Protein 5BV3 (pdb70)
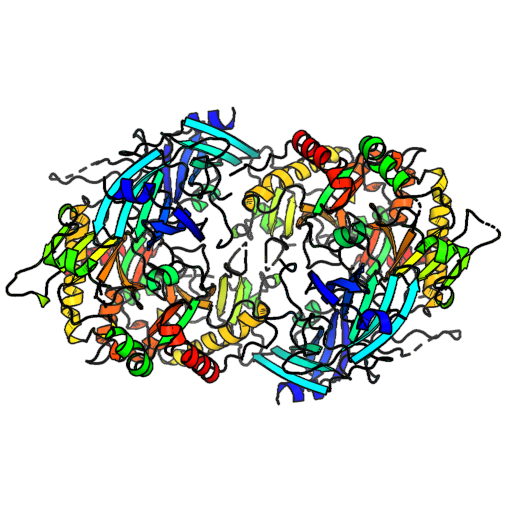
B-factor: mean 56.29, std 17.84, range [25.0, 147.13]

CATH classification: 3.30.200.40 (+1 more: 3.30.428.10)

Nearest PDB structures (foldseek):
  5bv3-assembly2_D  TM=1.003E+00  e=2.075E-65  Saccharomyces cerevisiae S288C
  5bv3-assembly1_B  TM=1.003E+00  e=1.166E-64  Saccharomyces cerevisiae S288C
  6trq-assembly2_D  TM=1.001E+00  e=6.788E-62  Saccharomyces cerevisiae S288C
  6trq-assembly1_B  TM=1.001E+00  e=1.471E-61  Saccharomyces cerevisiae S288C
  6trq-assembly2_C  TM=6.685E-01  e=2.092E-58  Saccharomyces cerevisiae S288C

Sequence (1289 aa):
MFASLIKRFQFVSVLDSNPQTKVMSLLGTIDNKDAIITAEKTHFLFDETDGRSTPVLYNCENEYSCINGIQELKEITSNDIYYWGLSVIKQDMESNPTAKLNLIWPATPIHIKKYEQQNFHLVRETPEMYKRIVQPYIEEMCGRLKWVNNILYEGAESERVVYKDFSEKDDGFLILPDMKWDGMNLDSLYLVAIVYRTDIKTIRDLRYSDRQWLINLNNKIRSIVPGCYNYAVHPDELRILVHYQPSYYHFNIHIVNIKHPGLGNSIAAGKAILLEDIIEMLNYLGPEGYMNKTITYAIGENHDLWKRGLEEELTKQLERDGIPKIPKIGMFASLIKRFQFVSVLDSNPQTKVMSLLGTIDNKDAIITAEKTHFLFDETPVLYNCENEYSCINGIQELKEITSNDIYYWGLSVIKQDMESNPTAKLNLIWPATPIHIKKYEQQNFHLVRETPEEMYKRIVQPYIEEMWVNNILYEGAESERVVYKDFSEENKDDGFLILPDMNLDSLYLVAIVYRTDIKTIRDLRYSDRQWLINLNNKIRSIVPGCYNYAVHPDELRILVHYQPSYYHFNIHIVNIKHPGLGNSIAAGKAILLEDIIEMLNYLGPEGYMNKTITYAIGENHDLWKRGLEEELTKQLERDGIPKIPKGMFASLIKRFQFVSVLDSNPQTKVMSLLGTIDNKDAIITAEKTHFLFDETVRDGRSTPVLYNCENEYSCINGIQELKEITSNDIYYWGLSVIKQDMESNPTAKLNLIWPATPIHIKKYEQQNFHLVRETPEMYKRIVQPYIEEGRLKWVNNILYEGAESERVVYKDFSEENKDDGFLILPDMKWDGMNLDSLYLVAIVYRTDIKTIRDLRYSDRQWLINLNNKIRSIVPGCYNYAVHPDELRILVHYQPSYYHFNIHIVNIKHPGLGNSIAAGKAILLEDIIEMLNYLGPEGYMNKTITYAIGENHDLWKRGLEEELTKQLERDGIPKIPKIVGMFASLIKRFQQFVSVLDSNPQTKVMSLLGTIDNKDAIITAEKTHFLFDPVLYNCENEYSCINGIQELKEITSNDIYYWGLSVIKQDMESNPTAKLNLIWPATPIHIKKYEQQNFHLVRETPEMYKRIVQPYIEEMVNNILYEGAESERVVYKDFSEENKDDGFLILPDMNLDSLYLVAIVYRTDIKTIRDLRYSDRQWLINLNNKIRSIVPGCYNYAVHPDELRILVHYQPSYYHFNIHIVNIKHPGLGNSIAAGKAILLEDIIEMLNYLGPEGYMNKTITYAIGENHDLWKRGLEEELTKQLERDGIPKI

Secondary structure (DSSP, 8-state):
-HHHHHHH-EEEEEEEEETTTTEEEEEEEETTEEEEEEEEEPPP--------PPP--S---STTSTTTTEEEEEEEEEETTEEEEEEEE--BTTTB-SEEEEEESSPPHHHHHHHS---EEEEEE-HHHIIIIIHHHHHHH--TTHHHHHHHHS-TTGGG--EEE----TT-EEEEE-TT--SS-GGG-EEEEEES-SS-SSGGG--GGGHHHHHHHHHHHHHHHHHHTTTSS-GGGEEEEEESS-SSSS-EEEEEETT---STTTTBTTTEEEHHHHHHHTTTS-TTGGGG--EEEEEETTSHHIIIIIHHHHHHHHHHTTPPPPP--/-HHHHHHHH-EEEEEEEEETTTTEEEEEEEETTEEEEEEEEEPPP-----GGG----STTSTTTTEEEEEEEEEETTEEEEEEEE--BTTTB-SEEEEEESSPPHHHHHHH----EEEEEE-HHHIIIIIHHHHHH--HHHHHHS-TTTTT-SEE--SGGGTTT-EEEEE---GGG-EEEEEES-SS-SSGGG--GGGHHHHHHHHHHHHHHHHHHTTTSS-GGGEEEEEESS-SSSS-EEEEEETT-SS-SGGGBTTTEEEHHHHHHHHTTS-TTGGGG--EEEEEETTSHHIIIIIHHHHHHHHHHHT------/-HHHHHHHH-EEEEEEEEETTTTEEEEEEEETTEEEEEEEEEPPP----EE------EE-S---STTSTTTTEEEEEEEEEETTEEEEEEEE--BTTTB-SEEEEEESSPPHHHHHHHS---EEEEEE-HHHIIIIIHHHHH--TTHHHHHHHHS-TTGGG--EEE--GGGGGG-EEEEE-TT--SS-GGG-EEEEEES-SS-SSGGG--GGGHHHHHHHHHHHHHHHHHHTTTSS-GGGEEEEEESS-SSSS-EEEEEETT---STTTTBTTTEEEHHHHHHHHTTSBTTBGGG--EEEEEETTSHHIIIIIHHHHHHHHHHTTPPPPPTT-/-HHHHHHHH-EEEEEEEEETTTTEEEEEEEETTEEEEEEEEEPPP----TT----STTSTTTTEEEEEEEEEETTEEEEEEEE--BTTTB-SEEEEEESSPPHHHHHHH----EEEEEE-HHHIIIIIHHHHHH--HHHHHS-TTTTT-SEE--SGGGTTT-EEEEE---GGG-EEEEEES-SS-SSGGG--GGGHHHHHHHHHHHHHHHHHHTTTSS-GGGEEEEEESS-SSSS-EEEEEETT-SS-SGGGBTTTEEEHHHHHHHTTTS-TTGGGG--EEEEEETTSHHIIIIIHHHHHHHHHHTTPPP-

InterPro domains:
  IPR008594 Scavenger mRNA decapping enzyme DcpS/DCS2 [PF05652] (11-130)
  IPR008594 Scavenger mRNA decapping enzyme DcpS/DCS2 [PIRSF028973] (7-337)
  IPR008594 Scavenger mRNA decapping enzyme DcpS/DCS2 [PTHR12978] (9-331)
  IPR011145 Scavenger mRNA decapping enzyme, N-terminal [G3DSA:3.30.200.40] (7-130)
  IPR011145 Scavenger mRNA decapping enzyme, N-terminal [SSF102860] (11-130)
  IPR019808 Histidine triad, conserved site [PS00892] (255-273)
  IPR036265 HIT-like superfamily [G3DSA:3.30.428.10] (131-350)
  IPR036265 HIT-like superfamily [SSF54197] (130-329)

Radius of gyration: 34.29 Å; Cα contacts (8 Å, |Δi|>4): 2621; chains: 4; bounding box: 70×76×110 Å

Structure (mmCIF, N/CA/C/O backbone):
data_5BV3
#
_entry.id   5BV3
#
_cell.length_a   87.990
_cell.length_b   104.520
_cell.length_c   189.960
_cell.angle_alpha   90.000
_cell.angle_beta   90.000
_cell.angle_gamma   90.000
#
_symmetry.space_group_name_H-M   'P 21 21 21'
#
loop_
_entity.id
_entity.type
_entity.pdbx_description
1 polymer 'm7GpppX diphosphatase'
2 non-polymer "7N-METHYL-8-HYDROGUANOSINE-5'-DIPHOSPHATE"
3 non-polymer 'SULFATE ION'
4 non-polymer 'CHLORIDE ION'
5 water water
#
loop_
_atom_site.group_PDB
_atom_site.id
_atom_site.type_symbol
_atom_site.label_atom_id
_atom_site.label_alt_id
_atom_site.label_comp_id
_atom_site.label_asym_id
_atom_site.label_entity_id
_atom_site.label_seq_id
_atom_site.pdbx_PDB_ins_code
_atom_site.Cartn_x
_atom_site.Cartn_y
_atom_site.Cartn_z
_atom_site.occupancy
_atom_site.B_iso_or_equiv
_atom_site.auth_seq_id
_atom_site.auth_comp_id
_atom_site.auth_asym_id
_atom_site.auth_atom_id
_atom_site.pdbx_PDB_model_num
ATOM 1 N N . MET A 1 2 ? 46.599 -17.929 21.154 1.00 74.58 7 MET A N 1
ATOM 2 C CA . MET A 1 2 ? 47.592 -17.353 22.112 1.00 78.94 7 MET A CA 1
ATOM 3 C C . MET A 1 2 ? 46.920 -17.136 23.480 1.00 68.02 7 MET A C 1
ATOM 4 O O . MET A 1 2 ? 47.322 -17.703 24.492 1.00 63.20 7 MET A O 1
ATOM 9 N N . PHE A 1 3 ? 45.836 -16.377 23.455 1.00 59.15 8 PHE A N 1
ATOM 10 C CA . PHE A 1 3 ? 45.022 -16.098 24.616 1.00 53.47 8 PHE A CA 1
ATOM 11 C C . PHE A 1 3 ? 44.596 -17.373 25.357 1.00 58.02 8 PHE A C 1
ATOM 12 O O . PHE A 1 3 ? 44.864 -17.515 26.562 1.00 47.31 8 PHE A O 1
ATOM 20 N N . ALA A 1 4 ? 43.912 -18.279 24.654 1.00 50.12 9 ALA A N 1
ATOM 21 C CA . ALA A 1 4 ? 43.431 -19.515 25.274 1.00 52.29 9 ALA A CA 1
ATOM 22 C C . ALA A 1 4 ? 44.588 -20.262 25.924 1.00 55.23 9 ALA A C 1
ATOM 23 O O . ALA A 1 4 ? 44.502 -20.696 27.072 1.00 56.86 9 ALA A O 1
ATOM 25 N N . SER A 1 5 ? 45.670 -20.408 25.173 1.00 55.42 10 SER A N 1
ATOM 26 C CA . SER A 1 5 ? 46.843 -21.139 25.612 1.00 56.19 10 SER A CA 1
ATOM 27 C C . SER A 1 5 ? 47.425 -20.576 26.914 1.00 53.35 10 SER A C 1
ATOM 28 O O . SER A 1 5 ? 47.785 -21.322 27.821 1.00 51.38 10 SER A O 1
ATOM 31 N N . LEU A 1 6 ? 47.456 -19.253 27.018 1.00 51.86 11 LEU A N 1
ATOM 32 C CA . LEU A 1 6 ? 47.990 -18.599 28.207 1.00 49.93 11 LEU A CA 1
ATOM 33 C C . LEU A 1 6 ? 47.079 -18.751 29.442 1.00 48.16 11 LEU A C 1
ATOM 34 O O . LEU A 1 6 ? 47.563 -19.006 30.538 1.00 51.06 11 LEU A O 1
ATOM 39 N N . ILE A 1 7 ? 45.769 -18.661 29.236 1.00 46.48 12 ILE A N 1
ATOM 40 C CA . ILE A 1 7 ? 44.809 -18.879 30.288 1.00 44.84 12 ILE A CA 1
ATOM 41 C C . ILE A 1 7 ? 44.921 -20.296 30.850 1.00 48.47 12 ILE A C 1
ATOM 42 O O . ILE A 1 7 ? 44.822 -20.508 32.068 1.00 49.47 12 ILE A O 1
ATOM 47 N N . LYS A 1 8 ? 45.144 -21.269 29.980 1.00 50.83 13 LYS A N 1
ATOM 48 C CA . LYS A 1 8 ? 45.238 -22.661 30.414 1.00 58.77 13 LYS A CA 1
ATOM 49 C C . LYS A 1 8 ? 46.473 -22.932 31.287 1.00 53.36 13 LYS A C 1
ATOM 50 O O . LYS A 1 8 ? 46.452 -23.819 32.133 1.00 52.63 13 LYS A O 1
ATOM 56 N N . ARG A 1 9 ? 47.552 -22.189 31.053 1.00 52.69 14 ARG A N 1
ATOM 57 C CA . ARG A 1 9 ? 48.789 -22.334 31.836 1.00 53.65 14 ARG A CA 1
ATOM 58 C C . ARG A 1 9 ? 48.794 -21.554 33.160 1.00 48.90 14 ARG A C 1
ATOM 59 O O . ARG A 1 9 ? 49.711 -21.708 33.961 1.00 46.35 14 ARG A O 1
ATOM 67 N N . PHE A 1 10 ? 47.800 -20.699 33.352 1.00 45.02 15 PHE A N 1
ATOM 68 C CA . PHE A 1 10 ? 47.710 -19.856 34.539 1.00 43.77 15 PHE A CA 1
ATOM 69 C C . PHE A 1 10 ? 47.643 -20.690 35.820 1.00 46.62 15 PHE A C 1
ATOM 70 O O . PHE A 1 10 ? 46.747 -21.514 35.975 1.00 48.81 15 PHE A O 1
ATOM 78 N N . GLN A 1 11 ? 48.607 -20.486 36.718 1.00 47.69 16 GLN A N 1
ATOM 79 C CA . GLN A 1 11 ? 48.608 -21.145 38.025 1.00 48.03 16 GLN A CA 1
ATOM 80 C C . GLN A 1 11 ? 48.177 -20.118 39.091 1.00 46.67 16 GLN A C 1
ATOM 81 O O . GLN A 1 11 ? 48.872 -19.140 39.345 1.00 39.96 16 GLN A O 1
ATOM 87 N N . PHE A 1 12 ? 47.026 -20.365 39.704 1.00 45.91 17 PHE A N 1
ATOM 88 C CA . PHE A 1 12 ? 46.456 -19.479 40.706 1.00 42.81 17 PHE A CA 1
ATOM 89 C C . PHE A 1 12 ? 47.372 -19.272 41.931 1.00 42.15 17 PHE A C 1
ATOM 90 O O . PHE A 1 12 ? 47.944 -20.231 42.446 1.00 40.57 17 PHE A O 1
ATOM 98 N N . VAL A 1 13 ? 47.504 -18.027 42.377 1.00 39.81 18 VAL A N 1
ATOM 99 C CA . VAL A 1 13 ? 48.225 -17.710 43.626 1.00 44.03 18 VAL A CA 1
ATOM 100 C C . VAL A 1 13 ? 47.279 -17.157 44.683 1.00 42.84 18 VAL A C 1
ATOM 101 O O . VAL A 1 13 ? 47.185 -17.688 45.779 1.00 45.26 18 VAL A O 1
ATOM 105 N N . SER A 1 14 ? 46.537 -16.117 44.342 1.00 42.01 19 SER A N 1
ATOM 106 C CA . SER A 1 14 ? 45.608 -15.529 45.308 1.00 44.09 19 SER A CA 1
ATOM 107 C C . SER A 1 14 ? 44.556 -14.683 44.630 1.00 37.18 19 SER A C 1
ATOM 108 O O . SER A 1 14 ? 44.703 -14.291 43.490 1.00 37.10 19 SER A O 1
ATOM 111 N N . VAL A 1 15 ? 43.488 -14.407 45.369 1.00 35.80 20 VAL A N 1
ATOM 112 C CA . VAL A 1 15 ? 42.433 -13.550 44.883 1.00 39.70 20 VAL A CA 1
ATOM 113 C C . VAL A 1 15 ? 42.777 -12.122 45.241 1.00 39.53 20 VAL A C 1
ATOM 114 O O . VAL A 1 15 ? 42.983 -11.819 46.402 1.00 37.76 20 VAL A O 1
ATOM 118 N N . LEU A 1 16 ? 42.869 -11.267 44.229 1.00 36.09 21 LEU A N 1
ATOM 119 C CA . LEU A 1 16 ? 43.188 -9.850 44.439 1.00 34.92 21 LEU A CA 1
ATOM 120 C C . LEU A 1 16 ? 41.966 -9.047 44.885 1.00 32.55 21 LEU A C 1
ATOM 121 O O . LEU A 1 16 ? 42.074 -8.180 45.719 1.00 32.63 21 LEU A O 1
ATOM 126 N N . ASP A 1 17 ? 40.804 -9.325 44.309 1.00 33.49 22 ASP A N 1
ATOM 127 C CA . ASP A 1 17 ? 39.603 -8.530 44.602 1.00 33.33 22 ASP A CA 1
ATOM 128 C C . ASP A 1 17 ? 38.389 -9.307 44.124 1.00 32.82 22 ASP A C 1
ATOM 129 O O . ASP A 1 17 ? 38.471 -10.114 43.191 1.00 32.72 22 ASP A O 1
ATOM 134 N N . SER A 1 18 ? 37.267 -9.069 44.782 1.00 32.71 23 SER A N 1
ATOM 135 C CA . SER A 1 18 ? 35.999 -9.676 44.428 1.00 34.24 23 SER A CA 1
ATOM 136 C C . SER A 1 18 ? 34.903 -8.671 44.687 1.00 34.89 23 SER A C 1
ATOM 137 O O . SER A 1 18 ? 34.815 -8.130 45.784 1.00 37.33 23 SER A O 1
ATOM 140 N N . ASN A 1 19 ? 34.069 -8.437 43.678 1.00 36.29 24 ASN A N 1
ATOM 141 C CA . ASN A 1 19 ? 32.978 -7.496 43.767 1.00 33.22 24 ASN A CA 1
ATOM 142 C C . ASN A 1 19 ? 31.683 -8.160 43.322 1.00 34.49 24 ASN A C 1
ATOM 143 O O . ASN A 1 19 ? 31.424 -8.309 42.120 1.00 36.30 24 ASN A O 1
ATOM 148 N N . PRO A 1 20 ? 30.871 -8.605 44.286 1.00 33.18 25 PRO A N 1
ATOM 149 C CA . PRO A 1 20 ? 29.607 -9.262 43.973 1.00 33.44 25 PRO A CA 1
ATOM 150 C C . PRO A 1 20 ? 28.517 -8.333 43.425 1.00 33.84 25 PRO A C 1
ATOM 151 O O . PRO A 1 20 ? 27.522 -8.802 42.850 1.00 39.22 25 PRO A O 1
ATOM 155 N N . GLN A 1 21 ? 28.665 -7.027 43.624 1.00 36.06 26 GLN A N 1
ATOM 156 C CA . GLN A 1 21 ? 27.722 -6.069 43.038 1.00 39.15 26 GLN A CA 1
ATOM 157 C C . GLN A 1 21 ? 27.864 -6.046 41.518 1.00 33.89 26 GLN A C 1
ATOM 158 O O . GLN A 1 21 ? 26.880 -6.158 40.824 1.00 37.53 26 GLN A O 1
ATOM 164 N N . THR A 1 22 ? 29.096 -5.955 41.021 1.00 33.23 27 THR A N 1
ATOM 165 C CA . THR A 1 22 ? 29.388 -5.828 39.586 1.00 32.52 27 THR A CA 1
ATOM 166 C C . THR A 1 22 ? 29.740 -7.158 38.916 1.00 33.67 27 THR A C 1
ATOM 167 O O . THR A 1 22 ? 29.890 -7.241 37.702 1.00 36.09 27 THR A O 1
ATOM 171 N N . LYS A 1 23 ? 29.888 -8.200 39.713 1.00 33.02 28 LYS A N 1
ATOM 172 C CA . LYS A 1 23 ? 30.262 -9.519 39.229 1.00 30.88 28 LYS A CA 1
ATOM 173 C C . LYS A 1 23 ? 31.622 -9.512 38.551 1.00 32.08 28 LYS A C 1
ATOM 174 O O . LYS A 1 23 ? 31.802 -10.103 37.474 1.00 32.57 28 LYS A O 1
ATOM 180 N N . VAL A 1 24 ? 32.579 -8.880 39.219 1.00 29.56 29 VAL A N 1
ATOM 181 C CA . VAL A 1 24 ? 33.950 -8.798 38.779 1.00 30.96 29 VAL A CA 1
ATOM 182 C C . VAL A 1 24 ? 34.879 -9.407 39.851 1.00 34.86 29 VAL A C 1
ATOM 183 O O . VAL A 1 24 ? 34.694 -9.216 41.062 1.00 36.00 29 VAL A O 1
ATOM 187 N N . MET A 1 25 ? 35.908 -10.088 39.373 1.00 36.02 30 MET A N 1
ATOM 188 C CA . MET A 1 25 ? 36.857 -10.806 40.188 1.00 36.84 30 MET A CA 1
ATOM 189 C C . MET A 1 25 ? 38.224 -10.658 39.553 1.00 41.29 30 MET A C 1
ATOM 190 O O . MET A 1 25 ? 38.345 -10.841 38.338 1.00 41.20 30 MET A O 1
ATOM 195 N N . SER A 1 26 ? 39.258 -10.396 40.355 1.00 33.60 31 SER A N 1
ATOM 196 C CA . SER A 1 26 ? 40.637 -10.398 39.851 1.00 35.33 31 SER A CA 1
ATOM 197 C C . SER A 1 26 ? 41.482 -11.395 40.610 1.00 33.38 31 SER A C 1
ATOM 198 O O . SER A 1 26 ? 41.425 -11.450 41.834 1.00 36.31 31 SER A O 1
ATOM 201 N N . LEU A 1 27 ? 42.305 -12.138 39.869 1.00 34.26 32 LEU A N 1
ATOM 202 C CA . LEU A 1 27 ? 43.139 -13.197 40.411 1.00 34.97 32 LEU A CA 1
ATOM 203 C C . LEU A 1 27 ? 44.591 -12.933 40.084 1.00 35.60 32 LEU A C 1
ATOM 204 O O . LEU A 1 27 ? 44.933 -12.608 38.939 1.00 33.47 32 LEU A O 1
ATOM 209 N N . LEU A 1 28 ? 45.446 -13.120 41.077 1.00 34.61 33 LEU A N 1
ATOM 210 C CA . LEU A 1 28 ? 46.884 -13.125 40.861 1.00 37.63 33 LEU A CA 1
ATOM 211 C C . LEU A 1 28 ? 47.324 -14.561 40.666 1.00 40.76 33 LEU A C 1
ATOM 212 O O . LEU A 1 28 ? 46.786 -15.473 41.312 1.00 38.40 33 LEU A O 1
ATOM 217 N N . GLY A 1 29 ? 48.296 -14.761 39.776 1.00 38.31 34 GLY A N 1
ATOM 218 C CA . GLY A 1 29 ? 48.829 -16.068 39.508 1.00 37.95 34 GLY A CA 1
ATOM 219 C C . GLY A 1 29 ? 50.153 -15.967 38.808 1.00 40.25 34 GLY A C 1
ATOM 220 O O . GLY A 1 29 ? 50.778 -14.915 38.795 1.00 40.53 34 GLY A O 1
ATOM 221 N N . THR A 1 30 ? 50.586 -17.076 38.222 1.00 42.07 35 THR A N 1
ATOM 222 C CA . THR A 1 30 ? 51.780 -17.083 37.400 1.00 43.12 35 THR A CA 1
ATOM 223 C C . THR A 1 30 ? 51.550 -17.849 36.097 1.00 44.60 35 THR A C 1
ATOM 224 O O . THR A 1 30 ? 50.704 -18.754 36.015 1.00 41.73 35 THR A O 1
ATOM 228 N N . ILE A 1 31 ? 52.304 -17.443 35.082 1.00 46.48 36 ILE A N 1
ATOM 229 C CA . ILE A 1 31 ? 52.460 -18.172 33.830 1.00 44.88 36 ILE A CA 1
ATOM 230 C C . ILE A 1 31 ? 53.954 -18.215 33.550 1.00 46.57 36 ILE A C 1
ATOM 231 O O . ILE A 1 31 ? 54.613 -17.168 33.538 1.00 44.22 36 ILE A O 1
ATOM 236 N N . ASP A 1 32 ? 54.478 -19.421 33.328 1.00 47.65 37 ASP A N 1
ATOM 237 C CA . ASP A 1 32 ? 55.911 -19.644 33.201 1.00 50.72 37 ASP A CA 1
ATOM 238 C C . ASP A 1 32 ? 56.696 -18.967 34.320 1.00 49.02 37 ASP A C 1
ATOM 239 O O . ASP A 1 32 ? 57.699 -18.297 34.073 1.00 47.84 37 ASP A O 1
ATOM 244 N N . ASN A 1 33 ? 56.209 -19.141 35.550 1.00 50.26 38 ASN A N 1
ATOM 245 C CA . ASN A 1 33 ? 56.820 -18.554 36.739 1.00 50.20 38 ASN A CA 1
ATOM 246 C C . ASN A 1 33 ? 57.001 -17.029 36.685 1.00 49.95 38 ASN A C 1
ATOM 247 O O . ASN A 1 33 ? 57.858 -16.492 37.393 1.00 50.75 38 ASN A O 1
ATOM 252 N N . LYS A 1 34 ? 56.213 -16.333 35.862 1.00 50.88 39 LYS A N 1
ATOM 253 C CA . LYS A 1 34 ? 56.136 -14.859 35.906 1.00 52.59 39 LYS A CA 1
ATOM 254 C C . LYS A 1 34 ? 54.730 -14.454 36.326 1.00 48.29 39 LYS A C 1
ATOM 255 O O . LYS A 1 34 ? 53.759 -15.127 35.971 1.00 43.65 39 LYS A O 1
ATOM 261 N N . ASP A 1 35 ? 54.619 -13.355 37.073 1.00 44.72 40 ASP A N 1
ATOM 262 C CA . ASP A 1 35 ? 53.334 -12.921 37.587 1.00 41.73 40 ASP A CA 1
ATOM 263 C C . ASP A 1 35 ? 52.326 -12.640 36.496 1.00 40.23 40 ASP A C 1
ATOM 264 O O . ASP A 1 35 ? 52.672 -12.096 35.443 1.00 40.24 40 ASP A O 1
ATOM 269 N N . ALA A 1 36 ? 51.069 -12.964 36.778 1.00 37.46 41 ALA A N 1
ATOM 270 C CA . ALA A 1 36 ? 49.980 -12.753 35.855 1.00 35.97 41 ALA A CA 1
ATOM 271 C C . ALA A 1 36 ? 48.738 -12.343 36.593 1.00 33.22 41 ALA A C 1
ATOM 272 O O . ALA A 1 36 ? 48.497 -12.802 37.705 1.00 38.84 41 ALA A O 1
ATOM 274 N N . ILE A 1 37 ? 47.935 -11.488 35.977 1.00 32.38 42 ILE A N 1
ATOM 275 C CA . ILE A 1 37 ? 46.652 -11.100 36.537 1.00 33.44 42 ILE A CA 1
ATOM 276 C C . ILE A 1 37 ? 45.534 -11.432 35.574 1.00 33.13 42 ILE A C 1
ATOM 277 O O . ILE A 1 37 ? 45.573 -11.020 34.427 1.00 35.92 42 ILE A O 1
ATOM 282 N N . ILE A 1 38 ? 44.522 -12.141 36.052 1.00 34.03 43 ILE A N 1
ATOM 283 C CA . ILE A 1 38 ? 43.302 -12.332 35.291 1.00 36.09 43 ILE A CA 1
ATOM 284 C C . ILE A 1 38 ? 42.150 -11.612 35.974 1.00 37.51 43 ILE A C 1
ATOM 285 O O . ILE A 1 38 ? 41.915 -11.771 37.187 1.00 37.41 43 ILE A O 1
ATOM 290 N N . THR A 1 39 ? 41.416 -10.841 35.188 1.00 36.58 44 THR A N 1
ATOM 291 C CA . THR A 1 39 ? 40.216 -10.175 35.666 1.00 36.26 44 THR A CA 1
ATOM 292 C C . THR A 1 39 ? 39.067 -10.747 34.875 1.00 35.39 44 THR A C 1
ATOM 293 O O . THR A 1 39 ? 39.134 -10.834 33.653 1.00 44.16 44 THR A O 1
ATOM 297 N N . ALA A 1 40 ? 38.020 -11.151 35.572 1.00 32.44 45 ALA A N 1
ATOM 298 C CA . ALA A 1 40 ? 36.865 -11.763 34.958 1.00 33.54 45 ALA A CA 1
ATOM 299 C C . ALA A 1 40 ? 35.635 -10.980 35.327 1.00 34.23 45 ALA A C 1
ATOM 300 O O . ALA A 1 40 ? 35.539 -10.456 36.448 1.00 36.62 45 ALA A O 1
ATOM 302 N N . GLU A 1 41 ? 34.696 -10.901 34.391 1.00 32.54 46 GLU A N 1
ATOM 303 C CA . GLU A 1 41 ? 33.455 -10.197 34.584 1.00 30.97 46 GLU A CA 1
ATOM 304 C C . GLU A 1 41 ? 32.340 -10.930 33.875 1.00 35.69 46 GLU A C 1
ATOM 305 O O . GLU A 1 41 ? 32.444 -11.251 32.661 1.00 36.19 46 GLU A O 1
ATOM 311 N N . LYS A 1 42 ? 31.265 -11.195 34.598 1.00 33.56 47 LYS A N 1
ATOM 312 C CA . LYS A 1 42 ? 30.121 -11.884 33.994 1.00 35.92 47 LYS A CA 1
ATOM 313 C C . LYS A 1 42 ? 29.552 -10.986 32.925 1.00 36.30 47 LYS A C 1
ATOM 314 O O . LYS A 1 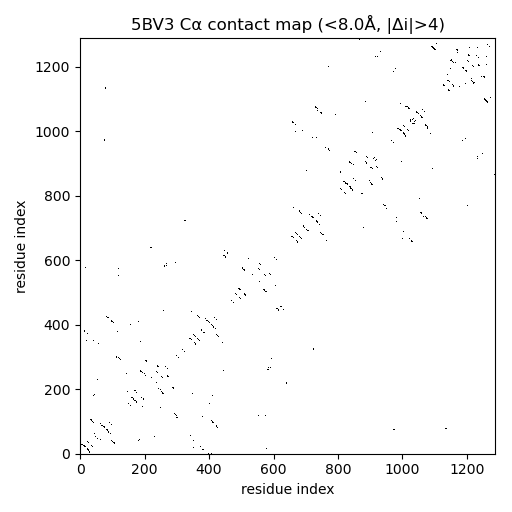42 ? 29.573 -9.782 33.072 1.00 33.95 47 LYS A O 1
ATOM 320 N N . THR A 1 43 ? 29.057 -11.569 31.838 1.00 38.28 48 THR A N 1
ATOM 321 C CA . THR A 1 43 ? 28.403 -10.798 30.805 1.00 37.00 48 THR A CA 1
ATOM 322 C C . THR A 1 43 ? 27.043 -10.329 31.264 1.00 37.61 48 THR A C 1
ATOM 323 O O . THR A 1 43 ? 26.456 -10.887 32.194 1.00 36.25 48 THR A O 1
ATOM 327 N N . HIS A 1 44 ? 26.550 -9.289 30.597 1.00 36.19 49 HIS A N 1
ATOM 328 C CA . HIS A 1 44 ? 25.198 -8.810 30.799 1.00 36.37 49 HIS A CA 1
ATOM 329 C C . HIS A 1 44 ? 24.223 -9.657 29.983 1.00 36.90 49 HIS A C 1
ATOM 330 O O . HIS A 1 44 ? 24.634 -10.433 29.132 1.00 41.28 49 HIS A O 1
ATOM 337 N N . PHE A 1 45 ? 22.935 -9.547 30.283 1.00 38.58 50 PHE A N 1
ATOM 338 C CA . PHE A 1 45 ? 21.884 -10.159 29.474 1.00 41.52 50 PHE A CA 1
ATOM 339 C C . PHE A 1 45 ? 21.820 -9.486 28.116 1.00 43.45 50 PHE A C 1
ATOM 340 O O . PHE A 1 45 ? 22.347 -8.405 27.958 1.00 43.23 50 PHE A O 1
ATOM 348 N N . LEU A 1 46 ? 21.160 -10.138 27.166 1.00 49.08 51 LEU A N 1
ATOM 349 C CA . LEU A 1 46 ? 21.165 -9.734 25.764 1.00 50.79 51 LEU A CA 1
ATOM 350 C C . LEU A 1 46 ? 19.775 -9.384 25.289 1.00 50.94 51 LEU A C 1
ATOM 351 O O . LEU A 1 46 ? 18.791 -9.890 25.801 1.00 52.20 51 LEU A O 1
ATOM 356 N N . PHE A 1 47 ? 19.702 -8.539 24.279 1.00 53.28 52 PHE A N 1
ATOM 357 C CA . PHE A 1 47 ? 18.430 -8.197 23.652 1.00 58.40 52 PHE A CA 1
ATOM 358 C C . PHE A 1 47 ? 18.536 -8.430 22.142 1.00 62.59 52 PHE A C 1
ATOM 359 O O . PHE A 1 47 ? 19.633 -8.643 21.622 1.00 59.09 52 PHE A O 1
ATOM 367 N N . ASP A 1 48 ? 17.406 -8.432 21.442 1.00 62.74 53 ASP A N 1
ATOM 368 C CA . ASP A 1 48 ? 17.450 -8.655 19.997 1.00 66.85 53 ASP A CA 1
ATOM 369 C C . ASP A 1 48 ? 18.314 -7.604 19.312 1.00 70.81 53 ASP A C 1
ATOM 370 O O . ASP A 1 48 ? 18.279 -6.414 19.682 1.00 73.91 53 ASP A O 1
ATOM 375 N N . GLU A 1 49 ? 19.121 -8.084 18.361 1.00 73.98 54 GLU A N 1
ATOM 376 C CA . GLU A 1 49 ? 19.702 -7.292 17.280 1.00 84.36 54 GLU A CA 1
ATOM 377 C C . GLU A 1 49 ? 18.661 -7.412 16.153 1.00 89.40 54 GLU A C 1
ATOM 378 O O . GLU A 1 49 ? 18.802 -8.208 15.218 1.00 86.48 54 GLU A O 1
ATOM 380 N N . THR A 1 50 ? 17.604 -6.606 16.274 1.00 91.04 55 THR A N 1
ATOM 381 C CA . THR A 1 50 ? 16.336 -6.845 15.589 1.00 95.53 55 THR A CA 1
ATOM 382 C C . THR A 1 50 ? 16.071 -5.706 14.618 1.00 104.58 55 THR A C 1
ATOM 383 O O . THR A 1 50 ? 16.400 -4.558 14.915 1.00 113.63 55 THR A O 1
ATOM 385 N N . ASP A 1 57 ? 12.599 8.771 3.366 1.00 131.05 62 ASP A N 1
ATOM 386 C CA . ASP A 1 57 ? 13.965 8.232 3.397 1.00 129.71 62 ASP A CA 1
ATOM 387 C C . ASP A 1 57 ? 13.995 6.722 3.733 1.00 126.93 62 ASP A C 1
ATOM 388 O O . ASP A 1 57 ? 12.961 6.132 4.126 1.00 131.68 62 ASP A O 1
ATOM 390 N N . GLY A 1 58 ? 15.186 6.114 3.629 1.00 126.26 63 GLY A N 1
ATOM 391 C CA . GLY A 1 58 ? 15.327 4.649 3.616 1.00 122.13 63 GLY A CA 1
ATOM 392 C C . GLY A 1 58 ? 16.307 4.197 4.668 1.00 119.50 63 GLY A C 1
ATOM 393 O O . GLY A 1 58 ? 17.242 3.434 4.398 1.00 118.29 63 GLY A O 1
ATOM 394 N N . ARG A 1 59 ? 16.069 4.672 5.886 1.00 118.50 64 ARG A N 1
ATOM 395 C CA . ARG A 1 59 ? 16.952 4.442 7.032 1.00 110.68 64 ARG A CA 1
ATOM 396 C C . ARG A 1 59 ? 16.303 3.420 7.971 1.00 108.42 64 ARG A C 1
ATOM 397 O O . ARG A 1 59 ? 15.092 3.449 8.164 1.00 107.75 64 ARG A O 1
ATOM 405 N N . SER A 1 60 ? 17.096 2.532 8.562 1.00 108.68 65 SER A N 1
ATOM 406 C CA . SER A 1 60 ? 16.563 1.541 9.504 1.00 108.67 65 SER A CA 1
ATOM 407 C C . SER A 1 60 ? 16.858 1.904 10.972 1.00 106.61 65 SER A C 1
ATOM 408 O O . SER A 1 60 ? 18.028 2.035 11.386 1.00 106.17 65 SER A O 1
ATOM 411 N N . THR A 1 61 ? 15.788 2.073 11.750 1.00 109.80 66 THR A N 1
ATOM 412 C CA . THR A 1 61 ? 15.892 2.303 13.195 1.00 119.88 66 THR A CA 1
ATOM 413 C C . THR A 1 61 ? 16.117 0.960 13.917 1.00 107.87 66 THR A C 1
ATOM 414 O O . THR A 1 61 ? 15.449 -0.014 13.604 1.00 109.69 66 THR A O 1
ATOM 418 N N . PRO A 1 62 ? 17.084 0.888 14.849 1.00 102.34 67 PRO A N 1
ATOM 419 C CA . PRO A 1 62 ? 17.209 -0.380 15.610 1.00 104.44 67 PRO A CA 1
ATOM 420 C C . PRO A 1 62 ? 16.043 -0.641 16.595 1.00 98.69 67 PRO A C 1
ATOM 421 O O . PRO A 1 62 ? 15.664 0.245 17.366 1.00 94.69 67 PRO A O 1
ATOM 425 N N . VAL A 1 63 ? 15.454 -1.837 16.527 1.00 95.91 68 VAL A N 1
ATOM 426 C CA . VAL A 1 63 ? 14.368 -2.210 17.423 1.00 104.02 68 VAL A CA 1
ATOM 427 C C . VAL A 1 63 ? 14.980 -2.367 18.807 1.00 98.32 68 VAL A C 1
ATOM 428 O O . VAL A 1 63 ? 15.813 -3.250 19.016 1.00 86.55 68 VAL A O 1
ATOM 430 N N . LEU A 1 64 ? 14.579 -1.489 19.726 1.00 94.11 69 LEU A N 1
ATOM 431 C CA . LEU A 1 64 ? 15.258 -1.304 20.994 1.00 85.89 69 LEU A CA 1
ATOM 432 C C . LEU A 1 64 ? 14.567 -2.116 22.102 1.00 81.03 69 LEU A C 1
ATOM 433 O O . LEU A 1 64 ? 13.381 -1.911 22.403 1.00 75.72 69 LEU A O 1
ATOM 435 N N . TYR A 1 65 ? 15.328 -3.037 22.696 1.00 71.98 70 TYR A N 1
ATOM 436 C CA . TYR A 1 65 ? 14.892 -3.805 23.857 1.00 71.96 70 TYR A CA 1
ATOM 437 C C . TYR A 1 65 ? 13.735 -4.792 23.594 1.00 72.86 70 TYR A C 1
ATOM 438 O O . TYR A 1 65 ? 12.659 -4.768 24.234 1.00 70.36 70 TYR A O 1
ATOM 447 N N . ASN A 1 66 ? 14.012 -5.704 22.667 1.00 70.78 71 ASN A N 1
ATOM 448 C CA . ASN A 1 66 ? 13.081 -6.763 22.324 1.00 67.55 71 ASN A CA 1
ATOM 449 C C . ASN A 1 66 ? 13.647 -8.141 22.648 1.00 64.71 71 ASN A C 1
ATOM 450 O O . ASN A 1 66 ? 14.868 -8.306 22.744 1.00 59.46 71 ASN A O 1
ATOM 455 N N . CYS A 1 67 ? 12.733 -9.106 22.811 1.00 64.64 72 CYS A N 1
ATOM 456 C CA . CYS A 1 67 ? 13.030 -10.433 23.358 1.00 65.90 72 CYS A CA 1
ATOM 457 C C . CYS A 1 67 ? 12.469 -11.598 22.523 1.00 68.80 72 CYS A C 1
ATOM 458 O O . CYS A 1 67 ? 11.956 -12.571 23.084 1.00 67.69 72 CYS A O 1
ATOM 461 N N . GLU A 1 68 ? 12.576 -11.509 21.203 1.00 72.95 73 GLU A N 1
ATOM 462 C CA . GLU A 1 68 ? 12.091 -12.559 20.308 1.00 77.84 73 GLU A CA 1
ATOM 463 C C . GLU A 1 68 ? 13.138 -13.649 20.041 1.00 75.06 73 GLU A C 1
ATOM 464 O O . GLU A 1 68 ? 12.791 -14.802 19.831 1.00 76.47 73 GLU A O 1
ATOM 470 N N . ASN A 1 69 ? 14.412 -13.276 20.022 1.00 73.96 74 ASN A N 1
ATOM 471 C CA . ASN A 1 69 ? 15.468 -14.177 19.547 1.00 74.19 74 ASN A CA 1
ATOM 472 C C . ASN A 1 69 ? 15.923 -15.201 20.578 1.00 74.72 74 ASN A C 1
ATOM 473 O O . ASN A 1 69 ? 15.802 -14.992 21.802 1.00 70.55 74 ASN A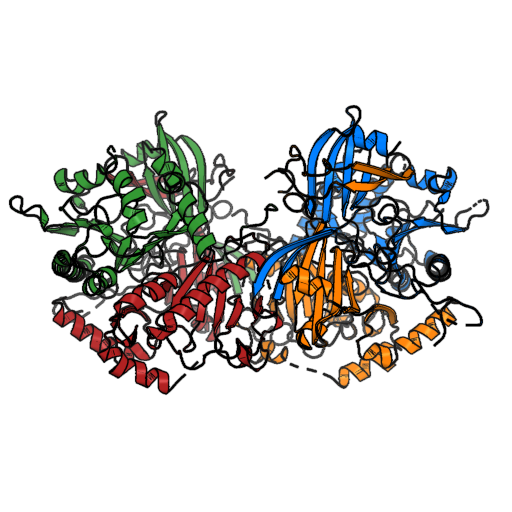 O 1
ATOM 478 N N . GLU A 1 70 ? 16.518 -16.268 20.058 1.00 72.19 75 GLU A N 1
ATOM 479 C CA . GLU A 1 70 ? 16.922 -17.442 20.825 1.00 75.35 75 GLU A CA 1
ATOM 480 C C . GLU A 1 70 ? 17.602 -17.132 22.173 1.00 73.60 75 GLU A C 1
ATOM 481 O O . GLU A 1 70 ? 17.249 -17.722 23.197 1.00 67.43 75 GLU A O 1
ATOM 487 N N . TYR A 1 71 ? 18.582 -16.234 22.162 1.00 68.43 76 TYR A N 1
ATOM 488 C CA . TYR A 1 71 ? 19.403 -15.969 23.342 1.00 63.19 76 TYR A CA 1
ATOM 489 C C . TYR A 1 71 ? 19.036 -14.678 24.086 1.00 60.79 76 TYR A C 1
ATOM 490 O O . TYR A 1 71 ? 19.670 -14.327 25.087 1.00 54.92 76 TYR A O 1
ATOM 499 N N . SER A 1 72 ? 18.025 -13.976 23.589 1.00 63.37 77 SER A N 1
ATOM 500 C CA . SER A 1 72 ? 17.637 -12.704 24.158 1.00 60.34 77 SER A CA 1
ATOM 501 C C . SER A 1 72 ? 16.894 -12.892 25.473 1.00 63.72 77 SER A C 1
ATOM 502 O O . SER A 1 72 ? 16.151 -13.862 25.656 1.00 60.15 77 SER A O 1
ATOM 505 N N . CYS A 1 73 ? 17.130 -11.962 26.397 1.00 61.67 78 CYS A N 1
ATOM 506 C CA . CYS A 1 73 ? 16.352 -11.846 27.626 1.00 58.94 78 CYS A CA 1
ATOM 507 C C . CYS A 1 73 ? 16.418 -13.152 28.402 1.00 56.37 78 CYS A C 1
ATOM 508 O O . CYS A 1 73 ? 17.517 -13.553 28.785 1.00 60.15 78 CYS A O 1
ATOM 511 N N . ILE A 1 74 ? 15.286 -13.817 28.638 1.00 59.31 79 ILE A N 1
ATOM 512 C CA . ILE A 1 74 ? 15.279 -15.080 29.384 1.00 62.24 79 ILE A CA 1
ATOM 513 C C . ILE A 1 74 ? 14.859 -16.268 28.531 1.00 61.55 79 ILE A C 1
ATOM 514 O O . ILE A 1 74 ? 14.417 -17.279 29.049 1.00 66.71 79 ILE A O 1
ATOM 519 N N . ASN A 1 75 ? 15.025 -16.159 27.225 1.00 65.32 80 ASN A N 1
ATOM 520 C CA . ASN A 1 75 ? 14.641 -17.244 26.322 1.00 62.29 80 ASN A CA 1
ATOM 521 C C . ASN A 1 75 ? 15.546 -18.478 26.386 1.00 64.81 80 ASN A C 1
ATOM 522 O O . ASN A 1 75 ? 15.110 -19.576 26.013 1.00 63.22 80 ASN A O 1
ATOM 527 N N . GLY A 1 76 ? 16.786 -18.309 26.855 1.00 59.33 81 GLY A N 1
ATOM 528 C CA . GLY A 1 76 ? 17.752 -19.410 26.916 1.00 59.90 81 GLY A CA 1
ATOM 529 C C . GLY A 1 76 ? 17.692 -20.246 28.188 1.00 62.94 81 GLY A C 1
ATOM 530 O O . GLY A 1 76 ? 18.540 -21.131 28.399 1.00 64.39 81 GLY A O 1
ATOM 531 N N . ILE A 1 77 ? 16.695 -19.993 29.038 1.00 63.44 82 ILE A N 1
ATOM 532 C CA . ILE A 1 77 ? 16.523 -20.771 30.264 1.00 62.10 82 ILE A CA 1
ATOM 533 C C . ILE A 1 77 ? 16.308 -22.247 29.965 1.00 65.19 82 ILE A C 1
ATOM 534 O O . ILE A 1 77 ? 15.379 -22.608 29.256 1.00 67.14 82 ILE A O 1
ATOM 539 N N . GLN A 1 78 ? 17.187 -23.087 30.503 1.00 65.63 83 GLN A N 1
ATOM 540 C CA . GLN A 1 78 ? 17.060 -24.543 30.398 1.00 67.50 83 GLN A CA 1
ATOM 541 C C . GLN A 1 78 ? 16.430 -25.139 31.644 1.00 67.36 83 GLN A C 1
ATOM 542 O O . GLN A 1 78 ? 15.830 -26.196 31.581 1.00 69.90 83 GLN A O 1
ATOM 548 N N . GLU A 1 79 ? 16.589 -24.467 32.780 1.00 64.56 84 GLU A N 1
ATOM 549 C CA . GLU A 1 79 ? 16.281 -25.065 34.070 1.00 67.11 84 GLU A CA 1
ATOM 550 C C . GLU A 1 79 ? 15.928 -23.980 35.070 1.00 61.53 84 GLU A C 1
ATOM 551 O O . GLU A 1 79 ? 16.645 -22.986 35.193 1.00 55.85 84 GLU A O 1
ATOM 557 N N . LEU A 1 80 ? 14.836 -24.200 35.792 1.00 62.83 85 LEU A N 1
ATOM 558 C CA . LEU A 1 80 ? 14.382 -23.298 36.842 1.00 63.89 85 LEU A CA 1
ATOM 559 C C . LEU A 1 80 ? 14.252 -24.057 38.149 1.00 63.63 85 LEU A C 1
ATOM 560 O O . LEU A 1 80 ? 13.934 -25.239 38.154 1.00 64.02 85 LEU A O 1
ATOM 565 N N . LYS A 1 81 ? 14.490 -23.365 39.259 1.00 62.92 86 LYS A N 1
ATOM 566 C CA . LYS A 1 81 ? 14.298 -23.951 40.568 1.00 66.26 86 LYS A CA 1
ATOM 567 C C . LYS A 1 81 ? 13.803 -22.866 41.497 1.00 65.08 86 LYS A C 1
ATOM 568 O O . LYS A 1 81 ? 14.472 -21.854 41.642 1.00 61.84 86 LYS A O 1
ATOM 574 N N . GLU A 1 82 ? 12.637 -23.071 42.110 1.00 62.94 87 GLU A N 1
ATOM 575 C CA . GLU A 1 82 ? 12.121 -22.140 43.106 1.00 62.77 87 GLU A CA 1
ATOM 576 C C . GLU A 1 82 ? 12.918 -22.266 44.396 1.00 60.26 87 GLU A C 1
ATOM 577 O O . GLU A 1 82 ? 13.198 -23.372 44.850 1.00 58.59 87 GLU A O 1
ATOM 583 N N . ILE A 1 83 ? 13.281 -21.127 44.977 1.00 57.03 88 ILE A N 1
ATOM 584 C CA . ILE A 1 83 ? 13.862 -21.099 46.328 1.00 56.75 88 ILE A CA 1
ATOM 585 C C . ILE A 1 83 ? 12.697 -21.078 47.306 1.00 58.32 88 ILE A C 1
ATOM 586 O O . ILE A 1 83 ? 12.524 -21.989 48.110 1.00 59.85 88 ILE A O 1
ATOM 591 N N . THR A 1 84 ? 11.861 -20.053 47.204 1.00 58.47 89 THR A N 1
ATOM 592 C CA . THR A 1 84 ? 10.605 -20.022 47.950 1.00 60.96 89 THR A CA 1
ATOM 593 C C . THR A 1 84 ? 9.675 -18.988 47.344 1.00 59.03 89 THR A C 1
ATOM 594 O O . THR A 1 84 ? 10.020 -18.320 46.382 1.00 58.01 89 THR A O 1
ATOM 598 N N . SER A 1 85 ? 8.498 -18.849 47.923 1.00 61.20 90 SER A N 1
ATOM 599 C CA . SER A 1 85 ? 7.525 -17.898 47.424 1.00 62.99 90 SER A CA 1
ATOM 600 C C . SER A 1 85 ? 6.544 -17.517 48.527 1.00 65.60 90 SER A C 1
ATOM 601 O O . SER A 1 85 ? 6.372 -18.251 49.477 1.00 67.16 90 SER A O 1
ATOM 604 N N . ASN A 1 86 ? 5.885 -16.376 48.355 1.00 67.40 91 ASN A N 1
ATOM 605 C CA . ASN A 1 86 ? 4.954 -15.848 49.348 1.00 69.47 91 ASN A CA 1
ATOM 606 C C . ASN A 1 86 ? 4.185 -14.676 48.786 1.00 66.68 91 ASN A C 1
ATOM 607 O O . ASN A 1 86 ? 4.769 -13.774 48.169 1.00 68.07 91 ASN A O 1
ATOM 612 N N . ASP A 1 87 ? 2.885 -14.659 49.035 1.00 66.15 92 ASP A N 1
ATOM 613 C CA . ASP A 1 87 ? 2.051 -13.573 48.566 1.00 68.08 92 ASP A CA 1
ATOM 614 C C . ASP A 1 87 ? 2.240 -13.471 47.027 1.00 65.57 92 ASP A C 1
ATOM 615 O O . ASP A 1 87 ? 2.067 -14.470 46.321 1.00 64.21 92 ASP A O 1
ATOM 620 N N . ILE A 1 88 ? 2.623 -12.309 46.505 1.00 64.03 93 ILE A N 1
ATOM 621 C CA . ILE A 1 88 ? 2.784 -12.105 45.044 1.00 61.74 93 ILE A CA 1
ATOM 622 C C . ILE A 1 88 ? 4.224 -12.313 44.571 1.00 58.94 93 ILE A C 1
ATOM 623 O O . ILE A 1 88 ? 4.545 -12.081 43.413 1.00 60.28 93 ILE A O 1
ATOM 628 N N . TYR A 1 89 ? 5.089 -12.763 45.464 1.00 60.15 94 TYR A N 1
ATOM 629 C CA . TYR A 1 89 ? 6.512 -12.863 45.172 1.00 61.26 94 TYR A CA 1
ATOM 630 C C . TYR A 1 89 ? 6.940 -14.308 44.985 1.00 62.82 94 TYR A C 1
ATOM 631 O O . TYR A 1 89 ? 6.535 -15.169 45.766 1.00 67.30 94 TYR A O 1
ATOM 640 N N . TYR A 1 90 ? 7.756 -14.554 43.955 1.00 58.41 95 TYR A N 1
ATOM 641 C CA . TYR A 1 90 ? 8.413 -15.837 43.764 1.00 59.43 95 TYR A CA 1
ATOM 642 C C . TYR A 1 90 ? 9.897 -15.572 43.552 1.00 56.68 95 TYR A C 1
ATOM 643 O O . TYR A 1 90 ? 10.265 -14.726 42.760 1.00 56.55 95 TYR A O 1
ATOM 652 N N . TRP A 1 91 ? 10.746 -16.297 44.265 1.00 57.05 96 TRP A N 1
ATOM 653 C CA . TRP A 1 91 ? 12.186 -16.157 44.167 1.00 57.01 96 TRP A CA 1
ATOM 654 C C . TRP A 1 91 ? 12.784 -17.487 43.751 1.00 56.51 96 TRP A C 1
ATOM 655 O O . TRP A 1 91 ? 12.497 -18.493 44.389 1.00 58.71 96 TRP A O 1
ATOM 666 N N . GLY A 1 92 ? 13.638 -17.500 42.718 1.00 53.65 97 GLY A N 1
ATOM 667 C CA . GLY A 1 92 ? 14.313 -18.730 42.320 1.00 52.61 97 GLY A CA 1
ATOM 668 C C . GLY A 1 92 ? 15.615 -18.521 41.598 1.00 49.69 97 GLY A C 1
ATOM 669 O O . GLY A 1 92 ? 16.158 -17.430 41.580 1.00 46.24 97 GLY A O 1
ATOM 670 N N . LEU A 1 93 ? 16.104 -19.602 41.003 1.00 49.83 98 LEU A N 1
ATOM 671 C CA . LEU A 1 93 ? 17.354 -19.612 40.280 1.00 47.47 98 LEU A CA 1
ATOM 672 C C . LEU A 1 93 ? 17.135 -20.219 38.894 1.00 50.41 98 LEU A C 1
ATOM 673 O O . LEU A 1 93 ? 16.162 -20.948 38.662 1.00 51.64 98 LEU A O 1
ATOM 678 N N . SER A 1 94 ? 18.065 -19.952 37.990 1.00 48.67 99 SER A N 1
ATOM 679 C CA . SER A 1 94 ? 17.951 -20.454 36.647 1.00 50.18 99 SER A CA 1
ATOM 680 C C . SER A 1 94 ? 19.293 -20.866 36.111 1.00 50.14 99 SER A C 1
ATOM 681 O O . SER A 1 94 ? 20.315 -20.310 36.501 1.00 48.28 99 SER A O 1
ATOM 684 N N . VAL A 1 95 ? 19.266 -21.872 35.234 1.00 53.35 100 VAL A N 1
ATOM 685 C CA . VAL A 1 95 ? 20.396 -22.216 34.392 1.00 54.28 100 VAL A CA 1
ATOM 686 C C . VAL A 1 95 ? 20.004 -21.826 32.968 1.00 54.03 100 VAL A C 1
ATOM 687 O O . VAL A 1 95 ? 18.886 -22.096 32.530 1.00 54.72 100 VAL A O 1
ATOM 691 N N . ILE A 1 96 ? 20.926 -21.166 32.275 1.00 52.29 101 ILE A N 1
ATOM 692 C CA . ILE A 1 96 ? 20.678 -20.610 30.958 1.00 51.73 101 ILE A CA 1
ATOM 693 C C . ILE A 1 96 ? 21.729 -21.161 30.010 1.00 52.78 101 ILE A C 1
ATOM 694 O O . ILE A 1 96 ? 22.894 -21.324 30.391 1.00 50.96 101 ILE A O 1
ATOM 699 N N . LYS A 1 97 ? 21.302 -21.435 28.777 1.00 51.67 102 LYS A N 1
ATOM 700 C CA . LYS A 1 97 ? 22.179 -22.001 27.776 1.00 53.64 102 LYS A CA 1
ATOM 701 C C . LYS A 1 97 ? 23.283 -21.034 27.410 1.00 50.37 102 LYS A C 1
ATOM 702 O O . LYS A 1 97 ? 23.007 -19.897 27.034 1.00 51.74 102 LYS A O 1
ATOM 708 N N . GLN A 1 98 ? 24.521 -21.508 27.500 1.00 49.16 103 GLN A N 1
ATOM 709 C CA . GLN A 1 98 ? 25.694 -20.735 27.132 1.00 48.23 103 GLN A CA 1
ATOM 710 C C . GLN A 1 98 ? 26.128 -21.088 25.698 1.00 50.72 103 GLN A C 1
ATOM 711 O O . GLN A 1 98 ? 25.771 -22.132 25.193 1.00 51.13 103 GLN A O 1
ATOM 717 N N . ASP A 1 99 ? 26.890 -20.205 25.057 1.00 50.66 104 ASP A N 1
ATOM 718 C CA . ASP A 1 99 ? 27.328 -20.399 23.657 1.00 53.57 104 ASP A CA 1
ATOM 719 C C . ASP A 1 99 ? 28.399 -19.373 23.313 1.00 52.36 104 ASP A C 1
ATOM 720 O O . ASP A 1 99 ? 28.227 -18.180 23.592 1.00 48.86 104 ASP A O 1
ATOM 725 N N . MET A 1 100 ? 29.522 -19.817 22.751 1.00 52.89 105 MET A N 1
ATOM 726 C CA . MET A 1 100 ? 30.641 -18.899 22.599 1.00 56.88 105 MET A CA 1
ATOM 727 C C . MET A 1 100 ? 30.270 -17.696 21.727 1.00 59.13 105 MET A C 1
ATOM 728 O O . MET A 1 100 ? 30.598 -16.564 22.058 1.00 53.46 105 MET A O 1
ATOM 733 N N . GLU A 1 101 ? 29.576 -17.952 20.624 1.00 61.94 106 GLU A N 1
ATOM 734 C CA . GLU A 1 101 ? 29.239 -16.904 19.665 1.00 66.40 106 GLU A CA 1
ATOM 735 C C . GLU A 1 101 ? 28.114 -15.990 20.113 1.00 58.96 106 GLU A C 1
ATOM 736 O O . GLU A 1 101 ? 28.211 -14.791 19.969 1.00 61.42 106 GLU A O 1
ATOM 742 N N . SER A 1 102 ? 27.053 -16.564 20.655 1.00 51.90 107 SER A N 1
ATOM 743 C CA . SER A 1 102 ? 25.836 -15.815 20.914 1.00 51.80 107 SER A CA 1
ATOM 744 C C . SER A 1 102 ? 25.551 -15.542 22.384 1.00 49.82 107 SER A C 1
ATOM 745 O O . SER A 1 102 ? 24.724 -14.694 22.684 1.00 52.43 107 SER A O 1
ATOM 748 N N . ASN A 1 103 ? 26.175 -16.260 23.309 1.00 46.45 108 ASN A N 1
ATOM 749 C CA . ASN A 1 103 ? 25.944 -15.986 24.756 1.00 44.86 108 ASN A CA 1
ATOM 750 C C . ASN A 1 103 ? 27.087 -16.512 25.607 1.00 45.91 108 ASN A C 1
ATOM 751 O O . ASN A 1 103 ? 26.907 -17.424 26.391 1.00 44.57 108 ASN A O 1
ATOM 756 N N . PRO A 1 104 ? 28.270 -15.918 25.476 1.00 46.93 109 PRO A N 1
ATOM 757 C CA . PRO A 1 104 ? 29.404 -16.280 26.372 1.00 44.38 109 PRO A CA 1
ATOM 758 C C . PRO A 1 104 ? 29.126 -15.951 27.844 1.00 44.28 109 PRO A C 1
ATOM 759 O O . PRO A 1 104 ? 28.266 -15.147 28.139 1.00 46.04 109 PRO A O 1
ATOM 763 N N . THR A 1 105 ? 29.851 -16.597 28.752 1.00 43.78 110 THR A N 1
ATOM 764 C CA . THR A 1 105 ? 29.539 -16.534 30.165 1.00 39.20 110 THR A CA 1
ATOM 765 C C . THR A 1 105 ? 30.231 -15.379 30.846 1.00 39.65 110 THR A C 1
ATOM 766 O O . THR A 1 105 ? 29.635 -14.718 31.722 1.00 37.41 110 THR A O 1
ATOM 770 N N . ALA A 1 106 ? 31.483 -15.148 30.467 1.00 39.28 111 ALA A N 1
ATOM 771 C CA . ALA A 1 106 ? 32.272 -14.093 31.086 1.00 38.23 111 ALA A CA 1
ATOM 772 C C . ALA A 1 106 ? 33.411 -13.587 30.214 1.00 37.13 111 ALA A C 1
ATOM 773 O O . ALA A 1 106 ? 34.019 -14.326 29.428 1.00 40.82 111 ALA A O 1
ATOM 775 N N . LYS A 1 107 ? 33.677 -12.301 30.357 1.00 35.15 112 LYS A N 1
ATOM 776 C CA . LYS A 1 107 ? 34.809 -11.671 29.716 1.00 35.47 112 LYS A CA 1
ATOM 777 C C . LYS A 1 107 ? 36.024 -11.878 30.598 1.00 35.33 112 LYS A C 1
ATOM 778 O O . LYS A 1 107 ? 35.906 -11.847 31.810 1.00 35.09 112 LYS A O 1
ATOM 784 N N . LEU A 1 108 ? 37.169 -12.182 29.999 1.00 37.99 113 LEU A N 1
ATOM 785 C CA . LEU A 1 108 ? 38.405 -12.316 30.750 1.00 38.79 113 LEU A CA 1
ATOM 786 C C . LEU A 1 108 ? 39.487 -11.405 30.220 1.00 43.24 113 LEU A C 1
ATOM 787 O O . LEU A 1 108 ? 39.684 -11.338 28.997 1.00 38.98 113 LEU A O 1
ATOM 792 N N . ASN A 1 109 ? 40.183 -10.700 31.119 1.00 37.95 114 ASN A N 1
ATOM 793 C CA . ASN A 1 109 ? 41.391 -9.963 30.753 1.00 39.14 114 ASN A CA 1
ATOM 794 C C . ASN A 1 109 ? 42.565 -10.635 31.374 1.00 39.99 114 ASN A C 1
ATOM 795 O O . ASN A 1 109 ? 42.447 -11.203 32.435 1.00 52.44 114 ASN A O 1
ATOM 800 N N . LEU A 1 110 ? 43.699 -10.566 30.699 1.00 41.23 115 LEU A N 1
ATOM 801 C CA . LEU A 1 110 ? 44.935 -11.126 31.189 1.00 37.54 115 LEU A CA 1
ATOM 802 C C . LEU A 1 110 ? 45.997 -10.086 31.067 1.00 36.39 115 LEU A C 1
ATOM 803 O O . LEU A 1 110 ? 46.151 -9.454 30.000 1.00 38.83 115 LEU A O 1
ATOM 808 N N . ILE A 1 111 ? 46.746 -9.912 32.139 1.00 33.60 116 ILE A N 1
ATOM 809 C CA . ILE A 1 111 ? 47.933 -9.080 32.101 1.00 36.23 116 ILE A CA 1
ATOM 810 C C . ILE A 1 111 ? 49.116 -9.979 32.423 1.00 35.50 116 ILE A C 1
ATOM 811 O O . ILE A 1 111 ? 49.172 -10.545 33.509 1.00 38.30 116 ILE A O 1
ATOM 816 N N . TRP A 1 112 ? 50.063 -10.094 31.498 1.00 39.56 117 TRP A N 1
ATOM 817 C CA . TRP A 1 112 ? 51.208 -10.991 31.682 1.00 40.69 117 TRP A CA 1
ATOM 818 C C . TRP A 1 112 ? 52.319 -10.698 30.694 1.00 42.29 117 TRP A C 1
ATOM 819 O O . TRP A 1 112 ? 52.037 -10.578 29.521 1.00 45.68 117 TRP A O 1
ATOM 830 N N . PRO A 1 113 ? 53.568 -10.543 31.137 1.00 44.96 118 PRO A N 1
ATOM 831 C CA . PRO A 1 113 ? 53.935 -10.490 32.548 1.00 47.27 118 PRO A CA 1
ATOM 832 C C . PRO A 1 113 ? 53.467 -9.204 33.263 1.00 48.61 118 PRO A C 1
ATOM 833 O O . PRO A 1 113 ? 53.655 -8.116 32.750 1.00 49.11 118 PRO A O 1
ATOM 837 N N . ALA A 1 114 ? 52.841 -9.362 34.423 1.00 47.49 119 ALA A N 1
ATOM 838 C CA . ALA A 1 114 ? 52.332 -8.244 35.196 1.00 43.91 119 ALA A CA 1
ATOM 839 C C . ALA A 1 114 ? 53.451 -7.664 36.038 1.00 44.38 119 ALA A C 1
ATOM 840 O O . ALA A 1 114 ? 54.271 -8.395 36.594 1.00 46.72 119 ALA A O 1
ATOM 842 N N . THR A 1 115 ? 53.469 -6.342 36.135 1.00 43.53 120 THR A N 1
ATOM 843 C CA . THR A 1 115 ? 54.453 -5.609 36.924 1.00 43.14 120 THR A CA 1
ATOM 844 C C . THR A 1 115 ? 53.879 -5.326 38.307 1.00 42.05 120 THR A C 1
ATOM 845 O O . THR A 1 115 ? 52.664 -5.422 38.516 1.00 42.26 120 THR A O 1
ATOM 849 N N . PRO A 1 116 ? 54.744 -4.972 39.267 1.00 45.00 121 PRO A N 1
ATOM 850 C CA . PRO A 1 116 ? 54.253 -4.626 40.619 1.00 47.17 121 PRO A CA 1
ATOM 851 C C . PRO A 1 116 ? 53.185 -3.534 40.604 1.00 45.40 121 PRO A C 1
ATOM 852 O O . PRO A 1 116 ? 52.221 -3.603 41.366 1.00 53.11 121 PRO A O 1
ATOM 856 N N . ILE A 1 117 ? 53.348 -2.556 39.711 1.00 49.38 122 ILE A N 1
ATOM 857 C CA . ILE A 1 117 ? 52.356 -1.492 39.531 1.00 43.96 122 ILE A CA 1
ATOM 858 C C . ILE A 1 117 ? 50.980 -2.055 39.183 1.00 41.69 122 ILE A C 1
ATOM 859 O O . ILE A 1 117 ? 49.962 -1.545 39.659 1.00 40.40 122 ILE A O 1
ATOM 864 N N . HIS A 1 118 ? 50.932 -3.095 38.346 1.00 39.75 123 HIS A N 1
ATOM 865 C CA . HIS A 1 118 ? 49.651 -3.684 37.981 1.00 37.48 123 HIS A CA 1
ATOM 866 C C . HIS A 1 118 ? 49.035 -4.395 39.171 1.00 36.07 123 HIS A C 1
ATOM 867 O O . HIS A 1 118 ? 47.823 -4.297 39.415 1.00 32.61 123 HIS A O 1
ATOM 874 N N . ILE A 1 119 ? 49.872 -5.100 39.927 1.00 36.07 124 ILE A N 1
ATOM 875 C CA . ILE A 1 119 ? 49.389 -5.847 41.080 1.00 39.16 124 ILE A CA 1
ATOM 876 C C . ILE A 1 119 ? 48.855 -4.876 42.142 1.00 38.36 124 ILE A C 1
ATOM 877 O O . ILE A 1 119 ? 47.750 -5.051 42.649 1.00 35.83 124 ILE A O 1
ATOM 882 N N . LYS A 1 120 ? 49.627 -3.835 42.428 1.00 39.10 125 LYS A N 1
ATOM 883 C CA . LYS A 1 120 ? 49.190 -2.780 43.352 1.00 44.48 125 LYS A CA 1
ATOM 884 C C . LYS A 1 120 ? 47.865 -2.141 42.944 1.00 45.59 125 LYS A C 1
ATOM 885 O O . LYS A 1 120 ? 47.027 -1.836 43.796 1.00 45.20 125 LYS A O 1
ATOM 891 N N . LYS A 1 121 ? 47.660 -1.978 41.637 1.00 42.08 126 LYS A N 1
ATOM 892 C CA . LYS A 1 121 ? 46.419 -1.422 41.137 1.00 40.11 126 LYS A CA 1
ATOM 893 C C . LYS A 1 121 ? 45.235 -2.344 41.393 1.00 39.77 126 LYS A C 1
ATOM 894 O O . LYS A 1 121 ? 44.152 -1.882 41.743 1.00 38.64 126 LYS A O 1
ATOM 900 N N . TYR A 1 122 ? 45.411 -3.645 41.205 1.00 39.92 127 TYR A N 1
ATOM 901 C CA . TYR A 1 122 ? 44.266 -4.534 41.334 1.00 41.87 127 TYR A CA 1
ATOM 902 C C . TYR A 1 122 ? 44.004 -5.088 42.738 1.00 40.94 127 TYR A C 1
ATOM 903 O O . TYR A 1 122 ? 42.910 -5.555 43.004 1.00 42.88 127 TYR A O 1
ATOM 912 N N . GLU A 1 123 ? 44.989 -5.049 43.623 1.00 43.94 128 GLU A N 1
ATOM 913 C CA . GLU A 1 123 ? 44.767 -5.465 44.994 1.00 45.57 128 GLU A CA 1
ATOM 914 C C . GLU A 1 123 ? 43.754 -4.562 45.655 1.00 44.95 128 GLU A C 1
ATOM 915 O O . GLU A 1 123 ? 43.722 -3.367 45.405 1.00 45.48 128 GLU A O 1
ATOM 921 N N . GLN A 1 124 ? 42.974 -5.147 46.555 1.00 53.69 129 GLN A N 1
ATOM 922 C CA . GLN A 1 124 ? 42.143 -4.366 47.477 1.00 53.17 129 GLN A CA 1
ATOM 923 C C . GLN A 1 124 ? 42.972 -3.443 48.328 1.00 46.72 129 GLN A C 1
ATOM 924 O O . GLN A 1 124 ? 43.981 -3.853 48.918 1.00 42.08 129 GLN A O 1
ATOM 930 N N . GLN A 1 125 ? 42.491 -2.210 48.454 1.00 41.01 130 GLN A N 1
ATOM 931 C CA . GLN A 1 125 ? 43.242 -1.161 49.107 1.00 40.15 130 GLN A CA 1
ATOM 932 C C . GLN A 1 125 ? 42.287 -0.073 49.583 1.00 41.60 130 GLN A C 1
ATOM 933 O O . GLN A 1 125 ? 41.155 0.046 49.110 1.00 41.77 130 GLN A O 1
ATOM 939 N N . ASN A 1 126 ? 42.749 0.735 50.523 1.00 42.57 131 ASN A N 1
ATOM 940 C CA . ASN A 1 126 ? 41.991 1.913 50.921 1.00 40.67 131 ASN A CA 1
ATOM 941 C C . ASN A 1 126 ? 42.107 3.018 49.862 1.00 37.69 131 ASN A C 1
ATOM 942 O O . ASN A 1 126 ? 43.092 3.093 49.140 1.00 37.00 131 ASN A O 1
ATOM 947 N N . PHE A 1 127 ? 41.089 3.854 49.777 1.00 36.32 132 PHE A N 1
ATOM 948 C CA . PHE A 1 127 ? 41.120 5.037 48.926 1.00 39.38 132 PHE A CA 1
ATOM 949 C C . PHE A 1 127 ? 40.995 6.325 49.715 1.00 37.42 132 PHE A C 1
ATOM 950 O O . PHE A 1 127 ? 40.333 6.363 50.741 1.00 38.31 132 PHE A O 1
ATOM 958 N N . HIS A 1 128 ? 41.595 7.387 49.179 1.00 35.57 133 HIS A N 1
ATOM 959 C CA . HIS A 1 128 ? 41.662 8.663 49.842 1.00 34.85 133 HIS A CA 1
ATOM 960 C C . HIS A 1 128 ? 41.323 9.798 48.863 1.00 36.16 133 HIS A C 1
ATOM 961 O O . HIS A 1 128 ? 41.867 9.863 47.766 1.00 35.88 133 HIS A O 1
ATOM 968 N N . LEU A 1 129 ? 40.441 10.691 49.282 1.00 32.88 134 LEU A N 1
ATOM 969 C CA . LEU A 1 129 ? 40.186 11.935 48.585 1.00 34.22 134 LEU A CA 1
ATOM 970 C C . LEU A 1 129 ? 41.293 12.941 48.865 1.00 33.11 134 LEU A C 1
ATOM 971 O O . LEU A 1 129 ? 41.501 13.357 49.988 1.00 37.59 134 LEU A O 1
ATOM 976 N N . VAL A 1 130 ? 42.069 13.254 47.847 1.00 34.52 135 VAL A N 1
ATOM 977 C CA . VAL A 1 130 ? 43.221 14.132 47.953 1.00 37.45 135 VAL A CA 1
ATOM 978 C C . VAL A 1 130 ? 42.906 15.457 47.275 1.00 37.94 135 VAL A C 1
ATOM 979 O O . VAL A 1 130 ? 42.152 15.505 46.311 1.00 38.08 135 VAL A O 1
ATOM 983 N N . ARG A 1 131 ? 43.534 16.516 47.759 1.00 40.00 136 ARG A N 1
ATOM 984 C CA . ARG A 1 131 ? 43.395 17.817 47.173 1.00 42.87 136 ARG A CA 1
ATOM 985 C C . ARG A 1 131 ? 44.777 18.219 46.686 1.00 39.34 136 ARG A C 1
ATOM 986 O O . ARG A 1 131 ? 45.664 18.556 47.478 1.00 39.43 136 ARG A O 1
ATOM 994 N N . GLU A 1 132 ? 44.939 18.228 45.367 1.00 34.56 137 GLU A N 1
ATOM 995 C CA . GLU A 1 132 ? 46.243 18.460 44.746 1.00 35.37 137 GLU A CA 1
ATOM 996 C C . GLU A 1 132 ? 46.405 19.864 44.188 1.00 36.06 137 GLU A C 1
ATOM 997 O O . GLU A 1 132 ? 45.796 20.216 43.156 1.00 37.91 137 GLU A O 1
ATOM 1003 N N . THR A 1 133 ? 47.222 20.669 44.872 1.00 36.16 138 THR A N 1
ATOM 1004 C CA . THR A 1 133 ? 47.461 22.044 44.498 1.00 37.94 138 THR A CA 1
ATOM 1005 C C . THR A 1 133 ? 48.494 22.099 43.381 1.00 38.99 138 THR A C 1
ATOM 1006 O O . THR A 1 133 ? 49.191 21.109 43.140 1.00 41.20 138 THR A O 1
ATOM 1010 N N . PRO A 1 134 ? 48.627 23.257 42.736 1.00 39.37 139 PRO A N 1
ATOM 1011 C CA . PRO A 1 134 ? 49.643 23.422 41.707 1.00 43.90 139 PRO A CA 1
ATOM 1012 C C . PRO A 1 134 ? 51.032 23.045 42.205 1.00 44.37 139 PRO A C 1
ATOM 1013 O O . PRO A 1 134 ? 51.784 22.354 41.497 1.00 44.52 139 PRO A O 1
ATOM 1017 N N . GLU A 1 135 ? 51.380 23.506 43.396 1.00 45.84 140 GLU A N 1
ATOM 1018 C CA . GLU A 1 135 ? 52.721 23.230 43.960 1.00 48.84 140 GLU A CA 1
ATOM 1019 C C . GLU A 1 135 ? 52.941 21.718 44.182 1.00 48.04 140 GLU A C 1
ATOM 1020 O O . GLU A 1 135 ? 54.027 21.205 43.922 1.00 45.61 140 GLU A O 1
ATOM 1026 N N . MET A 1 136 ? 51.903 21.030 44.654 1.00 45.13 141 MET A N 1
ATOM 1027 C CA . MET A 1 136 ? 51.966 19.594 44.838 1.00 44.29 141 MET A CA 1
ATOM 1028 C C . MET A 1 136 ? 52.207 18.893 43.509 1.00 44.89 141 MET A C 1
ATOM 1029 O O . MET A 1 136 ? 53.056 17.994 43.420 1.00 43.58 141 MET A O 1
ATOM 1034 N N . TYR A 1 137 ? 51.488 19.315 42.473 1.00 43.47 142 TYR A N 1
ATOM 1035 C CA . TYR A 1 137 ? 51.730 18.759 41.142 1.00 43.24 142 TYR A CA 1
ATOM 1036 C C . TYR A 1 137 ? 53.195 18.929 40.738 1.00 44.90 142 TYR A C 1
ATOM 1037 O O . TYR A 1 137 ? 53.848 17.962 40.344 1.00 42.63 142 TYR A O 1
ATOM 1046 N N . LYS A 1 138 ? 53.717 20.149 40.868 1.00 47.78 143 LYS A N 1
ATOM 1047 C CA . LYS A 1 138 ? 55.099 20.446 40.444 1.00 54.02 143 LYS A CA 1
ATOM 1048 C C . LYS A 1 138 ? 56.134 19.654 41.240 1.00 55.52 143 LYS A C 1
ATOM 1049 O O . LYS A 1 138 ? 57.099 19.143 40.666 1.00 59.28 143 LYS A O 1
ATOM 1055 N N . ARG A 1 139 ? 55.924 19.542 42.556 1.00 55.34 144 ARG A N 1
ATOM 1056 C CA . ARG A 1 139 ? 56.919 18.922 43.426 1.00 55.84 144 ARG A CA 1
ATOM 1057 C C . ARG A 1 139 ? 56.834 17.402 43.433 1.00 50.95 144 ARG A C 1
ATOM 1058 O O . ARG A 1 139 ? 57.858 16.733 43.470 1.00 50.11 144 ARG A O 1
ATOM 1066 N N . ILE A 1 140 ? 55.615 16.874 43.434 1.00 45.62 145 ILE A N 1
ATOM 1067 C CA . ILE A 1 140 ? 55.399 15.444 43.670 1.00 45.90 145 ILE A CA 1
ATOM 1068 C C . ILE A 1 140 ? 55.047 14.651 42.395 1.00 47.54 145 ILE A C 1
ATOM 1069 O O . ILE A 1 140 ? 55.610 13.595 42.146 1.00 49.96 145 ILE A O 1
ATOM 1074 N N . VAL A 1 141 ? 54.115 15.164 41.603 1.00 45.77 146 VAL A N 1
ATOM 1075 C CA . VAL A 1 141 ? 53.541 14.407 40.515 1.00 45.48 146 VAL A CA 1
ATOM 1076 C C . VAL A 1 141 ? 54.381 14.516 39.234 1.00 49.58 146 VAL A C 1
ATOM 1077 O O . VAL A 1 141 ? 54.700 13.507 38.608 1.00 46.06 146 VAL A O 1
ATOM 1081 N N . GLN A 1 142 ? 54.736 15.741 38.859 1.00 50.03 147 GLN A N 1
ATOM 1082 C CA . GLN A 1 142 ? 55.449 15.994 37.601 1.00 53.43 147 GLN A CA 1
ATOM 1083 C C . GLN A 1 142 ? 56.732 15.162 37.467 1.00 56.31 147 GLN A C 1
ATOM 1084 O O . GLN A 1 142 ? 56.974 14.575 36.416 1.00 55.97 147 GLN A O 1
ATOM 1090 N N . PRO A 1 143 ? 57.563 15.107 38.516 1.00 53.96 148 PRO A N 1
ATOM 1091 C CA . PRO A 1 143 ? 58.770 14.280 38.392 1.00 55.51 148 PRO A CA 1
ATOM 1092 C C . PRO A 1 143 ? 58.444 12.792 38.181 1.00 55.32 148 PRO A C 1
ATOM 1093 O O . PRO A 1 143 ? 59.190 12.075 37.506 1.00 57.81 148 PRO A O 1
ATOM 1097 N N . TYR A 1 144 ? 57.342 12.336 38.766 1.00 51.29 149 TYR A N 1
ATOM 1098 C CA . TYR A 1 144 ? 56.916 10.945 38.626 1.00 49.24 149 TYR A CA 1
ATOM 1099 C C . TYR A 1 144 ? 56.498 10.635 37.191 1.00 52.21 149 TYR A C 1
ATOM 1100 O O . TYR A 1 144 ? 56.777 9.553 36.682 1.00 54.15 149 TYR A O 1
ATOM 1109 N N . ILE A 1 145 ? 55.821 11.593 36.565 1.00 52.20 150 ILE A N 1
ATOM 1110 C CA . ILE A 1 145 ? 55.335 11.467 35.200 1.00 49.34 150 ILE A CA 1
ATOM 1111 C C . ILE A 1 145 ? 56.528 11.250 34.279 1.00 53.42 150 ILE A C 1
ATOM 1112 O O . ILE A 1 145 ? 56.504 10.387 33.419 1.00 51.83 150 ILE A O 1
ATOM 1117 N N . GLU A 1 146 ? 57.567 12.048 34.471 1.00 62.31 151 GLU A N 1
ATOM 1118 C CA . GLU A 1 146 ? 58.762 11.995 33.633 1.00 68.35 151 GLU A CA 1
ATOM 1119 C C . GLU A 1 146 ? 59.425 10.615 33.689 1.00 70.70 151 GLU A C 1
ATOM 1120 O O . GLU A 1 146 ? 59.821 10.088 32.663 1.00 83.39 151 GLU A O 1
ATOM 1126 N N . GLU A 1 147 ? 59.553 10.049 34.884 1.00 77.76 152 GLU A N 1
ATOM 1127 C CA . GLU A 1 147 ? 60.004 8.655 35.045 1.00 76.97 152 GLU A CA 1
ATOM 1128 C C . GLU A 1 147 ? 59.118 7.639 34.304 1.00 78.14 152 GLU A C 1
ATOM 1129 O O . GLU A 1 147 ? 59.621 6.765 33.595 1.00 84.86 152 GLU A O 1
ATOM 1135 N N . MET A 1 148 ? 57.803 7.745 34.486 1.00 71.59 153 MET A N 1
ATOM 1136 C CA . MET A 1 148 ? 56.845 6.794 33.884 1.00 70.86 153 MET A CA 1
ATOM 1137 C C . MET A 1 148 ? 56.731 6.785 32.351 1.00 74.94 153 MET A C 1
ATOM 1138 O O . MET A 1 148 ? 56.190 5.827 31.775 1.00 73.73 153 MET A O 1
ATOM 1143 N N . CYS A 1 149 ? 57.237 7.825 31.686 1.00 76.77 154 CYS A N 1
ATOM 1144 C CA . CYS A 1 149 ? 57.089 7.942 30.221 1.00 83.30 154 CYS A CA 1
ATOM 1145 C C . CYS A 1 149 ? 58.253 7.304 29.464 1.00 73.68 154 CYS A C 1
ATOM 1146 O O . CYS A 1 149 ? 59.399 7.401 29.891 1.00 79.61 154 CYS A O 1
ATOM 1149 N N . GLY A 1 152 ? 58.091 1.640 28.035 1.00 73.93 157 GLY A N 1
ATOM 1150 C CA . GLY A 1 152 ? 57.740 0.302 28.516 1.00 64.56 157 GLY A CA 1
ATOM 1151 C C . GLY A 1 152 ? 56.299 0.264 28.964 1.00 58.47 157 GLY A C 1
ATOM 1152 O O . GLY A 1 152 ? 55.508 -0.601 28.551 1.00 57.93 157 GLY A O 1
ATOM 1153 N N . ARG A 1 153 ? 55.949 1.224 29.807 1.00 56.19 158 ARG A N 1
ATOM 1154 C CA . ARG A 1 153 ? 54.593 1.315 30.313 1.00 55.98 158 ARG A CA 1
ATOM 1155 C C . ARG A 1 153 ? 53.551 1.803 29.290 1.00 53.22 158 ARG A C 1
ATOM 1156 O O . ARG A 1 153 ? 52.351 1.517 29.432 1.00 49.84 158 ARG A O 1
ATOM 1164 N N . LEU A 1 154 ? 54.000 2.526 28.265 1.00 54.20 159 LEU A N 1
ATOM 1165 C CA . LEU A 1 154 ? 53.102 3.021 27.225 1.00 51.31 159 LEU A CA 1
ATOM 1166 C C . LEU A 1 154 ? 53.263 2.238 25.931 1.00 51.82 159 LEU A C 1
ATOM 1167 O O . LEU A 1 154 ? 52.752 2.643 24.892 1.00 49.83 159 LEU A O 1
ATOM 1172 N N . LYS A 1 155 ? 53.944 1.096 26.006 1.00 54.89 160 LYS A N 1
ATOM 1173 C CA . LYS A 1 155 ? 54.184 0.270 24.827 1.00 56.08 160 LYS A CA 1
ATOM 1174 C C . LYS A 1 155 ? 52.891 -0.064 24.091 1.00 51.18 160 LYS A C 1
ATOM 1175 O O . LYS A 1 155 ? 52.878 -0.122 22.864 1.00 54.61 160 LYS A O 1
ATOM 1181 N N . TRP A 1 156 ? 51.802 -0.242 24.823 1.00 45.98 161 TRP A N 1
ATOM 1182 C CA . TRP A 1 156 ? 50.523 -0.556 24.203 1.00 46.18 161 TRP A CA 1
ATOM 1183 C C . TRP A 1 156 ? 49.914 0.591 23.388 1.00 44.79 161 TRP A C 1
ATOM 1184 O O . TRP A 1 156 ? 49.238 0.344 22.398 1.00 44.49 161 TRP A O 1
ATOM 1195 N N . VAL A 1 157 ? 50.134 1.826 23.832 1.00 47.37 162 VAL A N 1
ATOM 1196 C CA . VAL A 1 157 ? 49.629 3.003 23.143 1.00 45.14 162 VAL A CA 1
ATOM 1197 C C . VAL A 1 157 ? 50.361 3.171 21.812 1.00 48.79 162 VAL A C 1
ATOM 1198 O O . VAL A 1 157 ? 49.723 3.299 20.773 1.00 47.78 162 VAL A O 1
ATOM 1202 N N . ASN A 1 158 ? 51.691 3.091 21.845 1.00 51.61 163 ASN A N 1
ATOM 1203 C CA . ASN A 1 158 ? 52.492 3.202 20.626 1.00 57.61 163 ASN A CA 1
ATOM 1204 C C . ASN A 1 158 ? 52.252 2.047 19.670 1.00 58.87 163 ASN A C 1
ATOM 1205 O O . ASN A 1 158 ? 52.324 2.220 18.453 1.00 57.63 163 ASN A O 1
ATOM 1210 N N . ASN A 1 159 ? 51.970 0.872 20.222 1.00 55.97 164 ASN A N 1
ATOM 1211 C CA . ASN A 1 159 ? 51.611 -0.280 19.409 1.00 56.77 164 ASN A CA 1
ATOM 1212 C C . ASN A 1 159 ? 50.369 0.007 18.589 1.00 51.03 164 ASN A C 1
ATOM 1213 O O . ASN A 1 159 ? 50.311 -0.331 17.420 1.00 50.50 164 ASN A O 1
ATOM 1218 N N . ILE A 1 160 ? 49.371 0.628 19.216 1.00 48.29 165 ILE A N 1
ATOM 1219 C CA . ILE A 1 160 ? 48.157 0.967 18.485 1.00 46.55 165 ILE A CA 1
ATOM 1220 C C . ILE A 1 160 ? 48.454 2.070 17.439 1.00 50.44 165 ILE A C 1
ATOM 1221 O O . ILE A 1 160 ? 48.060 1.942 16.281 1.00 47.17 165 ILE A O 1
ATOM 1226 N N . LEU A 1 161 ? 49.187 3.102 17.854 1.00 49.58 166 LEU A N 1
ATOM 1227 C CA . LEU A 1 161 ? 49.422 4.261 17.011 1.00 49.95 166 LEU A CA 1
ATOM 1228 C C . LEU A 1 161 ? 50.323 3.994 15.817 1.00 53.38 166 LEU A C 1
ATOM 1229 O O . LEU A 1 161 ? 50.015 4.456 14.718 1.00 52.58 166 LEU A O 1
ATOM 1234 N N . TYR A 1 162 ? 51.411 3.248 16.031 1.00 55.98 167 TYR A N 1
ATOM 1235 C CA . TYR A 1 162 ? 52.448 3.064 15.025 1.00 59.35 167 TYR A CA 1
ATOM 1236 C C . TYR A 1 162 ? 52.761 1.611 14.588 1.00 60.60 167 TYR A C 1
ATOM 1237 O O . TYR A 1 162 ? 53.545 1.420 13.658 1.00 63.42 167 TYR A O 1
ATOM 1246 N N . GLU A 1 163 ? 52.189 0.594 15.229 1.00 59.83 168 GLU A N 1
ATOM 1247 C CA . GLU A 1 163 ? 52.543 -0.803 14.900 1.00 60.28 168 GLU A CA 1
ATOM 1248 C C . GLU A 1 163 ? 51.341 -1.667 14.543 1.00 57.44 168 GLU A C 1
ATOM 1249 O O . GLU A 1 163 ? 51.475 -2.884 14.483 1.00 61.98 168 GLU A O 1
ATOM 1255 N N . GLY A 1 164 ? 50.176 -1.067 14.323 1.00 52.44 169 GLY A N 1
ATOM 1256 C CA . GLY A 1 164 ? 49.010 -1.816 13.850 1.00 50.32 169 GLY A CA 1
ATOM 1257 C C . GLY A 1 164 ? 48.285 -2.693 14.867 1.00 50.59 169 GLY A C 1
ATOM 1258 O O . GLY A 1 164 ? 47.394 -3.447 14.499 1.00 50.37 169 GLY A O 1
ATOM 1259 N N . ALA A 1 165 ? 48.600 -2.559 16.157 1.00 50.23 170 ALA A N 1
ATOM 1260 C CA . ALA A 1 165 ? 47.943 -3.361 17.182 1.00 46.60 170 ALA A CA 1
ATOM 1261 C C . ALA A 1 165 ? 46.478 -3.005 17.237 1.00 44.10 170 ALA A C 1
ATOM 1262 O O . ALA A 1 165 ? 46.128 -1.836 17.214 1.00 42.48 170 ALA A O 1
ATOM 1264 N N . GLU A 1 166 ? 45.625 -4.025 17.292 1.00 43.25 171 GLU A N 1
ATOM 1265 C CA . GLU A 1 166 ? 44.173 -3.847 17.311 1.00 42.78 171 GLU A CA 1
ATOM 1266 C C . GLU A 1 166 ? 43.623 -3.115 16.082 1.00 43.25 171 GLU A C 1
ATOM 1267 O O . GLU A 1 166 ? 42.501 -2.606 16.116 1.00 44.72 171 GLU A O 1
ATOM 1273 N N . SER A 1 167 ? 44.368 -3.094 14.982 1.00 48.49 172 SER A N 1
ATOM 1274 C CA . SER A 1 167 ? 43.940 -2.337 13.776 1.00 49.33 172 SER A CA 1
ATOM 1275 C C . SER A 1 167 ? 42.598 -2.798 13.228 1.00 48.92 172 SER A C 1
ATOM 1276 O O . SER A 1 167 ? 41.805 -1.995 12.728 1.00 53.75 172 SER A O 1
ATOM 1279 N N . GLU A 1 168 ? 42.343 -4.088 13.346 1.00 52.30 173 GLU A N 1
ATOM 1280 C CA . GLU A 1 168 ? 41.103 -4.692 12.888 1.00 52.51 173 GLU A CA 1
ATOM 1281 C C . GLU A 1 168 ? 39.882 -4.096 13.608 1.00 50.67 173 GLU A C 1
ATOM 1282 O O . GLU A 1 168 ? 38.780 -4.128 13.077 1.00 46.69 173 GLU A O 1
ATOM 1288 N N . ARG A 1 169 ? 40.069 -3.541 14.813 1.00 44.61 174 ARG A N 1
ATOM 1289 C CA . ARG A 1 169 ? 38.942 -3.061 15.585 1.00 44.09 174 ARG A CA 1
ATOM 1290 C C . ARG A 1 169 ? 38.756 -1.555 15.550 1.00 43.41 174 ARG A C 1
ATOM 1291 O O . ARG A 1 169 ? 37.728 -1.057 16.026 1.00 39.94 174 ARG A O 1
ATOM 1299 N N . VAL A 1 170 ? 39.753 -0.842 15.026 1.00 43.53 175 VAL A N 1
ATOM 1300 C CA . VAL A 1 170 ? 39.718 0.614 14.987 1.00 44.10 175 VAL A CA 1
ATOM 1301 C C . VAL A 1 170 ? 38.453 1.047 14.261 1.00 46.64 175 VAL A C 1
ATOM 1302 O O . VAL A 1 170 ? 38.117 0.488 13.223 1.00 48.70 175 VAL A O 1
ATOM 1306 N N . VAL A 1 171 ? 37.750 2.026 14.814 1.00 46.76 176 VAL A N 1
ATOM 1307 C CA . VAL A 1 171 ? 36.520 2.511 14.179 1.00 46.86 176 VAL A CA 1
ATOM 1308 C C . VAL A 1 171 ? 36.726 3.849 13.503 1.00 53.71 176 VAL A C 1
ATOM 1309 O O . VAL A 1 171 ? 35.891 4.231 12.703 1.00 53.29 176 VAL A O 1
ATOM 1313 N N . TYR A 1 172 ? 37.776 4.577 13.871 1.00 48.26 177 TYR A N 1
ATOM 1314 C CA . TYR A 1 172 ? 38.053 5.842 13.232 1.00 45.15 177 TYR A CA 1
ATOM 1315 C C . TYR A 1 172 ? 39.505 6.168 13.395 1.00 45.64 177 TYR A C 1
ATOM 1316 O O . TYR A 1 172 ? 40.077 5.977 14.475 1.00 43.07 177 TYR A O 1
ATOM 1325 N N . LYS A 1 173 ? 40.099 6.664 12.320 1.00 44.96 178 LYS A N 1
ATOM 1326 C CA . LYS A 1 173 ? 41.509 6.982 12.297 1.00 48.10 178 LYS A CA 1
ATOM 1327 C C . LYS A 1 173 ? 41.744 8.168 11.383 1.00 51.56 178 LYS A C 1
ATOM 1328 O O . LYS A 1 173 ? 41.447 8.127 10.184 1.00 55.78 178 LYS A O 1
ATOM 1334 N N . ASP A 1 174 ? 42.307 9.207 11.970 1.00 59.29 179 ASP A N 1
ATOM 1335 C CA . ASP A 1 174 ? 42.464 10.516 11.367 1.00 62.06 179 ASP A CA 1
ATOM 1336 C C . ASP A 1 174 ? 43.923 10.880 11.524 1.00 66.84 179 ASP A C 1
ATOM 1337 O O . ASP A 1 174 ? 44.329 11.486 12.544 1.00 61.13 179 ASP A O 1
ATOM 1342 N N . PHE A 1 175 ? 44.704 10.512 10.517 1.00 65.99 180 PHE A N 1
ATOM 1343 C CA . PHE A 1 175 ? 46.153 10.666 10.576 1.00 74.08 180 PHE A CA 1
ATOM 1344 C C . PHE A 1 175 ? 46.746 10.923 9.201 1.00 78.20 180 PHE A C 1
ATOM 1345 O O . PHE A 1 175 ? 46.626 10.074 8.321 1.00 73.10 180 PHE A O 1
ATOM 1353 N N . SER A 1 176 ? 47.348 12.104 9.039 1.00 80.20 181 SER A N 1
ATOM 1354 C CA . SER A 1 176 ? 48.251 12.415 7.943 1.00 92.43 181 SER A CA 1
ATOM 1355 C C . SER A 1 176 ? 49.708 12.605 8.419 1.00 93.95 181 SER A C 1
ATOM 1356 O O . SER A 1 176 ? 49.980 13.352 9.369 1.00 103.10 181 SER A O 1
ATOM 1359 N N . GLU A 1 177 ? 50.642 11.903 7.771 1.00 94.03 182 GLU A N 1
ATOM 1360 C CA . GLU A 1 177 ? 52.065 12.099 8.027 1.00 94.46 182 GLU A CA 1
ATOM 1361 C C . GLU A 1 177 ? 52.531 13.426 7.433 1.00 90.21 182 GLU A C 1
ATOM 1362 O O . GLU A 1 177 ? 52.456 14.471 8.103 1.00 86.52 182 GLU A O 1
ATOM 1364 N N . LYS A 1 180 ? 50.598 15.216 11.833 1.00 85.15 185 LYS A N 1
ATOM 1365 C CA . LYS A 1 180 ? 50.783 14.247 12.910 1.00 95.25 185 LYS A CA 1
ATOM 1366 C C . LYS A 1 180 ? 50.181 14.662 14.250 1.00 84.18 185 LYS A C 1
ATOM 1367 O O . LYS A 1 180 ? 49.355 13.958 14.814 1.00 95.09 185 LYS A O 1
ATOM 1369 N N . ASP A 1 181 ? 50.592 15.808 14.770 1.00 86.92 186 ASP A N 1
ATOM 1370 C CA . ASP A 1 181 ? 50.224 16.192 16.130 1.00 82.23 186 ASP A CA 1
ATOM 1371 C C . ASP A 1 181 ? 48.750 16.554 16.320 1.00 81.28 186 ASP A C 1
ATOM 1372 O O . ASP A 1 181 ? 48.377 16.793 17.450 1.00 85.77 186 ASP A O 1
ATOM 1374 N N . ASP A 1 182 ? 47.926 16.592 15.267 1.00 75.39 187 ASP A N 1
ATOM 1375 C CA . ASP A 1 182 ? 46.511 17.004 15.376 1.00 79.13 187 ASP A CA 1
ATOM 1376 C C . ASP A 1 182 ? 45.556 15.808 15.442 1.00 64.08 187 ASP A C 1
ATOM 1377 O O . ASP A 1 182 ? 44.407 15.930 15.909 1.00 71.54 187 ASP A O 1
ATOM 1382 N N . GLY A 1 183 ? 46.041 14.661 14.984 1.00 53.33 188 GLY A N 1
ATOM 1383 C CA . GLY A 1 183 ? 45.194 13.519 14.751 1.00 52.48 188 GLY A CA 1
ATOM 1384 C C . GLY A 1 183 ? 44.909 12.625 15.953 1.00 47.02 188 GLY A C 1
ATOM 1385 O O . GLY A 1 183 ? 45.460 12.808 17.041 1.00 48.74 188 GLY A O 1
ATOM 1386 N N . PHE A 1 184 ? 44.010 11.676 15.738 1.00 45.07 189 PHE A N 1
ATOM 1387 C CA . PHE A 1 184 ? 43.683 10.657 16.723 1.00 47.24 189 PHE A CA 1
ATOM 1388 C C . PHE A 1 184 ? 42.986 9.482 16.093 1.00 45.32 189 PHE A C 1
ATOM 1389 O O . PHE A 1 184 ? 42.610 9.515 14.908 1.00 43.61 189 PHE A O 1
ATOM 1397 N N . LEU A 1 185 ? 42.843 8.435 16.893 1.00 42.88 190 LEU A N 1
ATOM 1398 C CA . LEU A 1 185 ? 42.042 7.287 16.515 1.00 41.65 190 LEU A CA 1
ATOM 1399 C C . LEU A 1 185 ? 41.155 6.845 17.654 1.00 40.38 190 LEU A C 1
ATOM 1400 O O . LEU A 1 185 ? 41.384 7.212 18.810 1.00 42.54 190 LEU A O 1
ATOM 1405 N N . ILE A 1 186 ? 40.126 6.086 17.296 1.00 38.48 191 ILE A N 1
ATOM 1406 C CA . ILE A 1 186 ? 39.151 5.582 18.220 1.00 38.87 191 ILE A CA 1
ATOM 1407 C C . ILE A 1 186 ? 39.023 4.082 18.017 1.00 42.03 191 ILE A C 1
ATOM 1408 O O . ILE A 1 186 ? 38.910 3.612 16.876 1.00 40.77 191 ILE A O 1
ATOM 1413 N N . LEU A 1 187 ? 39.035 3.339 19.116 1.00 35.42 192 LEU A N 1
ATOM 1414 C CA . LEU A 1 187 ? 38.817 1.903 19.080 1.00 38.21 192 LEU A CA 1
ATOM 1415 C C . LEU A 1 187 ? 38.162 1.440 20.390 1.00 36.62 192 LEU A C 1
ATOM 1416 O O . LEU A 1 187 ? 38.087 2.211 21.350 1.00 34.24 192 LEU A O 1
ATOM 1421 N N . PRO A 1 188 ? 37.639 0.217 20.407 1.00 36.16 193 PRO A N 1
ATOM 1422 C CA . PRO A 1 188 ? 37.079 -0.328 21.664 1.00 35.98 193 PRO A CA 1
ATOM 1423 C C . PRO A 1 188 ? 38.091 -0.323 22.770 1.00 33.24 193 PRO A C 1
ATOM 1424 O O . PRO A 1 188 ? 39.261 -0.670 22.595 1.00 32.54 193 PRO A O 1
ATOM 1428 N N . ASP A 1 189 ? 37.623 0.105 23.925 1.00 36.05 194 ASP A N 1
ATOM 1429 C CA . ASP A 1 189 ? 38.435 0.089 25.093 1.00 34.81 194 ASP A CA 1
ATOM 1430 C C . ASP A 1 189 ? 38.566 -1.358 25.498 1.00 36.37 194 ASP A C 1
ATOM 1431 O O . ASP A 1 189 ? 37.640 -2.145 25.305 1.00 35.89 194 ASP A O 1
ATOM 1436 N N . MET A 1 190 ? 39.718 -1.704 26.062 1.00 42.66 195 MET A N 1
ATOM 1437 C CA . MET A 1 190 ? 39.942 -3.030 26.674 1.00 41.22 195 MET A CA 1
ATOM 1438 C C . MET A 1 190 ? 38.805 -3.458 27.608 1.00 37.27 195 MET A C 1
ATOM 1439 O O . MET A 1 190 ? 38.586 -4.653 27.791 1.00 36.93 195 MET A O 1
ATOM 1444 N N . LYS A 1 191 ? 38.105 -2.505 28.221 1.00 36.12 196 LYS A N 1
ATOM 1445 C CA . LYS A 1 191 ? 36.975 -2.840 29.102 1.00 34.67 196 LYS A CA 1
ATOM 1446 C C . LYS A 1 191 ? 35.779 -3.487 28.384 1.00 39.51 196 LYS A C 1
ATOM 1447 O O . LYS A 1 191 ? 34.966 -4.156 29.029 1.00 35.20 196 LYS A O 1
ATOM 1453 N N . TRP A 1 192 ? 35.626 -3.274 27.078 1.00 33.17 197 TRP A N 1
ATOM 1454 C CA . TRP A 1 192 ? 34.345 -3.607 26.461 1.00 36.26 197 TRP A CA 1
ATOM 1455 C C . TRP A 1 192 ? 34.357 -5.009 25.887 1.00 38.21 197 TRP A C 1
ATOM 1456 O O . TRP A 1 192 ? 35.317 -5.395 25.232 1.00 43.21 197 TRP A O 1
ATOM 1467 N N . ASP A 1 193 ? 33.285 -5.775 26.124 1.00 41.00 198 ASP A N 1
ATOM 1468 C CA . ASP A 1 193 ? 33.216 -7.150 25.628 1.00 44.30 198 ASP A CA 1
ATOM 1469 C C . ASP A 1 193 ? 32.939 -7.217 24.145 1.00 43.95 198 ASP A C 1
ATOM 1470 O O . ASP A 1 193 ? 33.034 -8.281 23.562 1.00 45.89 198 ASP A O 1
ATOM 1475 N N . GLY A 1 194 ? 32.596 -6.078 23.555 1.00 46.18 199 GLY A N 1
ATOM 1476 C CA . GLY A 1 194 ? 32.433 -5.940 22.106 1.00 54.33 199 GLY A CA 1
ATOM 1477 C C . GLY A 1 194 ? 31.083 -6.427 21.596 1.00 56.51 199 GLY A C 1
ATOM 1478 O O . GLY A 1 194 ? 30.853 -6.436 20.407 1.00 57.53 199 GLY A O 1
ATOM 1479 N N . MET A 1 195 ? 30.182 -6.811 22.494 1.00 56.86 200 MET A N 1
ATOM 1480 C CA . MET A 1 195 ? 28.930 -7.405 22.094 1.00 53.67 200 MET A CA 1
ATOM 1481 C C . MET A 1 195 ? 27.709 -6.636 22.549 1.00 55.57 200 MET A C 1
ATOM 1482 O O . MET A 1 195 ? 26.738 -6.505 21.807 1.00 54.65 200 MET A O 1
ATOM 1487 N N . ASN A 1 196 ? 27.738 -6.133 23.774 1.00 49.56 201 ASN A N 1
ATOM 1488 C CA . ASN A 1 196 ? 26.557 -5.550 24.345 1.00 47.58 201 ASN A CA 1
ATOM 1489 C C . ASN A 1 196 ? 26.654 -4.048 24.274 1.00 47.67 201 ASN A C 1
ATOM 1490 O O . ASN A 1 196 ? 27.529 -3.457 24.916 1.00 44.26 201 ASN A O 1
ATOM 1495 N N . LEU A 1 197 ? 25.750 -3.426 23.523 1.00 47.41 202 LEU A N 1
ATOM 1496 C CA . LEU A 1 197 ? 25.852 -1.995 23.269 1.00 47.43 202 LEU A CA 1
ATOM 1497 C C . LEU A 1 197 ? 25.569 -1.149 24.500 1.00 41.80 202 LEU A C 1
ATOM 1498 O O . LEU A 1 197 ? 26.025 -0.022 24.553 1.00 42.08 202 LEU A O 1
ATOM 1503 N N . ASP A 1 198 ? 24.810 -1.669 25.456 1.00 41.46 203 ASP A N 1
ATOM 1504 C CA . ASP A 1 198 ? 24.600 -0.976 26.742 1.00 40.77 203 ASP A CA 1
ATOM 1505 C C . ASP A 1 198 ? 25.908 -0.663 27.463 1.00 38.58 203 ASP A C 1
ATOM 1506 O O . ASP A 1 198 ? 25.983 0.320 28.182 1.00 38.36 203 ASP A O 1
ATOM 1511 N N . SER A 1 199 ? 26.947 -1.476 27.255 1.00 41.04 204 SER A N 1
ATOM 1512 C CA . SER A 1 199 ? 28.239 -1.226 27.894 1.00 39.51 204 SER A CA 1
ATOM 1513 C C . SER A 1 199 ? 29.268 -0.656 26.935 1.00 37.26 204 SER A C 1
ATOM 1514 O O . SER A 1 199 ? 30.462 -0.640 27.240 1.00 34.74 204 SER A O 1
ATOM 1517 N N . LEU A 1 200 ? 28.806 -0.086 25.822 1.00 38.28 205 LEU A N 1
ATOM 1518 C CA . LEU A 1 200 ? 29.710 0.447 24.813 1.00 36.19 205 LEU A CA 1
ATOM 1519 C C . LEU A 1 200 ? 30.737 1.294 25.520 1.00 32.09 205 LEU A C 1
ATOM 1520 O O . LEU A 1 200 ? 30.383 2.278 26.195 1.00 28.75 205 LEU A O 1
ATOM 1525 N N . TYR A 1 201 ? 32.003 0.988 25.276 1.00 29.75 206 TYR A N 1
ATOM 1526 C CA . TYR A 1 201 ? 33.075 1.734 25.900 1.00 31.98 206 TYR A CA 1
ATOM 1527 C C . TYR A 1 201 ? 34.218 1.817 24.908 1.00 31.72 206 TYR A C 1
ATOM 1528 O O . TYR A 1 201 ? 34.800 0.810 24.548 1.00 34.28 206 TYR A O 1
ATOM 1537 N N . LEU A 1 202 ? 34.520 3.026 24.454 1.00 34.63 207 LEU A N 1
ATOM 1538 C CA . LEU A 1 202 ? 35.589 3.261 23.487 1.00 32.33 207 LEU A CA 1
ATOM 1539 C C . LEU A 1 202 ? 36.603 4.205 24.090 1.00 31.08 207 LEU A C 1
ATOM 1540 O O . LEU A 1 202 ? 36.290 4.969 24.997 1.00 30.87 207 LEU A O 1
ATOM 1545 N N . VAL A 1 203 ? 37.800 4.168 23.541 1.00 34.31 208 VAL A N 1
ATOM 1546 C CA . VAL A 1 203 ? 38.863 5.073 23.921 1.00 34.46 208 VAL A CA 1
ATOM 1547 C C . VAL A 1 203 ? 39.393 5.772 22.643 1.00 35.95 208 VAL A C 1
ATOM 1548 O O . VAL A 1 203 ? 39.670 5.140 21.615 1.00 36.63 208 VAL A O 1
ATOM 1552 N N . ALA A 1 204 ? 39.479 7.095 22.704 1.00 34.74 209 ALA A N 1
ATOM 1553 C CA . ALA A 1 204 ? 40.085 7.892 21.661 1.00 35.59 209 ALA A CA 1
ATOM 1554 C C . ALA A 1 204 ? 41.496 8.219 22.100 1.00 34.67 209 ALA A C 1
ATOM 1555 O O . ALA A 1 204 ? 41.701 8.888 23.112 1.00 34.29 209 ALA A O 1
ATOM 1557 N N . ILE A 1 205 ? 42.463 7.803 21.305 1.00 36.34 210 ILE A N 1
ATOM 1558 C CA . ILE A 1 205 ? 43.858 8.052 21.605 1.00 37.34 210 ILE A CA 1
ATOM 1559 C C . ILE A 1 205 ? 44.411 9.115 20.651 1.00 37.77 210 ILE A C 1
ATOM 1560 O O . ILE A 1 205 ? 44.367 8.914 19.442 1.00 39.27 210 ILE A O 1
ATOM 1565 N N . VAL A 1 206 ? 44.932 10.221 21.199 1.00 38.22 211 VAL A N 1
ATOM 1566 C CA . VAL A 1 206 ? 45.495 11.297 20.388 1.00 41.93 211 VAL A CA 1
ATOM 1567 C C . VAL A 1 206 ? 46.932 10.974 19.998 1.00 45.04 211 VAL A C 1
ATOM 1568 O O . VAL A 1 206 ? 47.595 10.203 20.654 1.00 42.37 211 VAL A O 1
ATOM 1572 N N . TYR A 1 207 ? 47.417 11.611 18.944 1.00 44.12 212 TYR A N 1
ATOM 1573 C CA . TYR A 1 207 ? 48.772 11.366 18.437 1.00 46.27 212 TYR A CA 1
ATOM 1574 C C . TYR A 1 207 ? 49.826 12.237 19.101 1.00 45.87 212 TYR A C 1
ATOM 1575 O O . TYR A 1 207 ? 51.005 11.833 19.197 1.00 45.94 212 TYR A O 1
ATOM 1584 N N . ARG A 1 208 ? 49.419 13.432 19.529 1.00 46.67 213 ARG A N 1
ATOM 1585 C CA . ARG A 1 208 ? 50.366 14.326 20.230 1.00 53.09 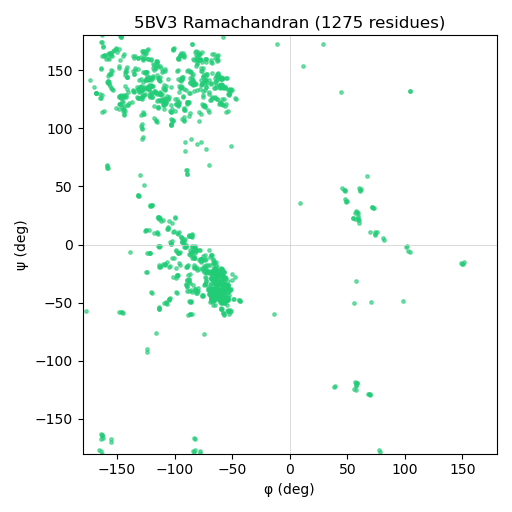213 ARG A CA 1
ATOM 1586 C C . ARG A 1 208 ? 50.835 13.667 21.535 1.00 49.62 213 ARG A C 1
ATOM 1587 O O . ARG A 1 208 ? 50.129 12.849 22.119 1.00 46.76 213 ARG A O 1
ATOM 1595 N N . THR A 1 209 ? 52.092 13.912 21.874 1.00 53.04 214 THR A N 1
ATOM 1596 C CA . THR A 1 209 ? 52.748 13.270 22.999 1.00 59.61 214 THR A CA 1
ATOM 1597 C C . THR A 1 209 ? 53.078 14.268 24.106 1.00 61.32 214 THR A C 1
ATOM 1598 O O . THR A 1 209 ? 53.586 13.875 25.145 1.00 69.34 214 THR A O 1
ATOM 1602 N N . ASP A 1 210 ? 52.783 15.546 23.892 1.00 59.17 215 ASP A N 1
ATOM 1603 C CA . ASP A 1 210 ? 53.161 16.569 24.855 1.00 62.63 215 ASP A CA 1
ATOM 1604 C C . ASP A 1 210 ? 52.094 16.723 25.930 1.00 57.64 215 ASP A C 1
ATOM 1605 O O . ASP A 1 210 ? 52.326 17.391 26.928 1.00 64.30 215 ASP A O 1
ATOM 1610 N N . ILE A 1 211 ? 50.947 16.085 25.747 1.00 57.22 216 ILE A N 1
ATOM 1611 C CA . ILE A 1 211 ? 49.914 16.051 26.774 1.00 59.27 216 ILE A CA 1
ATOM 1612 C C . ILE A 1 211 ? 49.887 14.698 27.515 1.00 56.76 216 ILE A C 1
ATOM 1613 O O . ILE A 1 211 ? 49.368 13.694 27.024 1.00 59.36 216 ILE A O 1
ATOM 1618 N N . LYS A 1 212 ? 50.439 14.696 28.724 1.00 56.92 217 LYS A N 1
ATOM 1619 C CA . LYS A 1 212 ? 50.502 13.500 29.562 1.00 52.94 217 LYS A CA 1
ATOM 1620 C C . LYS A 1 212 ? 49.260 13.359 30.437 1.00 48.37 217 LYS A C 1
ATOM 1621 O O . LYS A 1 212 ? 48.845 12.229 30.751 1.00 46.09 217 LYS A O 1
ATOM 1627 N N . THR A 1 213 ? 48.739 14.497 30.917 1.00 49.53 218 THR A N 1
ATOM 1628 C CA . THR A 1 213 ? 47.492 14.554 31.694 1.00 43.35 218 THR A CA 1
ATOM 1629 C C . THR A 1 213 ? 46.799 15.850 31.368 1.00 42.80 218 THR A C 1
ATOM 1630 O O . THR A 1 213 ? 47.345 16.683 30.656 1.00 43.99 218 THR A O 1
ATOM 1634 N N . ILE A 1 214 ? 45.640 16.064 31.974 1.00 43.49 219 ILE A N 1
ATOM 1635 C CA . ILE A 1 214 ? 44.943 17.337 31.837 1.00 42.28 219 ILE A CA 1
ATOM 1636 C C . ILE A 1 214 ? 45.742 18.515 32.333 1.00 42.87 219 ILE A C 1
ATOM 1637 O O . ILE A 1 214 ? 45.454 19.648 31.955 1.00 44.40 219 ILE A O 1
ATOM 1642 N N . ARG A 1 215 ? 46.737 18.264 33.174 1.00 40.05 220 ARG A N 1
ATOM 1643 C CA . ARG A 1 215 ? 47.578 19.338 33.675 1.00 40.90 220 ARG A CA 1
ATOM 1644 C C . ARG A 1 215 ? 48.264 20.099 32.586 1.00 43.56 220 ARG A C 1
ATOM 1645 O O . ARG A 1 215 ? 48.615 21.251 32.792 1.00 41.50 220 ARG A O 1
ATOM 1653 N N . ASP A 1 216 ? 48.504 19.435 31.449 1.00 45.51 221 ASP A N 1
ATOM 1654 C CA . ASP A 1 216 ? 49.225 20.023 30.342 1.00 44.52 221 ASP A CA 1
ATOM 1655 C C . ASP A 1 216 ? 48.315 20.838 29.404 1.00 46.10 221 ASP A C 1
ATOM 1656 O O . ASP A 1 216 ? 48.801 21.491 28.483 1.00 45.40 221 ASP A O 1
ATOM 1661 N N . LEU A 1 217 ? 47.004 20.793 29.621 1.00 43.35 222 LEU A N 1
ATOM 1662 C CA . LEU A 1 217 ? 46.069 21.535 28.788 1.00 44.16 222 LEU A CA 1
ATOM 1663 C C . LEU A 1 217 ? 46.083 23.012 29.150 1.00 52.48 222 LEU A C 1
ATOM 1664 O O . LEU A 1 217 ? 45.815 23.390 30.294 1.00 57.31 222 LEU A O 1
ATOM 1669 N N . ARG A 1 218 ? 46.415 23.842 28.165 1.00 55.07 223 ARG A N 1
ATOM 1670 C CA . ARG A 1 218 ? 46.398 25.288 28.312 1.00 60.66 223 ARG A CA 1
ATOM 1671 C C . ARG A 1 218 ? 45.126 25.877 27.687 1.00 59.63 223 ARG A C 1
ATOM 1672 O O . ARG A 1 218 ? 44.419 25.188 26.944 1.00 59.51 223 ARG A O 1
ATOM 1680 N N . TYR A 1 219 ? 44.874 27.165 27.941 1.00 61.54 224 TYR A N 1
ATOM 1681 C CA . TYR A 1 219 ? 43.762 27.890 27.281 1.00 66.70 224 TYR A CA 1
ATOM 1682 C C . TYR A 1 219 ? 43.804 27.785 25.746 1.00 61.53 224 TYR A C 1
ATOM 1683 O O . TYR A 1 219 ? 42.774 27.661 25.094 1.00 59.68 224 TYR A O 1
ATOM 1692 N N . SER A 1 220 ? 45.011 27.816 25.191 1.00 62.53 225 SER A N 1
ATOM 1693 C CA . SER A 1 220 ? 45.223 27.715 23.752 1.00 63.03 225 SER A CA 1
ATOM 1694 C C . SER A 1 220 ? 44.831 26.335 23.150 1.00 58.87 225 SER A C 1
ATOM 1695 O O . SER A 1 220 ? 44.735 26.211 21.949 1.00 54.84 225 SER A O 1
ATOM 1698 N N . ASP A 1 221 ? 44.618 25.316 23.979 1.00 55.39 226 ASP A N 1
ATOM 1699 C CA . ASP A 1 221 ? 44.221 23.976 23.514 1.00 53.46 226 ASP A CA 1
ATOM 1700 C C . ASP A 1 221 ? 42.711 23.809 23.435 1.00 49.73 226 ASP A C 1
ATOM 1701 O O . ASP A 1 221 ? 42.216 22.737 23.044 1.00 47.86 226 ASP A O 1
ATOM 1706 N N . ARG A 1 222 ? 41.977 24.857 23.787 1.00 48.64 227 ARG A N 1
ATOM 1707 C CA . ARG A 1 222 ? 40.537 24.721 23.940 1.00 49.10 227 ARG A CA 1
ATOM 1708 C C . ARG A 1 222 ? 39.797 24.366 22.645 1.00 49.25 227 ARG A C 1
ATOM 1709 O O . ARG A 1 222 ? 38.945 23.468 22.639 1.00 46.78 227 ARG A O 1
ATOM 1717 N N . GLN A 1 223 ? 40.144 25.028 21.550 1.00 49.69 228 GLN A N 1
ATOM 1718 C CA . GLN A 1 223 ? 39.455 24.796 20.287 1.00 51.44 228 GLN A CA 1
ATOM 1719 C C . GLN A 1 223 ? 39.710 23.384 19.751 1.00 47.25 228 GLN A C 1
ATOM 1720 O O . GLN A 1 223 ? 38.805 22.733 19.218 1.00 47.54 228 GLN A O 1
ATOM 1726 N N . TRP A 1 224 ? 40.934 22.900 19.940 1.00 49.75 229 TRP A N 1
ATOM 1727 C CA . TRP A 1 224 ? 41.298 21.512 19.623 1.00 48.78 229 TRP A CA 1
ATOM 1728 C C . TRP A 1 224 ? 40.438 20.505 20.392 1.00 47.18 229 TRP A C 1
ATOM 1729 O O . TRP A 1 224 ? 39.976 19.510 19.834 1.00 44.55 229 TRP A O 1
ATOM 1740 N N . LEU A 1 225 ? 40.192 20.777 21.667 1.00 47.33 230 LEU A N 1
ATOM 1741 C CA . LEU A 1 225 ? 39.342 19.901 22.456 1.00 43.69 230 LEU A CA 1
ATOM 1742 C C . LEU A 1 225 ? 37.896 19.940 21.990 1.00 42.44 230 LEU A C 1
ATOM 1743 O O . LEU A 1 225 ? 37.228 18.900 21.944 1.00 40.39 230 LEU A O 1
ATOM 1748 N N . ILE A 1 226 ? 37.411 21.128 21.647 1.00 43.49 231 ILE A N 1
ATOM 1749 C CA . ILE A 1 226 ? 36.061 21.276 21.110 1.00 43.41 231 ILE A CA 1
ATOM 1750 C C . ILE A 1 226 ? 35.937 20.440 19.832 1.00 45.17 231 ILE A C 1
ATOM 1751 O O . ILE A 1 226 ? 34.953 19.713 19.643 1.00 45.03 231 ILE A O 1
ATOM 1756 N N . ASN A 1 227 ? 36.946 20.521 18.973 1.00 47.23 232 ASN A N 1
ATOM 1757 C CA . ASN A 1 227 ? 36.950 19.746 17.710 1.00 48.20 232 ASN A CA 1
ATOM 1758 C C . ASN A 1 227 ? 36.940 18.243 17.945 1.00 46.01 232 ASN A C 1
ATOM 1759 O O . ASN A 1 227 ? 36.182 17.506 17.293 1.00 43.77 232 ASN A O 1
ATOM 1764 N N . LEU A 1 228 ? 37.733 17.777 18.921 1.00 46.69 233 LEU A N 1
ATOM 1765 C CA . LEU A 1 228 ? 37.690 16.351 19.289 1.00 43.42 233 LEU A CA 1
ATOM 1766 C C . LEU A 1 228 ? 36.313 15.933 19.782 1.00 40.14 233 LEU A C 1
ATOM 1767 O O . LEU A 1 228 ? 35.792 14.873 19.427 1.00 40.23 233 LEU A O 1
ATOM 1772 N N . ASN A 1 229 ? 35.703 16.769 20.605 1.00 41.97 234 ASN A N 1
ATOM 1773 C CA . ASN A 1 229 ? 34.375 16.451 21.130 1.00 37.87 234 ASN A CA 1
ATOM 1774 C C . ASN A 1 229 ? 33.339 16.320 20.020 1.00 42.10 234 ASN A C 1
ATOM 1775 O O . ASN A 1 229 ? 32.500 15.420 20.025 1.00 40.98 234 ASN A O 1
ATOM 1780 N N . ASN A 1 230 ? 33.421 17.236 19.053 1.00 45.11 235 ASN A N 1
ATOM 1781 C CA . ASN A 1 230 ? 32.513 17.247 17.928 1.00 46.47 235 ASN A CA 1
ATOM 1782 C C . ASN A 1 230 ? 32.730 16.054 17.007 1.00 43.23 235 ASN A C 1
ATOM 1783 O O . ASN A 1 230 ? 31.752 15.418 16.582 1.00 45.55 235 ASN A O 1
ATOM 1788 N N . LYS A 1 231 ? 33.984 15.755 16.676 1.00 41.72 236 LYS A N 1
ATOM 1789 C CA . LYS A 1 231 ? 34.264 14.597 15.812 1.00 41.49 236 LYS A CA 1
ATOM 1790 C C . LYS A 1 231 ? 33.756 13.308 16.460 1.00 38.58 236 LYS A C 1
ATOM 1791 O O . LYS A 1 231 ? 33.075 12.495 15.827 1.00 37.60 236 LYS A O 1
ATOM 1797 N N . ILE A 1 232 ? 34.073 13.121 17.736 1.00 35.99 237 ILE A N 1
ATOM 1798 C CA . ILE A 1 232 ? 33.647 11.885 18.432 1.00 34.26 237 ILE A CA 1
ATOM 1799 C C . ILE A 1 232 ? 32.138 11.688 18.341 1.00 34.03 237 ILE A C 1
ATOM 1800 O O . ILE A 1 232 ? 31.660 10.620 17.998 1.00 32.67 237 ILE A O 1
ATOM 1805 N N . ARG A 1 233 ? 31.385 12.736 18.620 1.00 34.94 238 ARG A N 1
ATOM 1806 C CA . ARG A 1 233 ? 29.933 12.631 18.619 1.00 36.75 238 ARG A CA 1
ATOM 1807 C C . ARG A 1 233 ? 29.353 12.543 17.219 1.00 39.04 238 ARG A C 1
ATOM 1808 O O . ARG A 1 233 ? 28.225 12.057 17.058 1.00 39.13 238 ARG A O 1
ATOM 1816 N N . SER A 1 234 ? 30.110 13.025 16.217 1.00 39.86 239 SER A N 1
ATOM 1817 C CA . SER A 1 234 ? 29.684 12.977 14.823 1.00 42.70 239 SER A CA 1
ATOM 1818 C C . SER A 1 234 ? 29.926 11.635 14.161 1.00 45.69 239 SER A C 1
ATOM 1819 O O . SER A 1 234 ? 29.308 11.319 13.154 1.00 46.71 239 SER A O 1
ATOM 1822 N N . ILE A 1 235 ? 30.821 10.843 14.742 1.00 45.58 240 ILE A N 1
ATOM 1823 C CA . ILE A 1 235 ? 31.280 9.600 14.153 1.00 40.78 240 ILE A CA 1
ATOM 1824 C C . ILE A 1 235 ? 30.734 8.374 14.858 1.00 39.62 240 ILE A C 1
ATOM 1825 O O . ILE A 1 235 ? 30.232 7.445 14.218 1.00 36.37 240 ILE A O 1
ATOM 1830 N N . VAL A 1 236 ? 30.872 8.340 16.184 1.00 35.42 241 VAL A N 1
ATOM 1831 C CA . VAL A 1 236 ? 30.588 7.109 16.914 1.00 34.65 241 VAL A CA 1
ATOM 1832 C C . VAL A 1 236 ? 29.170 6.569 16.705 1.00 34.66 241 VAL A C 1
ATOM 1833 O O . VAL A 1 236 ? 28.985 5.393 16.439 1.00 38.41 241 VAL A O 1
ATOM 1837 N N . PRO A 1 237 ? 28.161 7.426 16.757 1.00 34.67 242 PRO A N 1
ATOM 1838 C CA . PRO A 1 237 ? 26.807 6.916 16.556 1.00 36.02 242 PRO A CA 1
ATOM 1839 C C . PRO A 1 237 ? 26.567 6.205 15.221 1.00 38.30 242 PRO A C 1
ATOM 1840 O O . PRO A 1 237 ? 25.862 5.174 15.181 1.00 41.32 242 PRO A O 1
ATOM 1844 N N . GLY A 1 238 ? 27.147 6.748 14.149 1.00 39.40 243 GLY A N 1
ATOM 1845 C CA . GLY A 1 238 ? 26.997 6.166 12.819 1.00 41.41 243 GLY A CA 1
ATOM 1846 C C . GLY A 1 238 ? 27.693 4.833 12.696 1.00 39.70 243 GLY A C 1
ATOM 1847 O O . GLY A 1 238 ? 27.263 3.995 11.928 1.00 45.00 243 GLY A O 1
ATOM 1848 N N . CYS A 1 239 ? 28.771 4.637 13.453 1.00 40.39 244 CYS A N 1
ATOM 1849 C CA . CYS A 1 239 ? 29.402 3.334 13.514 1.00 40.78 244 CYS A CA 1
ATOM 1850 C C . CYS A 1 239 ? 28.504 2.236 14.066 1.00 39.80 244 CYS A C 1
ATOM 1851 O O . CYS A 1 239 ? 28.747 1.076 13.803 1.00 39.84 244 CYS A O 1
ATOM 1854 N N . TYR A 1 240 ? 27.491 2.595 14.842 1.00 41.76 245 TYR A N 1
ATOM 1855 C CA . TYR A 1 240 ? 26.646 1.596 15.497 1.00 42.40 245 TYR A CA 1
ATOM 1856 C C . TYR A 1 240 ? 25.206 1.763 15.053 1.00 44.53 245 TYR A C 1
ATOM 1857 O O . TYR A 1 240 ? 24.268 1.561 15.819 1.00 46.65 245 TYR A O 1
ATOM 1866 N N . ASN A 1 241 ? 25.039 2.180 13.814 1.00 43.23 246 ASN A N 1
ATOM 1867 C CA . ASN A 1 241 ? 23.708 2.400 13.219 1.00 46.92 246 ASN A CA 1
ATOM 1868 C C . ASN A 1 241 ? 22.762 3.223 14.090 1.00 45.48 246 ASN A C 1
ATOM 1869 O O . ASN A 1 241 ? 21.563 2.946 14.121 1.00 50.44 246 ASN A O 1
ATOM 1874 N N . TYR A 1 242 ? 23.300 4.219 14.786 1.00 42.66 247 TYR A N 1
ATOM 1875 C CA . TYR A 1 242 ? 22.513 5.096 15.643 1.00 43.25 247 TYR A CA 1
ATOM 1876 C C . TYR A 1 242 ? 21.737 4.338 16.737 1.00 46.79 247 TYR A C 1
ATOM 1877 O O . TYR A 1 242 ? 20.651 4.768 17.167 1.00 46.54 247 TYR A O 1
ATOM 1886 N N . ALA A 1 243 ? 22.291 3.193 17.156 1.00 43.30 248 ALA A N 1
ATOM 1887 C CA . ALA A 1 243 ? 21.761 2.445 18.291 1.00 46.40 248 ALA A CA 1
ATOM 1888 C C . ALA A 1 243 ? 22.097 3.191 19.564 1.00 45.05 248 ALA A C 1
ATOM 1889 O O . ALA A 1 243 ? 21.429 3.025 20.572 1.00 43.18 248 ALA A O 1
ATOM 1891 N N . VAL A 1 244 ? 23.138 4.016 19.476 1.00 46.92 249 VAL A N 1
ATOM 1892 C CA . VAL A 1 244 ? 23.444 5.011 20.467 1.00 45.56 249 VAL A CA 1
ATOM 1893 C C . VAL A 1 244 ? 23.480 6.421 19.797 1.00 44.19 249 VAL A C 1
ATOM 1894 O O . VAL A 1 244 ? 24.027 6.590 18.715 1.00 44.93 249 VAL A O 1
ATOM 1898 N N . HIS A 1 245 ? 22.875 7.423 20.431 1.00 42.77 250 HIS A N 1
ATOM 1899 C CA . HIS A 1 245 ? 22.798 8.768 19.875 1.00 42.66 250 HIS A CA 1
ATOM 1900 C C . HIS A 1 245 ? 23.967 9.634 20.335 1.00 39.78 250 HIS A C 1
ATOM 1901 O O . HIS A 1 245 ? 24.668 9.275 21.260 1.00 40.61 250 HIS A O 1
ATOM 1908 N N . PRO A 1 246 ? 24.226 10.760 19.642 1.00 40.91 251 PRO A N 1
ATOM 1909 C CA . PRO A 1 246 ? 25.348 11.606 20.047 1.00 41.67 251 PRO A CA 1
ATOM 1910 C C . PRO A 1 246 ? 25.233 12.152 21.472 1.00 39.64 251 PRO A C 1
ATOM 1911 O O . PRO A 1 246 ? 26.262 12.332 22.132 1.00 41.68 251 PRO A O 1
ATOM 1915 N N . ASP A 1 247 ? 24.004 12.383 21.930 1.00 38.94 252 ASP A N 1
ATOM 1916 C CA . ASP A 1 247 ? 23.763 12.858 23.288 1.00 39.43 252 ASP A CA 1
ATOM 1917 C C . ASP A 1 247 ? 23.693 11.745 24.343 1.00 39.18 252 ASP A C 1
ATOM 1918 O O . ASP A 1 247 ? 23.363 12.013 25.476 1.00 34.63 252 ASP A O 1
ATOM 1923 N N . GLU A 1 248 ? 23.992 10.513 23.949 1.00 35.93 253 GLU A N 1
ATOM 1924 C CA . GLU A 1 248 ? 23.983 9.393 24.839 1.00 35.53 253 GLU A CA 1
ATOM 1925 C C . GLU A 1 248 ? 25.401 8.874 25.030 1.00 34.73 253 GLU A C 1
ATOM 1926 O O . GLU A 1 248 ? 25.597 7.709 25.388 1.00 34.36 253 GLU A O 1
ATOM 1932 N N . LEU A 1 249 ? 26.393 9.715 24.791 1.00 33.75 254 LEU A N 1
ATOM 1933 C CA . LEU A 1 249 ? 27.778 9.329 25.017 1.00 34.02 254 LEU A CA 1
ATOM 1934 C C . LEU A 1 249 ? 28.349 10.189 26.127 1.00 33.15 254 LEU A C 1
ATOM 1935 O O . LEU A 1 249 ? 28.331 11.411 26.056 1.00 31.39 254 LEU A O 1
ATOM 1940 N N . ARG A 1 250 ? 28.841 9.526 27.170 1.00 34.06 255 ARG A N 1
ATOM 1941 C CA . ARG A 1 250 ? 29.480 10.197 28.272 1.00 30.47 255 ARG A CA 1
ATOM 1942 C C . ARG A 1 250 ? 30.963 10.220 27.922 1.00 30.18 255 ARG A C 1
ATOM 1943 O O . ARG A 1 250 ? 31.633 9.198 27.930 1.00 31.44 255 ARG A O 1
ATOM 1951 N N . ILE A 1 251 ? 31.474 11.400 27.611 1.00 33.24 256 ILE A N 1
ATOM 1952 C CA . ILE A 1 251 ? 32.823 11.561 27.100 1.00 31.14 256 ILE A CA 1
ATOM 1953 C C . ILE A 1 251 ? 33.658 12.287 28.127 1.00 31.38 256 ILE A C 1
ATOM 1954 O O . ILE A 1 251 ? 33.336 13.431 28.529 1.00 28.77 256 ILE A O 1
ATOM 1959 N N . LEU A 1 252 ? 34.754 11.652 28.509 1.00 31.29 257 LEU A N 1
ATOM 1960 C CA . LEU A 1 252 ? 35.444 12.053 29.720 1.00 32.33 257 LEU A CA 1
ATOM 1961 C C . LEU A 1 252 ? 36.896 11.659 29.721 1.00 31.98 257 LEU A C 1
ATOM 1962 O O . LEU A 1 252 ? 37.324 10.840 28.917 1.00 33.59 257 LEU A O 1
ATOM 1967 N N . VAL A 1 253 ? 37.636 12.271 30.633 1.00 32.32 258 VAL A N 1
ATOM 1968 C CA . VAL A 1 253 ? 39.038 11.947 30.901 1.00 31.78 258 VAL A CA 1
ATOM 1969 C C . VAL A 1 253 ? 39.197 11.620 32.395 1.00 33.42 258 VAL A C 1
ATOM 1970 O O . VAL A 1 253 ? 38.310 11.902 33.195 1.00 32.43 258 VAL A O 1
ATOM 1974 N N . HIS A 1 254 ? 40.324 11.005 32.747 1.00 33.46 259 HIS A N 1
ATOM 1975 C CA . HIS A 1 254 ? 40.622 10.616 34.090 1.00 34.95 259 HIS A CA 1
ATOM 1976 C C . HIS A 1 254 ? 41.814 11.414 34.626 1.00 42.55 259 HIS A C 1
ATOM 1977 O O . HIS A 1 254 ? 42.779 11.668 33.904 1.00 39.46 259 HIS A O 1
ATOM 1984 N N . TYR A 1 255 ? 41.741 11.745 35.916 1.00 33.84 260 TYR A N 1
ATOM 1985 C CA . TYR A 1 255 ? 42.884 12.253 36.684 1.00 37.55 260 TYR A CA 1
ATOM 1986 C C . TYR A 1 255 ? 42.779 11.693 38.124 1.00 33.77 260 TYR A C 1
ATOM 1987 O O . TYR A 1 255 ? 41.776 11.970 38.789 1.00 33.55 260 TYR A O 1
ATOM 1996 N N . GLN A 1 256 ? 43.758 10.915 38.603 1.00 30.45 261 GLN A N 1
ATOM 1997 C CA . GLN A 1 256 ? 44.905 10.480 37.834 1.00 36.10 261 GLN A CA 1
ATOM 1998 C C . GLN A 1 256 ? 44.524 9.412 36.832 1.00 36.71 261 GLN A C 1
ATOM 1999 O O . GLN A 1 256 ? 43.746 8.513 37.142 1.00 35.59 261 GLN A O 1
ATOM 2005 N N . PRO A 1 257 ? 45.121 9.474 35.635 1.00 35.75 262 PRO A N 1
ATOM 2006 C CA . PRO A 1 257 ? 44.956 8.376 34.697 1.00 37.71 262 PRO A CA 1
ATOM 2007 C C . PRO A 1 257 ? 45.908 7.247 35.103 1.00 35.82 262 PRO A C 1
ATOM 2008 O O . PRO A 1 257 ? 46.886 7.499 35.752 1.00 44.61 262 PRO A O 1
ATOM 2012 N N . SER A 1 258 ? 45.661 6.033 34.674 1.00 35.10 263 SER A N 1
ATOM 2013 C CA . SER A 1 258 ? 46.640 4.939 34.851 1.00 39.93 263 SER A CA 1
ATOM 2014 C C . SER A 1 258 ? 47.860 5.072 33.915 1.00 42.46 263 SER A C 1
ATOM 2015 O O . SER A 1 258 ? 48.978 4.670 34.267 1.00 46.36 263 SER A O 1
ATOM 2018 N N . TYR A 1 259 ? 47.646 5.640 32.723 1.00 37.97 264 TYR A N 1
ATOM 2019 C CA . TYR A 1 259 ? 48.693 5.806 31.744 1.00 37.66 264 TYR A CA 1
ATOM 2020 C C . TYR A 1 259 ? 48.837 7.272 31.328 1.00 39.11 264 TYR A C 1
ATOM 2021 O O . TYR A 1 259 ? 47.855 7.977 31.080 1.00 36.81 264 TYR A O 1
ATOM 2030 N N . TYR A 1 260 ? 50.076 7.722 31.256 1.00 40.13 265 TYR A N 1
ATOM 2031 C CA . TYR A 1 260 ? 50.367 9.134 31.016 1.00 41.97 265 TYR A CA 1
ATOM 2032 C C . TYR A 1 260 ? 50.495 9.477 29.528 1.00 39.12 265 TYR A C 1
ATOM 2033 O O . TYR A 1 260 ? 51.553 9.822 29.026 1.00 39.74 265 TYR A O 1
ATOM 2042 N N . HIS A 1 261 ? 49.370 9.310 28.849 1.00 39.32 266 HIS A N 1
ATOM 2043 C CA . HIS A 1 261 ? 49.154 9.749 27.480 1.00 41.66 266 HIS A CA 1
ATOM 2044 C C . HIS A 1 261 ? 47.685 10.119 27.393 1.00 42.78 266 HIS A C 1
ATOM 2045 O O . HIS A 1 261 ? 46.825 9.323 27.740 1.00 43.51 266 HIS A O 1
ATOM 2052 N N . PHE A 1 262 ? 47.405 11.327 26.923 1.00 45.17 267 PHE A N 1
ATOM 2053 C CA . PHE A 1 262 ? 46.041 11.845 26.865 1.00 44.81 267 PHE A CA 1
ATOM 2054 C C . PHE A 1 262 ? 45.096 10.907 26.092 1.00 44.23 267 PHE A C 1
ATOM 2055 O O . PHE A 1 262 ? 45.276 10.672 24.910 1.00 44.06 267 PHE A O 1
ATOM 2063 N N . ASN A 1 263 ? 44.125 10.337 26.791 1.00 42.48 268 ASN A N 1
ATOM 2064 C CA . ASN A 1 263 ? 43.140 9.425 26.217 1.00 41.14 268 ASN A CA 1
ATOM 2065 C C . ASN A 1 263 ? 41.768 9.849 26.645 1.00 41.98 268 ASN A C 1
ATOM 2066 O O . ASN A 1 263 ? 41.592 10.306 27.784 1.00 42.28 268 ASN A O 1
ATOM 2071 N N . ILE A 1 264 ? 40.798 9.736 25.744 1.00 35.28 269 ILE A N 1
ATOM 2072 C CA . ILE A 1 264 ? 39.446 10.182 26.035 1.00 34.77 269 ILE A CA 1
ATOM 2073 C C . ILE A 1 264 ? 38.566 8.965 26.013 1.00 35.89 269 ILE A C 1
ATOM 2074 O O . ILE A 1 264 ? 38.609 8.175 25.070 1.00 34.79 269 ILE A O 1
ATOM 2079 N N . HIS A 1 265 ? 37.782 8.818 27.071 1.00 32.49 270 HIS A N 1
ATOM 2080 C CA . HIS A 1 265 ? 36.933 7.667 27.268 1.00 30.40 270 HIS A CA 1
ATOM 2081 C C . HIS A 1 265 ? 35.563 8.052 26.765 1.00 31.16 270 HIS A C 1
ATOM 2082 O O . HIS A 1 265 ? 35.071 9.142 27.037 1.00 33.87 270 HIS A O 1
ATOM 2089 N N . ILE A 1 266 ? 34.943 7.139 26.026 1.00 33.01 271 ILE A N 1
ATOM 2090 C CA . ILE A 1 266 ? 33.672 7.380 25.391 1.00 31.58 271 ILE A CA 1
ATOM 2091 C C . ILE A 1 266 ? 32.785 6.228 25.816 1.00 30.74 271 ILE A C 1
ATOM 2092 O O . ILE A 1 266 ? 33.013 5.100 25.393 1.00 29.93 271 ILE A O 1
ATOM 2097 N N . VAL A 1 267 ? 31.742 6.525 26.583 1.00 30.67 272 VAL A N 1
ATOM 2098 C CA . VAL A 1 267 ? 30.972 5.483 27.268 1.00 29.07 272 VAL A CA 1
ATOM 2099 C C . VAL A 1 267 ? 29.482 5.679 27.050 1.00 29.24 272 VAL A C 1
ATOM 2100 O O . VAL A 1 267 ? 28.988 6.789 27.152 1.00 31.43 272 VAL A O 1
ATOM 2104 N N . ASN A 1 268 ? 28.768 4.603 26.724 1.00 28.75 273 ASN A N 1
ATOM 2105 C CA . ASN A 1 268 ? 27.333 4.698 26.652 1.00 30.27 273 ASN A CA 1
ATOM 2106 C C . ASN A 1 268 ? 26.813 5.301 27.967 1.00 34.46 273 ASN A C 1
ATOM 2107 O O . ASN A 1 268 ? 27.131 4.822 29.049 1.00 29.83 273 ASN A O 1
ATOM 2112 N N . ILE A 1 269 ? 25.991 6.334 27.865 1.00 36.47 274 ILE A N 1
ATOM 2113 C CA . ILE A 1 269 ? 25.424 6.960 29.040 1.00 37.56 274 ILE A CA 1
ATOM 2114 C C . ILE A 1 269 ? 24.634 5.976 29.933 1.00 41.50 274 ILE A C 1
ATOM 2115 O O . ILE A 1 269 ? 24.450 6.240 31.113 1.00 42.21 274 ILE A O 1
ATOM 2120 N N . LYS A 1 270 ? 24.164 4.885 29.332 1.00 40.43 275 LYS A N 1
ATOM 2121 C CA . LYS A 1 270 ? 23.373 3.844 29.969 1.00 42.94 275 LYS A CA 1
ATOM 2122 C C . LYS A 1 270 ? 24.201 2.970 30.893 1.00 40.24 275 LYS A C 1
ATOM 2123 O O . LYS A 1 270 ? 23.653 2.110 31.560 1.00 41.27 275 LYS A O 1
ATOM 2129 N N . HIS A 1 271 ? 25.518 3.067 30.806 1.00 36.90 276 HIS A N 1
ATOM 2130 C CA . HIS A 1 271 ? 26.389 2.255 31.619 1.00 34.32 276 HIS A CA 1
ATOM 2131 C C . HIS A 1 271 ? 26.617 2.978 32.950 1.00 37.23 276 HIS A C 1
ATOM 2132 O O . HIS A 1 271 ? 27.261 4.017 32.963 1.00 33.93 276 HIS A O 1
ATOM 2139 N N . PRO A 1 272 ? 26.075 2.444 34.065 1.00 33.03 277 PRO A N 1
ATOM 2140 C CA . PRO A 1 272 ? 26.329 3.158 35.298 1.00 35.92 277 PRO A CA 1
ATOM 2141 C C . PRO A 1 272 ? 27.780 3.187 35.767 1.00 35.71 277 PRO A C 1
ATOM 2142 O O . PRO A 1 272 ? 28.098 4.001 36.614 1.00 38.25 277 PRO A O 1
ATOM 2146 N N . GLY A 1 273 ? 28.636 2.325 35.234 1.00 35.41 278 GLY A N 1
ATOM 2147 C CA . GLY A 1 273 ? 30.087 2.480 35.452 1.00 35.65 278 GLY A CA 1
ATOM 2148 C C . GLY A 1 273 ? 30.626 1.493 36.456 1.00 36.36 278 GLY A C 1
ATOM 2149 O O . GLY A 1 273 ? 30.025 1.304 37.510 1.00 35.21 278 GLY A O 1
ATOM 2150 N N . LEU A 1 274 ? 31.731 0.836 36.110 1.00 38.44 279 LEU A N 1
ATOM 2151 C CA . LEU A 1 274 ? 32.465 -0.010 37.047 1.00 37.54 279 LEU A CA 1
ATOM 2152 C C . LEU A 1 274 ? 33.436 0.888 37.784 1.00 37.17 279 LEU A C 1
ATOM 2153 O O . LEU A 1 274 ? 34.029 1.795 37.200 1.00 40.00 279 LEU A O 1
ATOM 2158 N N . GLY A 1 275 ? 33.607 0.582 39.063 1.00 32.79 280 GLY A N 1
ATOM 2159 C CA . GLY A 1 275 ? 34.428 1.323 40.002 1.00 32.73 280 GLY A CA 1
ATOM 2160 C C . GLY A 1 275 ? 34.383 2.804 39.836 1.00 31.66 280 GLY A C 1
ATOM 2161 O O . GLY A 1 275 ? 33.303 3.357 39.951 1.00 26.86 280 GLY A O 1
ATOM 2162 N N . ASN A 1 276 ? 35.536 3.441 39.628 1.00 29.79 281 ASN A N 1
ATOM 2163 C CA . ASN A 1 276 ? 35.601 4.864 39.465 1.00 30.56 281 ASN A CA 1
ATOM 2164 C C . ASN A 1 276 ? 35.628 5.296 38.003 1.00 33.17 281 ASN A C 1
ATOM 2165 O O . ASN A 1 276 ? 35.796 6.488 37.737 1.00 30.05 281 ASN A O 1
ATOM 2170 N N . SER A 1 277 ? 35.417 4.394 37.043 1.00 30.03 282 SER A N 1
ATOM 2171 C CA . SER A 1 277 ? 35.651 4.808 35.644 1.00 32.50 282 SER A CA 1
ATOM 2172 C C . SER A 1 277 ? 34.798 5.982 35.172 1.00 29.25 282 SER A C 1
ATOM 2173 O O . SER A 1 277 ? 35.284 6.764 34.422 1.00 29.99 282 SER A O 1
ATOM 2176 N N . ILE A 1 278 ? 33.572 6.150 35.668 1.00 30.22 283 ILE A N 1
ATOM 2177 C CA . ILE A 1 278 ? 32.771 7.318 35.341 1.00 29.91 283 ILE A CA 1
ATOM 2178 C C . ILE A 1 278 ? 32.468 8.245 36.563 1.00 34.81 283 ILE A C 1
ATOM 2179 O O . ILE A 1 278 ? 31.662 9.191 36.483 1.00 34.76 283 ILE A O 1
ATOM 2184 N N . ALA A 1 279 ? 33.134 8.007 37.684 1.00 28.77 284 ALA A N 1
ATOM 2185 C CA . ALA A 1 279 ? 32.748 8.657 38.949 1.00 30.06 284 ALA A CA 1
ATOM 2186 C C . ALA A 1 279 ? 33.368 10.027 39.168 1.00 29.81 284 ALA A C 1
ATOM 2187 O O . ALA A 1 279 ? 34.538 10.249 38.872 1.00 30.76 284 ALA A O 1
ATOM 2189 N N . ALA A 1 280 ? 32.582 10.964 39.703 1.00 34.38 285 ALA A N 1
ATOM 2190 C CA . ALA A 1 280 ? 33.148 12.218 40.216 1.00 32.34 285 ALA A CA 1
ATOM 2191 C C . ALA A 1 280 ? 34.264 11.877 41.215 1.00 31.40 285 ALA A C 1
ATOM 2192 O O . ALA A 1 280 ? 34.077 11.050 42.098 1.00 30.61 285 ALA A O 1
ATOM 2194 N N . GLY A 1 281 ? 35.408 12.543 41.078 1.00 31.54 286 GLY A N 1
ATOM 2195 C CA . GLY A 1 281 ? 36.604 12.227 41.847 1.00 31.01 286 GLY A CA 1
ATOM 2196 C C . GLY A 1 281 ? 37.611 11.447 41.044 1.00 31.16 286 GLY A C 1
ATOM 2197 O O . GLY A 1 281 ? 38.718 11.184 41.516 1.00 33.01 286 GLY A O 1
ATOM 2198 N N . LYS A 1 282 ? 37.264 11.143 39.797 1.00 34.08 287 LYS A N 1
ATOM 2199 C CA . LYS A 1 282 ? 38.160 10.438 38.893 1.00 31.99 287 LYS A CA 1
ATOM 2200 C C . LYS A 1 282 ? 37.905 10.903 37.433 1.00 38.92 287 LYS A C 1
ATOM 2201 O O . LYS A 1 282 ? 38.798 11.404 36.751 1.00 31.45 287 LYS A O 1
ATOM 2207 N N . ALA A 1 283 ? 36.672 10.739 36.980 1.00 31.72 288 ALA A N 1
ATOM 2208 C CA . ALA A 1 283 ? 36.269 11.142 35.675 1.00 31.37 288 ALA A CA 1
ATOM 2209 C C . ALA A 1 283 ? 35.906 12.606 35.665 1.00 36.56 288 ALA A C 1
ATOM 2210 O O . ALA A 1 283 ? 35.222 13.067 36.553 1.00 32.09 288 ALA A O 1
ATOM 2212 N N . ILE A 1 284 ? 36.328 13.308 34.601 1.00 37.18 289 ILE A N 1
ATOM 2213 C CA . ILE A 1 284 ? 35.908 14.677 34.340 1.00 38.44 289 ILE A CA 1
ATOM 2214 C C . ILE A 1 284 ? 35.389 14.747 32.897 1.00 35.70 289 ILE A C 1
ATOM 2215 O O . ILE A 1 284 ? 36.083 14.311 31.982 1.00 32.50 289 ILE A O 1
ATOM 2220 N N . LEU A 1 285 ? 34.160 15.229 32.722 1.00 32.84 290 LEU A N 1
ATOM 2221 C CA . LEU A 1 285 ? 33.569 15.379 31.402 1.00 38.67 290 LEU A CA 1
ATOM 2222 C C . LEU A 1 285 ? 34.436 16.296 30.560 1.00 37.73 290 LEU A C 1
ATOM 2223 O O . LEU A 1 285 ? 34.915 17.351 31.030 1.00 36.18 290 LEU A O 1
ATOM 2228 N N . LEU A 1 286 ? 34.630 15.888 29.321 1.00 34.63 291 LEU A N 1
ATOM 2229 C CA . LEU A 1 286 ? 35.373 16.699 28.347 1.00 37.01 291 LEU A CA 1
ATOM 2230 C C . LEU A 1 286 ? 34.769 18.085 28.170 1.00 35.69 291 LEU A C 1
ATOM 2231 O O . LEU A 1 286 ? 35.493 19.084 28.127 1.00 35.96 291 LEU A O 1
ATOM 2236 N N . GLU A 1 287 ? 33.445 18.169 28.120 1.00 35.65 292 GLU A N 1
ATOM 2237 C CA . GLU A 1 287 ? 32.776 19.478 28.064 1.00 37.09 292 GLU A CA 1
ATOM 2238 C C . GLU A 1 287 ? 33.160 20.353 29.258 1.00 37.93 292 GLU A C 1
ATOM 2239 O O . GLU A 1 287 ? 33.308 21.565 29.128 1.00 37.87 292 GLU A O 1
ATOM 2245 N N . ASP A 1 288 ? 33.316 19.744 30.442 1.00 37.52 293 ASP A N 1
ATOM 2246 C CA . ASP A 1 288 ? 33.721 20.491 31.628 1.00 40.23 293 ASP A CA 1
ATOM 2247 C C . ASP A 1 288 ? 35.159 20.967 31.519 1.00 35.81 293 ASP A C 1
ATOM 2248 O O . ASP A 1 288 ? 35.491 22.045 31.991 1.00 37.75 293 ASP A O 1
ATOM 2253 N N . ILE A 1 289 ? 36.032 20.142 30.953 1.00 36.64 294 ILE A N 1
ATOM 2254 C CA . ILE A 1 289 ? 37.428 20.540 30.743 1.00 38.69 294 ILE A CA 1
ATOM 2255 C C . ILE A 1 289 ? 37.436 21.784 29.877 1.00 39.40 294 ILE A C 1
ATOM 2256 O O . ILE A 1 289 ? 38.091 22.774 30.196 1.00 41.70 294 ILE A O 1
ATOM 2261 N N . ILE A 1 290 ? 36.660 21.711 28.798 1.00 39.63 295 ILE A N 1
ATOM 2262 C CA . ILE A 1 290 ? 36.527 22.793 27.810 1.00 41.26 295 ILE A CA 1
ATOM 2263 C C . ILE A 1 290 ? 36.016 24.077 28.459 1.00 42.89 295 ILE A C 1
ATOM 2264 O O . ILE A 1 290 ? 36.590 25.162 28.265 1.00 41.10 295 ILE A O 1
ATOM 2269 N N . GLU A 1 291 ? 34.939 23.944 29.225 1.00 45.21 296 GLU A N 1
ATOM 2270 C CA . GLU A 1 291 ? 34.317 25.098 29.876 1.00 48.46 296 GLU A CA 1
ATOM 2271 C C . GLU A 1 291 ? 35.239 25.704 30.935 1.00 49.92 296 GLU A C 1
ATOM 2272 O O . GLU A 1 291 ? 35.309 26.923 31.073 1.00 49.47 296 GLU A O 1
ATOM 2278 N N . MET A 1 292 ? 35.953 24.872 31.683 1.00 51.33 297 MET A N 1
ATOM 2279 C CA . MET A 1 292 ? 36.809 25.386 32.769 1.00 54.98 297 MET A CA 1
ATOM 2280 C C . MET A 1 292 ? 38.004 26.181 32.219 1.00 54.87 297 MET A C 1
ATOM 2281 O O . MET A 1 292 ? 38.492 27.125 32.866 1.00 51.70 297 MET A O 1
ATOM 2286 N N . LEU A 1 293 ? 38.452 25.838 31.015 1.00 50.50 298 LEU A N 1
ATOM 2287 C CA . LEU A 1 293 ? 39.579 26.551 30.414 1.00 50.89 298 LEU A CA 1
ATOM 2288 C C . LEU A 1 293 ? 39.287 28.038 30.161 1.00 50.00 298 LEU A C 1
ATOM 2289 O O . LEU A 1 293 ? 40.210 28.820 30.062 1.00 46.69 298 LEU A O 1
ATOM 2294 N N . ASN A 1 294 ? 38.012 28.402 30.054 1.00 49.89 299 ASN A N 1
ATOM 2295 C CA . ASN A 1 294 ? 37.620 29.801 29.957 1.00 54.22 299 ASN A CA 1
ATOM 2296 C C . ASN A 1 294 ? 37.980 30.632 31.182 1.00 55.74 299 ASN A C 1
ATOM 2297 O O . ASN A 1 294 ? 38.121 31.829 31.066 1.00 53.54 299 ASN A O 1
ATOM 2302 N N . TYR A 1 295 ? 38.130 29.995 32.345 1.00 55.44 300 TYR A N 1
ATOM 2303 C CA . TYR A 1 295 ? 38.293 30.710 33.624 1.00 56.07 300 TYR A CA 1
ATOM 2304 C C . TYR A 1 295 ? 39.646 30.563 34.312 1.00 54.89 300 TYR A C 1
ATOM 2305 O O . TYR A 1 295 ? 39.991 31.352 35.166 1.00 53.96 300 TYR A O 1
ATOM 2314 N N . LEU A 1 296 ? 40.419 29.560 33.937 1.00 57.62 301 LEU A N 1
ATOM 2315 C CA . LEU A 1 296 ? 41.730 29.357 34.531 1.00 58.41 301 LEU A CA 1
ATOM 2316 C C . LEU A 1 296 ? 42.625 30.389 33.851 1.00 67.68 301 LEU A C 1
ATOM 2317 O O . LEU A 1 296 ? 42.138 31.174 33.021 1.00 78.65 301 LEU A O 1
ATOM 2322 N N . GLY A 1 297 ? 43.918 30.443 34.128 1.00 74.77 302 GLY A N 1
ATOM 2323 C CA . GLY A 1 297 ? 44.739 31.420 33.375 1.00 72.64 302 GLY A CA 1
ATOM 2324 C C . GLY A 1 297 ? 45.175 30.893 32.025 1.00 66.41 302 GLY A C 1
ATOM 2325 O O . GLY A 1 297 ? 44.701 29.855 31.562 1.00 70.12 302 GLY A O 1
ATOM 2326 N N . PRO A 1 298 ? 46.128 31.574 31.394 1.00 73.53 303 PRO A N 1
ATOM 2327 C CA . PRO A 1 298 ? 46.756 31.019 30.182 1.00 72.12 303 PRO A CA 1
ATOM 2328 C C . PRO A 1 298 ? 47.317 29.599 30.382 1.00 66.33 303 PRO A C 1
ATOM 2329 O O . PRO A 1 298 ? 47.234 28.765 29.468 1.00 67.30 303 PRO A O 1
ATOM 2333 N N . GLU A 1 299 ? 47.832 29.303 31.574 1.00 68.16 304 GLU A N 1
ATOM 2334 C CA . GLU A 1 299 ? 48.481 28.001 31.830 1.00 73.56 304 GLU A CA 1
ATOM 2335 C C . GLU A 1 299 ? 47.440 26.902 32.157 1.00 62.76 304 GLU A C 1
ATOM 2336 O O . GLU A 1 299 ? 47.777 25.715 32.251 1.00 68.01 304 GLU A O 1
ATOM 2342 N N . GLY A 1 300 ? 46.161 27.277 32.219 1.00 59.00 305 GLY A N 1
ATOM 2343 C CA . GLY A 1 300 ? 45.067 26.297 32.217 1.00 60.51 305 GLY A CA 1
ATOM 2344 C C . GLY A 1 300 ? 45.023 25.484 33.501 1.00 52.61 305 GLY A C 1
ATOM 2345 O O . GLY A 1 300 ? 45.047 26.052 34.582 1.00 51.37 305 GLY A O 1
ATOM 2346 N N . TYR A 1 301 ? 44.976 24.155 33.363 1.00 51.07 306 TYR A N 1
ATOM 2347 C CA . TYR A 1 301 ? 44.871 23.250 34.514 1.00 49.25 306 TYR A CA 1
ATOM 2348 C C . TYR A 1 301 ? 46.129 23.195 35.410 1.00 54.40 306 TYR A C 1
ATOM 2349 O O . TYR A 1 301 ? 46.097 22.628 36.504 1.00 50.37 306 TYR A O 1
ATOM 2358 N N . MET A 1 302 ? 47.230 23.785 34.949 1.00 55.55 307 MET A N 1
ATOM 2359 C CA . MET A 1 302 ? 48.398 23.967 35.803 1.00 55.91 307 MET A CA 1
ATOM 2360 C C . MET A 1 302 ? 48.081 24.851 37.019 1.00 56.36 307 MET A C 1
ATOM 2361 O O . MET A 1 302 ? 48.738 24.726 38.044 1.00 54.09 307 MET A O 1
ATOM 2366 N N . ASN A 1 303 ? 47.097 25.746 36.889 1.00 56.08 308 ASN A N 1
ATOM 2367 C CA . ASN A 1 303 ? 46.690 26.635 37.964 1.00 54.11 308 ASN A CA 1
ATOM 2368 C C . ASN A 1 303 ? 45.585 26.094 38.859 1.00 50.77 308 ASN A C 1
ATOM 2369 O O . ASN A 1 303 ? 45.148 26.777 39.774 1.00 50.81 308 ASN A O 1
ATOM 2374 N N . LYS A 1 304 ? 45.079 24.915 38.561 1.00 49.80 309 LYS A N 1
ATOM 2375 C CA . LYS A 1 304 ? 43.897 24.444 39.239 1.00 54.30 309 LYS A CA 1
ATOM 2376 C C . LYS A 1 304 ? 44.323 23.593 40.460 1.00 50.00 309 LYS A C 1
ATOM 2377 O O . LYS A 1 304 ? 45.302 22.839 40.405 1.00 47.19 309 LYS A O 1
ATOM 2383 N N . THR A 1 305 ? 43.556 23.708 41.530 1.00 44.04 310 THR A N 1
ATOM 2384 C CA . THR A 1 305 ? 43.619 22.727 42.618 1.00 42.83 310 THR A CA 1
ATOM 2385 C C . THR A 1 305 ? 42.589 21.636 42.347 1.00 39.08 310 THR A C 1
ATOM 2386 O O . THR A 1 305 ? 41.396 21.909 42.236 1.00 43.43 310 THR A O 1
ATOM 2390 N N . ILE A 1 306 ? 43.079 20.414 42.140 1.00 37.32 311 ILE A N 1
ATOM 2391 C CA . ILE A 1 306 ? 42.260 19.310 41.680 1.00 37.87 311 ILE A CA 1
ATOM 2392 C C . ILE A 1 306 ? 42.070 18.278 42.770 1.00 35.24 311 ILE A C 1
ATOM 2393 O O . ILE A 1 306 ? 43.030 17.685 43.261 1.00 37.11 311 ILE A O 1
ATOM 2398 N N . THR A 1 307 ? 40.818 18.024 43.111 1.00 37.52 312 THR A N 1
ATOM 2399 C CA . THR A 1 307 ? 40.491 17.062 44.145 1.00 38.31 312 THR A CA 1
ATOM 2400 C C . THR A 1 307 ? 40.095 15.749 43.502 1.00 37.84 312 THR A C 1
ATOM 2401 O O . THR A 1 307 ? 39.155 15.715 42.708 1.00 39.36 312 THR A O 1
ATOM 2405 N N . TYR A 1 308 ? 40.753 14.657 43.884 1.00 36.30 313 TYR A N 1
ATOM 2406 C CA . TYR A 1 308 ? 40.419 13.356 43.308 1.00 34.40 313 TYR A CA 1
ATOM 2407 C C . TYR A 1 308 ? 40.703 12.195 44.260 1.00 34.44 313 TYR A C 1
ATOM 2408 O O . TYR A 1 308 ? 41.357 12.375 45.282 1.00 34.64 313 TYR A O 1
ATOM 2417 N N . ALA A 1 309 ? 40.206 11.016 43.882 1.00 29.90 314 ALA A N 1
ATOM 2418 C CA . ALA A 1 309 ? 40.344 9.813 44.656 1.00 32.03 314 ALA A CA 1
ATOM 2419 C C . ALA A 1 309 ? 41.558 9.051 44.212 1.00 30.89 314 ALA A C 1
ATOM 2420 O O . ALA A 1 309 ? 41.698 8.773 43.047 1.00 34.71 314 ALA A O 1
ATOM 2422 N N . ILE A 1 310 ? 42.428 8.697 45.149 1.00 30.95 315 ILE A N 1
ATOM 2423 C CA . ILE A 1 310 ? 43.582 7.916 44.836 1.00 29.87 315 ILE A CA 1
ATOM 2424 C C . ILE A 1 310 ? 43.660 6.690 45.765 1.00 34.97 315 ILE A C 1
ATOM 2425 O O . ILE A 1 310 ? 43.233 6.756 46.923 1.00 34.08 315 ILE A O 1
ATOM 2430 N N . GLY A 1 311 ? 44.205 5.581 45.262 1.00 30.46 316 GLY A N 1
ATOM 2431 C CA . GLY A 1 311 ? 44.394 4.390 46.062 1.00 31.44 316 GLY A CA 1
ATOM 2432 C C . GLY A 1 311 ? 45.688 4.431 46.824 1.00 32.81 316 GLY A C 1
ATOM 2433 O O . GLY A 1 311 ? 46.674 5.034 46.384 1.00 35.56 316 GLY A O 1
ATOM 2434 N N . GLU A 1 312 ? 45.676 3.815 47.989 1.00 32.59 317 GLU A N 1
ATOM 2435 C CA . GLU A 1 312 ? 46.819 3.806 48.876 1.00 37.76 317 GLU A CA 1
ATOM 2436 C C . GLU A 1 312 ? 48.032 3.088 48.314 1.00 37.50 317 GLU A C 1
ATOM 2437 O O . GLU A 1 312 ? 49.144 3.385 48.703 1.00 38.14 317 GLU A O 1
ATOM 2443 N N . ASN A 1 313 ? 47.832 2.127 47.418 1.00 40.15 318 ASN A N 1
ATOM 2444 C CA . ASN A 1 313 ? 48.960 1.445 46.781 1.00 40.13 318 ASN A CA 1
ATOM 2445 C C . ASN A 1 313 ? 49.618 2.239 45.658 1.00 39.59 318 ASN A C 1
ATOM 2446 O O . ASN A 1 313 ? 50.689 1.880 45.196 1.00 46.08 318 ASN A O 1
ATOM 2451 N N . HIS A 1 314 ? 48.982 3.301 45.184 1.00 39.89 319 HIS A N 1
ATOM 2452 C CA . HIS A 1 314 ? 49.548 4.092 44.073 1.00 37.50 319 HIS A CA 1
ATOM 2453 C C . HIS A 1 314 ? 50.905 4.622 44.514 1.00 39.00 319 HIS A C 1
ATOM 2454 O O . HIS A 1 314 ? 51.055 5.010 45.674 1.00 39.21 319 HIS A O 1
ATOM 2461 N N . ASP A 1 315 ? 51.880 4.661 43.606 1.00 40.62 320 ASP A N 1
ATOM 2462 C CA . ASP A 1 315 ? 53.237 5.137 43.920 1.00 44.00 320 ASP A CA 1
ATOM 2463 C C . ASP A 1 315 ? 53.264 6.572 44.501 1.00 42.78 320 ASP A C 1
ATOM 2464 O O . ASP A 1 315 ? 54.109 6.891 45.339 1.00 42.93 320 ASP A O 1
ATOM 2469 N N . LEU A 1 316 ? 52.351 7.417 44.033 1.00 39.04 321 LEU A N 1
ATOM 2470 C CA . LEU A 1 316 ? 52.285 8.806 44.456 1.00 40.03 321 LEU A CA 1
ATOM 2471 C C . LEU A 1 316 ? 51.889 8.968 45.925 1.00 40.41 321 LEU A C 1
ATOM 2472 O O . LEU A 1 316 ? 52.198 9.972 46.513 1.00 37.66 321 LEU A O 1
ATOM 2477 N N . TRP A 1 317 ? 51.208 7.979 46.500 1.00 41.73 322 TRP A N 1
ATOM 2478 C CA . TRP A 1 317 ? 50.799 8.016 47.908 1.00 38.79 322 TRP A CA 1
ATOM 2479 C C . TRP A 1 317 ? 52.005 8.198 48.804 1.00 41.08 322 TRP A C 1
ATOM 2480 O O . TRP A 1 317 ? 52.102 9.196 49.486 1.00 39.65 322 TRP A O 1
ATOM 2491 N N . LYS A 1 318 ? 52.948 7.266 48.755 1.00 44.94 323 LYS A N 1
ATOM 2492 C CA . LYS A 1 318 ? 54.194 7.362 49.543 1.00 48.19 323 LYS A CA 1
ATOM 2493 C C . LYS A 1 318 ? 55.210 8.352 48.996 1.00 50.12 323 LYS A C 1
ATOM 2494 O O . LYS A 1 318 ? 56.186 8.658 49.679 1.00 52.37 323 LYS A O 1
ATOM 2500 N N . ARG A 1 319 ? 55.029 8.821 47.763 1.00 50.65 324 ARG A N 1
ATOM 2501 C CA . ARG A 1 319 ? 55.979 9.772 47.175 1.00 54.07 324 ARG A CA 1
ATOM 2502 C C . ARG A 1 319 ? 55.681 11.206 47.619 1.00 49.66 324 ARG A C 1
ATOM 2503 O O . ARG A 1 319 ? 56.418 12.117 47.274 1.00 46.30 324 ARG A O 1
ATOM 2511 N N . GLY A 1 320 ? 54.593 11.402 48.361 1.00 45.90 325 GLY A N 1
ATOM 2512 C CA . GLY A 1 320 ? 54.325 12.704 48.977 1.00 43.80 325 GLY A CA 1
ATOM 2513 C C . GLY A 1 320 ? 52.869 13.071 49.220 1.00 39.52 325 GLY A C 1
ATOM 2514 O O . GLY A 1 320 ? 52.593 14.020 49.945 1.00 39.92 325 GLY A O 1
ATOM 2515 N N . LEU A 1 321 ? 51.931 12.362 48.605 1.00 38.18 326 LEU A N 1
ATOM 2516 C CA . LEU A 1 321 ? 50.526 12.725 48.766 1.00 36.95 326 LEU A CA 1
ATOM 2517 C C . LEU A 1 321 ? 50.010 12.413 50.181 1.00 38.49 326 LEU A C 1
ATOM 2518 O O . LEU A 1 321 ? 49.194 13.140 50.708 1.00 36.67 326 LEU A O 1
ATOM 2523 N N . GLU A 1 322 ? 50.473 11.317 50.770 1.00 40.80 327 GLU A N 1
ATOM 2524 C CA . GLU A 1 322 ? 50.077 10.950 52.127 1.00 42.57 327 GLU A CA 1
ATOM 2525 C C . GLU A 1 322 ? 50.469 12.054 53.105 1.00 42.82 327 GLU A C 1
ATOM 2526 O O . GLU A 1 322 ? 49.624 12.587 53.811 1.00 40.49 327 GLU A O 1
ATOM 2532 N N . GLU A 1 323 ? 51.751 12.400 53.101 1.00 43.37 328 GLU A N 1
ATOM 2533 C CA . GLU A 1 323 ? 52.281 13.401 53.997 1.00 48.24 328 GLU A CA 1
ATOM 2534 C C . GLU A 1 323 ? 51.543 14.724 53.796 1.00 50.24 328 GLU A C 1
ATOM 2535 O O . GLU A 1 323 ? 51.240 15.419 54.762 1.00 51.50 328 GLU A O 1
ATOM 2541 N N . GLU A 1 324 ? 51.230 15.065 52.550 1.00 45.59 329 GLU A N 1
ATOM 2542 C CA . GLU A 1 324 ? 50.597 16.340 52.269 1.00 46.94 329 GLU A CA 1
ATOM 2543 C C . GLU A 1 324 ? 49.123 16.370 52.676 1.00 43.43 329 GLU A C 1
ATOM 2544 O O . GLU A 1 324 ? 48.624 17.401 53.119 1.00 43.62 329 GLU A O 1
ATOM 2550 N N . LEU A 1 325 ? 48.433 15.247 52.529 1.00 39.21 330 LEU A N 1
ATOM 2551 C CA . LEU A 1 325 ? 47.042 15.129 52.982 1.00 41.26 330 LEU A CA 1
ATOM 2552 C C . LEU A 1 325 ? 46.896 15.294 54.519 1.00 41.42 330 LEU A C 1
ATOM 2553 O O . LEU A 1 325 ? 45.966 15.944 55.001 1.00 37.34 330 LEU A O 1
ATOM 2558 N N . THR A 1 326 ? 47.844 14.757 55.270 1.00 39.68 331 THR A N 1
ATOM 2559 C CA . THR A 1 326 ? 47.809 14.903 56.731 1.00 43.89 331 THR A CA 1
ATOM 2560 C C . THR A 1 326 ? 47.919 16.373 57.089 1.00 42.37 331 THR A C 1
ATOM 2561 O O . THR A 1 326 ? 47.175 16.855 57.934 1.00 41.95 331 THR A O 1
ATOM 2565 N N . LYS A 1 327 ? 48.853 17.077 56.456 1.00 44.48 332 LYS A N 1
ATOM 2566 C CA . LYS A 1 327 ? 49.029 18.513 56.710 1.00 46.25 332 LYS A CA 1
ATOM 2567 C C . LYS A 1 327 ? 47.801 19.339 56.302 1.00 45.47 332 LYS A C 1
ATOM 2568 O O . LYS A 1 327 ? 47.451 20.292 56.988 1.00 48.07 332 LYS A O 1
ATOM 2574 N N . GLN A 1 328 ? 47.139 18.943 55.219 1.00 43.51 333 GLN A N 1
ATOM 2575 C CA . GLN A 1 328 ? 45.925 19.620 54.770 1.00 44.34 333 GLN A CA 1
ATOM 2576 C C . GLN A 1 328 ? 44.797 19.479 55.758 1.00 43.09 333 GLN A C 1
ATOM 2577 O O . GLN A 1 328 ? 44.074 20.439 56.034 1.00 44.20 333 GLN A O 1
ATOM 2583 N N . LEU A 1 329 ? 44.633 18.273 56.291 1.00 43.74 334 LEU A N 1
ATOM 2584 C CA . LEU A 1 329 ? 43.632 18.012 57.333 1.00 41.53 334 LEU A CA 1
ATOM 2585 C C . LEU A 1 329 ? 43.894 18.875 58.563 1.00 40.64 334 LEU A C 1
ATOM 2586 O O . LEU A 1 329 ? 42.970 19.457 59.136 1.00 41.97 334 LEU A O 1
ATOM 2591 N N . GLU A 1 330 ? 45.146 18.969 58.984 1.00 43.68 335 GLU A N 1
ATOM 2592 C CA . GLU A 1 330 ? 45.489 19.859 60.101 1.00 48.34 335 GLU A CA 1
ATOM 2593 C C . GLU A 1 330 ? 45.094 21.306 59.791 1.00 46.07 335 GLU A C 1
ATOM 2594 O O . GLU A 1 330 ? 44.473 21.967 60.607 1.00 45.85 335 GLU A O 1
ATOM 2600 N N . ARG A 1 331 ? 45.451 21.801 58.609 1.00 47.13 336 ARG A N 1
ATOM 2601 C CA . ARG A 1 331 ? 45.139 23.200 58.247 1.00 47.04 336 ARG A CA 1
ATOM 2602 C C . ARG A 1 331 ? 43.640 23.449 58.192 1.00 45.32 336 ARG A C 1
ATOM 2603 O O . ARG A 1 331 ? 43.179 24.531 58.530 1.00 46.02 336 ARG A O 1
ATOM 2611 N N . ASP A 1 332 ? 42.873 22.451 57.780 1.00 43.36 337 ASP A N 1
ATOM 2612 C CA . ASP A 1 332 ? 41.420 22.582 57.757 1.00 45.33 337 ASP A CA 1
ATOM 2613 C C . ASP A 1 332 ? 40.788 22.419 59.156 1.00 46.99 337 ASP A C 1
ATOM 2614 O O . ASP A 1 332 ? 39.568 22.557 59.321 1.00 50.79 337 ASP A O 1
ATOM 2619 N N . GLY A 1 333 ? 41.600 22.094 60.163 1.00 47.16 338 GLY A N 1
ATOM 2620 C CA . GLY A 1 333 ? 41.091 21.914 61.524 1.00 46.46 338 GLY A CA 1
ATOM 2621 C C . GLY A 1 333 ? 40.256 20.652 61.682 1.00 45.98 338 GLY A C 1
ATOM 2622 O O . GLY A 1 333 ? 39.311 20.609 62.500 1.00 47.19 338 GLY A O 1
ATOM 2623 N N . ILE A 1 334 ? 40.616 19.620 60.904 1.00 44.23 339 ILE A N 1
ATOM 2624 C CA . ILE A 1 334 ? 39.984 18.326 61.000 1.00 45.23 339 ILE A CA 1
ATOM 2625 C C . ILE A 1 334 ? 40.768 17.607 62.105 1.00 47.50 339 ILE A C 1
ATOM 2626 O O . ILE A 1 334 ? 41.998 17.570 62.085 1.00 47.71 339 ILE A O 1
ATOM 2631 N N . PRO A 1 335 ? 40.057 17.034 63.074 1.00 48.41 340 PRO A N 1
ATOM 2632 C CA . PRO A 1 335 ? 40.764 16.340 64.155 1.00 51.43 340 PRO A CA 1
ATOM 2633 C C . PRO A 1 335 ? 41.616 15.156 63.696 1.00 50.41 340 PRO A C 1
ATOM 2634 O O . PRO A 1 335 ? 41.263 14.439 62.756 1.00 44.44 340 PRO A O 1
ATOM 2638 N N . LYS A 1 336 ? 42.749 14.983 64.362 1.00 56.61 341 LYS A N 1
ATOM 2639 C CA . LYS A 1 336 ? 43.533 13.759 64.225 1.00 72.15 341 LYS A CA 1
ATOM 2640 C C . LYS A 1 336 ? 42.734 12.643 64.902 1.00 67.89 341 LYS A C 1
ATOM 2641 O O . LYS A 1 336 ? 42.111 12.869 65.935 1.00 74.50 341 LYS A O 1
ATOM 2643 N N . ILE A 1 337 ? 42.744 11.449 64.318 1.00 73.02 342 ILE A N 1
ATOM 2644 C CA . ILE A 1 337 ? 42.025 10.309 64.907 1.00 72.38 342 ILE A CA 1
ATOM 2645 C C . ILE A 1 337 ? 42.734 9.932 66.211 1.00 68.98 342 ILE A C 1
ATOM 2646 O O . ILE A 1 337 ? 43.946 9.743 66.216 1.00 67.70 342 ILE A O 1
ATOM 2651 N N . PRO A 1 338 ? 41.999 9.863 67.327 1.00 67.81 343 PRO A N 1
ATOM 2652 C CA . PRO A 1 338 ? 42.684 9.422 68.552 1.00 76.36 343 PRO A CA 1
ATOM 2653 C C . PRO A 1 338 ? 43.285 8.023 68.410 1.00 68.92 343 PRO A C 1
ATOM 2654 O O . PRO A 1 338 ? 42.673 7.158 67.798 1.00 65.60 343 PRO A O 1
ATOM 2658 N N . LYS A 1 339 ? 44.461 7.791 68.987 1.00 74.63 344 LYS A N 1
ATOM 2659 C CA . LYS A 1 339 ? 45.078 6.451 68.921 1.00 77.44 344 LYS A CA 1
ATOM 2660 C C . LYS A 1 339 ? 44.089 5.414 69.460 1.00 72.08 344 LYS A C 1
ATOM 2661 O O . LYS A 1 339 ? 43.768 4.443 68.785 1.00 79.23 344 LYS A O 1
ATOM 2663 N N . ILE A 1 340 ? 43.576 5.673 70.658 1.00 70.11 345 ILE A N 1
ATOM 2664 C CA . ILE A 1 340 ? 42.511 4.873 71.252 1.00 75.61 345 ILE A CA 1
ATOM 2665 C C . ILE A 1 340 ? 41.184 5.281 70.616 1.00 73.49 345 ILE A C 1
ATOM 2666 O O . ILE A 1 340 ? 40.739 4.678 69.650 1.00 80.91 345 ILE A O 1
ATOM 2668 N N . GLY B 1 1 ? 6.943 -27.282 38.221 1.00 74.63 6 GLY B N 1
ATOM 2669 C CA . GLY B 1 1 ? 6.267 -26.734 39.440 1.00 69.10 6 GLY B CA 1
ATOM 2670 C C . GLY B 1 1 ? 5.552 -25.410 39.190 1.00 78.38 6 GLY B C 1
ATOM 2671 O O . GLY B 1 1 ? 5.517 -24.903 38.060 1.00 80.65 6 GLY B O 1
ATOM 2672 N N . MET B 1 2 ? 4.989 -24.846 40.254 1.00 112.17 7 MET B N 1
ATOM 2673 C CA . MET B 1 2 ? 4.287 -23.559 40.191 1.00 101.72 7 MET B CA 1
ATOM 2674 C C . MET B 1 2 ? 5.134 -22.453 39.538 1.00 91.56 7 MET B C 1
ATOM 2675 O O . MET B 1 2 ? 4.727 -21.820 38.554 1.00 83.13 7 MET B O 1
ATOM 2680 N N . PHE B 1 3 ? 6.313 -22.228 40.103 1.00 76.69 8 PHE B N 1
ATOM 2681 C CA . PHE B 1 3 ? 7.237 -21.228 39.612 1.00 72.30 8 PHE B CA 1
ATOM 2682 C C . PHE B 1 3 ? 7.554 -21.396 38.116 1.00 72.94 8 PHE B C 1
ATOM 2683 O O . PHE B 1 3 ? 7.347 -20.476 37.321 1.00 68.62 8 PHE B O 1
ATOM 2691 N N . ALA B 1 4 ? 8.058 -22.569 37.748 1.00 73.35 9 ALA B N 1
ATOM 2692 C CA . ALA B 1 4 ? 8.375 -22.862 36.350 1.00 75.36 9 ALA B CA 1
ATOM 2693 C C . ALA B 1 4 ? 7.161 -22.618 35.445 1.00 73.44 9 ALA B C 1
ATOM 2694 O O . ALA B 1 4 ? 7.266 -21.936 34.431 1.00 70.66 9 ALA B O 1
ATOM 2696 N N . SER B 1 5 ? 6.010 -23.133 35.860 1.00 76.15 10 SER B N 1
ATOM 2697 C CA . SER B 1 5 ? 4.777 -22.980 35.088 1.00 80.66 10 SER B CA 1
ATOM 2698 C C . SER B 1 5 ? 4.409 -21.515 34.859 1.00 75.77 10 SER B C 1
ATOM 2699 O O . SER B 1 5 ? 3.974 -21.160 33.777 1.00 84.86 10 SER B O 1
ATOM 2702 N N . LEU B 1 6 ? 4.581 -20.667 35.868 1.00 73.03 11 LEU B N 1
ATOM 2703 C CA . LEU B 1 6 ? 4.254 -19.243 35.745 1.00 69.67 11 LEU B CA 1
ATOM 2704 C C . LEU B 1 6 ? 5.203 -18.548 34.794 1.00 67.03 11 LEU B C 1
ATOM 2705 O O . LEU B 1 6 ? 4.785 -17.684 34.021 1.00 68.66 11 LEU B O 1
ATOM 2710 N N . ILE B 1 7 ? 6.482 -18.903 34.869 1.00 64.36 12 ILE B N 1
ATOM 2711 C CA . ILE B 1 7 ? 7.489 -18.294 34.014 1.00 64.44 12 ILE B CA 1
ATOM 2712 C C . ILE B 1 7 ? 7.204 -18.647 32.554 1.00 66.40 12 ILE B C 1
ATOM 2713 O O . ILE B 1 7 ? 7.374 -17.797 31.681 1.00 66.49 12 ILE B O 1
ATOM 2718 N N . LYS B 1 8 ? 6.748 -19.875 32.300 1.00 71.51 13 LYS B N 1
ATOM 2719 C CA . LYS B 1 8 ? 6.437 -20.334 30.923 1.00 75.41 13 LYS B CA 1
ATOM 2720 C C . LYS B 1 8 ? 5.256 -19.562 30.315 1.00 75.82 13 LYS B C 1
ATOM 2721 O O . LYS B 1 8 ? 5.226 -19.332 29.121 1.00 77.67 13 LYS B O 1
ATOM 2723 N N . ARG B 1 9 ? 4.292 -19.167 31.146 1.00 80.13 14 ARG B N 1
ATOM 2724 C CA . ARG B 1 9 ? 3.116 -18.419 30.689 1.00 78.28 14 ARG B CA 1
ATOM 2725 C C . ARG B 1 9 ? 3.362 -16.927 30.529 1.00 75.72 14 ARG B C 1
ATOM 2726 O O . ARG B 1 9 ? 2.503 -16.220 30.017 1.00 76.69 14 ARG B O 1
ATOM 2734 N N . PHE B 1 10 ? 4.493 -16.434 31.026 1.00 73.37 15 PHE B N 1
ATOM 2735 C CA . PHE B 1 10 ? 4.823 -15.011 30.959 1.00 69.51 15 PHE B CA 1
ATOM 2736 C C . PHE B 1 10 ? 4.857 -14.535 29.508 1.00 70.43 15 PHE B C 1
ATOM 2737 O O . PHE B 1 10 ? 5.636 -15.046 28.708 1.00 64.81 15 PHE B O 1
ATOM 2745 N N . GLN B 1 11 ? 4.012 -13.554 29.187 1.00 72.10 16 GLN B N 1
ATOM 2746 C CA . GLN B 1 11 ? 4.019 -12.905 27.871 1.00 71.30 16 GLN B CA 1
ATOM 2747 C C . GLN B 1 11 ? 4.698 -11.533 27.961 1.00 68.82 16 GLN B C 1
ATOM 2748 O O . GLN B 1 11 ? 4.205 -10.631 28.652 1.00 68.77 16 GLN B O 1
ATOM 2754 N N . PHE B 1 12 ? 5.848 -11.410 27.298 1.00 65.28 17 PHE B N 1
ATOM 2755 C CA . PHE B 1 12 ? 6.677 -10.208 27.344 1.00 63.65 17 PHE B CA 1
ATOM 2756 C C . PHE B 1 12 ? 5.945 -8.985 26.815 1.00 65.00 17 PHE B C 1
ATOM 2757 O O . PHE B 1 12 ? 5.273 -9.059 25.804 1.00 67.83 17 PHE B O 1
ATOM 2765 N N . VAL B 1 13 ? 6.053 -7.867 27.529 1.00 64.50 18 VAL B N 1
ATOM 2766 C CA . VAL B 1 13 ? 5.513 -6.592 27.060 1.00 63.76 18 VAL B CA 1
ATOM 2767 C C . VAL B 1 13 ? 6.653 -5.618 26.777 1.00 62.92 18 VAL B C 1
ATOM 2768 O O . VAL B 1 13 ? 6.745 -5.080 25.682 1.00 63.22 18 VAL B O 1
ATOM 2772 N N . SER B 1 14 ? 7.516 -5.378 27.757 1.00 60.13 19 SER B N 1
ATOM 2773 C CA . SER B 1 14 ? 8.607 -4.430 27.570 1.00 58.94 19 SER B CA 1
ATOM 2774 C C . SER B 1 14 ? 9.705 -4.625 28.592 1.00 57.04 19 SER B C 1
ATOM 2775 O O . SER B 1 14 ? 9.515 -5.252 29.617 1.00 54.51 19 SER B O 1
ATOM 2778 N N . VAL B 1 15 ? 10.866 -4.081 28.283 1.00 56.41 20 VAL B N 1
ATOM 2779 C CA . VAL B 1 15 ? 11.986 -4.123 29.180 1.00 55.49 20 VAL B CA 1
ATOM 2780 C C . VAL B 1 15 ? 11.913 -2.912 30.089 1.00 54.73 20 VAL B C 1
ATOM 2781 O O . VAL B 1 15 ? 11.885 -1.781 29.610 1.00 58.35 20 VAL B O 1
ATOM 2785 N N . LEU B 1 16 ? 11.885 -3.162 31.395 1.00 56.99 21 LEU B N 1
ATOM 2786 C CA . LEU B 1 16 ? 11.816 -2.093 32.399 1.00 52.72 21 LEU B CA 1
ATOM 2787 C C . LEU B 1 16 ? 13.173 -1.487 32.702 1.00 48.89 21 LEU B C 1
ATOM 2788 O O . LEU B 1 16 ? 13.297 -0.272 32.859 1.00 50.21 21 LEU B O 1
ATOM 2793 N N . ASP B 1 17 ? 14.198 -2.326 32.742 1.00 45.18 22 ASP B N 1
ATOM 2794 C CA . ASP B 1 17 ? 15.506 -1.905 33.174 1.00 44.68 22 ASP B CA 1
ATOM 2795 C C . ASP B 1 17 ? 16.530 -2.843 32.636 1.00 40.59 22 ASP B C 1
ATOM 2796 O O . ASP B 1 17 ? 16.288 -4.033 32.572 1.00 42.44 22 ASP B O 1
ATOM 2801 N N . SER B 1 18 ? 17.660 -2.302 32.223 1.00 38.87 23 SER B N 1
ATOM 2802 C CA . SER B 1 18 ? 18.806 -3.097 31.848 1.00 40.26 23 SER B CA 1
ATOM 2803 C C . SER B 1 18 ? 20.000 -2.385 32.400 1.00 39.63 23 SER B C 1
ATOM 2804 O O . SER B 1 18 ? 20.212 -1.211 32.101 1.00 39.24 23 SER B O 1
ATOM 2807 N N . ASN B 1 19 ? 20.751 -3.087 33.247 1.00 41.38 24 ASN B N 1
ATOM 2808 C CA . ASN B 1 19 ? 21.840 -2.475 33.979 1.00 39.14 24 ASN B CA 1
ATOM 2809 C C . ASN B 1 19 ? 23.084 -3.311 33.804 1.00 37.27 24 ASN B C 1
ATOM 2810 O O . ASN B 1 19 ? 23.237 -4.340 34.451 1.00 40.78 24 ASN B O 1
ATOM 2815 N N . PRO B 1 20 ? 23.983 -2.860 32.926 1.00 36.31 25 PRO B N 1
ATOM 2816 C CA . PRO B 1 20 ? 25.225 -3.586 32.670 1.00 34.00 25 PRO B CA 1
ATOM 2817 C C . PRO B 1 20 ? 26.254 -3.503 33.793 1.00 31.53 25 PRO B C 1
ATOM 2818 O O . PRO B 1 20 ? 27.186 -4.310 33.823 1.00 29.82 25 PRO B O 1
ATOM 2822 N N . GLN B 1 21 ? 26.114 -2.541 34.709 1.00 33.78 26 GLN B N 1
ATOM 2823 C CA . GLN B 1 21 ? 26.993 -2.527 35.881 1.00 32.74 26 GLN B CA 1
ATOM 2824 C C . GLN B 1 21 ? 26.738 -3.723 36.787 1.00 30.81 26 GLN B C 1
ATOM 2825 O O . GLN B 1 21 ? 27.660 -4.423 37.131 1.00 29.07 26 GLN B O 1
ATOM 2831 N N . THR B 1 22 ? 25.478 -3.924 37.147 1.00 31.91 27 THR B N 1
ATOM 2832 C CA . THR B 1 22 ? 25.084 -4.945 38.093 1.00 32.77 27 THR B CA 1
ATOM 2833 C C . THR B 1 22 ? 24.629 -6.242 37.417 1.00 36.43 27 THR B C 1
ATOM 2834 O O . THR B 1 22 ? 24.405 -7.225 38.095 1.00 34.65 27 THR B O 1
ATOM 2838 N N . LYS B 1 23 ? 24.496 -6.237 36.094 1.00 34.42 28 LYS B N 1
ATOM 2839 C CA . LYS B 1 23 ? 24.041 -7.409 35.327 1.00 35.33 28 LYS B CA 1
ATOM 2840 C C . LYS B 1 23 ? 22.626 -7.808 35.732 1.00 36.80 28 LYS B C 1
ATOM 2841 O O . LYS B 1 23 ? 22.335 -8.974 36.020 1.00 35.73 28 LYS B O 1
ATOM 2847 N N . VAL B 1 24 ? 21.761 -6.804 35.778 1.00 37.16 29 VAL B N 1
ATOM 2848 C CA . VAL B 1 24 ? 20.367 -6.963 36.160 1.00 38.25 29 VAL B CA 1
ATOM 2849 C C . VAL B 1 24 ? 19.506 -6.507 35.013 1.00 39.13 29 VAL B C 1
ATOM 2850 O O . VAL B 1 24 ? 19.837 -5.543 34.317 1.00 42.68 29 VAL B O 1
ATOM 2854 N N . MET B 1 25 ? 18.396 -7.215 34.844 1.00 42.82 30 MET B N 1
ATOM 2855 C CA . MET B 1 25 ? 17.437 -6.977 33.792 1.00 45.13 30 MET B CA 1
ATOM 2856 C C . MET B 1 25 ? 16.055 -7.210 34.394 1.00 43.63 30 MET B C 1
ATOM 2857 O O . MET B 1 25 ? 15.801 -8.240 35.030 1.00 46.67 30 MET B O 1
ATOM 2862 N N . SER B 1 26 ? 15.169 -6.247 34.213 1.00 44.20 31 SER B N 1
ATOM 2863 C CA . SER B 1 26 ? 13.786 -6.409 34.638 1.00 46.28 31 SER B CA 1
ATOM 2864 C C . SER B 1 26 ? 12.858 -6.267 33.444 1.00 47.41 31 SER B C 1
ATOM 2865 O O . SER B 1 26 ? 13.040 -5.373 32.629 1.00 47.00 31 SER B O 1
ATOM 2868 N N . LEU B 1 27 ? 11.869 -7.155 33.380 1.00 47.52 32 LEU B N 1
ATOM 2869 C CA . LEU B 1 27 ? 10.937 -7.245 32.277 1.00 50.51 32 LEU B CA 1
ATOM 2870 C C . LEU B 1 27 ? 9.523 -7.087 32.777 1.00 50.46 32 LEU B C 1
ATOM 2871 O O . LEU B 1 27 ? 9.144 -7.713 33.766 1.00 49.71 32 LEU B O 1
ATOM 2876 N N . LEU B 1 28 ? 8.746 -6.267 32.081 1.00 50.16 33 LEU B N 1
ATOM 2877 C CA . LEU B 1 28 ? 7.316 -6.187 32.304 1.00 52.41 33 LEU B CA 1
ATOM 2878 C C . LEU B 1 28 ? 6.630 -7.140 31.328 1.00 56.66 33 LEU B C 1
ATOM 2879 O O . LEU B 1 28 ? 7.067 -7.287 30.178 1.00 56.38 33 LEU B O 1
ATOM 2884 N N . GLY B 1 29 ? 5.566 -7.787 31.794 1.00 58.00 34 GLY B N 1
ATOM 2885 C CA . GLY B 1 29 ? 4.789 -8.691 30.964 1.00 60.19 34 GLY B CA 1
ATOM 2886 C C . GLY B 1 29 ? 3.448 -8.957 31.593 1.00 63.18 34 GLY B C 1
ATOM 2887 O O . GLY B 1 29 ? 3.013 -8.226 32.483 1.00 62.69 34 GLY B O 1
ATOM 2888 N N . THR B 1 30 ? 2.785 -10.008 31.125 1.00 66.92 35 THR B N 1
ATOM 2889 C CA . THR B 1 30 ? 1.529 -10.440 31.720 1.00 67.25 35 THR B CA 1
ATOM 2890 C C . THR B 1 30 ? 1.512 -11.947 31.912 1.00 67.98 35 THR B C 1
ATOM 2891 O O . THR B 1 30 ? 2.188 -12.695 31.179 1.00 66.75 35 THR B O 1
ATOM 2895 N N . ILE B 1 31 ? 0.769 -12.363 32.940 1.00 68.30 36 ILE B N 1
ATOM 2896 C CA . ILE B 1 31 ? 0.391 -13.745 33.151 1.00 69.50 36 ILE B CA 1
ATOM 2897 C C . ILE B 1 31 ? -1.097 -13.720 33.424 1.00 73.48 36 ILE B C 1
ATOM 2898 O O . ILE B 1 31 ? -1.553 -13.003 34.318 1.00 74.58 36 ILE B O 1
ATOM 2903 N N . ASP B 1 32 ? -1.847 -14.507 32.657 1.00 78.92 37 ASP B N 1
ATOM 2904 C CA . ASP B 1 32 ? -3.311 -14.499 32.704 1.00 83.98 37 ASP B CA 1
ATOM 2905 C C . ASP B 1 32 ? -3.871 -13.079 32.655 1.00 82.69 37 ASP B C 1
ATOM 2906 O O . ASP B 1 32 ? -4.744 -12.710 33.446 1.00 81.07 37 ASP B O 1
ATOM 2911 N N . ASN B 1 33 ? -3.340 -12.297 31.718 1.00 82.08 38 ASN B N 1
ATOM 2912 C CA . ASN B 1 33 ? -3.745 -10.907 31.499 1.00 84.56 38 ASN B CA 1
ATOM 2913 C C . ASN B 1 33 ? -3.642 -10.025 32.765 1.00 81.05 38 ASN B C 1
ATOM 2914 O O . ASN B 1 33 ? -4.312 -9.004 32.849 1.00 82.34 38 ASN B O 1
ATOM 2916 N N . LYS B 1 34 ? -2.804 -10.418 33.733 1.00 78.08 39 LYS B N 1
ATOM 2917 C CA . LYS B 1 34 ? -2.474 -9.584 34.898 1.00 76.22 39 LYS B CA 1
ATOM 2918 C C . LYS B 1 34 ? -0.996 -9.206 34.766 1.00 72.53 39 LYS B C 1
ATOM 2919 O O . LYS B 1 34 ? -0.180 -10.028 34.345 1.00 72.30 39 LYS B O 1
ATOM 2921 N N . ASP B 1 35 ? -0.649 -7.971 35.112 1.00 72.43 40 ASP B N 1
ATOM 2922 C CA . ASP B 1 35 ? 0.743 -7.505 35.010 1.00 70.80 40 ASP B CA 1
ATOM 2923 C C . ASP B 1 35 ? 1.701 -8.355 35.843 1.00 65.03 40 ASP B C 1
ATOM 2924 O O . ASP B 1 35 ? 1.360 -8.799 36.938 1.00 64.30 40 ASP B O 1
ATOM 2929 N N . ALA B 1 36 ? 2.894 -8.568 35.307 1.00 61.30 41 ALA B N 1
ATOM 2930 C CA . ALA B 1 36 ? 3.917 -9.359 35.961 1.00 58.01 41 ALA B CA 1
ATOM 2931 C C . ALA B 1 36 ? 5.267 -8.723 35.718 1.00 57.04 41 ALA B C 1
ATOM 2932 O O . ALA B 1 36 ? 5.513 -8.181 34.641 1.00 55.74 41 ALA B O 1
ATOM 2934 N N . ILE B 1 37 ? 6.138 -8.795 36.724 1.00 55.27 42 ILE B N 1
ATOM 2935 C CA . ILE B 1 37 ? 7.509 -8.347 36.586 1.00 53.77 42 ILE B CA 1
ATOM 2936 C C . ILE B 1 37 ? 8.474 -9.498 36.839 1.00 55.65 42 ILE B C 1
ATOM 2937 O O . ILE B 1 37 ? 8.392 -10.160 37.873 1.00 52.96 42 ILE B O 1
ATOM 2942 N N . ILE B 1 38 ? 9.385 -9.740 35.894 1.00 53.56 43 ILE B N 1
ATOM 2943 C CA . ILE B 1 38 ? 10.477 -10.675 36.125 1.00 51.96 43 ILE B CA 1
ATOM 2944 C C . ILE B 1 38 ? 11.779 -9.913 36.194 1.00 51.49 43 ILE B C 1
ATOM 2945 O O . ILE B 1 38 ? 12.084 -9.099 35.310 1.00 52.84 43 ILE B O 1
ATOM 2950 N N . THR B 1 39 ? 12.546 -10.182 37.243 1.00 50.39 44 THR B N 1
ATOM 2951 C CA . THR B 1 39 ? 13.863 -9.589 37.415 1.00 52.14 44 THR B CA 1
ATOM 2952 C C . THR B 1 39 ? 14.874 -10.720 37.404 1.00 51.76 44 THR B C 1
ATOM 2953 O O . THR B 1 39 ? 14.682 -11.734 38.068 1.00 55.46 44 THR B O 1
ATOM 2957 N N . ALA B 1 40 ? 15.933 -10.544 36.621 1.00 50.38 45 ALA B N 1
ATOM 2958 C CA . ALA B 1 40 ? 16.982 -11.530 36.492 1.00 45.75 45 ALA B CA 1
ATOM 2959 C C . ALA B 1 40 ? 18.310 -10.846 36.796 1.00 42.56 45 ALA B C 1
ATOM 2960 O O . ALA B 1 40 ? 18.526 -9.689 36.431 1.00 44.23 45 ALA B O 1
ATOM 2962 N N . GLU B 1 41 ? 19.184 -11.570 37.473 1.00 38.67 46 GLU B N 1
ATOM 2963 C CA . GLU B 1 41 ? 20.478 -11.065 37.870 1.00 39.20 46 GLU B CA 1
ATOM 2964 C C . GLU B 1 41 ? 21.502 -12.171 37.784 1.00 37.95 46 GLU B C 1
ATOM 2965 O O . GLU B 1 41 ? 21.311 -13.231 38.372 1.00 43.42 46 GLU B O 1
ATOM 2971 N N . LYS B 1 42 ? 22.600 -11.911 37.094 1.00 36.60 47 LYS B N 1
ATOM 2972 C CA . LYS B 1 42 ? 23.645 -12.894 36.940 1.00 35.94 47 LYS B CA 1
ATOM 2973 C C . LYS B 1 42 ? 24.235 -13.158 38.294 1.00 38.74 47 LYS B C 1
ATOM 2974 O O . LYS B 1 42 ? 24.319 -12.248 39.114 1.00 40.12 47 LYS B O 1
ATOM 2980 N N . THR B 1 43 ? 24.607 -14.406 38.553 1.00 38.15 48 THR B N 1
ATOM 2981 C CA . THR B 1 43 ? 25.265 -14.751 39.811 1.00 36.42 48 THR B CA 1
ATOM 2982 C C . THR B 1 43 ? 26.682 -14.253 39.788 1.00 35.48 48 THR B C 1
ATOM 2983 O O . THR B 1 43 ? 27.254 -13.995 38.733 1.00 36.38 48 THR B O 1
ATOM 2987 N N . HIS B 1 44 ? 27.246 -14.111 40.976 1.00 36.21 49 HIS B N 1
ATOM 2988 C CA . HIS B 1 44 ? 28.619 -13.748 41.116 1.00 35.43 49 HIS B CA 1
ATOM 2989 C C . HIS B 1 44 ? 29.451 -14.997 40.901 1.00 37.29 49 HIS B C 1
ATOM 2990 O O . HIS B 1 44 ? 28.933 -16.119 40.957 1.00 36.24 49 HIS B O 1
ATOM 2997 N N . PHE B 1 45 ? 30.739 -14.811 40.640 1.00 34.97 50 PHE B N 1
ATOM 2998 C CA . PHE B 1 45 ? 31.667 -15.932 40.667 1.00 38.69 50 PHE B CA 1
ATOM 2999 C C . PHE B 1 45 ? 31.729 -16.531 42.068 1.00 39.99 50 PHE B C 1
ATOM 3000 O O . PHE B 1 45 ? 31.365 -15.886 43.033 1.00 49.37 50 PHE B O 1
ATOM 3008 N N . LEU B 1 46 ? 32.246 -17.751 42.174 1.00 46.70 51 LEU B N 1
ATOM 3009 C CA . LEU B 1 46 ? 32.241 -18.504 43.433 1.00 44.90 51 LEU B CA 1
ATOM 3010 C C . LEU B 1 46 ? 33.646 -18.719 43.942 1.00 43.86 51 LEU B C 1
ATOM 3011 O O . LEU B 1 46 ? 34.588 -18.745 43.165 1.00 47.60 51 LEU B O 1
ATOM 3016 N N . PHE B 1 47 ? 33.785 -18.877 45.256 1.00 45.82 52 PHE B N 1
ATOM 3017 C CA . PHE B 1 47 ? 35.069 -19.203 45.861 1.00 45.56 52 PHE B CA 1
ATOM 3018 C C . PHE B 1 47 ? 34.879 -20.421 46.736 1.00 48.45 52 PHE B C 1
ATOM 3019 O O . PHE B 1 47 ? 33.742 -20.823 47.007 1.00 50.08 52 PHE B O 1
ATOM 3027 N N . ASP B 1 48 ? 35.972 -21.048 47.154 1.00 50.50 53 ASP B N 1
ATOM 3028 C CA . ASP B 1 48 ? 35.829 -22.240 48.000 1.00 58.01 53 ASP B CA 1
ATOM 3029 C C . ASP B 1 48 ? 35.092 -21.884 49.298 1.00 56.04 53 ASP B C 1
ATOM 3030 O O . ASP B 1 48 ? 35.320 -20.840 49.891 1.00 55.21 53 ASP B O 1
ATOM 3035 N N . GLU B 1 49 ? 34.154 -22.727 49.697 1.00 64.47 54 GLU B N 1
ATOM 3036 C CA . GLU B 1 49 ? 33.505 -22.554 51.023 1.00 70.76 54 GLU B CA 1
ATOM 3037 C C . GLU B 1 49 ? 34.497 -22.400 52.202 1.00 70.71 54 GLU B C 1
ATOM 3038 O O . GLU B 1 49 ? 34.206 -21.648 53.204 1.00 81.87 54 GLU B O 1
ATOM 3040 N N . THR B 1 61 ? 39.098 -10.205 54.382 1.00 67.33 66 THR B N 1
ATOM 3041 C CA . THR B 1 61 ? 39.117 -9.607 53.051 1.00 82.22 66 THR B CA 1
ATOM 3042 C C . THR B 1 61 ? 38.879 -10.677 51.960 1.00 82.02 66 THR B C 1
ATOM 3043 O O . THR B 1 61 ? 38.817 -11.898 52.232 1.00 81.61 66 THR B O 1
ATOM 3045 N N . PRO B 1 62 ? 38.714 -10.221 50.710 1.00 89.68 67 PRO B N 1
ATOM 3046 C CA . PRO B 1 62 ? 38.791 -11.162 49.582 1.00 88.49 67 PRO B CA 1
ATOM 3047 C C . PRO B 1 62 ? 40.189 -11.726 49.316 1.00 78.32 67 PRO B C 1
ATOM 3048 O O . PRO B 1 62 ? 40.297 -12.742 48.661 1.00 66.55 67 PRO B O 1
ATOM 3052 N N . VAL B 1 63 ? 41.241 -11.099 49.830 1.00 84.13 68 VAL B N 1
ATOM 3053 C CA . VAL B 1 63 ? 42.600 -11.610 49.623 1.00 89.40 68 VAL B CA 1
ATOM 3054 C C . VAL B 1 63 ? 42.876 -12.997 50.261 1.00 87.77 68 VAL B C 1
ATOM 3055 O O . VAL B 1 63 ? 43.854 -13.639 49.886 1.00 88.09 68 VAL B O 1
ATOM 3057 N N . LEU B 1 64 ? 42.041 -13.443 51.214 1.00 79.81 69 LEU B N 1
ATOM 3058 C CA . LEU B 1 64 ? 42.115 -14.802 51.806 1.00 67.21 69 LEU B CA 1
ATOM 3059 C C . LEU B 1 64 ? 41.162 -15.868 51.188 1.00 66.88 69 LEU B C 1
ATOM 3060 O O . LEU B 1 64 ? 41.023 -16.947 51.770 1.00 61.07 69 LEU B O 1
ATOM 3062 N N . TYR B 1 65 ? 40.508 -15.593 50.040 1.00 63.54 70 TYR B N 1
ATOM 3063 C CA . TYR B 1 65 ? 39.669 -16.635 49.376 1.00 59.93 70 TYR B CA 1
ATOM 3064 C C . TYR B 1 65 ? 40.475 -17.695 48.618 1.00 54.23 70 TYR B C 1
ATOM 3065 O O . TYR B 1 65 ? 41.650 -17.493 48.346 1.00 50.17 70 TYR B O 1
ATOM 3074 N N . ASN B 1 66 ? 39.830 -18.808 48.257 1.00 53.61 71 ASN B N 1
ATOM 3075 C CA . ASN B 1 66 ? 40.517 -19.851 47.500 1.00 53.45 71 ASN B CA 1
ATOM 3076 C C . ASN B 1 66 ? 39.782 -20.447 46.289 1.00 53.36 71 ASN B C 1
ATOM 3077 O O . ASN B 1 66 ? 38.552 -20.335 46.177 1.00 50.42 71 ASN B O 1
ATOM 3082 N N . CYS B 1 67 ? 40.563 -21.107 45.419 1.00 52.65 72 CYS B N 1
ATOM 3083 C CA . CYS B 1 67 ? 40.123 -21.569 44.083 1.00 54.79 72 CYS B CA 1
ATOM 3084 C C . CYS B 1 67 ? 40.490 -23.035 43.774 1.00 56.11 72 CYS B C 1
ATOM 3085 O O . CYS B 1 67 ? 40.936 -23.329 42.668 1.00 56.88 72 CYS B O 1
ATOM 3088 N N . GLU B 1 68 ? 40.322 -23.929 44.747 1.00 54.68 73 GLU B N 1
ATOM 3089 C CA . GLU B 1 68 ? 40.640 -25.356 44.586 1.00 57.88 73 GLU B CA 1
ATOM 3090 C C . GLU B 1 68 ? 39.451 -26.152 44.059 1.00 56.77 73 GLU B C 1
ATOM 3091 O O . GLU B 1 68 ? 39.637 -27.106 43.325 1.00 59.34 73 GLU B O 1
ATOM 3097 N N . ASN B 1 69 ? 38.235 -25.734 44.391 1.00 54.41 74 ASN B N 1
ATOM 3098 C CA . ASN B 1 69 ? 37.046 -26.521 44.095 1.00 55.10 74 ASN B CA 1
ATOM 3099 C C . ASN B 1 69 ? 36.547 -26.392 42.641 1.00 55.04 74 ASN B C 1
ATOM 3100 O O . ASN B 1 69 ? 36.783 -25.389 41.949 1.00 48.35 74 ASN B O 1
ATOM 3105 N N . GLU B 1 70 ? 35.833 -27.437 42.226 1.00 55.93 75 GLU B N 1
ATOM 3106 C CA . GLU B 1 70 ? 35.382 -27.640 40.850 1.00 59.39 75 GLU B CA 1
ATOM 3107 C C . GLU B 1 70 ? 34.806 -26.388 40.172 1.00 53.21 75 GLU B C 1
ATOM 3108 O O . GLU B 1 70 ? 35.171 -26.056 39.032 1.00 59.21 75 GLU B O 1
ATOM 3114 N N . TYR B 1 71 ? 33.914 -25.696 40.874 1.00 53.95 76 TYR B N 1
ATOM 3115 C CA . TYR B 1 71 ? 33.189 -24.545 40.297 1.00 51.71 76 TYR B CA 1
ATOM 3116 C C . TYR B 1 71 ? 33.713 -23.189 40.773 1.00 49.95 76 TYR B C 1
ATOM 3117 O O . TYR B 1 71 ? 33.184 -22.141 40.377 1.00 49.09 76 TYR B O 1
ATOM 3126 N N . SER B 1 72 ? 34.760 -23.192 41.597 1.00 47.49 77 SER B N 1
ATOM 3127 C CA . SER B 1 72 ? 35.327 -21.952 42.113 1.00 46.27 77 SER B CA 1
ATOM 3128 C C . SER B 1 72 ? 36.100 -21.172 41.035 1.00 45.08 77 SER B C 1
ATOM 3129 O O . SER B 1 72 ? 36.743 -21.759 40.157 1.00 44.98 77 SER B O 1
ATOM 3132 N N . CYS B 1 73 ? 36.023 -19.852 41.122 1.00 44.19 78 CYS B N 1
ATOM 3133 C CA . CYS B 1 73 ? 36.865 -18.936 40.334 1.00 44.16 78 CYS B CA 1
ATOM 3134 C C . CYS B 1 73 ? 36.688 -19.162 38.812 1.00 46.97 78 CYS B C 1
ATOM 3135 O O . CYS B 1 73 ? 35.566 -19.079 38.346 1.00 39.70 78 CYS B O 1
ATOM 3138 N N . ILE B 1 74 ? 37.745 -19.528 38.075 1.00 47.77 79 ILE B N 1
ATOM 3139 C CA . ILE B 1 74 ? 37.629 -19.806 36.624 1.00 53.17 79 ILE B CA 1
ATOM 3140 C C . ILE B 1 74 ? 37.885 -21.271 36.295 1.00 52.40 79 ILE B C 1
ATOM 3141 O O . ILE B 1 74 ? 38.260 -21.598 35.169 1.00 54.95 79 ILE B O 1
ATOM 3146 N N . ASN B 1 75 ? 37.687 -22.153 37.273 1.00 51.63 80 ASN B N 1
ATOM 3147 C CA . ASN B 1 75 ? 37.948 -23.579 37.090 1.00 52.35 80 ASN B CA 1
ATOM 3148 C C . ASN B 1 75 ? 36.981 -24.244 36.127 1.00 52.41 80 ASN B C 1
ATOM 3149 O O . ASN B 1 75 ? 37.297 -25.309 35.594 1.00 53.99 80 ASN B O 1
ATOM 3154 N N . GLY B 1 76 ? 35.780 -23.690 35.986 1.00 49.30 81 GLY B N 1
ATOM 3155 C CA . GLY B 1 76 ? 34.734 -24.303 35.154 1.00 51.72 81 GLY B CA 1
ATOM 3156 C C . GLY B 1 76 ? 34.756 -23.912 33.661 1.00 55.71 81 GLY B C 1
ATOM 3157 O O . GLY B 1 76 ? 33.819 -24.223 32.930 1.00 51.92 81 GLY B O 1
ATOM 3158 N N . ILE B 1 77 ? 35.797 -23.205 33.219 1.00 52.75 82 ILE B N 1
ATOM 3159 C CA . ILE B 1 77 ? 35.908 -22.780 31.817 1.00 51.08 82 ILE B CA 1
ATOM 3160 C C . ILE B 1 77 ? 35.950 -23.981 30.884 1.00 52.92 82 ILE B C 1
ATOM 3161 O O . ILE B 1 77 ? 36.824 -24.819 31.007 1.00 56.15 82 ILE B O 1
ATOM 3166 N N . GLN B 1 78 ? 34.987 -24.050 29.972 1.00 49.93 83 GLN B N 1
ATOM 3167 C CA . GLN B 1 78 ? 34.952 -25.073 28.925 1.00 53.33 83 GLN B CA 1
ATOM 3168 C C . GLN B 1 78 ? 35.536 -24.575 27.593 1.00 51.49 83 GLN B C 1
ATOM 3169 O O . GLN B 1 78 ? 36.010 -25.365 26.802 1.00 53.51 83 GLN B O 1
ATOM 3175 N N . GLU B 1 79 ? 35.495 -23.263 27.360 1.00 51.92 84 GLU B N 1
ATOM 3176 C CA . GLU B 1 79 ? 35.762 -22.684 26.048 1.00 52.52 84 GLU B CA 1
ATOM 3177 C C . GLU B 1 79 ? 36.234 -21.239 26.167 1.00 49.87 84 GLU B C 1
ATOM 3178 O O . GLU B 1 79 ? 35.638 -20.471 26.907 1.00 49.75 84 GLU B O 1
ATOM 3184 N N . LEU B 1 80 ? 37.284 -20.895 25.423 1.00 48.24 85 LEU B N 1
ATOM 3185 C CA . LEU B 1 80 ? 37.847 -19.569 25.385 1.00 49.95 85 LEU B CA 1
ATOM 3186 C C . LEU B 1 80 ? 37.906 -19.020 23.953 1.00 51.52 85 LEU B C 1
ATOM 3187 O O . LEU B 1 80 ? 38.080 -19.778 23.022 1.00 49.52 85 LEU B O 1
ATOM 3192 N N . LYS B 1 81 ? 37.771 -17.704 23.793 1.00 48.67 86 LYS B N 1
ATOM 3193 C CA . LYS B 1 81 ? 37.918 -17.047 22.482 1.00 50.71 86 LYS B CA 1
ATOM 3194 C C . LYS B 1 81 ? 38.507 -15.651 22.641 1.00 48.18 86 LYS B C 1
ATOM 3195 O O . LYS B 1 81 ? 38.000 -14.862 23.417 1.00 50.15 86 LYS B O 1
ATOM 3201 N N . GLU B 1 82 ? 39.573 -15.356 21.913 1.00 46.21 87 GLU B N 1
ATOM 3202 C CA . GLU B 1 82 ? 40.241 -14.069 22.018 1.00 45.03 87 GLU B CA 1
ATOM 3203 C C . GLU B 1 82 ? 39.474 -12.979 21.300 1.00 44.74 87 GLU B C 1
ATOM 3204 O O . GLU B 1 82 ? 38.994 -13.191 20.190 1.00 49.76 87 GLU B O 1
ATOM 3210 N N . ILE B 1 83 ? 39.377 -11.815 21.932 1.00 41.68 88 ILE B N 1
ATOM 3211 C CA . ILE B 1 83 ? 38.869 -10.607 21.284 1.00 42.80 88 ILE B CA 1
ATOM 3212 C C . ILE B 1 83 ? 40.056 -9.944 20.597 1.00 41.82 88 ILE B C 1
ATOM 3213 O O . ILE B 1 83 ? 40.061 -9.784 19.382 1.00 42.95 88 ILE B O 1
ATOM 3218 N N . THR B 1 84 ? 41.069 -9.583 21.380 1.00 40.65 89 THR B N 1
ATOM 3219 C CA . THR B 1 84 ? 42.319 -9.093 20.809 1.00 42.06 89 THR B CA 1
ATOM 3220 C C . THR B 1 84 ? 43.406 -9.093 21.868 1.00 41.24 89 THR B C 1
ATOM 3221 O O . THR B 1 84 ? 43.182 -9.557 22.992 1.00 41.13 89 THR B O 1
ATOM 3225 N N . SER B 1 85 ? 44.587 -8.602 21.507 1.00 41.49 90 SER B N 1
ATOM 3226 C CA . SER B 1 85 ? 45.683 -8.484 22.471 1.00 42.26 90 SER B CA 1
ATOM 3227 C C . SER B 1 85 ? 46.658 -7.420 22.028 1.00 43.48 90 SER B C 1
ATOM 3228 O O . SER B 1 85 ? 46.630 -6.994 20.887 1.00 48.73 90 SER B O 1
ATOM 3231 N N . ASN B 1 86 ? 47.506 -6.982 22.945 1.00 42.81 91 ASN B N 1
ATOM 3232 C CA . ASN B 1 86 ? 48.454 -5.919 22.711 1.00 41.13 91 ASN B CA 1
ATOM 3233 C C . ASN B 1 86 ? 49.516 -5.975 23.793 1.00 44.42 91 ASN B C 1
ATOM 3234 O O . ASN B 1 86 ? 49.192 -5.800 24.975 1.00 49.24 91 ASN B O 1
ATOM 3239 N N . ASP B 1 87 ? 50.760 -6.287 23.430 1.00 42.52 92 ASP B N 1
ATOM 3240 C CA . ASP B 1 87 ? 51.852 -6.314 24.386 1.00 45.29 92 ASP B CA 1
ATOM 3241 C C . ASP B 1 87 ? 51.540 -7.308 25.529 1.00 46.69 92 ASP B C 1
ATOM 3242 O O . ASP B 1 87 ? 51.294 -8.474 25.249 1.00 44.64 92 ASP B O 1
ATOM 3247 N N . ILE B 1 88 ? 51.462 -6.858 26.789 1.00 43.03 93 ILE B N 1
ATOM 3248 C CA . ILE B 1 88 ? 51.216 -7.780 27.895 1.00 41.72 93 ILE B CA 1
ATOM 3249 C C . ILE B 1 88 ? 49.749 -7.931 28.211 1.00 39.45 93 ILE B C 1
ATOM 3250 O O . ILE B 1 88 ? 49.394 -8.598 29.176 1.00 43.80 93 ILE B O 1
ATOM 3255 N N . TYR B 1 89 ? 48.890 -7.301 27.429 1.00 41.18 94 TYR B N 1
ATOM 3256 C CA . TYR B 1 89 ? 47.455 -7.349 27.690 1.00 42.18 94 TYR B CA 1
ATOM 3257 C C . TYR B 1 89 ? 46.758 -8.280 26.690 1.00 41.15 94 TYR B C 1
ATOM 3258 O O . TYR B 1 89 ? 46.964 -8.153 25.490 1.00 43.16 94 TYR B O 1
ATOM 3267 N N . TYR B 1 90 ? 45.986 -9.233 27.195 1.00 40.93 95 TYR B N 1
ATOM 3268 C CA . TYR B 1 90 ? 45.225 -10.182 26.362 1.00 41.82 95 TYR B CA 1
ATOM 3269 C C . TYR B 1 90 ? 43.797 -10.245 26.874 1.00 41.98 95 TYR B C 1
ATOM 3270 O O . TYR B 1 90 ? 43.585 -10.262 28.083 1.00 45.60 95 TYR B O 1
ATOM 3279 N N . TRP B 1 91 ? 42.806 -10.188 25.991 1.00 40.71 96 TRP B N 1
ATOM 3280 C CA . TRP B 1 91 ? 41.437 -10.353 26.477 1.00 37.75 96 TRP B CA 1
ATOM 3281 C C . TRP B 1 91 ? 40.469 -10.994 25.543 1.00 40.25 96 TRP B C 1
ATOM 3282 O O . TRP B 1 91 ? 40.592 -10.932 24.299 1.00 45.50 96 TRP B O 1
ATOM 3293 N N . GLY B 1 92 ? 39.496 -11.634 26.173 1.00 38.62 97 GLY B N 1
ATOM 3294 C CA . GLY B 1 92 ? 38.630 -12.548 25.467 1.00 38.96 97 GLY B CA 1
ATOM 3295 C C . GLY B 1 92 ? 37.350 -12.870 26.183 1.00 39.87 97 GLY B C 1
ATOM 3296 O O . GLY B 1 92 ? 36.992 -12.237 27.177 1.00 40.43 97 GLY B O 1
ATOM 3297 N N . LEU B 1 93 ? 36.684 -13.900 25.693 1.00 38.93 98 LEU B N 1
ATOM 3298 C CA . LEU B 1 93 ? 35.430 -14.357 26.244 1.00 39.92 98 LEU B CA 1
ATOM 3299 C C . LEU B 1 93 ? 35.511 -15.837 26.592 1.00 39.94 98 LEU B C 1
ATOM 3300 O O . LEU B 1 93 ? 36.376 -16.560 26.107 1.00 42.56 98 LEU B O 1
ATOM 3305 N N . SER B 1 94 ? 34.605 -16.285 27.451 1.00 40.85 99 SER B N 1
ATOM 3306 C CA . SER B 1 94 ? 34.649 -17.643 27.957 1.00 39.68 99 SER B CA 1
ATOM 3307 C C . SER B 1 94 ? 33.260 -18.189 28.107 1.00 40.39 99 SER B C 1
ATOM 3308 O O . SER B 1 94 ? 32.312 -17.441 28.338 1.00 41.40 99 SER B O 1
ATOM 3311 N N . VAL B 1 95 ? 33.150 -19.496 27.917 1.00 42.09 100 VAL B N 1
ATOM 3312 C CA . VAL B 1 95 ? 31.986 -20.265 28.292 1.00 45.44 100 VAL B CA 1
ATOM 3313 C C . VAL B 1 95 ? 32.399 -21.113 29.493 1.00 44.05 100 VAL B C 1
ATOM 3314 O O . VAL B 1 95 ? 33.472 -21.711 29.502 1.00 45.06 100 VAL B O 1
ATOM 3318 N N . ILE B 1 96 ? 31.549 -21.120 30.510 1.00 45.28 101 ILE B N 1
ATOM 3319 C CA . ILE B 1 96 ? 31.838 -21.755 31.792 1.00 44.45 101 ILE B CA 1
ATOM 3320 C C . ILE B 1 96 ? 30.712 -22.725 32.069 1.00 45.90 101 ILE B C 1
ATOM 3321 O O . ILE B 1 96 ? 29.543 -22.427 31.786 1.00 44.69 101 ILE B O 1
ATOM 3326 N N . LYS B 1 97 ? 31.069 -23.871 32.628 1.00 44.84 102 LYS B N 1
ATOM 3327 C CA . LYS B 1 97 ? 30.092 -24.898 32.942 1.00 49.99 102 LYS B CA 1
ATOM 3328 C C . LYS B 1 97 ? 29.086 -24.422 33.970 1.00 49.84 102 LYS B C 1
ATOM 3329 O O . LYS B 1 97 ? 29.462 -23.998 35.065 1.00 51.49 102 LYS B O 1
ATOM 3335 N N . GLN B 1 98 ? 27.811 -24.526 33.616 1.00 51.61 103 GLN B N 1
ATOM 3336 C CA . GLN B 1 98 ? 26.707 -24.190 34.495 1.00 49.95 103 GLN B CA 1
ATOM 3337 C C . GLN B 1 98 ? 26.165 -25.436 35.168 1.00 56.58 103 GLN B C 1
ATOM 3338 O O . GLN B 1 98 ? 26.388 -26.556 34.696 1.00 59.66 103 GLN B O 1
ATOM 3344 N N . ASP B 1 99 ? 25.451 -25.244 36.277 1.00 54.79 104 ASP B N 1
ATOM 3345 C CA . ASP B 1 99 ? 24.895 -26.359 37.038 1.00 55.33 104 ASP B CA 1
ATOM 3346 C C . ASP B 1 99 ? 23.899 -25.816 38.054 1.00 56.20 104 ASP B C 1
ATOM 3347 O O . ASP B 1 99 ? 24.227 -24.899 38.814 1.00 55.99 104 ASP B O 1
ATOM 3352 N N . MET B 1 100 ? 22.702 -26.381 38.110 1.00 61.14 105 MET B N 1
ATOM 3353 C CA . MET B 1 100 ? 21.673 -25.808 38.972 1.00 65.29 105 MET B CA 1
ATOM 3354 C C . MET B 1 100 ? 22.109 -25.772 40.439 1.00 65.23 105 MET B C 1
ATOM 3355 O O . MET B 1 100 ? 21.922 -24.772 41.112 1.00 66.90 105 MET B O 1
ATOM 3360 N N . GLU B 1 101 ? 22.698 -26.855 40.928 1.00 66.76 106 GLU B N 1
ATOM 3361 C CA . GLU B 1 101 ? 23.081 -26.928 42.333 1.00 70.76 106 GLU B CA 1
ATOM 3362 C C . GLU B 1 101 ? 24.313 -26.115 42.693 1.00 64.17 106 GLU B C 1
ATOM 3363 O O . GLU B 1 101 ? 24.336 -25.476 43.741 1.00 68.00 106 GLU B O 1
ATOM 3369 N N . SER B 1 102 ? 25.345 -26.175 41.863 1.00 59.29 107 SER B N 1
ATOM 3370 C CA . SER B 1 102 ? 26.654 -25.646 42.242 1.00 58.54 107 SER B CA 1
ATOM 3371 C C . SER B 1 102 ? 27.088 -24.398 41.508 1.00 54.11 107 SER B C 1
ATOM 3372 O O . SER B 1 102 ? 28.027 -23.736 41.942 1.00 54.87 107 SER B O 1
ATOM 3375 N N . ASN B 1 103 ? 26.451 -24.084 40.382 1.00 54.39 108 ASN B N 1
ATOM 3376 C CA . ASN B 1 103 ? 26.786 -22.874 39.667 1.00 48.98 108 ASN B CA 1
ATOM 3377 C C . ASN B 1 103 ? 25.659 -22.409 38.756 1.00 49.83 108 ASN B C 1
ATOM 3378 O O . ASN B 1 103 ? 25.793 -22.431 37.543 1.00 47.89 108 ASN B O 1
ATOM 3383 N N . PRO B 1 104 ? 24.526 -22.012 39.349 1.00 49.31 109 PRO B N 1
ATOM 3384 C CA . PRO B 1 104 ? 23.418 -21.482 38.550 1.00 46.58 109 PRO B CA 1
ATOM 3385 C C . PRO B 1 104 ? 23.806 -20.213 37.837 1.00 47.25 109 PRO B C 1
ATOM 3386 O O . PRO B 1 104 ? 24.774 -19.549 38.230 1.00 49.29 109 PRO B O 1
ATOM 3390 N N . THR B 1 105 ? 23.085 -19.893 36.767 1.00 43.93 110 THR B N 1
ATOM 3391 C CA . THR B 1 105 ? 23.510 -18.814 35.895 1.00 42.95 110 THR B CA 1
ATOM 3392 C C . THR B 1 105 ? 23.007 -17.483 36.400 1.00 43.21 110 THR B C 1
ATOM 3393 O O . THR B 1 105 ? 23.709 -16.469 36.281 1.00 44.54 110 THR B O 1
ATOM 3397 N N . ALA B 1 106 ? 21.773 -17.477 36.903 1.00 44.36 111 ALA B N 1
ATOM 3398 C CA . ALA B 1 106 ? 21.124 -16.245 37.309 1.00 43.15 111 ALA B CA 1
ATOM 3399 C C . ALA B 1 106 ? 20.006 -16.444 38.325 1.00 46.23 111 ALA B C 1
ATOM 3400 O O . ALA B 1 106 ? 19.270 -17.435 38.313 1.00 43.49 111 ALA B O 1
ATOM 3402 N N . LYS B 1 107 ? 19.879 -15.457 39.195 1.00 48.74 112 LYS B N 1
ATOM 3403 C CA . LYS B 1 107 ? 18.773 -15.359 40.124 1.00 50.61 112 LYS B CA 1
ATOM 3404 C C . LYS B 1 107 ? 17.609 -14.871 39.311 1.00 49.78 112 LYS B C 1
ATOM 3405 O O . LYS B 1 107 ? 17.776 -14.016 38.460 1.00 50.13 112 LYS B O 1
ATOM 3411 N N . LEU B 1 108 ? 16.421 -15.380 39.587 1.00 52.09 113 LEU B N 1
ATOM 3412 C CA . LEU B 1 108 ? 15.269 -14.963 38.826 1.00 52.43 113 LEU B CA 1
ATOM 3413 C C . LEU B 1 108 ? 14.027 -14.827 39.708 1.00 53.59 113 LEU B C 1
ATOM 3414 O O . LEU B 1 108 ? 13.616 -15.774 40.364 1.00 55.80 113 LEU B O 1
ATOM 3419 N N . ASN B 1 109 ? 13.471 -13.620 39.759 1.00 50.95 114 ASN B N 1
ATOM 3420 C CA . ASN B 1 109 ? 12.335 -13.326 40.632 1.00 52.51 114 ASN B CA 1
ATOM 3421 C C . ASN B 1 109 ? 11.125 -12.945 39.852 1.00 53.37 114 ASN B C 1
ATOM 3422 O O . ASN B 1 109 ? 11.241 -12.376 38.754 1.00 57.89 114 ASN B O 1
ATOM 3427 N N . LEU B 1 110 ? 9.961 -13.220 40.424 1.00 49.94 115 LEU B N 1
ATOM 3428 C CA . LEU B 1 110 ? 8.713 -12.903 39.774 1.00 53.23 115 LEU B CA 1
ATOM 3429 C C . LEU B 1 110 ? 7.848 -12.147 40.746 1.00 54.15 115 LEU B C 1
ATOM 3430 O O . LEU B 1 110 ? 7.681 -12.575 41.873 1.00 52.76 115 LEU B O 1
ATOM 3435 N N . ILE B 1 111 ? 7.264 -11.047 40.278 1.00 57.30 116 ILE B N 1
ATOM 3436 C CA . ILE B 1 111 ? 6.214 -10.351 41.002 1.00 57.55 116 ILE B CA 1
ATOM 3437 C C . ILE B 1 111 ? 4.927 -10.454 40.185 1.00 57.96 116 ILE B C 1
ATOM 3438 O O . ILE B 1 111 ? 4.872 -9.959 39.068 1.00 63.44 116 ILE B O 1
ATOM 3443 N N . TRP B 1 112 ? 3.902 -11.102 40.737 1.00 58.63 117 TRP B N 1
ATOM 3444 C CA . TRP B 1 112 ? 2.663 -11.308 40.017 1.00 60.45 117 TRP B CA 1
ATOM 3445 C C . TRP B 1 112 ? 1.558 -11.704 40.968 1.00 61.34 117 TRP B C 1
ATOM 3446 O O . TRP B 1 112 ? 1.734 -12.668 41.712 1.00 65.32 117 TRP B O 1
ATOM 3457 N N . PRO B 1 113 ? 0.421 -11.006 40.964 1.00 62.66 118 PRO B N 1
ATOM 3458 C CA . PRO B 1 113 ? 0.173 -9.841 40.124 1.00 63.52 118 PRO B CA 1
ATOM 3459 C C . PRO B 1 113 ? 0.898 -8.599 40.628 1.00 62.46 118 PRO B C 1
ATOM 3460 O O . PRO B 1 113 ? 0.831 -8.284 41.808 1.00 66.94 118 PRO B O 1
ATOM 3464 N N . ALA B 1 114 ? 1.573 -7.900 39.726 1.00 61.19 119 ALA B N 1
ATOM 3465 C CA . ALA B 1 114 ? 2.300 -6.688 40.051 1.00 60.69 119 ALA B CA 1
ATOM 3466 C C . ALA B 1 114 ? 1.368 -5.484 40.043 1.00 64.00 119 ALA B C 1
ATOM 3467 O O . ALA B 1 114 ? 0.487 -5.376 39.202 1.00 70.70 119 ALA B O 1
ATOM 3469 N N . THR B 1 115 ? 1.581 -4.580 40.984 1.00 65.57 120 THR B N 1
ATOM 3470 C CA . THR B 1 115 ? 0.799 -3.359 41.098 1.00 69.71 120 THR B CA 1
ATOM 3471 C C . THR B 1 115 ? 1.520 -2.220 40.390 1.00 69.65 120 THR B C 1
ATOM 3472 O O . THR B 1 115 ? 2.719 -2.320 40.139 1.00 67.51 120 THR B O 1
ATOM 3476 N N . PRO B 1 116 ? 0.807 -1.117 40.091 1.00 72.03 121 PRO B N 1
ATOM 3477 C CA . PRO B 1 116 ? 1.461 0.062 39.502 1.00 71.62 121 PRO B CA 1
ATOM 3478 C C . PRO B 1 116 ? 2.685 0.532 40.289 1.00 70.31 121 PRO B C 1
ATOM 3479 O O . PRO B 1 116 ? 3.689 0.928 39.699 1.00 65.65 121 PRO B O 1
ATOM 3483 N N . ILE B 1 117 ? 2.591 0.484 41.614 1.00 69.81 122 ILE B N 1
ATOM 3484 C CA . ILE B 1 117 ? 3.700 0.847 42.482 1.00 68.05 122 ILE B CA 1
ATOM 3485 C C . ILE B 1 117 ? 4.946 0.001 42.192 1.00 64.38 122 ILE B C 1
ATOM 3486 O O . ILE B 1 117 ? 6.064 0.512 42.238 1.00 60.70 122 ILE B O 1
ATOM 3491 N N . HIS B 1 118 ? 4.765 -1.292 41.923 1.00 63.57 123 HIS B N 1
ATOM 3492 C CA . HIS B 1 118 ? 5.906 -2.160 41.607 1.00 59.74 123 HIS B CA 1
ATOM 3493 C C . HIS B 1 118 ? 6.507 -1.775 40.275 1.00 60.20 123 HIS B C 1
ATOM 3494 O O . HIS B 1 118 ? 7.717 -1.752 40.117 1.00 58.86 123 HIS B O 1
ATOM 3501 N N . ILE B 1 119 ? 5.647 -1.471 39.314 1.00 66.94 124 ILE B N 1
ATOM 3502 C CA . ILE B 1 119 ? 6.104 -1.133 37.979 1.00 66.18 124 ILE B CA 1
ATOM 3503 C C . ILE B 1 119 ? 6.882 0.181 38.046 1.00 67.99 124 ILE B C 1
ATOM 3504 O O . ILE B 1 119 ? 7.985 0.271 37.507 1.00 65.41 124 ILE B O 1
ATOM 3509 N N . LYS B 1 120 ? 6.311 1.186 38.714 1.00 67.08 125 LYS B N 1
ATOM 3510 C CA . LYS B 1 120 ? 6.996 2.472 38.910 1.00 67.86 125 LYS B CA 1
ATOM 3511 C C . LYS B 1 120 ? 8.365 2.294 39.593 1.00 67.56 125 LYS B C 1
ATOM 3512 O O . LYS B 1 120 ? 9.329 2.985 39.253 1.00 63.91 125 LYS B O 1
ATOM 3514 N N . LYS B 1 121 ? 8.454 1.350 40.526 1.00 64.08 126 LYS B N 1
ATOM 3515 C CA . LYS B 1 121 ? 9.709 1.078 41.205 1.00 65.27 126 LYS B CA 1
ATOM 3516 C C . LYS B 1 121 ? 10.753 0.494 40.274 1.00 63.06 126 LYS B C 1
ATOM 3517 O O . LYS B 1 121 ? 11.928 0.854 40.351 1.00 58.54 126 LYS B O 1
ATOM 3523 N N . TYR B 1 122 ? 10.350 -0.411 39.389 1.00 68.22 127 TYR B N 1
ATOM 3524 C CA . TYR B 1 122 ? 11.341 -1.078 38.546 1.00 64.65 127 TYR B CA 1
ATOM 3525 C C . TYR B 1 122 ? 11.661 -0.379 37.218 1.00 62.65 127 TYR B C 1
ATOM 3526 O O . TYR B 1 122 ? 12.703 -0.659 36.638 1.00 57.50 127 TYR B O 1
ATOM 3535 N N . GLU B 1 123 ? 10.796 0.510 36.732 1.00 61.10 128 GLU B N 1
ATOM 3536 C CA . GLU B 1 123 ? 11.101 1.207 35.470 1.00 64.43 128 GLU B CA 1
ATOM 3537 C C . GLU B 1 123 ? 12.277 2.166 35.663 1.00 62.22 128 GLU B C 1
ATOM 3538 O O . GLU B 1 123 ? 12.263 2.985 36.568 1.00 66.25 128 GLU B O 1
ATOM 3544 N N . GLN B 1 124 ? 13.311 2.003 34.840 1.00 61.03 129 GLN B N 1
ATOM 3545 C CA . GLN B 1 124 ? 14.476 2.872 34.816 1.00 59.88 129 GLN B CA 1
ATOM 3546 C C . GLN B 1 124 ? 14.395 3.752 33.581 1.00 61.47 129 GLN B C 1
ATOM 3547 O O . GLN B 1 124 ? 14.253 3.253 32.472 1.00 56.98 129 GLN B O 1
ATOM 3553 N N . GLN B 1 125 ? 14.467 5.061 33.787 1.00 56.32 130 GLN B N 1
ATOM 3554 C CA . GLN B 1 125 ? 14.428 6.001 32.680 1.00 54.31 130 GLN B CA 1
ATOM 3555 C C . GLN B 1 125 ? 15.741 6.126 31.889 1.00 50.47 130 GLN B C 1
ATOM 3556 O O . GLN B 1 125 ? 16.829 5.774 32.364 1.00 46.41 130 GLN B O 1
ATOM 3562 N N . ASN B 1 126 ? 15.609 6.608 30.661 1.00 50.30 131 ASN B N 1
ATOM 3563 C CA . ASN B 1 126 ? 16.763 6.944 29.827 1.00 50.48 131 ASN B CA 1
ATOM 3564 C C . ASN B 1 126 ? 17.243 8.367 30.038 1.00 48.68 131 ASN B C 1
ATOM 3565 O O . ASN B 1 126 ? 16.463 9.256 30.387 1.00 50.09 131 ASN B O 1
ATOM 3570 N N . PHE B 1 127 ? 18.540 8.568 29.845 1.00 45.57 132 PHE B N 1
ATOM 3571 C CA . PHE B 1 127 ? 19.169 9.848 30.087 1.00 40.58 132 PHE B CA 1
ATOM 3572 C C . PHE B 1 127 ? 19.727 10.465 28.808 1.00 41.78 132 PHE B C 1
ATOM 3573 O O . PHE B 1 127 ? 20.038 9.758 27.850 1.00 39.37 132 PHE B O 1
ATOM 3581 N N . HIS B 1 128 ? 19.884 11.788 28.837 1.00 39.72 133 HIS B N 1
ATOM 3582 C CA . HIS B 1 128 ? 20.475 12.571 27.748 1.00 40.66 133 HIS B CA 1
ATOM 3583 C C . HIS B 1 128 ? 21.448 13.609 28.259 1.00 36.38 133 HIS B C 1
ATOM 3584 O O . HIS B 1 128 ? 21.136 14.291 29.209 1.00 37.13 133 HIS B O 1
ATOM 3591 N N . LEU B 1 129 ? 22.636 13.697 27.661 1.00 36.47 134 LEU B N 1
ATOM 3592 C CA . LEU B 1 129 ? 23.578 14.763 28.005 1.00 39.26 134 LEU B CA 1
ATOM 3593 C C . LEU B 1 129 ? 23.118 16.090 27.426 1.00 38.68 134 LEU B C 1
ATOM 3594 O O . LEU B 1 129 ? 23.032 16.237 26.205 1.00 40.17 134 LEU B O 1
ATOM 3599 N N . VAL B 1 130 ? 22.855 17.046 28.313 1.00 39.54 135 VAL B N 1
ATOM 3600 C CA . VAL B 1 130 ? 22.518 18.404 27.928 1.00 41.08 135 VAL B CA 1
ATOM 3601 C C . VAL B 1 130 ? 23.623 19.347 28.326 1.00 41.50 135 VAL B C 1
ATOM 3602 O O . VAL B 1 130 ? 24.383 19.091 29.262 1.00 38.29 135 VAL B O 1
ATOM 3606 N N . ARG B 1 131 ? 23.729 20.436 27.573 1.00 43.60 136 ARG B N 1
ATOM 3607 C CA . ARG B 1 131 ? 24.660 21.492 27.877 1.00 46.24 136 ARG B CA 1
ATOM 3608 C C . ARG B 1 131 ? 23.821 22.711 28.207 1.00 51.59 136 ARG B C 1
ATOM 3609 O O . ARG B 1 131 ? 23.206 23.314 27.315 1.00 46.35 136 ARG B O 1
ATOM 3617 N N . GLU B 1 132 ? 23.756 23.037 29.499 1.00 46.60 137 GLU B N 1
ATOM 3618 C CA . GLU B 1 132 ? 22.854 24.060 30.002 1.00 44.05 137 GLU B CA 1
ATOM 3619 C C . GLU B 1 132 ? 23.595 25.356 30.261 1.00 46.86 137 GLU B C 1
ATOM 3620 O O . GLU B 1 132 ? 24.330 25.497 31.240 1.00 45.43 137 GLU B O 1
ATOM 3626 N N . THR B 1 133 ? 23.358 26.328 29.390 1.00 44.58 138 THR B N 1
ATOM 3627 C CA . THR B 1 133 ? 23.973 27.637 29.500 1.00 42.79 138 THR B CA 1
ATOM 3628 C C . THR B 1 133 ? 23.239 28.471 30.529 1.00 43.98 138 THR B C 1
ATOM 3629 O O . THR B 1 133 ? 22.100 28.166 30.873 1.00 45.21 138 THR B O 1
ATOM 3633 N N . PRO B 1 134 ? 23.854 29.578 30.967 1.00 43.14 139 PRO B N 1
ATOM 3634 C CA . PRO B 1 134 ? 23.162 30.545 31.813 1.00 48.85 139 PRO B CA 1
ATOM 3635 C C . PRO B 1 134 ? 21.800 30.969 31.280 1.00 52.13 139 PRO B C 1
ATOM 3636 O O . PRO B 1 134 ? 20.830 31.009 32.026 1.00 56.38 139 PRO B O 1
ATOM 3640 N N A GLU B 1 135 ? 21.736 31.287 29.994 0.50 54.15 140 GLU B N 1
ATOM 3641 N N B GLU B 1 135 ? 21.733 31.287 29.989 0.50 56.10 140 GLU B N 1
ATOM 3642 C CA A GLU B 1 135 ? 20.518 31.754 29.372 0.50 54.50 140 GLU B CA 1
ATOM 3643 C CA B GLU B 1 135 ? 20.499 31.734 29.366 0.50 57.86 140 GLU B CA 1
ATOM 3644 C C A GLU B 1 135 ? 19.424 30.657 29.407 0.50 54.39 140 GLU B C 1
ATOM 3645 C C B GLU B 1 135 ? 19.421 30.651 29.428 0.50 55.95 140 GLU B C 1
ATOM 3646 O O A GLU B 1 135 ? 18.250 30.933 29.703 0.50 57.39 140 GLU B O 1
ATOM 3647 O O B GLU B 1 135 ? 18.250 30.935 29.708 0.50 58.68 140 GLU B O 1
ATOM 3658 N N . MET B 1 136 ? 19.819 29.406 29.174 1.00 52.93 141 MET B N 1
ATOM 3659 C CA . MET B 1 136 ? 18.898 28.262 29.300 1.00 53.08 141 MET B CA 1
ATOM 3660 C C . MET B 1 136 ? 18.359 28.152 30.719 1.00 51.62 141 MET B C 1
ATOM 3661 O O . MET B 1 136 ? 17.158 27.941 30.927 1.00 54.22 141 MET B O 1
ATOM 3666 N N . TYR B 1 137 ? 19.241 28.304 31.698 1.00 49.42 142 TYR B N 1
ATOM 3667 C CA . TYR B 1 137 ? 18.807 28.253 33.086 1.00 51.03 142 TYR B CA 1
ATOM 3668 C C . TYR B 1 137 ? 17.760 29.333 33.340 1.00 52.30 142 TYR B C 1
ATOM 3669 O O . TYR B 1 137 ? 16.696 29.036 33.866 1.00 51.46 142 TYR B O 1
ATOM 3678 N N . LYS B 1 138 ? 18.062 30.571 32.942 1.00 57.93 143 LYS B N 1
ATOM 3679 C CA . LYS B 1 138 ? 17.152 31.705 33.161 1.00 59.51 143 LYS B CA 1
ATOM 3680 C C . LYS B 1 138 ? 15.816 31.519 32.443 1.00 61.39 143 LYS B C 1
ATOM 3681 O O . LYS B 1 138 ? 14.771 31.797 33.018 1.00 60.49 143 LYS B O 1
ATOM 3684 N N . ARG B 1 139 ? 15.850 31.033 31.201 1.00 58.48 144 ARG B N 1
ATOM 3685 C CA . ARG B 1 139 ? 14.645 30.914 30.387 1.00 61.46 144 ARG B CA 1
ATOM 3686 C C . ARG B 1 139 ? 13.810 29.674 30.714 1.00 59.45 144 ARG B C 1
ATOM 3687 O O . ARG B 1 139 ? 12.584 29.744 30.736 1.00 59.54 144 ARG B O 1
ATOM 3695 N N . ILE B 1 140 ? 14.468 28.535 30.927 1.00 55.13 145 ILE B N 1
ATOM 3696 C CA . ILE B 1 140 ? 13.773 27.244 31.045 1.00 55.95 145 ILE B CA 1
ATOM 3697 C C . ILE B 1 140 ? 13.662 26.720 32.493 1.00 56.69 145 ILE B C 1
ATOM 3698 O O . ILE B 1 140 ? 12.597 26.271 32.919 1.00 57.72 145 ILE B O 1
ATOM 3703 N N . VAL B 1 141 ? 14.761 26.768 33.231 1.00 53.37 146 VAL B N 1
ATOM 3704 C CA . VAL B 1 141 ? 14.851 26.075 34.506 1.00 54.88 146 VAL B CA 1
ATOM 3705 C C . VAL B 1 141 ? 14.329 26.930 35.655 1.00 55.64 146 VAL B C 1
ATOM 3706 O O . VAL B 1 141 ? 13.495 26.483 36.444 1.00 52.57 146 VAL B O 1
ATOM 3710 N N . GLN B 1 142 ? 14.791 28.174 35.720 1.00 60.38 147 GLN B N 1
ATOM 3711 C CA . GLN B 1 142 ? 14.431 29.079 36.820 1.00 62.28 147 GLN B CA 1
ATOM 3712 C C . GLN B 1 142 ? 12.915 29.237 37.010 1.00 62.59 147 GLN B C 1
ATOM 3713 O O . GLN B 1 142 ? 12.436 29.152 38.139 1.00 61.53 147 GLN B O 1
ATOM 3719 N N . PRO B 1 143 ? 12.151 29.430 35.913 1.00 66.45 148 PRO B N 1
ATOM 3720 C CA . PRO B 1 143 ? 10.695 29.540 36.097 1.00 69.86 148 PRO B CA 1
ATOM 3721 C C . PRO B 1 143 ? 10.066 28.256 36.639 1.00 66.34 148 PRO B C 1
ATOM 3722 O O . PRO B 1 143 ? 9.117 28.327 37.413 1.00 64.84 148 PRO B O 1
ATOM 3726 N N . TYR B 1 144 ? 10.622 27.104 36.258 1.00 63.85 149 TYR B N 1
ATOM 3727 C CA . TYR B 1 144 ? 10.161 25.800 36.758 1.00 61.89 149 TYR B CA 1
ATOM 3728 C C . TYR B 1 144 ? 10.382 25.658 38.264 1.00 60.38 149 TYR B C 1
ATOM 3729 O O . TYR B 1 144 ? 9.524 25.146 38.985 1.00 60.13 149 TYR B O 1
ATOM 3738 N N . ILE B 1 145 ? 11.526 26.133 38.733 1.00 60.00 150 ILE B N 1
ATOM 3739 C CA . ILE B 1 145 ? 11.860 26.025 40.151 1.00 64.94 150 ILE B CA 1
ATOM 3740 C C . ILE B 1 145 ? 10.897 26.854 40.996 1.00 68.40 150 ILE B C 1
ATOM 3741 O O . ILE B 1 145 ? 10.416 26.376 42.015 1.00 67.64 150 ILE B O 1
ATOM 3746 N N . GLU B 1 146 ? 10.578 28.058 40.530 1.00 71.83 151 GLU B N 1
ATOM 3747 C CA . GLU B 1 146 ? 9.651 28.946 41.230 1.00 77.62 151 GLU B CA 1
ATOM 3748 C C . GLU B 1 146 ? 8.242 28.345 41.371 1.00 82.70 151 GLU B C 1
ATOM 3749 O O . GLU B 1 146 ? 7.656 28.370 42.453 1.00 87.64 151 GLU B O 1
ATOM 3755 N N . GLU B 1 147 ? 7.718 27.763 40.295 1.00 84.17 152 GLU B N 1
ATOM 3756 C CA . GLU B 1 147 ? 6.439 27.036 40.351 1.00 87.06 152 GLU B CA 1
ATOM 3757 C C . GLU B 1 147 ? 6.428 26.012 41.515 1.00 93.52 152 GLU B C 1
ATOM 3758 O O . GLU B 1 147 ? 5.385 25.767 42.128 1.00 98.58 152 GLU B O 1
ATOM 3764 N N . MET B 1 148 ? 7.590 25.457 41.864 1.00 86.61 153 MET B N 1
ATOM 3765 C CA . MET B 1 148 ? 7.684 24.554 43.024 1.00 90.89 153 MET B CA 1
ATOM 3766 C C . MET B 1 148 ? 7.233 25.210 44.337 1.00 78.28 153 MET B C 1
ATOM 3767 O O . MET B 1 148 ? 8.049 25.755 45.071 1.00 75.25 153 MET B O 1
ATOM 3772 N N . TRP B 1 156 ? 7.968 17.735 52.922 1.00 92.35 161 TRP B N 1
ATOM 3773 C CA . TRP B 1 156 ? 8.598 16.646 53.702 1.00 103.36 161 TRP B CA 1
ATOM 3774 C C . TRP B 1 156 ? 10.020 16.981 54.184 1.00 94.54 161 TRP B C 1
ATOM 3775 O O . TRP B 1 156 ? 10.486 16.463 55.212 1.00 90.67 161 TRP B O 1
ATOM 3786 N N . VAL B 1 157 ? 10.726 17.788 53.395 1.00 84.18 162 VAL B N 1
ATOM 3787 C CA . VAL B 1 157 ? 11.994 18.364 53.798 1.00 82.73 162 VAL B CA 1
ATOM 3788 C C . VAL B 1 157 ? 11.714 19.296 54.964 1.00 82.43 162 VAL B C 1
ATOM 3789 O O . VAL B 1 157 ? 12.400 19.242 55.976 1.00 80.46 162 VAL B O 1
ATOM 3793 N N . ASN B 1 158 ? 10.682 20.123 54.829 1.00 85.46 163 ASN B N 1
ATOM 3794 C CA . ASN B 1 158 ? 10.306 21.041 55.907 1.00 92.71 163 ASN B CA 1
ATOM 3795 C C . ASN B 1 158 ? 9.827 20.326 57.172 1.00 91.12 163 ASN B C 1
ATOM 3796 O O . ASN B 1 158 ? 10.046 20.798 58.289 1.00 83.88 163 ASN B O 1
ATOM 3801 N N . ASN B 1 159 ? 9.180 19.181 56.994 1.00 96.55 164 ASN B N 1
ATOM 3802 C CA . ASN B 1 159 ? 8.813 18.342 58.136 1.00 103.01 164 ASN B CA 1
ATOM 3803 C C . ASN B 1 159 ? 10.036 17.906 58.930 1.00 94.60 164 ASN B C 1
ATOM 3804 O O . ASN B 1 159 ? 10.036 17.924 60.159 1.00 108.12 164 ASN B O 1
ATOM 3809 N N . ILE B 1 160 ? 11.088 17.519 58.224 1.00 91.99 165 ILE B N 1
ATOM 3810 C CA . ILE B 1 160 ? 12.318 17.124 58.892 1.00 87.36 165 ILE B CA 1
ATOM 3811 C C . ILE B 1 160 ? 12.960 18.342 59.563 1.00 83.00 165 ILE B C 1
ATOM 3812 O O . ILE B 1 160 ? 13.365 18.271 60.719 1.00 76.53 165 ILE B O 1
ATOM 3817 N N . LEU B 1 161 ? 13.025 19.461 58.846 1.00 75.15 166 LEU B N 1
ATOM 3818 C CA . LEU B 1 161 ? 13.716 20.647 59.344 1.00 74.71 166 LEU B CA 1
ATOM 3819 C C . LEU B 1 161 ? 13.014 21.350 60.503 1.00 86.19 166 LEU B C 1
ATOM 3820 O O . LEU B 1 161 ? 13.681 21.764 61.452 1.00 86.55 166 LEU B O 1
ATOM 3825 N N . TYR B 1 162 ? 11.690 21.489 60.421 1.00 98.33 167 TYR B N 1
ATOM 3826 C CA . TYR B 1 162 ? 10.931 22.323 61.372 1.00 106.36 167 TYR B CA 1
ATOM 3827 C C . TYR B 1 162 ? 9.827 21.612 62.173 1.00 106.73 167 TYR B C 1
ATOM 3828 O O . TYR B 1 162 ? 9.252 22.217 63.063 1.00 99.65 167 TYR B O 1
ATOM 3837 N N . GLU B 1 163 ? 9.523 20.349 61.873 1.00 112.63 168 GLU B N 1
ATOM 3838 C CA . GLU B 1 163 ? 8.429 19.649 62.570 1.00 112.12 168 GLU B CA 1
ATOM 3839 C C . GLU B 1 163 ? 8.846 18.321 63.223 1.00 112.02 168 GLU B C 1
ATOM 3840 O O . GLU B 1 163 ? 7.985 17.545 63.629 1.00 113.31 168 GLU B O 1
ATOM 3842 N N . GLY B 1 164 ? 10.151 18.058 63.333 1.00 105.66 169 GLY B N 1
ATOM 3843 C CA . GLY B 1 164 ? 10.649 16.869 64.043 1.00 109.11 169 GLY B CA 1
ATOM 3844 C C . GLY B 1 164 ? 10.503 15.519 63.352 1.00 104.49 169 GLY B C 1
ATOM 3845 O O . GLY B 1 164 ? 10.765 14.468 63.961 1.00 111.52 169 GLY B O 1
ATOM 3846 N N . ALA B 1 165 ? 10.098 15.521 62.087 1.00 105.11 170 ALA B N 1
ATOM 3847 C CA . ALA B 1 165 ? 9.880 14.267 61.368 1.00 113.69 170 ALA B CA 1
ATOM 3848 C C . ALA B 1 165 ? 11.187 13.498 61.246 1.00 102.21 170 ALA B C 1
ATOM 3849 O O . ALA B 1 165 ? 12.216 14.077 60.932 1.00 98.84 170 ALA B O 1
ATOM 3851 N N . GLU B 1 166 ? 11.134 12.195 61.507 1.00 99.78 171 GLU B N 1
ATOM 3852 C CA . GLU B 1 166 ? 12.312 11.322 61.436 1.00 95.68 171 GLU B CA 1
ATOM 3853 C C . GLU B 1 166 ? 13.450 11.727 62.376 1.00 88.80 171 GLU B C 1
ATOM 3854 O O . GLU B 1 166 ? 14.608 11.341 62.160 1.00 81.49 171 GLU B O 1
ATOM 3860 N N . SER B 1 167 ? 13.119 12.463 63.437 1.00 81.75 172 SER B N 1
ATOM 3861 C CA . SER B 1 167 ? 14.129 12.916 64.392 1.00 83.34 172 SER B CA 1
ATOM 3862 C C . SER B 1 167 ? 14.925 11.743 64.995 1.00 78.75 172 SER B C 1
ATOM 3863 O O . SER B 1 167 ? 16.103 11.878 65.301 1.00 73.45 172 SER B O 1
ATOM 3866 N N . GLU B 1 168 ? 14.279 10.591 65.135 1.00 78.84 173 GLU B N 1
ATOM 3867 C CA . GLU B 1 168 ? 14.937 9.360 65.613 1.00 80.01 173 GLU B CA 1
ATOM 3868 C C . GLU B 1 168 ? 16.134 8.901 64.765 1.00 71.81 173 GLU B C 1
ATOM 3869 O O . GLU B 1 168 ? 17.053 8.254 65.268 1.00 73.60 173 GLU B O 1
ATOM 3871 N N . ARG B 1 169 ? 16.117 9.246 63.484 1.00 73.15 174 ARG B N 1
ATOM 3872 C CA . ARG B 1 169 ? 17.124 8.786 62.527 1.00 69.65 174 ARG B CA 1
ATOM 3873 C C . ARG B 1 169 ? 18.262 9.810 62.337 1.00 62.18 174 ARG B C 1
ATOM 3874 O O . ARG B 1 169 ? 19.362 9.468 61.888 1.00 68.24 174 ARG B O 1
ATOM 3876 N N . VAL B 1 170 ? 18.031 11.053 62.736 1.00 56.97 175 VAL B N 1
ATOM 3877 C CA . VAL B 1 170 ? 19.024 12.112 62.525 1.00 54.59 175 VAL B CA 1
ATOM 3878 C C . VAL B 1 170 ? 20.334 11.754 63.224 1.00 51.86 175 VAL B C 1
ATOM 3879 O O . VAL B 1 170 ? 20.338 11.269 64.342 1.00 58.96 175 VAL B O 1
ATOM 3883 N N . VAL B 1 171 ? 21.443 11.990 62.546 1.00 49.34 176 VAL B N 1
ATOM 3884 C CA . VAL B 1 171 ? 22.770 11.655 63.023 1.00 51.80 176 VAL B CA 1
ATOM 3885 C C . VAL B 1 171 ? 23.455 12.894 63.619 1.00 47.69 176 VAL B C 1
ATOM 3886 O O . VAL B 1 171 ? 24.323 12.785 64.474 1.00 49.82 176 VAL B O 1
ATOM 3890 N N . TYR B 1 172 ? 23.099 14.075 63.132 1.00 47.74 177 TYR B N 1
ATOM 3891 C CA . TYR B 1 172 ? 23.669 15.321 63.632 1.00 42.91 177 TYR B CA 1
ATOM 3892 C C . TYR B 1 172 ? 22.717 16.452 63.316 1.00 43.62 177 TYR B C 1
ATOM 3893 O O . TYR B 1 172 ? 22.149 16.506 62.215 1.00 48.72 177 TYR B O 1
ATOM 3902 N N . LYS B 1 173 ? 22.573 17.381 64.251 1.00 41.47 178 LYS B N 1
ATOM 3903 C CA . LYS B 1 173 ? 21.677 18.516 64.092 1.00 41.17 178 LYS B CA 1
ATOM 3904 C C . LYS B 1 173 ? 22.193 19.748 64.810 1.00 42.89 178 LYS B C 1
ATOM 3905 O O . LYS B 1 173 ? 22.483 19.704 66.020 1.00 43.58 178 LYS B O 1
ATOM 3911 N N . ASP B 1 174 ? 22.277 20.854 64.074 1.00 40.87 179 ASP B N 1
ATOM 3912 C CA . ASP B 1 174 ? 22.597 22.159 64.664 1.00 42.81 179 ASP B CA 1
ATOM 3913 C C . ASP B 1 174 ? 21.378 22.740 65.395 1.00 46.23 179 ASP B C 1
ATOM 3914 O O . ASP B 1 174 ? 20.247 22.619 64.915 1.00 48.10 179 ASP B O 1
ATOM 3919 N N . PHE B 1 175 ? 21.622 23.322 66.576 1.00 47.43 180 PHE B N 1
ATOM 3920 C CA . PHE B 1 175 ? 20.578 23.872 67.442 1.00 51.51 180 PHE B CA 1
ATOM 3921 C C . PHE B 1 175 ? 20.761 25.343 67.829 1.00 52.65 180 PHE B C 1
ATOM 3922 O O . PHE B 1 175 ? 19.774 26.010 68.128 1.00 58.18 180 PHE B O 1
ATOM 3930 N N . SER B 1 176 ? 21.996 25.853 67.798 1.00 52.21 181 SER B N 1
ATOM 3931 C CA . SER B 1 176 ? 22.309 27.173 68.405 1.00 54.55 181 SER B CA 1
ATOM 3932 C C . SER B 1 176 ? 21.820 28.319 67.528 1.00 56.63 181 SER B C 1
ATOM 3933 O O . SER B 1 176 ? 21.838 28.199 66.295 1.00 53.06 181 SER B O 1
ATOM 3936 N N . GLU B 1 177 ? 21.454 29.437 68.162 1.00 57.51 182 GLU B N 1
ATOM 3937 C CA . GLU B 1 177 ? 20.995 30.643 67.446 1.00 59.65 182 GLU B CA 1
ATOM 3938 C C . GLU B 1 177 ? 21.997 31.055 66.381 1.00 57.24 182 GLU B C 1
ATOM 3939 O O . GLU B 1 177 ? 21.593 31.447 65.297 1.00 63.73 182 GLU B O 1
ATOM 3941 N N . GLU B 1 178 ? 23.296 30.927 66.666 1.00 56.84 183 GLU B N 1
ATOM 3942 C CA . GLU B 1 178 ? 24.354 31.289 65.696 1.00 56.92 183 GLU B CA 1
ATOM 3943 C C . GLU B 1 178 ? 24.243 30.516 64.390 1.00 56.43 183 GLU B C 1
ATOM 3944 O O . GLU B 1 178 ? 24.677 31.003 63.341 1.00 63.55 183 GLU B O 1
ATOM 3946 N N . ASN B 1 179 ? 23.694 29.302 64.451 1.00 56.09 184 ASN B N 1
ATOM 3947 C CA . ASN B 1 179 ? 23.554 28.454 63.270 1.00 54.34 184 ASN B CA 1
ATOM 3948 C C . ASN B 1 179 ? 22.127 28.379 62.751 1.00 51.42 184 ASN B C 1
ATOM 3949 O O . ASN B 1 179 ? 21.820 27.522 61.937 1.00 49.92 184 ASN B O 1
ATOM 3954 N N . LYS B 1 180 ? 21.253 29.264 63.207 1.00 53.95 185 LYS B N 1
ATOM 3955 C CA . LYS B 1 180 ? 19.863 29.247 62.754 1.00 59.99 185 LYS B CA 1
ATOM 3956 C C . LYS B 1 180 ? 19.780 29.283 61.234 1.00 60.94 185 LYS B C 1
ATOM 3957 O O . LYS B 1 180 ? 18.959 28.558 60.701 1.00 55.95 185 LYS B O 1
ATOM 3963 N N . ASP B 1 181 ? 20.638 30.099 60.581 1.00 54.53 186 ASP B N 1
ATOM 3964 C CA . ASP B 1 181 ? 20.705 30.272 59.109 1.00 60.35 186 ASP B CA 1
ATOM 3965 C C . ASP B 1 181 ? 21.799 29.446 58.394 1.00 52.62 186 ASP B C 1
ATOM 3966 O O . ASP B 1 181 ? 21.579 28.911 57.321 1.00 50.98 186 ASP B O 1
ATOM 3971 N N . ASP B 1 182 ? 22.982 29.380 58.991 1.00 51.37 187 ASP B N 1
ATOM 3972 C CA . ASP B 1 182 ? 24.133 28.710 58.385 1.00 49.99 187 ASP B CA 1
ATOM 3973 C C . ASP B 1 182 ? 24.268 27.248 58.795 1.00 48.71 187 ASP B C 1
ATOM 3974 O O . ASP B 1 182 ? 25.234 26.599 58.408 1.00 41.03 187 ASP B O 1
ATOM 3979 N N . GLY B 1 183 ? 23.335 26.751 59.616 1.00 49.25 188 GLY B N 1
ATOM 3980 C CA . GLY B 1 183 ? 23.392 25.381 60.130 1.00 51.06 188 GLY B CA 1
ATOM 3981 C C . GLY B 1 183 ? 22.821 24.330 59.201 1.00 52.67 188 GLY B C 1
ATOM 3982 O O . GLY B 1 183 ? 22.375 24.641 58.083 1.00 49.10 188 GLY B O 1
ATOM 3983 N N . PHE B 1 184 ? 22.821 23.087 59.684 1.00 50.24 189 PHE B N 1
ATOM 3984 C CA . PHE B 1 184 ? 22.293 21.956 58.933 1.00 47.98 189 PHE B CA 1
ATOM 3985 C C . PHE B 1 184 ? 22.048 20.744 59.825 1.00 47.26 189 PHE B C 1
ATOM 3986 O O . PHE B 1 184 ? 22.331 20.757 61.025 1.00 48.48 189 PHE B O 1
ATOM 3994 N N . LEU B 1 185 ? 21.451 19.718 59.237 1.00 44.56 190 LEU B N 1
ATOM 3995 C CA . LEU B 1 185 ? 21.370 18.419 59.862 1.00 44.17 190 LEU B CA 1
ATOM 3996 C C . LEU B 1 185 ? 21.782 17.332 58.873 1.00 43.35 190 LEU B C 1
ATOM 3997 O O . LEU B 1 185 ? 21.807 17.550 57.666 1.00 41.98 190 LEU B O 1
ATOM 4002 N N . ILE B 1 186 ? 22.138 16.178 59.419 1.00 41.66 191 ILE B N 1
ATOM 4003 C CA . ILE B 1 186 ? 22.600 15.036 58.649 1.00 41.40 191 ILE B CA 1
ATOM 4004 C C . ILE B 1 186 ? 21.755 13.843 59.043 1.00 49.91 191 ILE B C 1
ATOM 4005 O O . ILE B 1 186 ? 21.535 13.590 60.246 1.00 52.34 191 ILE B O 1
ATOM 4010 N N . LEU B 1 187 ? 21.296 13.096 58.051 1.00 50.05 192 LEU B N 1
ATOM 4011 C CA . LEU B 1 187 ? 20.609 11.835 58.312 1.00 55.88 192 LEU B CA 1
ATOM 4012 C C . LEU B 1 187 ? 20.966 10.823 57.234 1.00 50.73 192 LEU B C 1
ATOM 4013 O O . LEU B 1 187 ? 21.512 11.203 56.201 1.00 48.78 192 LEU B O 1
ATOM 4018 N N . PRO B 1 188 ? 20.699 9.528 57.487 1.00 51.80 193 PRO B N 1
ATOM 4019 C CA . PRO B 1 188 ? 21.056 8.484 56.515 1.00 56.45 193 PRO B CA 1
ATOM 4020 C C . PRO B 1 188 ? 20.223 8.562 55.238 1.00 56.46 193 PRO B C 1
ATOM 4021 O O . PRO B 1 188 ? 19.115 9.060 55.282 1.00 54.19 193 PRO B O 1
ATOM 4025 N N . ASP B 1 189 ? 20.682 8.033 54.113 1.00 65.13 194 ASP B N 1
ATOM 4026 C CA . ASP B 1 189 ? 19.754 7.913 53.001 1.00 64.62 194 ASP B CA 1
ATOM 4027 C C . ASP B 1 189 ? 18.950 6.619 53.113 1.00 70.80 194 ASP B C 1
ATOM 4028 O O . ASP B 1 189 ? 19.513 5.575 53.407 1.00 76.15 194 ASP B O 1
ATOM 4033 N N . MET B 1 190 ? 17.646 6.689 52.825 1.00 84.13 195 MET B N 1
ATOM 4034 C CA . MET B 1 190 ? 16.761 5.509 52.872 1.00 84.75 195 MET B CA 1
ATOM 4035 C C . MET B 1 190 ? 17.002 4.676 51.616 1.00 74.35 195 MET B C 1
ATOM 4036 O O . MET B 1 190 ? 17.761 3.707 51.653 1.00 68.37 195 MET B O 1
ATOM 4038 N N . ASN B 1 196 ? 26.589 -2.415 56.472 1.00 55.02 201 ASN B N 1
ATOM 4039 C CA . ASN B 1 196 ? 28.021 -2.431 56.179 1.00 57.27 201 ASN B CA 1
ATOM 4040 C C . ASN B 1 196 ? 28.537 -0.986 56.087 1.00 57.43 201 ASN B C 1
ATOM 4041 O O . ASN B 1 196 ? 27.939 -0.146 55.418 1.00 59.06 201 ASN B O 1
ATOM 4043 N N . LEU B 1 197 ? 29.638 -0.691 56.776 1.00 49.67 202 LEU B N 1
ATOM 4044 C CA . LEU B 1 197 ? 30.170 0.653 56.807 1.00 52.60 202 LEU B CA 1
ATOM 4045 C C . LEU B 1 197 ? 30.724 1.135 55.437 1.00 46.00 202 LEU B C 1
ATOM 4046 O O . LEU B 1 197 ? 30.760 2.328 55.169 1.00 38.42 202 LEU B O 1
ATOM 4051 N N . ASP B 1 198 ? 31.137 0.202 54.585 1.00 45.69 203 ASP B N 1
ATOM 4052 C CA . ASP B 1 198 ? 31.520 0.515 53.216 1.00 50.29 203 ASP B CA 1
ATOM 4053 C C . ASP B 1 198 ? 30.384 1.194 52.461 1.00 43.96 203 ASP B C 1
ATOM 4054 O O . ASP B 1 198 ? 30.632 1.944 51.533 1.00 45.57 203 ASP B O 1
ATOM 4059 N N . SER B 1 199 ? 29.144 0.920 52.849 1.00 41.65 204 SER B N 1
ATOM 4060 C CA . SER B 1 199 ? 27.983 1.498 52.194 1.00 45.34 204 SER B CA 1
ATOM 4061 C C . SER B 1 199 ? 27.385 2.676 52.913 1.00 40.65 204 SER B C 1
ATOM 4062 O O . SER B 1 199 ? 26.219 3.001 52.729 1.00 40.01 204 SER B O 1
ATOM 4065 N N . LEU B 1 200 ? 28.185 3.327 53.718 1.00 42.46 205 LEU B N 1
ATOM 4066 C CA . LEU B 1 200 ? 27.726 4.533 54.370 1.00 40.22 205 LEU B CA 1
ATOM 4067 C C . LEU B 1 200 ? 27.290 5.604 53.373 1.00 42.24 205 LEU B C 1
ATOM 4068 O O . LEU B 1 200 ? 28.045 5.967 52.470 1.00 37.99 205 LEU B O 1
ATOM 4073 N N . TYR B 1 201 ? 26.059 6.084 53.533 1.00 38.92 206 TYR B N 1
ATOM 4074 C CA . TYR B 1 201 ? 25.512 7.078 52.654 1.00 40.42 206 TYR B CA 1
ATOM 4075 C C . TYR B 1 201 ? 24.653 8.001 53.501 1.00 37.73 206 TYR B C 1
ATOM 4076 O O . TYR B 1 201 ? 23.615 7.592 53.979 1.00 38.36 206 TYR B O 1
ATOM 4085 N N . LEU B 1 202 ? 25.091 9.242 53.658 1.00 36.28 207 LEU B N 1
ATOM 4086 C CA . LEU B 1 202 ? 24.364 10.238 54.447 1.00 38.36 207 LEU B CA 1
ATOM 4087 C C . LEU B 1 202 ? 24.053 11.454 53.578 1.00 39.05 207 LEU B C 1
ATOM 4088 O O . LEU B 1 202 ? 24.697 11.671 52.552 1.00 37.87 207 LEU B O 1
ATOM 4093 N N . VAL B 1 203 ? 23.066 12.226 54.002 1.00 36.45 208 VAL B N 1
ATOM 4094 C CA . VAL B 1 203 ? 22.690 13.465 53.337 1.00 39.68 208 VAL B CA 1
ATOM 4095 C C . VAL B 1 203 ? 22.613 14.583 54.377 1.00 39.03 208 VAL B C 1
ATOM 4096 O O . VAL B 1 203 ? 21.908 14.458 55.354 1.00 34.11 208 VAL B O 1
ATOM 4100 N N . ALA B 1 204 ? 23.330 15.662 54.115 1.00 35.68 209 ALA B N 1
ATOM 4101 C CA . ALA B 1 204 ? 23.289 16.852 54.911 1.00 36.81 209 ALA B CA 1
ATOM 4102 C C . ALA B 1 204 ? 22.317 17.849 54.286 1.00 39.65 209 ALA B C 1
ATOM 4103 O O . ALA B 1 204 ? 22.503 18.247 53.160 1.00 39.09 209 ALA B O 1
ATOM 4105 N N . ILE B 1 205 ? 21.290 18.256 55.023 1.00 38.84 210 ILE B N 1
ATOM 4106 C CA . ILE B 1 205 ? 20.288 19.201 54.543 1.00 39.44 210 ILE B CA 1
ATOM 4107 C C . ILE B 1 205 ? 20.484 20.514 55.285 1.00 40.21 210 ILE B C 1
ATOM 4108 O O . ILE B 1 205 ? 20.449 20.545 56.519 1.00 39.97 210 ILE B O 1
ATOM 4113 N N . VAL B 1 206 ? 20.705 21.593 54.541 1.00 39.52 211 VAL B N 1
ATOM 4114 C CA . VAL B 1 206 ? 20.975 22.914 55.130 1.00 41.95 211 VAL B CA 1
ATOM 4115 C C . VAL B 1 206 ? 19.725 23.645 55.549 1.00 44.37 211 VAL B C 1
ATOM 4116 O O . VAL B 1 206 ? 18.626 23.316 55.089 1.00 47.55 211 VAL B O 1
ATOM 4120 N N . TYR B 1 207 ? 19.914 24.608 56.452 1.00 44.82 212 TYR B N 1
ATOM 4121 C CA . TYR B 1 207 ? 18.825 25.350 57.053 1.00 49.18 212 TYR B CA 1
ATOM 4122 C C . TYR B 1 207 ? 18.450 26.544 56.194 1.00 51.08 212 TYR B C 1
ATOM 4123 O O . TYR B 1 207 ? 17.322 27.010 56.250 1.00 52.58 212 TYR B O 1
ATOM 4132 N N . ARG B 1 208 ? 19.384 27.045 55.390 1.00 53.17 213 ARG B N 1
ATOM 4133 C CA . ARG B 1 208 ? 19.048 28.078 54.398 1.00 53.98 213 ARG B CA 1
ATOM 4134 C C . ARG B 1 208 ? 17.949 27.643 53.482 1.00 50.12 213 ARG B C 1
ATOM 4135 O O . ARG B 1 208 ? 17.917 26.504 53.110 1.00 49.45 213 ARG B O 1
ATOM 4143 N N . THR B 1 209 ? 17.074 28.574 53.111 1.00 54.91 214 THR B N 1
ATOM 4144 C CA . THR B 1 209 ? 15.905 28.291 52.277 1.00 58.38 214 THR B CA 1
ATOM 4145 C C . THR B 1 209 ? 15.968 28.951 50.892 1.00 58.14 214 THR B C 1
ATOM 4146 O O . THR B 1 209 ? 15.062 28.766 50.084 1.00 65.01 214 THR B O 1
ATOM 4150 N N . ASP B 1 210 ? 17.033 29.705 50.618 1.00 54.66 215 ASP B N 1
ATOM 4151 C CA . ASP B 1 210 ? 17.179 30.454 49.353 1.00 56.57 215 ASP B CA 1
ATOM 4152 C C . ASP B 1 210 ? 18.064 29.739 48.314 1.00 52.12 215 ASP B C 1
ATOM 4153 O O . ASP B 1 210 ? 18.217 30.219 47.189 1.00 57.52 215 ASP B O 1
ATOM 4158 N N . ILE B 1 211 ? 18.660 28.608 48.690 1.00 51.07 216 ILE B N 1
ATOM 4159 C CA . ILE B 1 211 ? 19.446 27.809 47.752 1.00 48.15 216 ILE B CA 1
ATOM 4160 C C . ILE B 1 211 ? 18.672 26.579 47.298 1.00 49.81 216 ILE B C 1
ATOM 4161 O O . ILE B 1 211 ? 18.575 25.610 48.025 1.00 44.09 216 ILE B O 1
ATOM 4166 N N . LYS B 1 212 ? 18.136 26.644 46.080 1.00 49.02 217 LYS B N 1
ATOM 4167 C CA . LYS B 1 212 ? 17.337 25.567 45.516 1.00 48.01 217 LYS B CA 1
ATOM 4168 C C . LYS B 1 212 ? 18.202 24.565 44.733 1.00 44.85 217 LYS B C 1
ATOM 4169 O O . LYS B 1 212 ? 17.912 23.374 44.742 1.00 47.52 217 LYS B O 1
ATOM 4175 N N . THR B 1 213 ? 19.259 25.055 44.079 1.00 39.87 218 THR B N 1
ATOM 4176 C CA . THR B 1 213 ? 20.267 24.224 43.424 1.00 38.57 218 THR B CA 1
ATOM 4177 C C . THR B 1 213 ? 21.605 24.925 43.515 1.00 38.88 218 THR B C 1
ATOM 4178 O O . THR B 1 213 ? 21.684 26.051 44.018 1.00 36.78 218 THR B O 1
ATOM 4182 N N . ILE B 1 214 ? 22.650 24.295 42.967 1.00 37.87 219 ILE B N 1
ATOM 4183 C CA . ILE B 1 214 ? 23.964 24.935 42.909 1.00 38.31 219 ILE B CA 1
ATOM 4184 C C . ILE B 1 214 ? 23.959 26.245 42.145 1.00 40.32 219 ILE B C 1
ATOM 4185 O O . ILE B 1 214 ? 24.863 27.051 42.322 1.00 41.27 219 ILE B O 1
ATOM 4190 N N . ARG B 1 215 ? 22.968 26.447 41.283 1.00 41.08 220 ARG B N 1
ATOM 4191 C CA . ARG B 1 215 ? 22.859 27.687 40.537 1.00 43.97 220 ARG B CA 1
ATOM 4192 C C . ARG B 1 215 ? 22.758 28.911 41.426 1.00 45.98 220 ARG B C 1
ATOM 4193 O O . ARG B 1 215 ? 23.145 30.003 41.008 1.00 50.83 220 ARG B O 1
ATOM 4201 N N . ASP B 1 216 ? 22.229 28.731 42.634 1.00 47.89 221 ASP B N 1
ATOM 4202 C CA . ASP B 1 216 ? 22.047 29.838 43.572 1.00 48.42 221 ASP B CA 1
ATOM 4203 C C . ASP B 1 216 ? 23.299 30.112 44.426 1.00 45.84 221 ASP B C 1
ATOM 4204 O O . ASP B 1 216 ? 23.347 31.097 45.145 1.00 51.51 221 ASP B O 1
ATOM 4209 N N . LEU B 1 217 ? 24.332 29.291 44.301 1.00 43.38 222 LEU B N 1
ATOM 4210 C CA . LEU B 1 217 ? 25.583 29.530 45.009 1.00 42.39 222 LEU B CA 1
ATOM 4211 C C . LEU B 1 217 ? 26.368 30.661 44.372 1.00 43.21 222 LEU B C 1
ATOM 4212 O O . LEU B 1 217 ? 26.739 30.597 43.196 1.00 42.59 222 LEU B O 1
ATOM 4217 N N . ARG B 1 218 ? 26.606 31.695 45.175 1.00 45.58 223 ARG B N 1
ATOM 4218 C CA . ARG B 1 218 ? 27.383 32.861 44.771 1.00 47.23 223 ARG B CA 1
ATOM 4219 C C . ARG B 1 218 ? 28.795 32.772 45.339 1.00 45.03 223 ARG B C 1
ATOM 4220 O O . ARG B 1 218 ? 29.070 31.933 46.198 1.00 41.78 223 ARG B O 1
ATOM 4228 N N . TYR B 1 219 ? 29.686 33.624 44.851 1.00 41.67 224 TYR B N 1
ATOM 4229 C CA . TYR B 1 219 ? 31.037 33.717 45.364 1.00 45.17 224 TYR B CA 1
ATOM 4230 C C . TYR B 1 219 ? 31.040 33.936 46.880 1.00 49.08 224 TYR B C 1
ATOM 4231 O O . TYR B 1 219 ? 31.891 33.389 47.599 1.00 51.14 224 TYR B O 1
ATOM 4240 N N . SER B 1 220 ? 30.097 34.749 47.357 1.00 52.34 225 SER B N 1
ATOM 4241 C CA . SER B 1 220 ? 29.987 35.088 48.788 1.00 49.30 225 SER B CA 1
ATOM 4242 C C . SER B 1 220 ? 29.609 33.867 49.642 1.00 47.02 225 SER B C 1
ATOM 4243 O O . SER B 1 220 ? 29.713 33.933 50.849 1.00 43.63 225 SER B O 1
ATOM 4246 N N . ASP B 1 221 ? 29.177 32.765 49.021 1.00 44.14 226 ASP B N 1
ATOM 4247 C CA . ASP B 1 221 ? 28.809 31.541 49.761 1.00 43.23 226 ASP B CA 1
ATOM 4248 C C . ASP B 1 221 ? 29.977 30.563 49.917 1.00 41.20 226 ASP B C 1
ATOM 4249 O O . ASP B 1 221 ? 29.848 29.535 50.546 1.00 39.15 226 ASP B O 1
ATOM 4254 N N . ARG B 1 222 ? 31.127 30.906 49.351 1.00 43.19 227 ARG B N 1
ATOM 4255 C CA . ARG B 1 222 ? 32.252 30.006 49.304 1.00 41.64 227 ARG B CA 1
ATOM 4256 C C . ARG B 1 222 ? 32.753 29.588 50.686 1.00 39.17 227 ARG B C 1
ATOM 4257 O O . ARG B 1 222 ? 32.990 28.399 50.944 1.00 38.81 227 ARG B O 1
ATOM 4265 N N . GLN B 1 223 ? 32.937 30.555 51.576 1.00 42.06 228 GLN B N 1
ATOM 4266 C CA . GLN B 1 223 ? 33.490 30.265 52.911 1.00 41.66 228 GLN B CA 1
ATOM 4267 C C . GLN B 1 223 ? 32.536 29.400 53.706 1.00 38.21 228 GLN B C 1
ATOM 4268 O O . GLN B 1 223 ? 32.954 28.489 54.433 1.00 38.03 228 GLN B O 1
ATOM 4274 N N . TRP B 1 224 ? 31.245 29.671 53.563 1.00 37.94 229 TRP B N 1
ATOM 4275 C CA . TRP B 1 224 ? 30.201 28.834 54.178 1.00 39.54 229 TRP B CA 1
ATOM 4276 C C . TRP B 1 224 ? 30.313 27.368 53.692 1.00 38.50 229 TRP B C 1
ATOM 4277 O O . TRP B 1 224 ? 30.148 26.436 54.466 1.00 37.30 229 TRP B O 1
ATOM 4288 N N . LEU B 1 225 ? 30.555 27.171 52.399 1.00 37.32 230 LEU B N 1
ATOM 4289 C CA . LEU B 1 225 ? 30.693 25.815 51.853 1.00 38.09 230 LEU B CA 1
ATOM 4290 C C . LEU B 1 225 ? 31.933 25.153 52.410 1.00 35.60 230 LEU B C 1
ATOM 4291 O O . LEU B 1 225 ? 31.902 23.970 52.701 1.00 33.78 230 LEU B O 1
ATOM 4296 N N . ILE B 1 226 ? 33.031 25.902 52.491 1.00 34.93 231 ILE B N 1
ATOM 4297 C CA . ILE B 1 226 ? 34.259 25.384 53.053 1.00 36.62 231 ILE B CA 1
ATOM 4298 C C . ILE B 1 226 ? 33.973 24.929 54.498 1.00 38.97 231 ILE B C 1
ATOM 4299 O O . ILE B 1 226 ? 34.387 23.844 54.900 1.00 36.28 231 ILE B O 1
ATOM 4304 N N . ASN B 1 227 ? 33.249 25.755 55.257 1.00 40.67 232 ASN B N 1
ATOM 4305 C CA . ASN B 1 227 ? 32.896 25.422 56.639 1.00 38.99 232 ASN B CA 1
ATOM 4306 C C . ASN B 1 227 ? 32.058 24.151 56.702 1.00 36.69 232 ASN B C 1
ATOM 4307 O O . ASN B 1 227 ? 32.292 23.305 57.548 1.00 36.47 232 ASN B O 1
ATOM 4312 N N . LEU B 1 228 ? 31.056 24.029 55.833 1.00 39.01 233 LEU B N 1
ATOM 4313 C CA . LEU B 1 228 ? 30.263 22.801 55.761 1.00 40.34 233 LEU B CA 1
ATOM 4314 C C . LEU B 1 228 ? 31.135 21.600 55.452 1.00 40.08 233 LEU B C 1
ATOM 4315 O O . LEU B 1 228 ? 30.962 20.522 56.040 1.00 36.11 233 LEU B O 1
ATOM 4320 N N . ASN B 1 229 ? 32.061 21.761 54.521 1.00 34.48 234 ASN B N 1
ATOM 4321 C CA . ASN B 1 229 ? 32.922 20.644 54.173 1.00 34.49 234 ASN B CA 1
ATOM 4322 C C . ASN B 1 229 ? 33.752 20.205 55.388 1.00 36.34 234 ASN B C 1
ATOM 4323 O O . ASN B 1 229 ? 33.922 19.005 55.636 1.00 31.34 234 ASN B O 1
ATOM 4328 N N . ASN B 1 230 ? 34.271 21.187 56.122 1.00 36.23 235 ASN B N 1
ATOM 4329 C CA . ASN B 1 230 ? 35.088 20.936 57.296 1.00 38.52 235 ASN B CA 1
ATOM 4330 C C . ASN B 1 230 ? 34.269 20.327 58.455 1.00 35.40 235 ASN B C 1
ATOM 4331 O O . ASN B 1 230 ? 34.691 19.368 59.071 1.00 35.79 235 ASN B O 1
ATOM 4336 N N . LYS B 1 231 ? 33.075 20.860 58.701 1.00 38.35 236 LYS B N 1
ATOM 4337 C CA . LYS B 1 231 ? 32.172 20.308 59.699 1.00 36.87 236 LYS B CA 1
ATOM 4338 C C . LYS B 1 231 ? 31.808 18.867 59.394 1.00 36.17 236 LYS B C 1
ATOM 4339 O O . LYS B 1 231 ? 31.907 17.997 60.270 1.00 33.37 236 LYS B O 1
ATOM 4345 N N . ILE B 1 232 ? 31.382 18.592 58.167 1.00 35.05 237 ILE B N 1
ATOM 4346 C CA . ILE B 1 232 ? 31.001 17.219 57.793 1.00 33.31 237 ILE B CA 1
ATOM 4347 C C . ILE B 1 232 ? 32.139 16.257 58.111 1.00 31.49 237 ILE B C 1
ATOM 4348 O O . ILE B 1 232 ? 31.925 15.226 58.684 1.00 33.29 237 ILE B O 1
ATOM 4353 N N . ARG B 1 233 ? 33.353 16.608 57.729 1.00 33.90 238 ARG B N 1
ATOM 4354 C CA . ARG B 1 233 ? 34.473 15.710 57.871 1.00 32.34 238 ARG B CA 1
ATOM 4355 C C . ARG B 1 233 ? 34.951 15.646 59.315 1.00 36.33 238 ARG B C 1
ATOM 4356 O O . ARG B 1 233 ? 35.622 14.708 59.680 1.00 36.15 238 ARG B O 1
ATOM 4364 N N . SER B 1 234 ? 34.614 16.654 60.119 1.00 35.54 239 SER B N 1
ATOM 4365 C CA . SER B 1 234 ? 34.978 16.695 61.530 1.00 41.96 239 SER B CA 1
ATOM 4366 C C . SER B 1 234 ? 34.008 15.911 62.404 1.00 45.93 239 SER B C 1
ATOM 4367 O O . SER B 1 234 ? 34.338 15.593 63.538 1.00 43.76 239 SER B O 1
ATOM 4370 N N . ILE B 1 235 ? 32.801 15.676 61.896 1.00 40.45 240 ILE B N 1
ATOM 4371 C CA . ILE B 1 235 ? 31.695 15.135 62.682 1.00 36.65 240 ILE B CA 1
ATOM 4372 C C . ILE B 1 235 ? 31.405 13.703 62.309 1.00 34.45 240 ILE B C 1
ATOM 4373 O O . ILE B 1 235 ? 31.278 12.854 63.163 1.00 33.76 240 ILE B O 1
ATOM 4378 N N . VAL B 1 236 ? 31.282 13.433 61.014 1.00 35.25 241 VAL B N 1
ATOM 4379 C CA . VAL B 1 236 ? 30.828 12.110 60.572 1.00 36.56 241 VAL B CA 1
ATOM 4380 C C . VAL B 1 236 ? 31.700 10.973 61.085 1.00 34.96 241 VAL B C 1
ATOM 4381 O O . VAL B 1 236 ? 31.165 9.985 61.581 1.00 32.80 241 VAL B O 1
ATOM 4385 N N . PRO B 1 237 ? 33.027 11.111 60.998 1.00 34.03 242 PRO B N 1
ATOM 4386 C CA . PRO B 1 237 ? 33.853 10.020 61.479 1.00 37.92 242 PRO B CA 1
ATOM 4387 C C . PRO B 1 237 ? 33.609 9.676 62.951 1.00 39.00 242 PRO B C 1
ATOM 4388 O O . PRO B 1 237 ? 33.602 8.517 63.313 1.00 44.78 242 PRO B O 1
ATOM 4392 N N . GLY B 1 238 ? 33.405 10.689 63.784 1.00 41.47 243 GLY B N 1
ATOM 4393 C CA . GLY B 1 238 ? 33.147 10.504 65.212 1.00 44.23 243 GLY B CA 1
ATOM 4394 C C . GLY B 1 238 ? 31.817 9.833 65.499 1.00 46.02 243 GLY B C 1
ATOM 4395 O O . GLY B 1 238 ? 31.676 9.129 66.483 1.00 47.88 243 GLY B O 1
ATOM 4396 N N . CYS B 1 239 ? 30.836 10.034 64.637 1.00 44.38 244 CYS B N 1
ATOM 4397 C CA . CYS B 1 239 ? 29.575 9.294 64.747 1.00 44.50 244 CYS B CA 1
ATOM 4398 C C . CYS B 1 239 ? 29.720 7.800 64.504 1.00 44.58 244 CYS B C 1
ATOM 4399 O O . CYS B 1 239 ? 28.879 7.037 64.945 1.00 48.31 244 CYS B O 1
ATOM 4402 N N . TYR B 1 240 ? 30.788 7.369 63.837 1.00 42.14 245 TYR B N 1
ATOM 4403 C CA . TYR B 1 240 ? 31.008 5.936 63.567 1.00 44.63 245 TYR B CA 1
ATOM 4404 C C . TYR B 1 240 ? 32.316 5.478 64.212 1.00 43.52 245 TYR B C 1
ATOM 4405 O O . TYR B 1 240 ? 33.021 4.607 63.694 1.00 44.32 245 TYR B O 1
ATOM 4414 N N . ASN B 1 241 ? 32.624 6.080 65.357 1.00 48.97 246 ASN B N 1
ATOM 4415 C CA . ASN B 1 241 ? 33.797 5.743 66.164 1.00 54.04 246 ASN B CA 1
ATOM 4416 C C . ASN B 1 241 ? 35.098 5.687 65.371 1.00 54.71 246 ASN B C 1
ATOM 4417 O O . ASN B 1 241 ? 35.944 4.822 65.592 1.00 53.51 246 ASN B O 1
ATOM 4422 N N . TYR B 1 242 ? 35.223 6.601 64.409 1.00 47.42 247 TYR B N 1
ATOM 4423 C CA . TYR B 1 242 ? 36.397 6.698 63.570 1.00 46.70 247 TYR B CA 1
ATOM 4424 C C . TYR B 1 242 ? 36.684 5.430 62.776 1.00 46.30 247 TYR B C 1
ATOM 4425 O O . TYR B 1 242 ? 37.813 5.200 62.380 1.00 51.38 247 TYR B O 1
ATOM 4434 N N . ALA B 1 243 ? 35.644 4.651 62.478 1.00 45.93 248 ALA B N 1
ATOM 4435 C CA . ALA B 1 243 ? 35.763 3.506 61.573 1.00 48.26 248 ALA B CA 1
ATOM 4436 C C . ALA B 1 243 ? 35.869 3.953 60.111 1.00 46.37 248 ALA B C 1
ATOM 4437 O O . ALA B 1 243 ? 36.348 3.210 59.262 1.00 48.14 248 ALA B O 1
ATOM 4439 N N . VAL B 1 244 ? 35.369 5.142 59.802 1.00 46.16 249 VAL B N 1
ATOM 4440 C CA . VAL B 1 244 ? 35.568 5.749 58.474 1.00 43.88 249 VAL B CA 1
ATOM 4441 C C . VAL B 1 244 ? 36.319 7.061 58.705 1.00 49.03 249 VAL B C 1
ATOM 4442 O O . VAL B 1 244 ? 36.005 7.788 59.648 1.00 44.36 249 VAL B O 1
ATOM 4446 N N . HIS B 1 245 ? 37.325 7.343 57.875 1.00 46.57 250 HIS B N 1
ATOM 4447 C CA . HIS B 1 245 ? 38.169 8.495 58.110 1.00 37.23 250 HIS B CA 1
ATOM 4448 C C . HIS B 1 245 ? 37.648 9.700 57.359 1.00 36.28 250 HIS B C 1
ATOM 4449 O O . HIS B 1 245 ? 36.824 9.573 56.461 1.00 34.00 250 HIS B O 1
ATOM 4456 N N . PRO B 1 246 ? 38.091 10.898 57.758 1.00 37.94 251 PRO B N 1
ATOM 4457 C CA . PRO B 1 246 ? 37.600 12.086 57.093 1.00 35.09 251 PRO B CA 1
ATOM 4458 C C . PRO B 1 246 ? 37.935 12.117 55.596 1.00 37.11 251 PRO B C 1
ATOM 4459 O O . PRO B 1 246 ? 37.167 12.653 54.822 1.00 33.29 251 PRO B O 1
ATOM 4463 N N . ASP B 1 247 ? 39.075 11.556 55.214 1.00 35.79 252 ASP B N 1
ATOM 4464 C CA . ASP B 1 247 ? 39.484 11.516 53.814 1.00 39.67 252 ASP B CA 1
ATOM 4465 C C . ASP B 1 247 ? 38.903 10.320 53.026 1.00 39.51 252 ASP B C 1
ATOM 4466 O O . ASP B 1 247 ? 39.290 10.106 51.902 1.00 41.30 252 ASP B O 1
ATOM 4471 N N . GLU B 1 248 ? 37.972 9.574 53.616 1.00 33.83 253 GLU B N 1
ATOM 4472 C CA . GLU B 1 248 ? 37.304 8.478 52.970 1.00 33.94 253 GLU B CA 1
ATOM 4473 C C . GLU B 1 248 ? 35.849 8.803 52.729 1.00 33.13 253 GLU B C 1
ATOM 4474 O O . GLU B 1 248 ? 35.018 7.905 52.552 1.00 31.09 253 GLU B O 1
ATOM 4480 N N . LEU B 1 249 ? 35.516 10.085 52.739 1.00 30.63 254 LEU B N 1
ATOM 4481 C CA . LEU B 1 249 ? 34.155 10.479 52.419 1.00 32.37 254 LEU B CA 1
ATOM 4482 C C . LEU B 1 249 ? 34.132 11.195 51.051 1.00 31.41 254 LEU B C 1
ATOM 4483 O O . LEU B 1 249 ? 34.829 12.177 50.879 1.00 30.18 254 LEU B O 1
ATOM 4488 N N . ARG B 1 250 ? 33.309 10.714 50.115 1.00 32.00 255 ARG B N 1
ATOM 4489 C CA . ARG B 1 250 ? 33.077 11.368 48.816 1.00 30.69 255 ARG B CA 1
ATOM 4490 C C . ARG B 1 250 ? 31.881 12.294 48.998 1.00 29.91 255 ARG B C 1
ATOM 4491 O O . ARG B 1 250 ? 30.734 11.860 49.147 1.00 29.14 255 ARG B O 1
ATOM 4499 N N . ILE B 1 251 ? 32.159 13.590 49.049 1.00 30.45 256 ILE B N 1
ATOM 4500 C CA . ILE B 1 251 ? 31.145 14.561 49.424 1.00 31.62 256 ILE B CA 1
ATOM 4501 C C . ILE B 1 251 ? 30.797 15.343 48.183 1.00 30.81 256 ILE B C 1
ATOM 4502 O O . ILE B 1 251 ? 31.674 15.986 47.575 1.00 28.94 256 ILE B O 1
ATOM 4507 N N . LEU B 1 252 ? 29.508 15.342 47.857 1.00 30.23 257 LEU B N 1
ATOM 4508 C CA . LEU B 1 252 ? 29.076 15.776 46.555 1.00 34.01 257 LEU B CA 1
ATOM 4509 C C . LEU B 1 252 ? 27.650 16.283 46.541 1.00 39.10 257 LEU B C 1
ATOM 4510 O O . LEU B 1 252 ? 26.875 16.053 47.464 1.00 35.68 257 LEU B O 1
ATOM 4515 N N . VAL B 1 253 ? 27.342 17.024 45.486 1.00 33.35 258 VAL B N 1
ATOM 4516 C CA . VAL B 1 253 ? 26.005 17.484 45.215 1.00 38.57 258 VAL B CA 1
ATOM 4517 C C . VAL B 1 253 ? 25.579 16.988 43.813 1.00 36.65 258 VAL B C 1
ATOM 4518 O O . VAL B 1 253 ? 26.393 16.550 43.013 1.00 36.35 258 VAL B O 1
ATOM 4522 N N . HIS B 1 254 ? 24.295 17.122 43.525 1.00 39.40 259 HIS B N 1
ATOM 4523 C CA . HIS B 1 254 ? 23.713 16.728 42.264 1.00 38.53 259 HIS B CA 1
ATOM 4524 C C . HIS B 1 254 ? 23.086 17.906 41.525 1.00 41.17 259 HIS B C 1
ATOM 4525 O O . HIS B 1 254 ? 22.527 18.816 42.142 1.00 38.91 259 HIS B O 1
ATOM 4532 N N . TYR B 1 255 ? 23.192 17.853 40.200 1.00 35.97 260 TYR B N 1
ATOM 4533 C CA . TYR B 1 255 ? 22.482 18.765 39.287 1.00 38.30 260 TYR B CA 1
ATOM 4534 C C . TYR B 1 255 ? 22.119 17.964 38.048 1.00 36.34 260 TYR B C 1
ATOM 4535 O O . TYR B 1 255 ? 23.037 17.469 37.366 1.00 31.34 260 TYR B O 1
ATOM 4544 N N . GLN B 1 256 ? 20.827 17.787 37.771 1.00 33.73 261 GLN B N 1
ATOM 4545 C CA . GLN B 1 256 ? 19.722 18.267 38.604 1.00 37.62 261 GLN B CA 1
ATOM 4546 C C . GLN B 1 256 ? 19.581 17.411 39.892 1.00 43.76 261 GLN B C 1
ATOM 4547 O O . GLN B 1 256 ? 19.717 16.181 39.823 1.00 41.89 261 GLN B O 1
ATOM 4553 N N . PRO B 1 257 ? 19.273 18.059 41.037 1.00 38.31 262 PRO B N 1
ATOM 4554 C CA . PRO B 1 257 ? 19.054 17.354 42.311 1.00 47.64 262 PRO B CA 1
ATOM 4555 C C . PRO B 1 257 ? 17.678 16.766 42.293 1.00 46.26 262 PRO B C 1
ATOM 4556 O O . PRO B 1 257 ? 16.822 17.234 41.527 1.00 48.69 262 PRO B O 1
ATOM 4560 N N . SER B 1 258 ? 17.463 15.764 43.132 1.00 44.80 263 SER B N 1
ATOM 4561 C CA . SER B 1 258 ? 16.177 15.123 43.232 1.00 51.74 263 SER B CA 1
ATOM 4562 C C . SER B 1 258 ? 15.155 15.998 43.958 1.00 54.67 263 SER B C 1
ATOM 4563 O O . SER B 1 258 ? 13.958 15.889 43.689 1.00 56.96 263 SER B O 1
ATOM 4566 N N . TYR B 1 259 ? 15.611 16.866 44.862 1.00 49.89 264 TYR B N 1
ATOM 4567 C CA . TYR B 1 259 ? 14.702 17.892 45.443 1.00 48.28 264 TYR B CA 1
ATOM 4568 C C . TYR B 1 259 ? 15.350 19.284 45.498 1.00 43.08 264 TYR B C 1
ATOM 4569 O O . TYR B 1 259 ? 16.587 19.443 45.608 1.00 38.20 264 TYR B O 1
ATOM 4578 N N . TYR B 1 260 ? 14.508 20.304 45.328 1.00 45.34 265 TYR B N 1
ATOM 4579 C CA . TYR B 1 260 ? 14.993 21.676 45.180 1.00 46.96 265 TYR B CA 1
ATOM 4580 C C . TYR B 1 260 ? 15.121 22.364 46.542 1.00 48.52 265 TYR B C 1
ATOM 4581 O O . TYR B 1 260 ? 14.468 23.355 46.816 1.00 49.62 265 TYR B O 1
ATOM 4590 N N . HIS B 1 261 ? 15.977 21.772 47.379 1.00 46.95 266 HIS B N 1
ATOM 4591 C CA . HIS B 1 261 ? 16.488 22.363 48.587 1.00 44.32 266 HIS B CA 1
ATOM 4592 C C . HIS B 1 261 ? 17.900 21.830 48.765 1.00 41.52 266 HIS B C 1
ATOM 4593 O O . HIS B 1 261 ? 18.119 20.625 48.819 1.00 38.06 266 HIS B O 1
ATOM 4600 N N . PHE B 1 262 ? 18.862 22.736 48.817 1.00 39.95 267 PHE B N 1
ATOM 4601 C CA . PHE B 1 262 ? 20.270 22.360 48.738 1.00 38.48 267 PHE B CA 1
ATOM 4602 C C . PHE B 1 262 ? 20.634 21.273 49.720 1.00 42.21 267 PHE B C 1
ATOM 4603 O O . PHE B 1 262 ? 20.353 21.379 50.919 1.00 40.25 267 PHE B O 1
ATOM 4611 N N . ASN B 1 263 ? 21.356 20.281 49.236 1.00 40.23 268 ASN B N 1
ATOM 4612 C CA . ASN B 1 263 ? 21.700 19.169 50.107 1.00 37.73 268 ASN B CA 1
ATOM 4613 C C . ASN B 1 263 ? 22.934 18.496 49.620 1.00 37.93 268 ASN B C 1
ATOM 4614 O O . ASN B 1 263 ? 23.156 18.376 48.419 1.00 40.30 268 ASN B O 1
ATOM 4619 N N . ILE B 1 264 ? 23.666 17.928 50.562 1.00 34.96 269 ILE B N 1
ATOM 4620 C CA . ILE B 1 264 ? 24.982 17.403 50.277 1.00 34.11 269 ILE B CA 1
ATOM 4621 C C . ILE B 1 264 ? 25.030 15.933 50.613 1.00 35.29 269 ILE B C 1
ATOM 4622 O O . ILE B 1 264 ? 24.574 15.522 51.675 1.00 35.24 269 ILE B O 1
ATOM 4627 N N . HIS B 1 265 ? 25.535 15.150 49.668 1.00 32.39 270 HIS B N 1
ATOM 4628 C CA . HIS B 1 265 ? 25.592 13.707 49.790 1.00 33.22 270 HIS B CA 1
ATOM 4629 C C . HIS B 1 265 ? 26.934 13.374 50.301 1.00 34.91 270 HIS B C 1
ATOM 4630 O O . HIS B 1 265 ? 27.919 13.897 49.815 1.00 32.15 270 HIS B O 1
ATOM 4637 N N . ILE B 1 266 ? 26.968 12.476 51.279 1.00 32.37 271 ILE B N 1
ATOM 4638 C CA . ILE B 1 266 ? 28.190 12.109 51.950 1.00 32.56 271 ILE B CA 1
ATOM 4639 C C . ILE B 1 266 ? 28.270 10.600 51.850 1.00 33.38 271 ILE B C 1
ATOM 4640 O O . ILE B 1 266 ? 27.455 9.877 52.466 1.00 32.50 271 ILE B O 1
ATOM 4645 N N . VAL B 1 267 ? 29.232 10.106 51.089 1.00 31.78 272 VAL B N 1
ATOM 4646 C CA . VAL B 1 267 ? 29.245 8.688 50.705 1.00 32.47 272 VAL B CA 1
ATOM 4647 C C . VAL B 1 267 ? 30.603 8.092 51.012 1.00 32.23 272 VAL B C 1
ATOM 4648 O O . VAL B 1 267 ? 31.630 8.680 50.722 1.00 32.39 272 VAL B O 1
ATOM 4652 N N . ASN B 1 268 ? 30.620 6.896 51.572 1.00 32.00 273 ASN B N 1
ATOM 4653 C CA . ASN B 1 268 ? 31.883 6.201 51.707 1.00 34.08 273 ASN B CA 1
ATOM 4654 C C . ASN B 1 268 ? 32.562 6.144 50.354 1.00 33.30 273 ASN B C 1
ATOM 4655 O O . ASN B 1 268 ? 31.982 5.677 49.387 1.00 32.13 273 ASN B O 1
ATOM 4660 N N . ILE B 1 269 ? 33.816 6.544 50.317 1.00 34.51 274 ILE B N 1
ATOM 4661 C CA . ILE B 1 269 ? 34.593 6.508 49.107 1.00 35.37 274 ILE B CA 1
ATOM 4662 C C . ILE B 1 269 ? 34.701 5.110 48.477 1.00 41.01 274 ILE B C 1
ATOM 4663 O O . ILE B 1 269 ? 34.930 4.976 47.292 1.00 35.91 274 ILE B O 1
ATOM 4668 N N . LYS B 1 270 ? 34.531 4.070 49.270 1.00 39.97 275 LYS B N 1
ATOM 4669 C CA . LYS B 1 270 ? 34.616 2.699 48.767 1.00 40.85 275 LYS B CA 1
ATOM 4670 C C . LYS B 1 270 ? 33.214 2.098 48.532 1.00 38.81 275 LYS B C 1
ATOM 4671 O O . LYS B 1 270 ? 33.091 0.910 48.346 1.00 42.09 275 LYS B O 1
ATOM 4677 N N . HIS B 1 271 ? 32.147 2.894 48.560 1.00 35.52 276 HIS B N 1
ATOM 4678 C CA . HIS B 1 271 ? 30.787 2.317 48.466 1.00 37.86 276 HIS B CA 1
ATOM 4679 C C . HIS B 1 271 ? 30.683 1.458 47.181 1.00 42.32 276 HIS B C 1
ATOM 4680 O O . HIS B 1 271 ? 30.861 1.972 46.084 1.00 41.49 276 HIS B O 1
ATOM 4687 N N . PRO B 1 272 ? 30.382 0.162 47.311 1.00 46.09 277 PRO B N 1
ATOM 4688 C CA . PRO B 1 272 ? 30.338 -0.741 46.164 1.00 50.09 277 PRO B CA 1
ATOM 4689 C C . PRO B 1 272 ? 29.011 -0.748 45.405 1.00 52.82 277 PRO B C 1
ATOM 4690 O O . PRO B 1 272 ? 28.955 -1.232 44.269 1.00 65.49 277 PRO B O 1
ATOM 4694 N N . GLY B 1 273 ? 27.977 -0.140 45.968 1.00 49.85 278 GLY B N 1
ATOM 4695 C CA . GLY B 1 273 ? 26.635 -0.205 45.408 1.00 57.49 278 GLY B CA 1
ATOM 4696 C C . GLY B 1 273 ? 26.294 0.686 44.213 1.00 61.28 278 GLY B C 1
ATOM 4697 O O . GLY B 1 273 ? 25.353 0.385 43.468 1.00 81.07 278 GLY B O 1
ATOM 4698 N N . LEU B 1 274 ? 27.053 1.763 44.002 1.00 51.19 279 LEU B N 1
ATOM 4699 C CA . LEU B 1 274 ? 26.531 2.933 43.296 1.00 47.45 279 LEU B CA 1
ATOM 4700 C C . LEU B 1 274 ? 26.884 3.020 41.819 1.00 50.30 279 LEU B C 1
ATOM 4701 O O . LEU B 1 274 ? 27.943 2.579 41.376 1.00 47.53 279 LEU B O 1
ATOM 4706 N N . GLY B 1 275 ? 25.989 3.635 41.057 1.00 47.20 280 GLY B N 1
ATOM 4707 C CA . GLY B 1 275 ? 26.273 3.931 39.657 1.00 43.19 280 GLY B CA 1
ATOM 4708 C C . GLY B 1 275 ? 26.122 5.389 39.320 1.00 40.00 280 GLY B C 1
ATOM 4709 O O . GLY B 1 275 ? 27.068 6.162 39.463 1.00 38.94 280 GLY B O 1
ATOM 4710 N N . ASN B 1 276 ? 24.914 5.767 38.921 1.00 38.80 281 ASN B N 1
ATOM 4711 C CA . ASN B 1 276 ? 24.629 7.152 38.488 1.00 40.57 281 ASN B CA 1
ATOM 4712 C C . ASN B 1 276 ? 24.760 8.261 39.549 1.00 47.81 281 ASN B C 1
ATOM 4713 O O . ASN B 1 276 ? 25.058 9.433 39.229 1.00 44.99 281 ASN B O 1
ATOM 4718 N N . SER B 1 277 ? 24.503 7.897 40.807 1.00 40.08 282 SER B N 1
ATOM 4719 C CA . SER B 1 277 ? 24.505 8.858 41.924 1.00 42.26 282 SER B CA 1
ATOM 4720 C C . SER B 1 277 ? 25.881 9.484 42.206 1.00 41.67 282 SER B C 1
ATOM 4721 O O . SER B 1 277 ? 25.978 10.507 42.899 1.00 38.84 282 SER B O 1
ATOM 4724 N N . ILE B 1 278 ? 26.944 8.824 41.761 1.00 37.85 283 ILE B N 1
ATOM 4725 C CA . ILE B 1 278 ? 28.289 9.361 41.932 1.00 35.63 283 ILE B CA 1
ATOM 4726 C C . ILE B 1 278 ? 28.938 9.679 40.567 1.00 36.30 283 ILE B C 1
ATOM 4727 O O . ILE B 1 278 ? 30.116 10.018 40.503 1.00 35.48 283 ILE B O 1
ATOM 4732 N N . ALA B 1 279 ? 28.167 9.623 39.490 1.00 36.92 284 ALA B N 1
ATOM 4733 C CA . ALA B 1 279 ? 28.757 9.732 38.138 1.00 40.01 284 ALA B CA 1
ATOM 4734 C C . ALA B 1 279 ? 29.008 11.166 37.663 1.00 33.32 284 ALA B C 1
ATOM 4735 O O . ALA B 1 279 ? 28.185 12.058 37.893 1.00 33.31 284 ALA B O 1
ATOM 4737 N N . ALA B 1 280 ? 30.153 11.399 37.034 1.00 32.21 285 ALA B N 1
ATOM 4738 C CA . ALA B 1 280 ? 30.357 12.647 36.265 1.00 33.19 285 ALA B CA 1
ATOM 4739 C C . ALA B 1 280 ? 29.199 12.827 35.289 1.00 31.66 285 ALA B C 1
ATOM 4740 O O . ALA B 1 280 ? 28.800 11.874 34.596 1.00 31.60 285 ALA B O 1
ATOM 4742 N N . GLY B 1 281 ? 28.628 14.020 35.275 1.00 33.14 286 GLY B N 1
ATOM 4743 C CA . GLY B 1 281 ? 27.383 14.266 34.559 1.00 37.06 286 GLY B CA 1
ATOM 4744 C C . GLY B 1 281 ? 26.183 14.386 35.480 1.00 38.34 286 GLY B C 1
ATOM 4745 O O . GLY B 1 281 ? 25.079 14.692 35.043 1.00 38.45 286 GLY B O 1
ATOM 4746 N N . LYS B 1 282 ? 26.393 14.128 36.762 1.00 36.18 287 LYS B N 1
ATOM 4747 C CA . LYS B 1 282 ? 25.311 14.200 37.742 1.00 37.02 287 LYS B CA 1
ATOM 4748 C C . LYS B 1 282 ? 25.869 14.715 39.064 1.00 32.91 287 LYS B C 1
ATOM 4749 O O . LYS B 1 282 ? 25.436 15.743 39.587 1.00 33.01 287 LYS B O 1
ATOM 4755 N N . ALA B 1 283 ? 26.847 13.989 39.593 1.00 31.69 288 ALA B N 1
ATOM 4756 C CA . ALA B 1 283 ? 27.476 14.329 40.845 1.00 35.65 288 ALA B CA 1
ATOM 4757 C C . ALA B 1 283 ? 28.587 15.300 40.570 1.00 34.27 288 ALA B C 1
ATOM 4758 O O . ALA B 1 283 ? 29.344 15.122 39.632 1.00 30.89 288 ALA B O 1
ATOM 4760 N N . ILE B 1 284 ? 28.708 16.293 41.437 1.00 37.14 289 ILE B N 1
ATOM 4761 C CA . ILE B 1 284 ? 29.834 17.202 41.435 1.00 35.38 289 ILE B CA 1
ATOM 4762 C C . ILE B 1 284 ? 30.394 17.213 42.865 1.00 32.90 289 ILE B C 1
ATOM 4763 O O . ILE B 1 284 ? 29.658 17.499 43.823 1.00 42.42 289 ILE B O 1
ATOM 4768 N N . LEU B 1 285 ? 31.695 16.983 43.005 1.00 30.32 290 LEU B N 1
ATOM 4769 C CA . LEU B 1 285 ? 32.361 17.104 44.299 1.00 32.91 290 LEU B CA 1
ATOM 4770 C C . LEU B 1 285 ? 32.209 18.499 44.888 1.00 31.76 290 LEU B C 1
ATOM 4771 O O . LEU B 1 285 ? 32.361 19.511 44.188 1.00 31.06 290 LEU B O 1
ATOM 4776 N N . LEU B 1 286 ? 31.919 18.540 46.192 1.00 30.86 291 LEU B N 1
ATOM 4777 C CA . LEU B 1 286 ? 31.810 19.782 46.917 1.00 30.28 291 LEU B CA 1
ATOM 4778 C C . LEU B 1 286 ? 33.096 20.595 46.790 1.00 30.65 291 LEU B C 1
ATOM 4779 O O . LEU B 1 286 ? 33.053 21.815 46.651 1.00 28.81 291 LEU B O 1
ATOM 4784 N N . GLU B 1 287 ? 34.238 19.927 46.883 1.00 30.42 292 GLU B N 1
ATOM 4785 C CA . GLU B 1 287 ? 35.507 20.619 46.749 1.00 34.54 292 GLU B CA 1
ATOM 4786 C C . GLU B 1 287 ? 35.606 21.320 45.383 1.00 34.86 292 GLU B C 1
ATOM 4787 O O . GLU B 1 287 ? 36.183 22.400 45.282 1.00 36.43 292 GLU B O 1
ATOM 4793 N N . ASP B 1 288 ? 35.041 20.701 44.351 1.00 33.43 293 ASP B N 1
ATOM 4794 C CA . ASP B 1 288 ? 35.040 21.288 43.018 1.00 39.08 293 ASP B CA 1
ATOM 4795 C C . ASP B 1 288 ? 34.108 22.489 42.933 1.00 37.33 293 ASP B C 1
ATOM 4796 O O . ASP B 1 288 ? 34.441 23.470 42.283 1.00 35.70 293 ASP B O 1
ATOM 4801 N N . ILE B 1 289 ? 32.957 22.413 43.591 1.00 36.72 294 ILE B N 1
ATOM 4802 C CA . ILE B 1 289 ? 32.068 23.556 43.676 1.00 36.75 294 ILE B CA 1
ATOM 4803 C C . ILE B 1 289 ? 32.830 24.732 44.299 1.00 42.31 294 ILE B C 1
ATOM 4804 O O . ILE B 1 289 ? 32.820 25.848 43.770 1.00 40.90 294 ILE B O 1
ATOM 4809 N N . ILE B 1 290 ? 33.501 24.451 45.411 1.00 38.40 295 ILE B N 1
ATOM 4810 C CA . ILE B 1 290 ? 34.283 25.444 46.168 1.00 42.94 295 ILE B CA 1
ATOM 4811 C C . ILE B 1 290 ? 35.374 26.092 45.313 1.00 39.16 295 ILE B C 1
ATOM 4812 O O . ILE B 1 290 ? 35.521 27.318 45.302 1.00 36.97 295 ILE B O 1
ATOM 4817 N N . GLU B 1 291 ? 36.132 25.254 44.615 1.00 40.36 296 GLU B N 1
ATOM 4818 C CA . GLU B 1 291 ? 37.266 25.702 43.820 1.00 40.59 296 GLU B CA 1
ATOM 4819 C C . GLU B 1 291 ? 36.791 26.519 42.620 1.00 42.98 296 GLU B C 1
ATOM 4820 O O . GLU B 1 291 ? 37.386 27.533 42.295 1.00 37.51 296 GLU B O 1
ATOM 4826 N N . MET B 1 292 ? 35.689 26.112 42.008 1.00 44.99 297 MET B N 1
ATOM 4827 C CA . MET B 1 292 ? 35.189 26.825 40.840 1.00 47.22 297 MET B CA 1
ATOM 4828 C C . MET B 1 292 ? 34.684 28.233 41.205 1.00 45.41 297 MET B C 1
ATOM 4829 O O . MET B 1 292 ? 34.739 29.143 40.393 1.00 46.20 297 MET B O 1
ATOM 4834 N N . LEU B 1 293 ? 34.197 28.412 42.417 1.00 38.92 298 LEU B N 1
ATOM 4835 C CA . LEU B 1 293 ? 33.683 29.719 42.852 1.00 41.60 298 LEU B CA 1
ATOM 4836 C C . LEU B 1 293 ? 34.745 30.815 42.940 1.00 43.37 298 LEU B C 1
ATOM 4837 O O . LEU B 1 293 ? 34.420 31.993 42.786 1.00 50.21 298 LEU B O 1
ATOM 4842 N N . ASN B 1 294 ? 36.011 30.423 43.041 1.00 42.46 299 ASN B N 1
ATOM 4843 C CA . ASN B 1 294 ? 37.107 31.371 42.855 1.00 47.02 299 ASN B CA 1
ATOM 4844 C C . ASN B 1 294 ? 37.161 32.053 41.514 1.00 42.76 299 ASN B C 1
ATOM 4845 O O . ASN B 1 294 ? 37.733 33.130 41.416 1.00 50.17 299 ASN B O 1
ATOM 4850 N N . TYR B 1 295 ? 36.614 31.413 40.473 1.00 43.49 300 TYR B N 1
ATOM 4851 C CA . TYR B 1 295 ? 36.788 31.868 39.080 1.00 44.77 300 TYR B CA 1
ATOM 4852 C C . TYR B 1 295 ? 35.527 32.396 38.379 1.00 44.20 300 TYR B C 1
ATOM 4853 O O . TYR B 1 295 ? 35.627 33.064 37.365 1.00 47.67 300 TYR B O 1
ATOM 4862 N N . LEU B 1 296 ? 34.350 32.054 38.880 1.00 44.72 301 LEU B N 1
ATOM 4863 C CA . LEU B 1 296 ? 33.099 32.423 38.222 1.00 43.88 301 LEU B CA 1
ATOM 4864 C C . LEU B 1 296 ? 32.556 33.801 38.474 1.00 43.69 301 LEU B C 1
ATOM 4865 O O . LEU B 1 296 ? 31.520 34.165 37.924 1.00 50.96 301 LEU B O 1
ATOM 4870 N N . GLY B 1 297 ? 33.221 34.584 39.299 1.00 47.20 302 GLY B N 1
ATOM 4871 C CA . GLY B 1 297 ? 32.754 35.943 39.551 1.00 52.02 302 GLY B CA 1
ATOM 4872 C C . GLY B 1 297 ? 31.584 35.991 40.521 1.00 51.21 302 GLY B C 1
ATOM 4873 O O . GLY B 1 297 ? 31.146 34.968 41.001 1.00 52.04 302 GLY B O 1
ATOM 4874 N N . PRO B 1 298 ? 31.056 37.197 40.795 1.00 52.02 303 PRO B N 1
ATOM 4875 C CA . PRO B 1 298 ? 30.092 37.343 41.875 1.00 53.10 303 PRO B CA 1
ATOM 4876 C C . PRO B 1 298 ? 28.859 36.429 41.864 1.00 52.40 303 PRO B C 1
ATOM 4877 O O . PRO B 1 298 ? 28.468 35.914 42.917 1.00 49.37 303 PRO B O 1
ATOM 4881 N N . GLU B 1 299 ? 28.264 36.199 40.706 1.00 53.52 304 GLU B N 1
ATOM 4882 C CA . GLU B 1 299 ? 27.005 35.451 40.649 1.00 55.63 304 GLU B CA 1
ATOM 4883 C C . GLU B 1 299 ? 27.228 33.932 40.705 1.00 57.43 304 GLU B C 1
ATOM 4884 O O . GLU B 1 299 ? 26.270 33.155 40.753 1.00 56.25 304 GLU B O 1
ATOM 4890 N N . GLY B 1 300 ? 28.491 33.523 40.671 1.00 52.33 305 GLY B N 1
ATOM 4891 C CA . GLY B 1 300 ? 28.848 32.137 40.879 1.00 50.29 305 GLY B CA 1
ATOM 4892 C C . GLY B 1 300 ? 28.381 31.210 39.759 1.00 53.24 305 GLY B C 1
ATOM 4893 O O . GLY B 1 300 ? 28.617 31.489 38.577 1.00 47.78 305 GLY B O 1
ATOM 4894 N N . TYR B 1 301 ? 27.699 30.119 40.135 1.00 48.86 306 TYR B N 1
ATOM 4895 C CA . TYR B 1 301 ? 27.219 29.106 39.180 1.00 46.20 306 TYR B CA 1
ATOM 4896 C C . TYR B 1 301 ? 26.111 29.591 38.241 1.00 47.51 306 TYR B C 1
ATOM 4897 O O . TYR B 1 301 ? 25.786 28.897 37.261 1.00 49.44 306 TYR B O 1
ATOM 4906 N N . MET B 1 302 ? 25.563 30.778 38.492 1.00 44.10 307 MET B N 1
ATOM 4907 C CA . MET B 1 302 ? 24.692 31.418 37.510 1.00 46.91 307 MET B CA 1
ATOM 4908 C C . MET B 1 302 ? 25.398 31.652 36.199 1.00 47.63 307 MET B C 1
ATOM 4909 O O . MET B 1 302 ? 24.748 31.753 35.169 1.00 47.44 307 MET B O 1
ATOM 4914 N N . ASN B 1 303 ? 26.714 31.828 36.256 1.00 48.20 308 ASN B N 1
ATOM 4915 C CA . ASN B 1 303 ? 27.509 32.115 35.074 1.00 49.26 308 ASN B CA 1
ATOM 4916 C C . ASN B 1 303 ? 28.107 30.895 34.402 1.00 47.46 308 ASN B C 1
ATOM 4917 O O . ASN B 1 303 ? 28.832 31.029 33.433 1.00 47.56 308 ASN B O 1
ATOM 4922 N N . LYS B 1 304 ? 27.823 29.713 34.922 1.00 46.10 309 LYS B N 1
ATOM 4923 C CA . LYS B 1 304 ? 28.470 28.513 34.450 1.00 49.47 309 LYS B CA 1
ATOM 4924 C C . LYS B 1 304 ? 27.617 27.833 33.399 1.00 44.87 309 LYS B C 1
ATOM 4925 O O . LYS B 1 304 ? 26.385 27.820 33.483 1.00 42.41 309 LYS B O 1
ATOM 4931 N N . THR B 1 305 ? 28.276 27.290 32.393 1.00 40.79 310 THR B N 1
ATOM 4932 C CA . THR B 1 305 ? 27.587 26.363 31.491 1.00 50.22 310 THR B CA 1
ATOM 4933 C C . THR B 1 305 ? 27.811 24.984 32.039 1.00 41.14 310 THR B C 1
ATOM 4934 O O . THR B 1 305 ? 28.959 24.549 32.154 1.00 42.97 310 THR B O 1
ATOM 4938 N N . ILE B 1 306 ? 26.713 24.326 32.411 1.00 39.64 311 ILE B N 1
ATOM 4939 C CA . ILE B 1 306 ? 26.771 23.039 33.091 1.00 39.56 311 ILE B CA 1
ATOM 4940 C C . ILE B 1 306 ? 26.273 21.911 32.170 1.00 38.93 311 ILE B C 1
ATOM 4941 O O . ILE B 1 306 ? 25.110 21.891 31.768 1.00 34.52 311 ILE B O 1
ATOM 4946 N N . THR B 1 307 ? 27.148 20.953 31.903 1.00 39.51 312 THR B N 1
ATOM 4947 C CA . THR B 1 307 ? 26.808 19.798 31.109 1.00 38.48 312 THR B CA 1
ATOM 4948 C C . THR B 1 307 ? 26.453 18.644 32.026 1.00 37.12 312 THR B C 1
ATOM 4949 O O . THR B 1 307 ? 27.259 18.251 32.856 1.00 31.39 312 THR B O 1
ATOM 4953 N N . TYR B 1 308 ? 25.252 18.096 31.874 1.00 34.60 313 TYR B N 1
ATOM 4954 C CA . TYR B 1 308 ? 24.810 17.029 32.763 1.00 35.22 313 TYR B CA 1
ATOM 4955 C C . TYR B 1 308 ? 23.794 16.133 32.106 1.00 36.16 313 TYR B C 1
ATOM 4956 O O . TYR B 1 308 ? 23.216 16.468 31.063 1.00 35.20 313 TYR B O 1
ATOM 4965 N N . ALA B 1 309 ? 23.568 15.001 32.755 1.00 33.05 314 ALA B N 1
ATOM 4966 C CA . ALA B 1 309 ? 22.638 14.008 32.281 1.00 36.75 314 ALA B CA 1
ATOM 4967 C C . ALA B 1 309 ? 21.264 14.321 32.837 1.00 39.51 314 ALA B C 1
ATOM 4968 O O . ALA B 1 309 ? 21.103 14.395 34.026 1.00 43.07 314 ALA B O 1
ATOM 4970 N N . ILE B 1 310 ? 20.275 14.497 31.969 1.00 40.78 315 ILE B N 1
ATOM 4971 C CA . ILE B 1 310 ? 18.917 14.786 32.401 1.00 42.71 315 ILE B CA 1
ATOM 4972 C C . ILE B 1 310 ? 18.112 13.576 31.992 1.00 41.57 315 ILE B C 1
ATOM 4973 O O . ILE B 1 310 ? 18.348 13.002 30.941 1.00 42.81 315 ILE B O 1
ATOM 4978 N N . GLY B 1 311 ? 17.175 13.196 32.847 1.00 43.42 316 GLY B N 1
ATOM 4979 C CA . GLY B 1 311 ? 16.339 12.052 32.612 1.00 46.38 316 GLY B CA 1
ATOM 4980 C C . GLY B 1 311 ? 15.131 12.421 31.792 1.00 53.25 316 GLY B C 1
ATOM 4981 O O . GLY B 1 311 ? 14.620 13.527 31.905 1.00 55.68 316 GLY B O 1
ATOM 4982 N N . GLU B 1 312 ? 14.668 11.474 30.984 1.00 54.99 317 GLU B N 1
ATOM 4983 C CA . GLU B 1 312 ? 13.511 11.682 30.118 1.00 59.29 317 GLU B CA 1
ATOM 4984 C C . GLU B 1 312 ? 12.217 11.938 30.875 1.00 60.90 317 GLU B C 1
ATOM 4985 O O . GLU B 1 312 ? 11.326 12.587 30.331 1.00 63.91 317 GLU B O 1
ATOM 4991 N N . ASN B 1 313 ? 12.092 11.398 32.091 1.00 62.39 318 ASN B N 1
ATOM 4992 C CA . ASN B 1 313 ? 10.880 11.589 32.900 1.00 70.88 318 ASN B CA 1
ATOM 4993 C C . ASN B 1 313 ? 10.811 12.959 33.561 1.00 69.15 318 ASN B C 1
ATOM 4994 O O . ASN B 1 313 ? 9.749 13.368 34.032 1.00 68.76 318 ASN B O 1
ATOM 4999 N N . HIS B 1 314 ? 11.934 13.664 33.581 1.00 61.11 319 HIS B N 1
ATOM 5000 C CA . HIS B 1 314 ? 12.008 14.948 34.216 1.00 57.46 319 HIS B CA 1
ATOM 5001 C C . HIS B 1 314 ? 11.166 15.978 33.436 1.00 59.35 319 HIS B C 1
ATOM 5002 O O . HIS B 1 314 ? 11.182 16.016 32.201 1.00 61.10 319 HIS B O 1
ATOM 5009 N N . ASP B 1 315 ? 10.445 16.815 34.168 1.00 60.49 320 ASP B N 1
ATOM 5010 C CA . ASP B 1 315 ? 9.568 17.833 33.580 1.00 63.00 320 ASP B CA 1
ATOM 5011 C C . ASP B 1 315 ? 10.315 18.813 32.651 1.00 60.76 320 ASP B C 1
ATOM 5012 O O . ASP B 1 315 ? 9.759 19.299 31.663 1.00 62.07 320 ASP B O 1
ATOM 5017 N N . LEU B 1 316 ? 11.565 19.111 32.982 1.00 52.80 321 LEU B N 1
ATOM 5018 C CA . LEU B 1 316 ? 12.383 20.027 32.195 1.00 52.68 321 LEU B CA 1
ATOM 5019 C C . LEU B 1 316 ? 12.709 19.543 30.781 1.00 52.58 321 LEU B C 1
ATOM 5020 O O . LEU B 1 316 ? 13.009 20.360 29.914 1.00 54.66 321 LEU B O 1
ATOM 5025 N N . TRP B 1 317 ? 12.682 18.225 30.567 1.00 51.88 322 TRP B N 1
ATOM 5026 C CA . TRP B 1 317 ? 12.988 17.642 29.266 1.00 53.11 322 TRP B CA 1
ATOM 5027 C C . TRP B 1 317 ? 12.033 18.226 28.222 1.00 55.75 322 TRP B C 1
ATOM 5028 O O . TRP B 1 317 ? 12.484 18.889 27.287 1.00 54.43 322 TRP B O 1
ATOM 5039 N N . LYS B 1 318 ? 10.727 18.045 28.435 1.00 58.99 323 LYS B N 1
ATOM 5040 C CA . LYS B 1 318 ? 9.704 18.574 27.528 1.00 63.77 323 LYS B CA 1
ATOM 5041 C C . LYS B 1 318 ? 9.425 20.074 27.682 1.00 63.39 323 LYS B C 1
ATOM 5042 O O . LYS B 1 318 ? 8.777 20.655 26.835 1.00 67.30 323 LYS B O 1
ATOM 5048 N N . ARG B 1 319 ? 9.919 20.700 28.740 1.00 63.48 324 ARG B N 1
ATOM 5049 C CA . ARG B 1 319 ? 9.730 22.146 28.962 1.00 65.06 324 ARG B CA 1
ATOM 5050 C C . ARG B 1 319 ? 10.774 23.003 28.226 1.00 64.36 324 ARG B C 1
ATOM 5051 O O . ARG B 1 319 ? 10.736 24.240 28.310 1.00 66.26 324 ARG B O 1
ATOM 5059 N N . GLY B 1 320 ? 11.719 22.372 27.534 1.00 59.27 325 GLY B N 1
ATOM 5060 C CA . GLY B 1 320 ? 12.651 23.135 26.702 1.00 55.35 325 GLY B CA 1
ATOM 5061 C C . GLY B 1 320 ? 14.043 22.573 26.513 1.00 54.03 325 GLY B C 1
ATOM 5062 O O . GLY B 1 320 ? 14.744 22.982 25.599 1.00 51.95 325 GLY B O 1
ATOM 5063 N N . LEU B 1 321 ? 14.463 21.633 27.355 1.00 51.03 326 LEU B N 1
ATOM 5064 C CA . LEU B 1 321 ? 15.800 21.069 27.209 1.00 50.16 326 LEU B CA 1
ATOM 5065 C C . LEU B 1 321 ? 15.964 20.190 25.969 1.00 49.44 326 LEU B C 1
ATOM 5066 O O . LEU B 1 321 ? 17.013 20.218 25.321 1.00 49.06 326 LEU B O 1
ATOM 5071 N N . GLU B 1 322 ? 14.939 19.412 25.644 1.00 50.62 327 GLU B N 1
ATOM 5072 C CA . GLU B 1 322 ? 14.971 18.597 24.444 1.00 53.88 327 GLU B CA 1
ATOM 5073 C C . GLU B 1 322 ? 15.150 19.484 23.211 1.00 54.99 327 GLU B C 1
ATOM 5074 O O . GLU B 1 322 ? 16.077 19.289 22.433 1.00 50.53 327 GLU B O 1
ATOM 5080 N N . GLU B 1 323 ? 14.262 20.461 23.054 1.00 56.04 328 GLU B N 1
ATOM 5081 C CA . GLU B 1 323 ? 14.295 21.356 21.900 1.00 57.72 328 GLU B CA 1
ATOM 5082 C C . GLU B 1 323 ? 15.644 22.074 21.815 1.00 57.04 328 GLU B C 1
ATOM 5083 O O . GLU B 1 323 ? 16.186 22.230 20.732 1.00 56.77 328 GLU B O 1
ATOM 5085 N N . GLU B 1 324 ? 16.211 22.464 22.953 1.00 53.88 329 GLU B N 1
ATOM 5086 C CA . GLU B 1 324 ? 17.466 23.212 22.938 1.00 53.11 329 GLU B CA 1
ATOM 5087 C C . GLU B 1 324 ? 18.663 22.330 22.596 1.00 51.39 329 GLU B C 1
ATOM 5088 O O . GLU B 1 324 ? 19.615 22.777 21.960 1.00 51.74 329 GLU B O 1
ATOM 5094 N N . LEU B 1 325 ? 18.621 21.080 23.019 1.00 53.59 330 LEU B N 1
ATOM 5095 C CA . LEU B 1 325 ? 19.677 20.133 22.682 1.00 51.64 330 LEU B CA 1
ATOM 5096 C C . LEU B 1 325 ? 19.744 19.859 21.173 1.00 52.16 330 LEU B C 1
ATOM 5097 O O . LEU B 1 325 ? 20.835 19.749 20.611 1.00 47.75 330 LEU B O 1
ATOM 5102 N N . THR B 1 326 ? 18.589 19.737 20.524 1.00 55.67 331 THR B N 1
ATOM 5103 C CA . THR B 1 326 ? 18.578 19.464 19.096 1.00 59.06 331 THR B CA 1
ATOM 5104 C C . THR B 1 326 ? 19.224 20.656 18.379 1.00 59.06 331 THR B C 1
ATOM 5105 O O . THR B 1 326 ? 20.047 20.450 17.501 1.00 59.94 331 THR B O 1
ATOM 5109 N N . LYS B 1 327 ? 18.894 21.887 18.775 1.00 54.18 332 LYS B N 1
ATOM 5110 C CA . LYS B 1 327 ? 19.514 23.073 18.187 1.00 55.97 332 LYS B CA 1
ATOM 5111 C C . LYS B 1 327 ? 21.018 23.158 18.426 1.00 54.67 332 LYS B C 1
ATOM 5112 O O . LYS B 1 327 ? 21.766 23.566 17.527 1.00 60.67 332 LYS B O 1
ATOM 5114 N N . GLN B 1 328 ? 21.462 22.771 19.613 1.00 51.05 333 GLN B N 1
ATOM 5115 C CA . GLN B 1 328 ? 22.891 22.732 19.931 1.00 49.75 333 GLN B CA 1
ATOM 5116 C C . GLN B 1 328 ? 23.628 21.751 19.011 1.00 46.23 333 GLN B C 1
ATOM 5117 O O . GLN B 1 328 ? 24.741 22.026 18.569 1.00 44.20 333 GLN B O 1
ATOM 5123 N N . LEU B 1 329 ? 23.033 20.586 18.783 1.00 45.02 334 LEU B N 1
ATOM 5124 C CA . LEU B 1 329 ? 23.636 19.560 17.910 1.00 44.42 334 LEU B CA 1
ATOM 5125 C C . LEU B 1 329 ? 23.779 20.069 16.471 1.00 47.37 334 LEU B C 1
ATOM 5126 O O . LEU B 1 329 ? 24.811 19.878 15.852 1.00 47.33 334 LEU B O 1
ATOM 5131 N N . GLU B 1 330 ? 22.756 20.753 15.977 1.00 47.80 335 GLU B N 1
ATOM 5132 C CA . GLU B 1 330 ? 22.829 21.405 14.692 1.00 50.97 335 GLU B CA 1
ATOM 5133 C C . GLU B 1 330 ? 23.974 22.413 14.653 1.00 52.06 335 GLU B C 1
ATOM 5134 O O . GLU B 1 330 ? 24.780 22.381 13.717 1.00 53.34 335 GLU B O 1
ATOM 5140 N N . ARG B 1 331 ? 24.081 23.267 15.674 1.00 49.24 336 ARG B N 1
ATOM 5141 C CA . ARG B 1 331 ? 25.130 24.277 15.692 1.00 52.04 336 ARG B CA 1
ATOM 5142 C C . ARG B 1 331 ? 26.512 23.659 15.719 1.00 48.22 336 ARG B C 1
ATOM 5143 O O . ARG B 1 331 ? 27.457 24.208 15.174 1.00 52.45 336 ARG B O 1
ATOM 5151 N N . ASP B 1 332 ? 26.645 22.528 16.377 1.00 47.62 337 ASP B N 1
ATOM 5152 C CA . ASP B 1 332 ? 27.928 21.849 16.453 1.00 48.55 337 ASP B CA 1
ATOM 5153 C C . ASP B 1 332 ? 28.184 20.983 15.191 1.00 46.27 337 ASP B C 1
ATOM 5154 O O . ASP B 1 332 ? 29.275 20.438 15.025 1.00 50.94 337 ASP B O 1
ATOM 5159 N N . GLY B 1 333 ? 27.207 20.878 14.295 1.00 45.34 338 GLY B N 1
ATOM 5160 C CA . GLY B 1 333 ? 27.386 20.112 13.049 1.00 48.04 338 GLY B CA 1
ATOM 5161 C C . GLY B 1 333 ? 27.384 18.604 13.274 1.00 43.14 338 GLY B C 1
ATOM 5162 O O . GLY B 1 333 ? 28.103 17.860 12.552 1.00 50.80 338 GLY B O 1
ATOM 5163 N N . ILE B 1 334 ? 26.614 18.176 14.301 1.00 46.91 339 ILE B N 1
ATOM 5164 C CA . ILE B 1 334 ? 26.507 16.771 14.682 1.00 43.84 339 ILE B CA 1
ATOM 5165 C C . ILE B 1 334 ? 25.270 16.151 14.044 1.00 49.05 339 ILE B C 1
ATOM 5166 O O . ILE B 1 334 ? 24.177 16.759 14.110 1.00 53.27 339 ILE B O 1
ATOM 5171 N N . PRO B 1 335 ? 25.457 14.961 13.412 1.00 48.27 340 PRO B N 1
ATOM 5172 C CA . PRO B 1 335 ? 24.337 14.241 12.819 1.00 49.87 340 PRO B CA 1
ATOM 5173 C C . PRO B 1 335 ? 23.442 13.643 13.907 1.00 51.47 340 PRO B C 1
ATOM 5174 O O . PRO B 1 335 ? 23.927 13.095 14.903 1.00 50.63 340 PRO B O 1
ATOM 5178 N N . LYS B 1 336 ? 22.143 13.744 13.678 1.00 54.39 341 LYS B N 1
ATOM 5179 C CA . LYS B 1 336 ? 21.122 13.277 14.589 1.00 56.76 341 LYS B CA 1
ATOM 5180 C C . LYS B 1 336 ? 19.933 12.811 13.779 1.00 58.34 341 LYS B C 1
ATOM 5181 O O . LYS B 1 336 ? 19.754 13.215 12.619 1.00 56.43 341 LYS B O 1
ATOM 5187 N N . ILE B 1 337 ? 19.123 11.974 14.409 1.00 55.69 342 ILE B N 1
ATOM 5188 C CA . ILE B 1 337 ? 17.797 11.606 13.907 1.00 63.14 342 ILE B CA 1
ATOM 5189 C C . ILE B 1 337 ? 16.777 12.758 14.117 1.00 67.06 342 ILE B C 1
ATOM 5190 O O . ILE B 1 337 ? 16.656 13.264 15.227 1.00 74.48 342 ILE B O 1
ATOM 5195 N N . PRO B 1 338 ? 16.055 13.196 13.050 1.00 75.93 343 PRO B N 1
ATOM 5196 C CA . PRO B 1 338 ? 15.057 14.280 13.245 1.00 78.60 343 PRO B CA 1
ATOM 5197 C C . PRO B 1 338 ? 13.838 13.861 14.089 1.00 86.80 343 PRO B C 1
ATOM 5198 O O . PRO B 1 338 ? 13.568 12.659 14.228 1.00 86.39 343 PRO B O 1
ATOM 5202 N N . LYS B 1 339 ? 13.145 14.847 14.671 1.00 94.19 344 LYS B N 1
ATOM 5203 C CA . LYS B 1 339 ? 11.809 14.639 15.274 1.00 92.20 344 LYS B CA 1
ATOM 5204 C C . LYS B 1 339 ? 10.730 14.128 14.300 1.00 88.90 344 LYS B C 1
ATOM 5205 O O . LYS B 1 339 ? 10.744 14.411 13.100 1.00 99.64 344 LYS B O 1
ATOM 5207 N N . GLY C 1 1 ? 49.609 -12.348 96.360 1.00 60.11 6 GLY C N 1
ATOM 5208 C CA . GLY C 1 1 ? 48.685 -13.473 96.718 1.00 71.09 6 GLY C CA 1
ATOM 5209 C C . GLY C 1 1 ? 48.453 -14.458 95.580 1.00 70.41 6 GLY C C 1
ATOM 5210 O O . GLY C 1 1 ? 49.013 -14.297 94.493 1.00 79.53 6 GLY C O 1
ATOM 5211 N N . MET C 1 2 ? 47.601 -15.454 95.825 1.00 87.92 7 MET C N 1
ATOM 5212 C CA . MET C 1 2 ? 47.306 -16.507 94.841 1.00 82.26 7 MET C CA 1
ATOM 5213 C C . MET C 1 2 ? 46.873 -15.939 93.466 1.00 79.04 7 MET C C 1
ATOM 5214 O O . MET C 1 2 ? 47.517 -16.172 92.444 1.00 65.73 7 MET C O 1
ATOM 5219 N N . PHE C 1 3 ? 45.784 -15.183 93.479 1.00 65.50 8 PHE C N 1
ATOM 5220 C CA . PHE C 1 3 ? 45.218 -14.556 92.305 1.00 64.93 8 PHE C CA 1
ATOM 5221 C C . PHE C 1 3 ? 46.245 -13.721 91.553 1.00 65.61 8 PHE C C 1
ATOM 5222 O O . PHE C 1 3 ? 46.497 -13.958 90.357 1.00 60.27 8 PHE C O 1
ATOM 5230 N N . ALA C 1 4 ? 46.852 -12.763 92.245 1.00 59.42 9 ALA C N 1
ATOM 5231 C CA . ALA C 1 4 ? 47.864 -11.898 91.623 1.00 64.54 9 ALA C CA 1
ATOM 5232 C C . ALA C 1 4 ? 48.977 -12.722 90.985 1.00 64.75 9 ALA C C 1
ATOM 5233 O O . ALA C 1 4 ? 49.353 -12.505 89.831 1.00 67.85 9 ALA C O 1
ATOM 5235 N N . SER C 1 5 ? 49.481 -13.681 91.745 1.00 67.95 10 SER C N 1
ATOM 5236 C CA . SER C 1 5 ? 50.575 -14.529 91.317 1.00 69.41 10 SER C CA 1
ATOM 5237 C C . SER C 1 5 ? 50.243 -15.283 90.019 1.00 70.54 10 SER C C 1
ATOM 5238 O O . SER C 1 5 ? 51.082 -15.391 89.131 1.00 65.66 10 SER C O 1
ATOM 5241 N N . LEU C 1 6 ? 49.020 -15.793 89.921 1.00 64.59 11 LEU C N 1
ATOM 5242 C CA . LEU C 1 6 ? 48.609 -16.551 88.764 1.00 62.97 11 LEU C CA 1
ATOM 5243 C C . LEU C 1 6 ? 48.484 -15.656 87.531 1.00 61.95 11 LEU C C 1
ATOM 5244 O O . LEU C 1 6 ? 48.862 -16.062 86.430 1.00 57.48 11 LEU C O 1
ATOM 5249 N N . ILE C 1 7 ? 47.964 -14.451 87.724 1.00 55.95 12 ILE C N 1
ATOM 5250 C CA . ILE C 1 7 ? 47.819 -13.501 86.639 1.00 59.88 12 ILE C CA 1
ATOM 5251 C C . ILE C 1 7 ? 49.194 -13.120 86.085 1.00 62.09 12 ILE C C 1
ATOM 5252 O O . ILE C 1 7 ? 49.347 -12.976 84.858 1.00 59.78 12 ILE C O 1
ATOM 5257 N N . LYS C 1 8 ? 50.183 -12.991 86.969 1.00 58.28 13 LYS C N 1
ATOM 5258 C CA . LYS C 1 8 ? 51.560 -12.624 86.580 1.00 63.43 13 LYS C CA 1
ATOM 5259 C C . LYS C 1 8 ? 52.227 -13.703 85.726 1.00 66.46 13 LYS C C 1
ATOM 5260 O O . LYS C 1 8 ? 53.014 -13.386 84.835 1.00 75.05 13 LYS C O 1
ATOM 5262 N N . ARG C 1 9 ? 51.898 -14.966 85.984 1.00 64.15 14 ARG C N 1
ATOM 5263 C CA . ARG C 1 9 ? 52.453 -16.089 85.220 1.00 69.08 14 ARG C CA 1
ATOM 5264 C C . ARG C 1 9 ? 51.732 -16.381 83.908 1.00 64.32 14 ARG C C 1
ATOM 5265 O O . ARG C 1 9 ? 52.215 -17.193 83.110 1.00 70.96 14 ARG C O 1
ATOM 5273 N N . PHE C 1 10 ? 50.578 -15.757 83.690 1.00 57.25 15 PHE C N 1
ATOM 5274 C CA . PHE C 1 10 ? 49.793 -15.978 82.471 1.00 55.07 15 PHE C CA 1
ATOM 5275 C C . PHE C 1 10 ? 50.587 -15.645 81.215 1.00 57.93 15 PHE C C 1
ATOM 5276 O O . PHE C 1 10 ? 51.039 -14.516 81.047 1.00 55.58 15 PHE C O 1
ATOM 5284 N N . GLN C 1 11 ? 50.761 -16.638 80.338 1.00 62.73 16 GLN C N 1
ATOM 5285 C CA . GLN C 1 11 ? 51.392 -16.431 79.025 1.00 64.85 16 GLN C CA 1
ATOM 5286 C C . GLN C 1 11 ? 50.323 -16.392 77.925 1.00 62.09 16 GLN C C 1
ATOM 5287 O O . GLN C 1 11 ? 49.644 -17.389 77.683 1.00 55.73 16 GLN C O 1
ATOM 5290 N N . PHE C 1 12 ? 50.170 -15.222 77.296 1.00 57.81 17 PHE C N 1
ATOM 5291 C CA . PHE C 1 12 ? 49.143 -14.988 76.285 1.00 54.64 17 PHE C CA 1
ATOM 5292 C C . PHE C 1 12 ? 49.299 -15.914 75.081 1.00 56.24 17 PHE C C 1
ATOM 5293 O O . PHE C 1 12 ? 50.402 -16.108 74.586 1.00 56.03 17 PHE C O 1
ATOM 5301 N N . VAL C 1 13 ? 48.186 -16.481 74.624 1.00 53.75 18 VAL C N 1
ATOM 5302 C CA . VAL C 1 13 ? 48.168 -17.262 73.394 1.00 53.54 18 VAL C CA 1
ATOM 5303 C C . VAL C 1 13 ? 47.325 -16.549 72.325 1.00 48.82 18 VAL C C 1
ATOM 5304 O O . VAL C 1 13 ? 47.800 -16.304 71.229 1.00 51.97 18 VAL C O 1
ATOM 5308 N N . SER C 1 14 ? 46.076 -16.236 72.633 1.00 46.22 19 SER C N 1
ATOM 5309 C CA . SER C 1 14 ? 45.208 -15.583 71.655 1.00 49.03 19 SER C CA 1
ATOM 5310 C C . SER C 1 14 ? 44.027 -14.897 72.305 1.00 44.17 19 SER C C 1
ATOM 5311 O O . SER C 1 14 ? 43.679 -15.184 73.433 1.00 48.41 19 SER C O 1
ATOM 5314 N N . VAL C 1 15 ? 43.401 -14.006 71.555 1.00 42.69 20 VAL C N 1
ATOM 5315 C CA . VAL C 1 15 ? 42.208 -13.342 71.998 1.00 43.68 20 VAL C CA 1
ATOM 5316 C C . VAL C 1 15 ? 41.003 -14.179 71.625 1.00 48.19 20 VAL C C 1
ATOM 5317 O O . VAL C 1 15 ? 40.814 -14.496 70.456 1.00 43.65 20 VAL C O 1
ATOM 5321 N N . LEU C 1 16 ? 40.196 -14.543 72.620 1.00 42.98 21 LEU C N 1
ATOM 5322 C CA . LEU C 1 16 ? 39.001 -15.349 72.373 1.00 44.48 21 LEU C CA 1
ATOM 5323 C C . LEU C 1 16 ? 37.826 -14.511 71.902 1.00 43.85 21 LEU C C 1
ATOM 5324 O O . LEU C 1 16 ? 37.049 -14.949 71.059 1.00 48.02 21 LEU C O 1
ATOM 5329 N N . ASP C 1 17 ? 37.676 -13.317 72.460 1.00 44.30 22 ASP C N 1
ATOM 5330 C CA . ASP C 1 17 ? 36.510 -12.493 72.160 1.00 42.49 22 ASP C CA 1
ATOM 5331 C C . ASP C 1 17 ? 36.812 -11.078 72.606 1.00 42.80 22 ASP C C 1
ATOM 5332 O O . ASP C 1 17 ? 37.568 -10.862 73.550 1.00 36.20 22 ASP C O 1
ATOM 5337 N N . SER C 1 18 ? 36.195 -10.122 71.921 1.00 35.13 23 SER C N 1
ATOM 5338 C CA . SER C 1 18 ? 36.294 -8.722 72.266 1.00 37.88 23 SER C CA 1
ATOM 5339 C C . SER C 1 18 ? 34.952 -8.080 71.972 1.00 42.02 23 SER C C 1
ATOM 5340 O O . SER C 1 18 ? 34.438 -8.206 70.864 1.00 37.84 23 SER C O 1
ATOM 5343 N N . ASN C 1 19 ? 34.395 -7.394 72.973 1.00 36.13 24 ASN C N 1
ATOM 5344 C CA . ASN C 1 19 ? 33.103 -6.754 72.849 1.00 33.35 24 ASN C CA 1
ATOM 5345 C C . ASN C 1 19 ? 33.190 -5.287 73.286 1.00 34.10 24 ASN C C 1
ATOM 5346 O O . ASN C 1 19 ? 33.225 -4.984 74.476 1.00 32.29 24 ASN C O 1
ATOM 5351 N N . PRO C 1 20 ? 33.278 -4.368 72.312 1.00 34.23 25 PRO C N 1
ATOM 5352 C CA . PRO C 1 20 ? 33.412 -2.936 72.617 1.00 33.70 25 PRO C CA 1
ATOM 5353 C C . PRO C 1 20 ? 32.117 -2.280 73.133 1.00 30.81 25 PRO C C 1
ATOM 5354 O O . PRO C 1 20 ? 32.169 -1.205 73.725 1.00 31.71 25 PRO C O 1
ATOM 5358 N N . GLN C 1 21 ? 30.971 -2.904 72.895 1.00 31.93 26 GLN C N 1
ATOM 5359 C CA . GLN C 1 21 ? 29.721 -2.432 73.468 1.00 34.96 26 GLN C CA 1
ATOM 5360 C C . GLN C 1 21 ? 29.744 -2.591 75.013 1.00 35.51 26 GLN C C 1
ATOM 5361 O O . GLN C 1 21 ? 29.466 -1.634 75.712 1.00 31.69 26 GLN C O 1
ATOM 5367 N N . THR C 1 22 ? 30.127 -3.770 75.513 1.00 33.34 27 THR C N 1
ATOM 5368 C CA . THR C 1 22 ? 30.111 -4.073 76.947 1.00 35.39 27 THR C CA 1
ATOM 5369 C C . THR C 1 22 ? 31.468 -3.891 77.638 1.00 33.91 27 THR C C 1
ATOM 5370 O O . THR C 1 22 ? 31.564 -3.965 78.845 1.00 42.55 27 THR C O 1
ATOM 5374 N N . LYS C 1 23 ? 32.503 -3.628 76.862 1.00 36.46 28 LYS C N 1
ATOM 5375 C CA . LYS C 1 23 ? 33.856 -3.446 77.379 1.00 33.22 28 LYS C CA 1
ATOM 5376 C C . LYS C 1 23 ? 34.348 -4.692 78.078 1.00 37.28 28 LYS C C 1
ATOM 5377 O O . LYS C 1 23 ? 34.936 -4.633 79.156 1.00 37.68 28 LYS C O 1
ATOM 5383 N N . VAL C 1 24 ? 34.133 -5.829 77.409 1.00 37.24 29 VAL C N 1
ATOM 5384 C CA . VAL C 1 24 ? 34.569 -7.125 77.867 1.00 34.54 29 VAL C CA 1
ATOM 5385 C C . VAL C 1 24 ? 35.515 -7.751 76.835 1.00 37.39 29 VAL C C 1
ATOM 5386 O O . VAL C 1 24 ? 35.312 -7.662 75.612 1.00 38.25 29 VAL C O 1
ATOM 5390 N N . MET C 1 25 ? 36.530 -8.416 77.349 1.00 39.82 30 MET C N 1
ATOM 5391 C CA . MET C 1 25 ? 37.576 -9.058 76.549 1.00 43.81 30 MET C CA 1
ATOM 5392 C C . MET C 1 25 ? 37.934 -10.393 77.204 1.00 45.57 30 MET C C 1
ATOM 5393 O O . MET C 1 25 ? 38.101 -10.440 78.424 1.00 40.16 30 MET C O 1
ATOM 5398 N N . SER C 1 26 ? 38.043 -11.467 76.423 1.00 38.13 31 SER C N 1
ATOM 5399 C CA . SER C 1 26 ? 38.522 -12.759 76.946 1.00 40.53 31 SER C CA 1
ATOM 5400 C C . SER C 1 26 ? 39.776 -13.181 76.199 1.00 40.12 31 SER C C 1
ATOM 5401 O O . SER C 1 26 ? 39.823 -13.128 74.971 1.00 39.82 31 SER C O 1
ATOM 5404 N N . LEU C 1 27 ? 40.753 -13.659 76.957 1.00 38.37 32 LEU C N 1
ATOM 5405 C CA . LEU C 1 27 ? 42.049 -14.074 76.451 1.00 37.81 32 LEU C CA 1
ATOM 5406 C C . LEU C 1 27 ? 42.320 -15.534 76.800 1.00 39.00 32 LEU C C 1
ATOM 5407 O O . LEU C 1 27 ? 42.088 -15.970 77.925 1.00 38.47 32 LEU C O 1
ATOM 5412 N N . LEU C 1 28 ? 42.824 -16.280 75.833 1.00 37.46 33 LEU C N 1
ATOM 5413 C CA . LEU C 1 28 ? 43.326 -17.607 76.073 1.00 39.53 33 LEU C CA 1
ATOM 5414 C C . LEU C 1 28 ? 44.815 -17.490 76.323 1.00 40.93 33 LEU C C 1
ATOM 5415 O O . LEU C 1 28 ? 45.493 -16.704 75.657 1.00 42.60 33 LEU C O 1
ATOM 5420 N N . GLY C 1 29 ? 45.328 -18.328 77.223 1.00 42.84 34 GLY C N 1
ATOM 5421 C CA . GLY C 1 29 ? 46.754 -18.391 77.500 1.00 44.16 34 GLY C CA 1
ATOM 5422 C C . GLY C 1 29 ? 47.107 -19.667 78.229 1.00 46.82 34 GLY C C 1
ATOM 5423 O O . GLY C 1 29 ? 46.328 -20.624 78.241 1.00 44.30 34 GLY C O 1
ATOM 5424 N N . THR C 1 30 ? 48.299 -19.701 78.814 1.00 49.21 35 THR C N 1
ATOM 5425 C CA . THR C 1 30 ? 48.702 -20.814 79.658 1.00 52.32 35 THR C CA 1
ATOM 5426 C C . THR C 1 30 ? 49.297 -20.321 80.972 1.00 52.22 35 THR C C 1
ATOM 5427 O O . THR C 1 30 ? 49.849 -19.211 81.059 1.00 52.79 35 THR C O 1
ATOM 5431 N N . ILE C 1 31 ? 49.126 -21.152 81.992 1.00 51.50 36 ILE C N 1
ATOM 5432 C CA . ILE C 1 31 ? 49.833 -21.038 83.265 1.00 53.69 36 ILE C CA 1
ATOM 5433 C C . ILE C 1 31 ? 50.372 -22.434 83.582 1.00 55.59 36 ILE C C 1
ATOM 5434 O O . ILE C 1 31 ? 49.607 -23.402 83.604 1.00 51.92 36 ILE C O 1
ATOM 5439 N N . ASP C 1 32 ? 51.678 -22.519 83.825 1.00 59.68 37 ASP C N 1
ATOM 5440 C CA . ASP C 1 32 ? 52.374 -23.791 84.019 1.00 63.88 37 ASP C CA 1
ATOM 5441 C C . ASP C 1 32 ? 51.992 -24.839 82.980 1.00 64.08 37 ASP C C 1
ATOM 5442 O O . ASP C 1 32 ? 51.673 -25.978 83.325 1.00 61.79 37 ASP C O 1
ATOM 5447 N N . ASN C 1 33 ? 52.012 -24.446 81.713 1.00 64.64 38 ASN C N 1
ATOM 5448 C CA . ASN C 1 33 ? 51.715 -25.376 80.617 1.00 71.17 38 ASN C CA 1
ATOM 5449 C C . ASN C 1 33 ? 50.318 -26.007 80.694 1.00 67.26 38 ASN C C 1
ATOM 5450 O O . ASN C 1 33 ? 50.097 -27.092 80.148 1.00 71.75 38 ASN C O 1
ATOM 5455 N N . LYS C 1 34 ? 49.385 -25.333 81.368 1.00 63.26 39 LYS C N 1
ATOM 5456 C CA . LYS C 1 34 ? 47.975 -25.699 81.283 1.00 59.23 39 LYS C CA 1
ATOM 5457 C C . LYS C 1 34 ? 47.166 -24.494 80.788 1.00 55.47 39 LYS C C 1
ATOM 5458 O O . LYS C 1 34 ? 47.471 -23.342 81.112 1.00 56.22 39 LYS C O 1
ATOM 5464 N N . ASP C 1 35 ? 46.145 -24.765 79.985 1.00 52.77 40 ASP C N 1
ATOM 5465 C CA . ASP C 1 35 ? 45.310 -23.716 79.422 1.00 48.11 40 ASP C CA 1
ATOM 5466 C C . ASP C 1 35 ? 44.662 -22.851 80.510 1.00 47.96 40 ASP C C 1
ATOM 5467 O O . ASP C 1 35 ? 44.254 -23.349 81.560 1.00 44.46 40 ASP C O 1
ATOM 5472 N N . ALA C 1 36 ? 44.551 -21.555 80.217 1.00 46.16 41 ALA C N 1
ATOM 5473 C CA . ALA C 1 36 ? 43.940 -20.595 81.108 1.00 45.77 41 ALA C CA 1
ATOM 5474 C C . ALA C 1 36 ? 43.126 -19.585 80.308 1.00 45.82 41 ALA C C 1
ATOM 5475 O O . ALA C 1 36 ? 43.515 -19.209 79.217 1.00 46.13 41 ALA C O 1
ATOM 5477 N N . ILE C 1 37 ? 42.006 -19.147 80.874 1.00 45.92 42 ILE C N 1
ATOM 5478 C CA . ILE C 1 37 ? 41.195 -18.087 80.295 1.00 45.45 42 ILE C CA 1
ATOM 5479 C C . ILE C 1 37 ? 41.083 -16.906 81.249 1.00 43.45 42 ILE C C 1
ATOM 5480 O O . ILE C 1 37 ? 40.723 -17.082 82.408 1.00 47.28 42 ILE C O 1
ATOM 5485 N N . ILE C 1 38 ? 41.410 -15.714 80.770 1.00 40.06 43 ILE C N 1
ATOM 5486 C CA . ILE C 1 38 ? 41.173 -14.506 81.534 1.00 42.04 43 ILE C CA 1
ATOM 5487 C C . ILE C 1 38 ? 40.109 -13.692 80.828 1.00 44.88 43 ILE C C 1
ATOM 5488 O O . ILE C 1 38 ? 40.201 -13.431 79.619 1.00 40.39 43 ILE C O 1
ATOM 5493 N N . THR C 1 39 ? 39.108 -13.278 81.591 1.00 42.23 44 THR C N 1
ATOM 5494 C CA . THR C 1 39 ? 38.068 -12.404 81.082 1.00 41.79 44 THR C CA 1
ATOM 5495 C C . THR C 1 39 ? 38.166 -11.115 81.879 1.00 43.58 44 THR C C 1
ATOM 5496 O O . THR C 1 39 ? 38.249 -11.144 83.107 1.00 40.93 44 THR C O 1
ATOM 5500 N N . ALA C 1 40 ? 38.185 -9.997 81.176 1.00 34.97 45 ALA C N 1
ATOM 5501 C CA . ALA C 1 40 ? 38.332 -8.708 81.776 1.00 35.97 45 ALA C CA 1
ATOM 5502 C C . ALA C 1 40 ? 37.155 -7.845 81.370 1.00 39.42 45 ALA C C 1
ATOM 5503 O O . ALA C 1 40 ? 36.655 -7.954 80.248 1.00 38.41 45 ALA C O 1
ATOM 5505 N N . GLU C 1 41 ? 36.690 -7.017 82.303 1.00 36.63 46 GLU C N 1
ATOM 5506 C CA . GLU C 1 41 ? 35.565 -6.131 82.075 1.00 34.14 46 GLU C CA 1
ATOM 5507 C C . GLU C 1 41 ? 35.836 -4.813 82.779 1.00 36.70 46 GLU C C 1
ATOM 5508 O O . GLU C 1 41 ? 36.147 -4.784 83.990 1.00 34.74 46 GLU C O 1
ATOM 5514 N N . LYS C 1 42 ? 35.726 -3.717 82.038 1.00 33.79 47 LYS C N 1
ATOM 5515 C CA . LYS C 1 42 ? 35.906 -2.399 82.639 1.00 35.43 47 LYS C CA 1
ATOM 5516 C C . LYS C 1 42 ? 34.835 -2.193 83.678 1.00 31.88 47 LYS C C 1
ATOM 5517 O O . LYS C 1 42 ? 33.719 -2.653 83.512 1.00 31.17 47 LYS C O 1
ATOM 5523 N N . THR C 1 43 ? 35.171 -1.506 84.769 1.00 34.92 48 THR C N 1
ATOM 5524 C CA . THR C 1 43 ? 34.173 -1.165 85.773 1.00 31.82 48 THR C CA 1
ATOM 5525 C C . THR C 1 43 ? 33.246 -0.080 85.275 1.00 31.46 48 THR C C 1
ATOM 5526 O O . THR C 1 43 ? 33.587 0.700 84.378 1.00 34.31 48 THR C O 1
ATOM 5530 N N . HIS C 1 44 ? 32.070 -0.025 85.869 1.00 31.65 49 HIS C N 1
ATOM 5531 C CA . HIS C 1 44 ? 31.129 1.060 85.665 1.00 35.00 49 HIS C CA 1
ATOM 5532 C C . HIS C 1 44 ? 31.546 2.293 86.486 1.00 35.37 49 HIS C C 1
ATOM 5533 O O . HIS C 1 44 ? 32.393 2.204 87.383 1.00 41.72 49 HIS C O 1
ATOM 5540 N N . PHE C 1 45 ? 30.979 3.456 86.158 1.00 35.86 50 PHE C N 1
ATOM 5541 C CA . PHE C 1 45 ? 31.139 4.674 86.977 1.00 36.13 50 PHE C CA 1
ATOM 5542 C C . PHE C 1 45 ? 30.479 4.493 88.330 1.00 37.73 50 PHE C C 1
ATOM 5543 O O . PHE C 1 45 ? 29.657 3.602 88.486 1.00 37.18 50 PHE C O 1
ATOM 5551 N N . LEU C 1 46 ? 30.826 5.360 89.277 1.00 41.53 51 LEU C N 1
ATOM 5552 C CA . LEU C 1 46 ? 30.410 5.222 90.682 1.00 47.07 51 LEU C CA 1
ATOM 5553 C C . LEU C 1 46 ? 29.566 6.399 91.140 1.00 46.78 51 LEU C C 1
ATOM 5554 O O . LEU C 1 46 ? 29.682 7.490 90.602 1.00 43.43 51 LEU C O 1
ATOM 5559 N N . PHE C 1 47 ? 28.741 6.171 92.155 1.00 48.15 52 PHE C N 1
ATOM 5560 C CA . PHE C 1 47 ? 27.932 7.223 92.761 1.00 49.01 52 PHE C CA 1
ATOM 5561 C C . PHE C 1 47 ? 28.154 7.220 94.274 1.00 52.35 52 PHE C C 1
ATOM 5562 O O . PHE C 1 47 ? 28.758 6.289 94.802 1.00 52.15 52 PHE C O 1
ATOM 5570 N N . ASP C 1 48 ? 27.719 8.276 94.965 1.00 50.08 53 ASP C N 1
ATOM 5571 C CA . ASP C 1 48 ? 27.934 8.339 96.410 1.00 57.10 53 ASP C CA 1
ATOM 5572 C C . ASP C 1 48 ? 27.277 7.145 97.116 1.00 60.98 53 ASP C C 1
ATOM 5573 O O . ASP C 1 48 ? 26.173 6.725 96.736 1.00 62.69 53 ASP C O 1
ATOM 5578 N N . GLU C 1 49 ? 28.018 6.582 98.075 1.00 67.40 54 GLU C N 1
ATOM 5579 C CA . GLU C 1 49 ? 27.501 5.696 99.137 1.00 84.89 54 GLU C CA 1
ATOM 5580 C C . GLU C 1 49 ? 27.021 6.598 100.283 1.00 80.39 54 GLU C C 1
ATOM 5581 O O . GLU C 1 49 ? 27.805 6.981 101.139 1.00 94.04 54 GLU C O 1
ATOM 5587 N N . THR C 1 50 ? 25.740 6.974 100.245 1.00 90.66 55 THR C N 1
ATOM 5588 C CA . THR C 1 50 ? 25.148 7.972 101.169 1.00 84.59 55 THR C CA 1
ATOM 5589 C C . THR C 1 50 ? 23.715 7.589 101.600 1.00 85.70 55 THR C C 1
ATOM 5590 O O . THR C 1 50 ? 22.988 6.909 100.873 1.00 88.71 55 THR C O 1
ATOM 5594 N N . VAL C 1 51 ? 23.317 8.056 102.783 1.00 92.99 56 VAL C N 1
ATOM 5595 C CA . VAL C 1 51 ? 22.009 7.766 103.375 1.00 86.60 56 VAL C CA 1
ATOM 5596 C C . VAL C 1 51 ? 21.303 9.083 103.772 1.00 88.49 56 VAL C C 1
ATOM 5597 O O . VAL C 1 51 ? 21.945 9.999 104.275 1.00 86.14 56 VAL C O 1
ATOM 5601 N N . ARG C 1 52 ? 19.988 9.158 103.542 1.00 87.26 57 ARG C N 1
ATOM 5602 C CA . ARG C 1 52 ? 19.192 10.390 103.708 1.00 86.14 57 ARG C CA 1
ATOM 5603 C C . ARG C 1 52 ? 18.932 10.765 105.171 1.00 86.44 57 ARG C C 1
ATOM 5604 O O . ARG C 1 52 ? 18.861 9.892 106.032 1.00 85.12 57 ARG C O 1
ATOM 5606 N N . ASP C 1 57 ? 11.994 6.626 112.153 1.00 96.42 62 ASP C N 1
ATOM 5607 C CA . ASP C 1 57 ? 11.806 5.373 112.898 1.00 96.76 62 ASP C CA 1
ATOM 5608 C C . ASP C 1 57 ? 13.046 4.412 112.789 1.00 93.76 62 ASP C C 1
ATOM 5609 O O . ASP C 1 57 ? 12.952 3.182 112.908 1.00 94.17 62 ASP C O 1
ATOM 5614 N N . GLY C 1 58 ? 14.204 5.099 112.770 1.00 92.04 63 GLY C N 1
ATOM 5615 C CA . GLY C 1 58 ? 15.495 4.461 112.838 1.00 88.61 63 GLY C CA 1
ATOM 5616 C C . GLY C 1 58 ? 15.879 3.673 111.631 1.00 83.56 63 GLY C C 1
ATOM 5617 O O . GLY C 1 58 ? 16.887 2.967 111.689 1.00 82.70 63 GLY C O 1
ATOM 5618 N N . ARG C 1 59 ? 15.122 3.804 110.529 1.00 87.08 64 ARG C N 1
ATOM 5619 C CA . ARG C 1 59 ? 15.428 3.135 109.261 1.00 82.03 64 ARG C CA 1
ATOM 5620 C C . ARG C 1 59 ? 16.034 4.170 108.303 1.00 82.45 64 ARG C C 1
ATOM 5621 O O . ARG C 1 59 ? 15.522 5.283 108.175 1.00 81.22 64 ARG C O 1
ATOM 5629 N N . SER C 1 60 ? 17.112 3.796 107.616 1.00 85.52 65 SER C N 1
ATOM 5630 C CA . SER C 1 60 ? 17.892 4.744 106.815 1.00 86.14 65 SER C CA 1
ATOM 5631 C C . SER C 1 60 ? 17.754 4.533 105.297 1.00 85.20 65 SER C C 1
ATOM 5632 O O . SER C 1 60 ? 18.172 3.505 104.767 1.00 84.41 65 SER C O 1
ATOM 5634 N N . THR C 1 61 ? 17.196 5.527 104.605 1.00 86.77 66 THR C N 1
ATOM 5635 C CA . THR C 1 61 ? 17.018 5.473 103.139 1.00 91.55 66 THR C CA 1
ATOM 5636 C C . THR C 1 61 ? 18.302 5.895 102.386 1.00 87.61 66 THR C C 1
ATOM 5637 O O . THR C 1 61 ? 18.889 6.908 102.725 1.00 91.01 66 THR C O 1
ATOM 5641 N N . PRO C 1 62 ? 18.746 5.121 101.371 1.00 94.40 67 PRO C N 1
ATOM 5642 C CA . PRO C 1 62 ? 19.890 5.572 100.531 1.00 84.87 67 PRO C CA 1
ATOM 5643 C C . PRO C 1 62 ? 19.578 6.697 99.488 1.00 78.67 67 PRO C C 1
ATOM 5644 O O . PRO C 1 62 ? 18.608 6.601 98.726 1.00 76.89 67 PRO C O 1
ATOM 5648 N N . VAL C 1 63 ? 20.387 7.760 99.497 1.00 81.71 68 VAL C N 1
ATOM 5649 C CA . VAL C 1 63 ? 20.452 8.745 98.397 1.00 83.48 68 VAL C CA 1
ATOM 5650 C C . VAL C 1 63 ? 21.303 8.079 97.335 1.00 75.34 68 VAL C C 1
ATOM 5651 O O . VAL C 1 63 ? 22.512 7.920 97.504 1.00 70.97 68 VAL C O 1
ATOM 5653 N N . LEU C 1 64 ? 20.667 7.635 96.258 1.00 82.10 69 LEU C N 1
ATOM 5654 C CA . LEU C 1 64 ? 21.338 6.678 95.350 1.00 77.10 69 LEU C CA 1
ATOM 5655 C C . LEU C 1 64 ? 22.282 7.237 94.274 1.00 71.25 69 LEU C C 1
ATOM 5656 O O . LEU C 1 64 ? 23.289 6.577 93.934 1.00 71.10 69 LEU C O 1
ATOM 5661 N N . TYR C 1 65 ? 21.961 8.413 93.725 1.00 60.42 70 TYR C N 1
ATOM 5662 C CA . TYR C 1 65 ? 22.558 8.872 92.463 1.00 61.49 70 TYR C CA 1
ATOM 5663 C C . TYR C 1 65 ? 23.068 10.299 92.670 1.00 57.91 70 TYR C C 1
ATOM 5664 O O . TYR C 1 65 ? 22.637 11.273 92.027 1.00 55.15 70 TYR C O 1
ATOM 5673 N N . ASN C 1 66 ? 23.986 10.395 93.628 1.00 54.67 71 ASN C N 1
ATOM 5674 C CA . ASN C 1 66 ? 24.602 11.656 93.971 1.00 55.23 71 ASN C CA 1
ATOM 5675 C C . ASN C 1 66 ? 26.093 11.641 93.670 1.00 49.90 71 ASN C C 1
ATOM 5676 O O . ASN C 1 66 ? 26.702 10.571 93.602 1.00 44.55 71 ASN C O 1
ATOM 5681 N N . CYS C 1 67 ? 26.652 12.846 93.513 1.00 50.20 72 CYS C N 1
ATOM 5682 C CA . CYS C 1 67 ? 28.008 13.068 92.995 1.00 51.06 72 CYS C CA 1
ATOM 5683 C C . CYS C 1 67 ? 28.858 14.039 93.822 1.00 53.72 72 CYS C C 1
ATOM 5684 O O . CYS C 1 67 ? 29.584 14.853 93.260 1.00 54.20 72 CYS C O 1
ATOM 5687 N N . GLU C 1 68 ? 28.786 13.934 95.146 1.00 56.19 73 GLU C N 1
ATOM 5688 C CA . GLU C 1 68 ? 29.569 14.779 96.055 1.00 59.60 73 GLU C CA 1
ATOM 5689 C C . GLU C 1 68 ? 30.963 14.215 96.348 1.00 58.43 73 GLU C C 1
ATOM 5690 O O . GLU C 1 68 ? 31.906 14.967 96.559 1.00 58.45 73 GLU C O 1
ATOM 5696 N N . ASN C 1 69 ? 31.091 12.888 96.380 1.00 63.65 74 ASN C N 1
ATOM 5697 C CA . ASN C 1 69 ? 32.313 12.243 96.879 1.00 65.52 74 ASN C CA 1
ATOM 5698 C C . ASN C 1 69 ? 33.461 12.204 95.867 1.00 61.41 74 ASN C C 1
ATOM 5699 O O . ASN C 1 69 ? 33.242 12.210 94.647 1.00 60.02 74 ASN C O 1
ATOM 5704 N N . GLU C 1 70 ? 34.665 12.054 96.413 1.00 59.78 75 GLU C N 1
ATOM 5705 C CA . GLU C 1 70 ? 35.922 12.097 95.678 1.00 61.13 75 GLU C CA 1
ATOM 5706 C C . GLU C 1 70 ? 35.919 11.327 94.341 1.00 61.72 75 GLU C C 1
ATOM 5707 O O . GLU C 1 70 ? 36.350 11.857 93.335 1.00 57.24 75 GLU C O 1
ATOM 5713 N N . TYR C 1 71 ? 35.442 10.083 94.352 1.00 60.49 76 TYR C N 1
ATOM 5714 C CA . TYR C 1 71 ? 35.509 9.198 93.185 1.00 58.86 76 TYR C CA 1
ATOM 5715 C C . TYR C 1 71 ? 34.187 9.046 92.429 1.00 51.88 76 TYR C C 1
ATOM 5716 O O . TYR C 1 71 ? 34.106 8.309 91.432 1.00 48.22 76 TYR C O 1
ATOM 5725 N N . SER C 1 72 ? 33.154 9.727 92.907 1.00 50.62 77 SER C N 1
ATOM 5726 C CA . SER C 1 72 ? 31.841 9.611 92.300 1.00 51.99 77 SER C CA 1
ATOM 5727 C C . SER C 1 72 ? 31.768 10.365 90.962 1.00 50.27 77 SER C C 1
ATOM 5728 O O . SER C 1 72 ? 32.396 11.407 90.784 1.00 51.30 77 SER C O 1
ATOM 5731 N N . CYS C 1 73 ? 30.995 9.807 90.038 1.00 47.86 78 CYS C N 1
ATOM 5732 C CA . CYS C 1 73 ? 30.628 10.478 88.798 1.00 48.16 78 CYS C CA 1
ATOM 5733 C C . CYS C 1 73 ? 31.893 10.894 88.040 1.00 50.35 78 CYS C C 1
ATOM 5734 O O . CYS C 1 73 ? 32.674 10.010 87.659 1.00 43.39 78 CYS C O 1
ATOM 5737 N N . ILE C 1 74 ? 32.099 12.194 87.805 1.00 46.44 79 ILE C N 1
ATOM 5738 C CA . ILE C 1 74 ? 33.278 12.649 87.067 1.00 47.82 79 ILE C CA 1
ATOM 5739 C C . ILE C 1 74 ? 34.211 13.468 87.936 1.00 45.41 79 ILE C C 1
ATOM 5740 O O . ILE C 1 74 ? 34.997 14.241 87.428 1.00 47.29 79 ILE C O 1
ATOM 5745 N N . ASN C 1 75 ? 34.140 13.287 89.249 1.00 49.83 80 ASN C N 1
ATOM 5746 C CA . ASN C 1 75 ? 34.983 14.053 90.168 1.00 48.43 80 ASN C CA 1
ATOM 5747 C C . ASN C 1 75 ? 36.466 13.664 90.150 1.00 47.73 80 ASN C C 1
ATOM 5748 O O . ASN C 1 75 ? 37.320 14.491 90.512 1.00 49.22 80 ASN C O 1
ATOM 5753 N N . GLY C 1 76 ? 36.780 12.448 89.716 1.00 41.29 81 GLY C N 1
ATOM 5754 C CA . GLY C 1 76 ? 38.167 11.984 89.666 1.00 43.76 81 GLY C CA 1
ATOM 5755 C C . GLY C 1 76 ? 38.952 12.336 88.402 1.00 47.09 81 GLY C C 1
ATOM 5756 O O . GLY C 1 76 ? 40.081 11.867 88.209 1.00 47.73 81 GLY C O 1
ATOM 5757 N N . ILE C 1 77 ? 38.367 13.152 87.530 1.00 49.29 82 ILE C N 1
ATOM 5758 C CA . ILE C 1 77 ? 39.044 13.576 86.306 1.00 48.54 82 ILE C CA 1
ATOM 5759 C C . ILE C 1 77 ? 40.326 14.322 86.647 1.00 51.97 82 ILE C C 1
ATOM 5760 O O . ILE C 1 77 ? 40.290 15.342 87.338 1.00 51.50 82 ILE C O 1
ATOM 5765 N N . GLN C 1 78 ? 41.441 13.822 86.139 1.00 51.33 83 GLN C N 1
ATOM 5766 C CA . GLN C 1 78 ? 42.729 14.492 86.261 1.00 52.35 83 GLN C CA 1
ATOM 5767 C C . GLN C 1 78 ? 43.088 15.286 85.010 1.00 53.27 83 GLN C C 1
ATOM 5768 O O . GLN C 1 78 ? 43.853 16.238 85.082 1.00 51.72 83 GLN C O 1
ATOM 5774 N N . GLU C 1 79 ? 42.552 14.879 83.862 1.00 56.39 84 GLU C N 1
ATOM 5775 C CA . GLU C 1 79 ? 43.014 15.375 82.573 1.00 55.36 84 GLU C CA 1
ATOM 5776 C C . GLU C 1 79 ? 41.911 15.276 81.539 1.00 51.74 84 GLU C C 1
ATOM 5777 O O . GLU C 1 79 ? 41.246 14.245 81.429 1.00 48.79 84 GLU C O 1
ATOM 5783 N N . LEU C 1 80 ? 41.726 16.354 80.789 1.00 50.19 85 LEU C N 1
ATOM 5784 C CA . LEU C 1 80 ? 40.732 16.430 79.723 1.00 48.91 85 LEU C CA 1
ATOM 5785 C C . LEU C 1 80 ? 41.411 16.825 78.422 1.00 49.78 85 LEU C C 1
ATOM 5786 O O . LEU C 1 80 ? 42.388 17.571 78.428 1.00 47.26 85 LEU C O 1
ATOM 5791 N N . LYS C 1 81 ? 40.880 16.343 77.306 1.00 48.85 86 LYS C N 1
ATOM 5792 C CA . LYS C 1 81 ? 41.377 16.734 75.994 1.00 50.45 86 LYS C CA 1
ATOM 5793 C C . LYS C 1 81 ? 40.195 16.773 75.048 1.00 47.25 86 LYS C C 1
ATOM 5794 O O . LYS C 1 81 ? 39.513 15.776 74.900 1.00 48.07 86 LYS C O 1
ATOM 5798 N N . GLU C 1 82 ? 39.963 17.914 74.409 1.00 46.28 87 GLU C N 1
ATOM 5799 C CA . GLU C 1 82 ? 38.938 18.026 73.373 1.00 49.25 87 GLU C CA 1
ATOM 5800 C C . GLU C 1 82 ? 39.377 17.323 72.095 1.00 46.17 87 GLU C C 1
ATOM 5801 O O . GLU C 1 82 ? 40.521 17.453 71.667 1.00 48.29 87 GLU C O 1
ATOM 5807 N N . ILE C 1 83 ? 38.465 16.562 71.500 1.00 42.39 88 ILE C N 1
ATOM 5808 C CA . ILE C 1 83 ? 38.686 15.979 70.166 1.00 42.59 88 ILE C CA 1
ATOM 5809 C C . ILE C 1 83 ? 38.249 17.021 69.154 1.00 44.43 88 ILE C C 1
ATOM 5810 O O . ILE C 1 83 ? 39.054 17.499 68.348 1.00 42.38 88 ILE C O 1
ATOM 5815 N N . THR C 1 84 ? 36.982 17.406 69.218 1.00 42.11 89 THR C N 1
ATOM 5816 C CA . THR C 1 84 ? 36.509 18.540 68.432 1.00 42.49 89 THR C CA 1
ATOM 5817 C C . THR C 1 84 ? 35.192 19.017 68.986 1.00 44.99 89 THR C C 1
ATOM 5818 O O . THR C 1 84 ? 34.692 18.478 69.987 1.00 43.62 89 THR C O 1
ATOM 5822 N N . SER C 1 85 ? 34.635 20.049 68.373 1.00 42.41 90 SER C N 1
ATOM 5823 C CA . SER C 1 85 ? 33.410 20.637 68.881 1.00 43.76 90 SER C CA 1
ATOM 5824 C C . SER C 1 85 ? 32.730 21.419 67.790 1.00 47.24 90 SER C C 1
ATOM 5825 O O . SER C 1 85 ? 33.374 21.865 66.845 1.00 43.62 90 SER C O 1
ATOM 5828 N N . ASN C 1 86 ? 31.438 21.645 67.977 1.00 46.23 91 ASN C N 1
ATOM 5829 C CA . ASN C 1 86 ? 30.653 22.429 67.054 1.00 47.28 91 ASN C CA 1
ATOM 5830 C C . ASN C 1 86 ? 29.260 22.671 67.584 1.00 46.40 91 ASN C C 1
ATOM 5831 O O . ASN C 1 86 ? 28.629 21.766 68.146 1.00 44.40 91 ASN C O 1
ATOM 5836 N N . ASP C 1 87 ? 28.757 23.872 67.346 1.00 46.00 92 ASP C N 1
ATOM 5837 C CA . ASP C 1 87 ? 27.417 24.226 67.750 1.00 46.50 92 ASP C CA 1
ATOM 5838 C C . ASP C 1 87 ? 27.345 24.008 69.286 1.00 47.29 92 ASP C C 1
ATOM 5839 O O . ASP C 1 87 ? 28.200 24.513 70.019 1.00 51.01 92 ASP C O 1
ATOM 5844 N N . ILE C 1 88 ? 26.390 23.222 69.766 1.00 45.65 93 ILE C N 1
ATOM 5845 C CA . ILE C 1 88 ? 26.223 22.979 71.199 1.00 44.22 93 ILE C CA 1
ATOM 5846 C C . ILE C 1 88 ? 26.960 21.726 71.688 1.00 43.43 93 ILE C C 1
ATOM 5847 O O . ILE C 1 88 ? 26.847 21.341 72.845 1.00 47.30 93 ILE C O 1
ATOM 5852 N N . TYR C 1 89 ? 27.734 21.094 70.822 1.00 42.78 94 TYR C N 1
ATOM 5853 C CA . TYR C 1 89 ? 28.347 19.820 71.131 1.00 40.75 94 TYR C CA 1
ATOM 5854 C C . TYR C 1 89 ? 29.834 19.943 71.330 1.00 41.68 94 TYR C C 1
ATOM 5855 O O . TYR C 1 89 ? 30.515 20.616 70.546 1.00 43.81 94 TYR C O 1
ATOM 5864 N N . TYR C 1 90 ? 30.337 19.261 72.366 1.00 41.37 95 TYR C N 1
ATOM 5865 C CA . TYR C 1 90 ? 31.772 19.103 72.570 1.00 40.22 95 TYR C CA 1
ATOM 5866 C C . TYR C 1 90 ? 32.056 17.615 72.798 1.00 41.63 95 TYR C C 1
ATOM 5867 O O . TYR C 1 90 ? 31.369 16.973 73.563 1.00 45.47 95 TYR C O 1
ATOM 5876 N N . TRP C 1 91 ? 33.062 17.080 72.123 1.00 40.53 96 TRP C N 1
ATOM 5877 C CA . TRP C 1 91 ? 33.452 15.696 72.237 1.00 40.29 96 TRP C CA 1
ATOM 5878 C C . TRP C 1 91 ? 34.894 15.630 72.666 1.00 40.18 96 TRP C C 1
ATOM 5879 O O . TRP C 1 91 ? 35.734 16.287 72.046 1.00 39.23 96 TRP C O 1
ATOM 5890 N N . GLY C 1 92 ? 35.197 14.859 73.716 1.00 38.31 97 GLY C N 1
ATOM 5891 C CA . GLY C 1 92 ? 36.586 14.734 74.166 1.00 40.86 97 GLY C CA 1
ATOM 5892 C C . GLY C 1 92 ? 36.870 13.462 74.923 1.00 42.68 97 GLY C C 1
ATOM 5893 O O . GLY C 1 92 ? 36.073 12.544 74.921 1.00 39.57 97 GLY C O 1
ATOM 5894 N N . LEU C 1 93 ? 38.053 13.418 75.529 1.00 45.02 98 LEU C N 1
ATOM 5895 C CA . LEU C 1 93 ? 38.523 12.277 76.274 1.00 44.11 98 LEU C CA 1
ATOM 5896 C C . LEU C 1 93 ? 38.972 12.718 77.668 1.00 47.79 98 LEU C C 1
ATOM 5897 O O . LEU C 1 93 ? 39.274 13.896 77.901 1.00 43.15 98 LEU C O 1
ATOM 5902 N N . SER C 1 94 ? 39.043 11.763 78.582 1.00 41.55 99 SER C N 1
ATOM 5903 C CA . SER C 1 94 ? 39.426 12.071 79.941 1.00 44.78 99 SER C CA 1
ATOM 5904 C C . SER C 1 94 ? 40.290 10.979 80.532 1.00 46.21 99 SER C C 1
ATOM 5905 O O . SER C 1 94 ? 40.165 9.819 80.161 1.00 40.60 99 SER C O 1
ATOM 5908 N N . VAL C 1 95 ? 41.195 11.395 81.417 1.00 49.47 100 VAL C N 1
ATOM 5909 C CA . VAL C 1 95 ? 41.912 10.497 82.301 1.00 48.29 100 VAL C CA 1
ATOM 5910 C C . VAL C 1 95 ? 41.349 10.735 83.700 1.00 46.14 100 VAL C C 1
ATOM 5911 O O . VAL C 1 95 ? 41.193 11.873 84.121 1.00 48.16 100 VAL C O 1
ATOM 5915 N N . ILE C 1 96 ? 41.041 9.646 84.389 1.00 43.47 101 ILE C N 1
ATOM 5916 C CA . ILE C 1 96 ? 40.410 9.677 85.689 1.00 42.26 101 ILE C CA 1
ATOM 5917 C C . ILE C 1 96 ? 41.301 8.916 86.659 1.00 42.73 101 ILE C C 1
ATOM 5918 O O . ILE C 1 96 ? 41.906 7.887 86.307 1.00 43.68 101 ILE C O 1
ATOM 5923 N N . LYS C 1 97 ? 41.385 9.428 87.880 1.00 44.84 102 LYS C N 1
ATOM 5924 C CA . LYS C 1 97 ? 42.222 8.826 88.912 1.00 44.66 102 LYS C CA 1
ATOM 5925 C C . LYS C 1 97 ? 41.720 7.444 89.285 1.00 43.93 102 LYS C C 1
ATOM 5926 O O . LYS C 1 97 ? 40.555 7.275 89.634 1.00 42.43 102 LYS C O 1
ATOM 5932 N N . GLN C 1 98 ? 42.619 6.465 89.212 1.00 44.55 103 GLN C N 1
ATOM 5933 C CA . GLN C 1 98 ? 42.321 5.090 89.594 1.00 44.25 103 GLN C CA 1
ATOM 5934 C C . GLN C 1 98 ? 42.775 4.836 91.048 1.00 45.16 103 GLN C C 1
ATOM 5935 O O . GLN C 1 98 ? 43.617 5.548 91.553 1.00 46.51 103 GLN C O 1
ATOM 5941 N N . ASP C 1 99 ? 42.224 3.806 91.687 1.00 44.29 104 ASP C N 1
ATOM 5942 C CA . ASP C 1 99 ? 42.544 3.468 93.079 1.00 46.93 104 ASP C CA 1
ATOM 5943 C C . ASP C 1 99 ? 41.977 2.095 93.414 1.00 45.33 104 ASP C C 1
ATOM 5944 O O . ASP C 1 99 ? 40.815 1.817 93.128 1.00 44.90 104 ASP C O 1
ATOM 5949 N N . MET C 1 100 ? 42.791 1.218 93.984 1.00 46.76 105 MET C N 1
ATOM 5950 C CA . MET C 1 100 ? 42.345 -0.160 94.146 1.00 50.30 105 MET C CA 1
ATOM 5951 C C . MET C 1 100 ? 41.089 -0.259 95.001 1.00 52.30 105 MET C C 1
ATOM 5952 O O . MET C 1 100 ? 40.158 -0.982 94.656 1.00 51.18 105 MET C O 1
ATOM 5957 N N . GLU C 1 101 ? 41.058 0.488 96.101 1.00 55.22 106 GLU C N 1
ATOM 5958 C CA . GLU C 1 101 ? 39.938 0.432 97.031 1.00 57.09 106 GLU C CA 1
ATOM 5959 C C . GLU C 1 101 ? 38.688 1.155 96.571 1.00 53.23 106 GLU C C 1
ATOM 5960 O O . GLU C 1 101 ? 37.596 0.616 96.689 1.00 56.69 106 GLU C O 1
ATOM 5966 N N . SER C 1 102 ? 38.847 2.353 96.021 1.00 50.69 107 SER C N 1
ATOM 5967 C CA . SER C 1 102 ? 37.708 3.202 95.728 1.00 50.95 107 SER C CA 1
ATOM 5968 C C . SER C 1 102 ? 37.358 3.364 94.246 1.00 48.23 107 SER C C 1
ATOM 5969 O O . SER C 1 102 ? 36.262 3.793 93.928 1.00 46.15 107 SER C O 1
ATOM 5972 N N . ASN C 1 103 ? 38.266 3.033 93.335 1.00 51.62 108 ASN C N 1
ATOM 5973 C CA . ASN C 1 103 ? 37.963 3.123 91.903 1.00 44.60 108 ASN C CA 1
ATOM 5974 C C . ASN C 1 103 ? 38.876 2.241 91.056 1.00 45.00 108 ASN C C 1
ATOM 5975 O O . ASN C 1 103 ? 39.686 2.739 90.282 1.00 46.10 108 ASN C O 1
ATOM 5980 N N . PRO C 1 104 ? 38.729 0.919 91.180 1.00 42.12 109 PRO C N 1
ATOM 5981 C CA . PRO C 1 104 ? 39.525 0.018 90.336 1.00 42.95 109 PRO C CA 1
ATOM 5982 C C . PRO C 1 104 ? 39.175 0.150 88.849 1.00 39.08 109 PRO C C 1
ATOM 5983 O O . PRO C 1 104 ? 38.091 0.606 88.511 1.00 36.18 109 PRO C O 1
ATOM 5987 N N . THR C 1 105 ? 40.076 -0.293 87.977 1.00 38.18 110 THR C N 1
ATOM 5988 C CA . THR C 1 105 ? 39.920 -0.071 86.538 1.00 36.37 110 THR C CA 1
ATOM 5989 C C . THR C 1 105 ? 39.099 -1.153 85.859 1.00 37.90 110 THR C C 1
ATOM 5990 O O . THR C 1 105 ? 38.288 -0.855 84.967 1.00 41.20 110 THR C O 1
ATOM 5994 N N . ALA C 1 106 ? 39.319 -2.405 86.258 1.00 37.16 111 ALA C N 1
ATOM 5995 C CA . ALA C 1 106 ? 38.652 -3.546 85.634 1.00 37.60 111 ALA C CA 1
ATOM 5996 C C . ALA C 1 106 ? 38.587 -4.792 86.518 1.00 37.31 111 ALA C C 1
ATOM 5997 O O . ALA C 1 106 ? 39.513 -5.104 87.277 1.00 41.19 111 ALA C O 1
ATOM 5999 N N . LYS C 1 107 ? 37.488 -5.511 86.372 1.00 36.67 112 LYS C N 1
ATOM 6000 C CA . LYS C 1 107 ? 37.321 -6.796 87.004 1.00 38.91 112 LYS C CA 1
ATOM 6001 C C . LYS C 1 107 ? 38.015 -7.845 86.137 1.00 41.06 112 LYS C C 1
ATOM 6002 O O . LYS C 1 107 ? 37.976 -7.758 84.915 1.00 41.28 112 LYS C O 1
ATOM 6008 N N . LEU C 1 108 ? 38.708 -8.795 86.752 1.00 42.52 113 LEU C N 1
ATOM 6009 C CA . LEU C 1 108 ? 39.290 -9.902 86.017 1.00 40.08 113 LEU C CA 1
ATOM 6010 C C . LEU C 1 108 ? 38.804 -11.221 86.556 1.00 41.49 113 LEU C C 1
ATOM 6011 O O . LEU C 1 108 ? 38.824 -11.435 87.759 1.00 44.51 113 LEU C O 1
ATOM 6016 N N . ASN C 1 109 ? 38.423 -12.127 85.668 1.00 41.82 114 ASN C N 1
ATOM 6017 C CA . ASN C 1 109 ? 38.187 -13.512 86.029 1.00 42.22 114 ASN C CA 1
ATOM 6018 C C . ASN C 1 109 ? 39.262 -14.368 85.439 1.00 42.28 114 ASN C C 1
ATOM 6019 O O . ASN C 1 109 ? 39.764 -14.079 84.374 1.00 48.73 114 ASN C O 1
ATOM 6024 N N . LEU C 1 110 ? 39.575 -15.453 86.128 1.00 43.49 115 LEU C N 1
ATOM 6025 C CA . LEU C 1 110 ? 40.543 -16.413 85.655 1.00 40.35 115 LEU C CA 1
ATOM 6026 C C . LEU C 1 110 ? 39.919 -17.760 85.772 1.00 41.56 115 LEU C C 1
ATOM 6027 O O . LEU C 1 110 ? 39.369 -18.108 86.820 1.00 43.05 115 LEU C O 1
ATOM 6032 N N . ILE C 1 111 ? 40.012 -18.530 84.694 1.00 41.54 116 ILE C N 1
ATOM 6033 C CA . ILE C 1 111 ? 39.671 -19.940 84.723 1.00 42.99 116 ILE C CA 1
ATOM 6034 C C . ILE C 1 111 ? 40.947 -20.705 84.462 1.00 44.30 116 ILE C C 1
ATOM 6035 O O . ILE C 1 111 ? 41.526 -20.590 83.377 1.00 45.89 116 ILE C O 1
ATOM 6040 N N . TRP C 1 112 ? 41.371 -21.524 85.425 1.00 45.21 117 TRP C N 1
ATOM 6041 C CA . TRP C 1 112 ? 42.610 -22.294 85.282 1.00 47.28 117 TRP C CA 1
ATOM 6042 C C . TRP C 1 112 ? 42.661 -23.428 86.298 1.00 51.09 117 TRP C C 1
ATOM 6043 O O . TRP C 1 112 ? 42.461 -23.174 87.476 1.00 55.46 117 TRP C O 1
ATOM 6054 N N . PRO C 1 113 ? 42.918 -24.664 85.875 1.00 51.83 118 PRO C N 1
ATOM 6055 C CA . PRO C 1 113 ? 43.075 -25.038 84.472 1.00 51.27 118 PRO C CA 1
ATOM 6056 C C . PRO C 1 113 ? 41.753 -25.052 83.717 1.00 50.85 118 PRO C C 1
ATOM 6057 O O . PRO C 1 113 ? 40.779 -25.604 84.209 1.00 51.62 118 PRO C O 1
ATOM 6061 N N . ALA C 1 114 ? 41.733 -24.436 82.533 1.00 49.80 119 ALA C N 1
ATOM 6062 C CA . ALA C 1 114 ? 40.546 -24.383 81.698 1.00 48.34 119 ALA C CA 1
ATOM 6063 C C . ALA C 1 114 ? 40.430 -25.657 80.861 1.00 51.24 119 ALA C C 1
ATOM 6064 O O . ALA C 1 114 ? 41.424 -26.168 80.371 1.00 52.96 119 ALA C O 1
ATOM 6066 N N . THR C 1 115 ? 39.210 -26.164 80.737 1.00 46.81 120 THR C N 1
ATOM 6067 C CA . THR C 1 115 ? 38.919 -27.345 79.972 1.00 48.41 120 THR C CA 1
ATOM 6068 C C . THR C 1 115 ? 38.493 -26.932 78.566 1.00 47.83 120 THR C C 1
ATOM 6069 O O . THR C 1 115 ? 38.143 -25.765 78.337 1.00 45.06 120 THR C O 1
ATOM 6073 N N . PRO C 1 116 ? 38.486 -27.888 77.623 1.00 48.76 121 PRO C N 1
ATOM 6074 C CA . PRO C 1 116 ? 38.037 -27.574 76.252 1.00 49.17 121 PRO C CA 1
ATOM 6075 C C . PRO C 1 116 ? 36.632 -26.982 76.235 1.00 50.09 121 PRO C C 1
ATOM 6076 O O . PRO C 1 116 ? 36.363 -26.065 75.462 1.00 47.79 121 PRO C O 1
ATOM 6080 N N . ILE C 1 117 ? 35.760 -27.482 77.112 1.00 52.53 122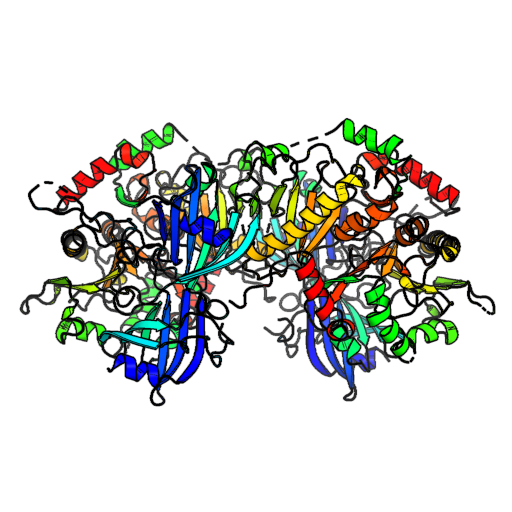 ILE C N 1
ATOM 6081 C CA . ILE C 1 117 ? 34.398 -26.945 77.251 1.00 57.31 122 ILE C CA 1
ATOM 6082 C C . ILE C 1 117 ? 34.397 -25.444 77.592 1.00 50.77 122 ILE C C 1
ATOM 6083 O O . ILE C 1 117 ? 33.567 -24.693 77.089 1.00 49.70 122 ILE C O 1
ATOM 6088 N N . HIS C 1 118 ? 35.324 -25.011 78.439 1.00 48.44 123 HIS C N 1
ATOM 6089 C CA . HIS C 1 118 ? 35.412 -23.587 78.782 1.00 51.55 123 HIS C CA 1
ATOM 6090 C C . HIS C 1 118 ? 35.886 -22.761 77.579 1.00 48.13 123 HIS C C 1
ATOM 6091 O O . HIS C 1 118 ? 35.364 -21.684 77.305 1.00 43.46 123 HIS C O 1
ATOM 6098 N N . ILE C 1 119 ? 36.868 -23.284 76.864 1.00 49.21 124 ILE C N 1
ATOM 6099 C CA . ILE C 1 119 ? 37.407 -22.580 75.705 1.00 50.13 124 ILE C CA 1
ATOM 6100 C C . ILE C 1 119 ? 36.335 -22.465 74.626 1.00 46.94 124 ILE C C 1
ATOM 6101 O O . ILE C 1 119 ? 36.106 -21.380 74.092 1.00 46.10 124 ILE C O 1
ATOM 6106 N N . LYS C 1 120 ? 35.664 -23.574 74.344 1.00 47.10 125 LYS C N 1
ATOM 6107 C CA . LYS C 1 120 ? 34.547 -23.589 73.409 1.00 48.54 125 LYS C CA 1
ATOM 6108 C C . LYS C 1 120 ? 33.454 -22.589 73.778 1.00 49.40 125 LYS C C 1
ATOM 6109 O O . LYS C 1 120 ? 32.873 -21.950 72.896 1.00 46.55 125 LYS C O 1
ATOM 6115 N N . LYS C 1 121 ? 33.195 -22.428 75.073 1.00 50.53 126 LYS C N 1
ATOM 6116 C CA . LYS C 1 121 ? 32.213 -21.458 75.542 1.00 49.56 126 LYS C CA 1
ATOM 6117 C C . LYS C 1 121 ? 32.646 -20.022 75.268 1.00 50.11 126 LYS C C 1
ATOM 6118 O O . LYS C 1 121 ? 31.823 -19.199 74.843 1.00 49.64 126 LYS C O 1
ATOM 6124 N N . TYR C 1 122 ? 33.921 -19.706 75.476 1.00 50.80 127 TYR C N 1
ATOM 6125 C CA . TYR C 1 122 ? 34.340 -18.314 75.339 1.00 52.10 127 TYR C CA 1
ATOM 6126 C C . TYR C 1 122 ? 34.764 -17.891 73.940 1.00 56.90 127 TYR C C 1
ATOM 6127 O O . TYR C 1 122 ? 34.845 -16.690 73.671 1.00 66.13 127 TYR C O 1
ATOM 6136 N N . GLU C 1 123 ? 35.075 -18.847 73.060 1.00 56.93 128 GLU C N 1
ATOM 6137 C CA . GLU C 1 123 ? 35.412 -18.523 71.679 1.00 56.24 128 GLU C CA 1
ATOM 6138 C C . GLU C 1 123 ? 34.205 -17.988 70.941 1.00 54.70 128 GLU C C 1
ATOM 6139 O O . GLU C 1 123 ? 33.075 -18.390 71.177 1.00 49.62 128 GLU C O 1
ATOM 6145 N N . GLN C 1 124 ? 34.472 -17.094 70.010 1.00 55.91 129 GLN C N 1
ATOM 6146 C CA . GLN C 1 124 ? 33.452 -16.652 69.069 1.00 56.65 129 GLN C CA 1
ATOM 6147 C C . GLN C 1 124 ? 32.914 -17.784 68.232 1.00 51.98 129 GLN C C 1
ATOM 6148 O O . GLN C 1 124 ? 33.665 -18.575 67.696 1.00 51.34 129 GLN C O 1
ATOM 6154 N N . GLN C 1 125 ? 31.606 -17.804 68.060 1.00 51.64 130 GLN C N 1
ATOM 6155 C CA . GLN C 1 125 ? 30.932 -18.907 67.416 1.00 53.54 130 GLN C CA 1
ATOM 6156 C C . GLN C 1 125 ? 29.586 -18.423 66.871 1.00 52.05 130 GLN C C 1
ATOM 6157 O O . GLN C 1 125 ? 29.042 -17.416 67.327 1.00 51.93 130 GLN C O 1
ATOM 6163 N N . ASN C 1 126 ? 28.998 -19.206 65.983 1.00 50.43 131 ASN C N 1
ATOM 6164 C CA . ASN C 1 126 ? 27.629 -18.959 65.583 1.00 50.11 131 ASN C CA 1
ATOM 6165 C C . ASN C 1 126 ? 26.621 -19.426 66.633 1.00 48.53 131 ASN C C 1
ATOM 6166 O O . ASN C 1 126 ? 26.893 -20.335 67.411 1.00 48.98 131 ASN C O 1
ATOM 6171 N N . PHE C 1 127 ? 25.459 -18.786 66.676 1.00 47.34 132 PHE C N 1
ATOM 6172 C CA . PHE C 1 127 ? 24.365 -19.214 67.550 1.00 48.79 132 PHE C CA 1
ATOM 6173 C C . PHE C 1 127 ? 23.127 -19.595 66.753 1.00 48.86 132 PHE C C 1
ATOM 6174 O O . PHE C 1 127 ? 22.876 -19.045 65.688 1.00 44.94 132 PHE C O 1
ATOM 6182 N N . HIS C 1 128 ? 22.332 -20.504 67.319 1.00 47.95 133 HIS C N 1
ATOM 6183 C CA . HIS C 1 128 ? 21.167 -21.035 66.644 1.00 48.42 133 HIS C CA 1
ATOM 6184 C C . HIS C 1 128 ? 19.983 -21.086 67.593 1.00 47.87 133 HIS C C 1
ATOM 6185 O O . HIS C 1 128 ? 20.100 -21.564 68.725 1.00 49.05 133 HIS C O 1
ATOM 6192 N N . LEU C 1 129 ? 18.840 -20.594 67.138 1.00 48.27 134 LEU C N 1
ATOM 6193 C CA . LEU C 1 129 ? 17.584 -20.764 67.854 1.00 50.98 134 LEU C CA 1
ATOM 6194 C C . LEU C 1 129 ? 17.036 -22.169 67.603 1.00 54.89 134 LEU C C 1
ATOM 6195 O O . LEU C 1 129 ? 16.698 -22.535 66.482 1.00 60.31 134 LEU C O 1
ATOM 6200 N N . VAL C 1 130 ? 16.997 -22.966 68.658 1.00 57.32 135 VAL C N 1
ATOM 6201 C CA . VAL C 1 130 ? 16.563 -24.342 68.592 1.00 60.00 135 VAL C CA 1
ATOM 6202 C C . VAL C 1 130 ? 15.205 -24.492 69.251 1.00 61.83 135 VAL C C 1
ATOM 6203 O O . VAL C 1 130 ? 14.894 -23.789 70.211 1.00 59.78 135 VAL C O 1
ATOM 6207 N N . ARG C 1 131 ? 14.419 -25.440 68.763 1.00 61.64 136 ARG C N 1
ATOM 6208 C CA . ARG C 1 131 ? 13.145 -25.763 69.364 1.00 63.86 136 ARG C CA 1
ATOM 6209 C C . ARG C 1 131 ? 13.238 -27.203 69.885 1.00 68.60 136 ARG C C 1
ATOM 6210 O O . ARG C 1 131 ? 13.265 -28.172 69.101 1.00 66.04 136 ARG C O 1
ATOM 6218 N N . GLU C 1 132 ? 13.309 -27.334 71.213 1.00 65.42 137 GLU C N 1
ATOM 6219 C CA . GLU C 1 132 ? 13.580 -28.619 71.845 1.00 68.08 137 GLU C CA 1
ATOM 6220 C C . GLU C 1 132 ? 12.315 -29.254 72.407 1.00 68.97 137 GLU C C 1
ATOM 6221 O O . GLU C 1 132 ? 11.788 -28.824 73.422 1.00 61.87 137 GLU C O 1
ATOM 6227 N N . THR C 1 133 ? 11.850 -30.298 71.726 1.00 72.69 138 THR C N 1
ATOM 6228 C CA . THR C 1 133 ? 10.656 -31.029 72.129 1.00 73.06 138 THR C CA 1
ATOM 6229 C C . THR C 1 133 ? 10.983 -31.984 73.267 1.00 73.48 138 THR C C 1
ATOM 6230 O O . THR C 1 133 ? 12.148 -32.312 73.489 1.00 75.90 138 THR C O 1
ATOM 6234 N N . PRO C 1 134 ? 9.950 -32.477 73.963 1.00 77.18 139 PRO C N 1
ATOM 6235 C CA . PRO C 1 134 ? 10.146 -33.543 74.943 1.00 78.24 139 PRO C CA 1
ATOM 6236 C C . PRO C 1 134 ? 10.973 -34.733 74.425 1.00 79.51 139 PRO C C 1
ATOM 6237 O O . PRO C 1 134 ? 11.897 -35.179 75.129 1.00 77.13 139 PRO C O 1
ATOM 6241 N N . GLU C 1 135 ? 10.656 -35.228 73.222 1.00 80.68 140 GLU C N 1
ATOM 6242 C CA . GLU C 1 135 ? 11.382 -36.378 72.650 1.00 83.92 140 GLU C CA 1
ATOM 6243 C C . GLU C 1 135 ? 12.858 -36.058 72.434 1.00 81.29 140 GLU C C 1
ATOM 6244 O O . GLU C 1 135 ? 13.728 -36.887 72.721 1.00 80.29 140 GLU C O 1
ATOM 6250 N N . MET C 1 136 ? 13.137 -34.841 71.966 1.00 81.63 141 MET C N 1
ATOM 6251 C CA . MET C 1 136 ? 14.514 -34.391 71.799 1.00 77.90 141 MET C CA 1
ATOM 6252 C C . MET C 1 136 ? 15.264 -34.366 73.125 1.00 74.48 141 MET C C 1
ATOM 6253 O O . MET C 1 136 ? 16.404 -34.842 73.218 1.00 79.76 141 MET C O 1
ATOM 6258 N N . TYR C 1 137 ? 14.618 -33.848 74.158 1.00 72.12 142 TYR C N 1
ATOM 6259 C CA . TYR C 1 137 ? 15.234 -33.858 75.471 1.00 71.66 142 TYR C CA 1
ATOM 6260 C C . TYR C 1 137 ? 15.595 -35.282 75.884 1.00 71.62 142 TYR C C 1
ATOM 6261 O O . TYR C 1 137 ? 16.731 -35.543 76.290 1.00 75.14 142 TYR C O 1
ATOM 6270 N N . LYS C 1 138 ? 14.637 -36.203 75.781 1.00 75.45 143 LYS C N 1
ATOM 6271 C CA . LYS C 1 138 ? 14.861 -37.589 76.202 1.00 80.60 143 LYS C CA 1
ATOM 6272 C C . LYS C 1 138 ? 15.953 -38.285 75.413 1.00 83.20 143 LYS C C 1
ATOM 6273 O O . LYS C 1 138 ? 16.780 -39.000 75.990 1.00 90.01 143 LYS C O 1
ATOM 6275 N N . ARG C 1 139 ? 15.958 -38.078 74.104 1.00 82.93 144 ARG C N 1
ATOM 6276 C CA . ARG C 1 139 ? 16.897 -38.788 73.236 1.00 90.99 144 ARG C CA 1
ATOM 6277 C C . ARG C 1 139 ? 18.296 -38.174 73.209 1.00 88.46 144 ARG C C 1
ATOM 6278 O O . ARG C 1 139 ? 19.293 -38.898 73.188 1.00 90.70 144 ARG C O 1
ATOM 6286 N N . ILE C 1 140 ? 18.364 -36.844 73.200 1.00 81.52 145 ILE C N 1
ATOM 6287 C CA . ILE C 1 140 ? 19.626 -36.142 72.983 1.00 76.04 145 ILE C CA 1
ATOM 6288 C C . ILE C 1 140 ? 20.235 -35.535 74.253 1.00 73.36 145 ILE C C 1
ATOM 6289 O O . ILE C 1 140 ? 21.436 -35.671 74.509 1.00 75.68 145 ILE C O 1
ATOM 6294 N N . VAL C 1 141 ? 19.423 -34.835 75.032 1.00 70.74 146 VAL C N 1
ATOM 6295 C CA . VAL C 1 141 ? 19.943 -34.010 76.117 1.00 69.66 146 VAL C CA 1
ATOM 6296 C C . VAL C 1 141 ? 20.137 -34.814 77.408 1.00 71.82 146 VAL C C 1
ATOM 6297 O O . VAL C 1 141 ? 21.199 -34.748 78.037 1.00 67.77 146 VAL C O 1
ATOM 6301 N N . GLN C 1 142 ? 19.112 -35.570 77.789 1.00 74.57 147 GLN C N 1
ATOM 6302 C CA . GLN C 1 142 ? 19.125 -36.319 79.047 1.00 77.09 147 GLN C CA 1
ATOM 6303 C C . GLN C 1 142 ? 20.356 -37.229 79.191 1.00 82.51 147 GLN C C 1
ATOM 6304 O O . GLN C 1 142 ? 20.999 -37.227 80.242 1.00 82.68 147 GLN C O 1
ATOM 6310 N N . PRO C 1 143 ? 20.701 -38.001 78.138 1.00 82.61 148 PRO C N 1
ATOM 6311 C CA . PRO C 1 143 ? 21.914 -38.829 78.262 1.00 85.69 148 PRO C CA 1
ATOM 6312 C C . PRO C 1 143 ? 23.200 -38.004 78.462 1.00 82.65 148 PRO C C 1
ATOM 6313 O O . PRO C 1 143 ? 24.112 -38.435 79.179 1.00 87.96 148 PRO C O 1
ATOM 6317 N N . TYR C 1 144 ? 23.254 -36.823 77.850 1.00 73.61 149 TYR C N 1
ATOM 6318 C CA . TYR C 1 144 ? 24.394 -35.928 78.009 1.00 69.20 149 TYR C CA 1
ATOM 6319 C C . TYR C 1 144 ? 24.526 -35.399 79.446 1.00 72.09 149 TYR C C 1
ATOM 6320 O O . TYR C 1 144 ? 25.640 -35.289 79.981 1.00 65.82 149 TYR C O 1
ATOM 6329 N N . ILE C 1 145 ? 23.388 -35.085 80.060 1.00 73.33 150 ILE C N 1
ATOM 6330 C CA . ILE C 1 145 ? 23.346 -34.567 81.434 1.00 80.98 150 ILE C CA 1
ATOM 6331 C C . ILE C 1 145 ? 23.955 -35.616 82.379 1.00 83.69 150 ILE C C 1
ATOM 6332 O O . ILE C 1 145 ? 24.773 -35.289 83.237 1.00 82.13 150 ILE C O 1
ATOM 6337 N N . GLU C 1 146 ? 23.548 -36.869 82.203 1.00 86.65 151 GLU C N 1
ATOM 6338 C CA . GLU C 1 146 ? 24.007 -37.963 83.051 1.00 96.36 151 GLU C CA 1
ATOM 6339 C C . GLU C 1 146 ? 25.533 -38.090 83.001 1.00 102.73 151 GLU C C 1
ATOM 6340 O O . GLU C 1 146 ? 26.169 -38.283 84.039 1.00 109.74 151 GLU C O 1
ATOM 6346 N N . GLU C 1 147 ? 26.091 -37.990 81.794 1.00 111.73 152 GLU C N 1
ATOM 6347 C CA . GLU C 1 147 ? 27.511 -37.740 81.568 1.00 112.91 152 GLU C CA 1
ATOM 6348 C C . GLU C 1 147 ? 27.848 -36.299 81.952 1.00 102.60 152 GLU C C 1
ATOM 6349 O O . GLU C 1 147 ? 28.557 -36.051 82.923 1.00 91.26 152 GLU C O 1
ATOM 6351 N N . GLY C 1 152 ? 33.584 -33.153 88.852 1.00 73.55 157 GLY C N 1
ATOM 6352 C CA . GLY C 1 152 ? 34.724 -32.343 88.416 1.00 70.00 157 GLY C CA 1
ATOM 6353 C C . GLY C 1 152 ? 34.234 -31.001 87.930 1.00 68.47 157 GLY C C 1
ATOM 6354 O O . GLY C 1 152 ? 34.724 -29.918 88.365 1.00 60.91 157 GLY C O 1
ATOM 6355 N N . ARG C 1 153 ? 33.234 -31.062 87.055 1.00 62.91 158 ARG C N 1
ATOM 6356 C CA . ARG C 1 153 ? 32.640 -29.845 86.523 1.00 60.11 158 ARG C CA 1
ATOM 6357 C C . ARG C 1 153 ? 31.771 -29.067 87.527 1.00 58.30 158 ARG C C 1
ATOM 6358 O O . ARG C 1 153 ? 31.577 -27.850 87.372 1.00 57.43 158 ARG C O 1
ATOM 6366 N N . LEU C 1 154 ? 31.254 -29.749 88.550 1.00 61.18 159 LEU C N 1
ATOM 6367 C CA . LEU C 1 154 ? 30.428 -29.114 89.574 1.00 58.49 159 LEU C CA 1
ATOM 6368 C C . LEU C 1 154 ? 31.184 -28.956 90.891 1.00 60.08 159 LEU C C 1
ATOM 6369 O O . LEU C 1 154 ? 30.586 -28.622 91.914 1.00 59.09 159 LEU C O 1
ATOM 6374 N N . LYS C 1 155 ? 32.502 -29.147 90.857 1.00 60.78 160 LYS C N 1
ATOM 6375 C CA . LYS C 1 155 ? 33.328 -29.044 92.060 1.00 62.05 160 LYS C CA 1
ATOM 6376 C C . LYS C 1 155 ? 33.127 -27.703 92.789 1.00 61.98 160 LYS C C 1
ATOM 6377 O O . LYS C 1 155 ? 33.157 -27.654 94.016 1.00 60.54 160 LYS C O 1
ATOM 6383 N N . TRP C 1 156 ? 32.909 -26.633 92.036 1.00 53.39 161 TRP C N 1
ATOM 6384 C CA . TRP C 1 156 ? 32.728 -25.322 92.619 1.00 53.30 161 TRP C CA 1
ATOM 6385 C C . TRP C 1 156 ? 31.418 -25.179 93.395 1.00 52.69 161 TRP C C 1
ATOM 6386 O O . TRP C 1 156 ? 31.370 -24.453 94.368 1.00 48.87 161 TRP C O 1
ATOM 6397 N N . VAL C 1 157 ? 30.371 -25.856 92.937 1.00 53.66 162 VAL C N 1
ATOM 6398 C CA . VAL C 1 157 ? 29.085 -25.822 93.594 1.00 52.66 162 VAL C CA 1
ATOM 6399 C C . VAL C 1 157 ? 29.192 -26.549 94.931 1.00 61.86 162 VAL C C 1
ATOM 6400 O O . VAL C 1 157 ? 28.797 -26.005 95.966 1.00 60.80 162 VAL C O 1
ATOM 6404 N N . ASN C 1 158 ? 29.749 -27.759 94.922 1.00 62.40 163 ASN C N 1
ATOM 6405 C CA . ASN C 1 158 ? 29.913 -28.523 96.162 1.00 68.20 163 ASN C CA 1
ATOM 6406 C C . ASN C 1 158 ? 30.864 -27.831 97.136 1.00 64.74 163 ASN C C 1
ATOM 6407 O O . ASN C 1 158 ? 30.722 -27.981 98.353 1.00 67.94 163 ASN C O 1
ATOM 6412 N N . ASN C 1 159 ? 31.856 -27.130 96.599 1.00 60.01 164 ASN C N 1
ATOM 6413 C CA . ASN C 1 159 ? 32.771 -26.367 97.411 1.00 61.59 164 ASN C CA 1
ATOM 6414 C C . ASN C 1 159 ? 32.042 -25.317 98.219 1.00 60.83 164 ASN C C 1
ATOM 6415 O O . ASN C 1 159 ? 32.305 -25.138 99.413 1.00 57.42 164 ASN C O 1
ATOM 6420 N N . ILE C 1 160 ? 31.110 -24.634 97.572 1.00 55.94 165 ILE C N 1
ATOM 6421 C CA . ILE C 1 160 ? 30.322 -23.643 98.278 1.00 53.89 165 ILE C CA 1
ATOM 6422 C C . ILE C 1 160 ? 29.406 -24.329 99.295 1.00 58.68 165 ILE C C 1
ATOM 6423 O O . ILE C 1 160 ? 29.333 -23.904 100.452 1.00 52.03 165 ILE C O 1
ATOM 6428 N N . LEU C 1 161 ? 28.729 -25.389 98.862 1.00 59.84 166 LEU C N 1
ATOM 6429 C CA . LEU C 1 161 ? 27.725 -26.040 99.695 1.00 63.67 166 LEU C CA 1
ATOM 6430 C C . LEU C 1 161 ? 28.297 -26.753 100.924 1.00 67.98 166 LEU C C 1
ATOM 6431 O O . LEU C 1 161 ? 27.715 -26.651 102.003 1.00 65.93 166 LEU C O 1
ATOM 6436 N N . TYR C 1 162 ? 29.408 -27.476 100.750 1.00 70.76 167 TYR C N 1
ATOM 6437 C CA . TYR C 1 162 ? 29.932 -28.366 101.788 1.00 72.29 167 TYR C CA 1
ATOM 6438 C C . TYR C 1 162 ? 31.383 -28.113 102.230 1.00 73.25 167 TYR C C 1
ATOM 6439 O O . TYR C 1 162 ? 31.839 -28.754 103.184 1.00 85.91 167 TYR C O 1
ATOM 6448 N N . GLU C 1 163 ? 32.120 -27.218 101.571 1.00 67.39 168 GLU C N 1
ATOM 6449 C CA . GLU C 1 163 ? 33.536 -27.001 101.925 1.00 69.41 168 GLU C CA 1
ATOM 6450 C C . GLU C 1 163 ? 33.870 -25.560 102.307 1.00 66.05 168 GLU C C 1
ATOM 6451 O O . GLU C 1 163 ? 35.050 -25.222 102.399 1.00 68.02 168 GLU C O 1
ATOM 6457 N N . GLY C 1 164 ? 32.860 -24.719 102.534 1.00 60.78 169 GLY C N 1
ATOM 6458 C CA . GLY C 1 164 ? 33.097 -23.349 102.989 1.00 59.85 169 GLY C CA 1
ATOM 6459 C C . GLY C 1 164 ? 33.645 -22.340 101.969 1.00 59.11 169 GLY C C 1
ATOM 6460 O O . GLY C 1 164 ? 34.025 -21.230 102.340 1.00 57.30 169 GLY C O 1
ATOM 6461 N N . ALA C 1 165 ? 33.676 -22.698 100.685 1.00 58.46 170 ALA C N 1
ATOM 6462 C CA . ALA C 1 165 ? 34.216 -21.802 99.654 1.00 54.25 170 ALA C CA 1
ATOM 6463 C C . ALA C 1 165 ? 33.339 -20.585 99.542 1.00 50.65 170 ALA C C 1
ATOM 6464 O O . ALA C 1 165 ? 32.112 -20.697 99.561 1.00 53.36 170 ALA C O 1
ATOM 6466 N N . GLU C 1 166 ? 33.966 -19.418 99.490 1.00 48.13 171 GLU C N 1
ATOM 6467 C CA . GLU C 1 166 ? 33.243 -18.151 99.465 1.00 47.62 171 GLU C CA 1
ATOM 6468 C C . GLU C 1 166 ? 32.335 -17.882 100.707 1.00 47.69 171 GLU C C 1
ATOM 6469 O O . GLU C 1 166 ? 31.436 -17.042 100.636 1.00 44.26 171 GLU C O 1
ATOM 6475 N N . SER C 1 167 ? 32.560 -18.577 101.819 1.00 49.20 172 SER C N 1
ATOM 6476 C CA . SER C 1 167 ? 31.671 -18.458 102.988 1.00 51.49 172 SER C CA 1
ATOM 6477 C C . SER C 1 167 ? 31.584 -17.021 103.524 1.00 51.13 172 SER C C 1
ATOM 6478 O O . SER C 1 167 ? 30.533 -16.592 104.003 1.00 54.05 172 SER C O 1
ATOM 6481 N N . GLU C 1 168 ? 32.690 -16.286 103.430 1.00 53.61 173 GLU C N 1
ATOM 6482 C CA . GLU C 1 168 ? 32.727 -14.891 103.877 1.00 53.79 173 GLU C CA 1
ATOM 6483 C C . GLU C 1 168 ? 31.744 -14.011 103.120 1.00 51.08 173 GLU C C 1
ATOM 6484 O O . GLU C 1 168 ? 31.353 -12.969 103.605 1.00 44.59 173 GLU C O 1
ATOM 6490 N N . ARG C 1 169 ? 31.346 -14.417 101.917 1.00 48.22 174 ARG C N 1
ATOM 6491 C CA . ARG C 1 169 ? 30.498 -13.569 101.097 1.00 45.58 174 ARG C CA 1
ATOM 6492 C C . ARG C 1 169 ? 29.038 -13.956 101.133 1.00 44.14 174 ARG C C 1
ATOM 6493 O O . ARG C 1 169 ? 28.215 -13.223 100.597 1.00 42.55 174 ARG C O 1
ATOM 6501 N N . VAL C 1 170 ? 28.738 -15.132 101.689 1.00 45.37 175 VAL C N 1
ATOM 6502 C CA . VAL C 1 170 ? 27.387 -15.670 101.672 1.00 46.01 175 VAL C CA 1
ATOM 6503 C C . VAL C 1 170 ? 26.496 -14.664 102.330 1.00 47.66 175 VAL C C 1
ATOM 6504 O O . VAL C 1 170 ? 26.855 -14.134 103.373 1.00 56.41 175 VAL C O 1
ATOM 6508 N N . VAL C 1 171 ? 25.345 -14.392 101.733 1.00 46.87 176 VAL C N 1
ATOM 6509 C CA . VAL C 1 171 ? 24.414 -13.443 102.340 1.00 47.08 176 VAL C CA 1
ATOM 6510 C C . VAL C 1 171 ? 23.239 -14.130 102.999 1.00 47.92 176 VAL C C 1
ATOM 6511 O O . VAL C 1 171 ? 22.568 -13.509 103.798 1.00 44.08 176 VAL C O 1
ATOM 6515 N N . TYR C 1 172 ? 22.979 -15.386 102.648 1.00 47.15 177 TYR C N 1
ATOM 6516 C CA . TYR C 1 172 ? 21.912 -16.122 103.277 1.00 45.50 177 TYR C CA 1
ATOM 6517 C C . TYR C 1 172 ? 22.150 -17.592 103.134 1.00 49.07 177 TYR C C 1
ATOM 6518 O O . TYR C 1 172 ? 22.557 -18.051 102.060 1.00 44.91 177 TYR C O 1
ATOM 6527 N N . LYS C 1 173 ? 21.870 -18.322 104.208 1.00 48.15 178 LYS C N 1
ATOM 6528 C CA . LYS C 1 173 ? 22.098 -19.743 104.238 1.00 55.25 178 LYS C CA 1
ATOM 6529 C C . LYS C 1 173 ? 21.064 -20.419 105.118 1.00 57.39 178 LYS C C 1
ATOM 6530 O O . LYS C 1 173 ? 20.971 -20.150 106.335 1.00 57.20 178 LYS C O 1
ATOM 6536 N N . ASP C 1 174 ? 20.330 -21.330 104.500 1.00 54.96 179 ASP C N 1
ATOM 6537 C CA . ASP C 1 174 ? 19.180 -21.997 105.087 1.00 59.34 179 ASP C CA 1
ATOM 6538 C C . ASP C 1 174 ? 19.394 -23.500 104.942 1.00 62.55 179 ASP C C 1
ATOM 6539 O O . ASP C 1 174 ? 19.045 -24.091 103.916 1.00 65.35 179 ASP C O 1
ATOM 6544 N N . PHE C 1 175 ? 19.984 -24.099 105.968 1.00 64.89 180 PHE C N 1
ATOM 6545 C CA . PHE C 1 175 ? 20.407 -25.493 105.920 1.00 69.07 180 PHE C CA 1
ATOM 6546 C C . PHE C 1 175 ? 20.397 -26.160 107.283 1.00 74.24 180 PHE C C 1
ATOM 6547 O O . PHE C 1 175 ? 21.111 -25.719 108.182 1.00 72.49 180 PHE C O 1
ATOM 6555 N N . SER C 1 176 ? 19.569 -27.192 107.444 1.00 80.69 181 SER C N 1
ATOM 6556 C CA . SER C 1 176 ? 19.680 -28.129 108.562 1.00 92.24 181 SER C CA 1
ATOM 6557 C C . SER C 1 176 ? 20.208 -29.504 108.080 1.00 99.47 181 SER C C 1
ATOM 6558 O O . SER C 1 176 ? 19.663 -30.091 107.145 1.00 88.90 181 SER C O 1
ATOM 6561 N N . GLU C 1 177 ? 21.284 -29.994 108.707 1.00 103.95 182 GLU C N 1
ATOM 6562 C CA . GLU C 1 177 ? 21.953 -31.236 108.273 1.00 101.86 182 GLU C CA 1
ATOM 6563 C C . GLU C 1 177 ? 20.981 -32.408 108.141 1.00 103.01 182 GLU C C 1
ATOM 6564 O O . GLU C 1 177 ? 21.093 -33.201 107.202 1.00 93.60 182 GLU C O 1
ATOM 6566 N N . GLU C 1 178 ? 20.017 -32.479 109.059 1.00 104.59 183 GLU C N 1
ATOM 6567 C CA . GLU C 1 178 ? 18.963 -33.495 109.032 1.00 112.98 183 GLU C CA 1
ATOM 6568 C C . GLU C 1 178 ? 18.104 -33.410 107.761 1.00 111.74 183 GLU C C 1
ATOM 6569 O O . GLU C 1 178 ? 17.634 -34.432 107.269 1.00 134.72 183 GLU C O 1
ATOM 6571 N N . ASN C 1 179 ? 17.903 -32.205 107.235 1.00 109.10 184 ASN C N 1
ATOM 6572 C CA . ASN C 1 179 ? 16.975 -31.980 106.112 1.00 118.87 184 ASN C CA 1
ATOM 6573 C C . ASN C 1 179 ? 17.528 -31.400 104.801 1.00 110.84 184 ASN C C 1
ATOM 6574 O O . ASN C 1 179 ? 16.811 -30.703 104.077 1.00 112.33 184 ASN C O 1
ATOM 6579 N N . LYS C 1 180 ? 18.767 -31.768 104.477 1.00 107.93 185 LYS C N 1
ATOM 6580 C CA . LYS C 1 180 ? 19.431 -31.392 103.191 1.00 110.61 185 LYS C CA 1
ATOM 6581 C C . LYS C 1 180 ? 18.525 -30.830 102.083 1.00 105.55 185 LYS C C 1
ATOM 6582 O O . LYS C 1 180 ? 18.699 -29.690 101.648 1.00 100.11 185 LYS C O 1
ATOM 6584 N N . ASP C 1 181 ? 17.544 -31.603 101.637 1.00 102.25 186 ASP C N 1
ATOM 6585 C CA . ASP C 1 181 ? 16.991 -31.329 100.297 1.00 104.42 186 ASP C CA 1
ATOM 6586 C C . ASP C 1 181 ? 16.228 -30.006 100.086 1.00 96.59 186 ASP C C 1
ATOM 6587 O O . ASP C 1 181 ? 16.229 -29.484 98.974 1.00 109.09 186 ASP C O 1
ATOM 6589 N N . ASP C 1 182 ? 15.616 -29.442 101.124 1.00 101.83 187 ASP C N 1
ATOM 6590 C CA . ASP C 1 182 ? 14.774 -28.240 100.946 1.00 94.73 187 ASP C CA 1
ATOM 6591 C C . ASP C 1 182 ? 15.536 -26.890 100.918 1.00 80.63 187 ASP C C 1
ATOM 6592 O O . ASP C 1 182 ? 15.010 -25.851 100.443 1.00 79.83 187 ASP C O 1
ATOM 6597 N N . GLY C 1 183 ? 16.769 -26.908 101.414 1.00 70.10 188 GLY C N 1
ATOM 6598 C CA . GLY C 1 183 ? 17.504 -25.687 101.686 1.00 65.01 188 GLY C CA 1
ATOM 6599 C C . GLY C 1 183 ? 18.261 -25.078 100.522 1.00 60.49 188 GLY C C 1
ATOM 6600 O O . GLY C 1 183 ? 18.319 -25.640 99.438 1.00 62.31 188 GLY C O 1
ATOM 6601 N N . PHE C 1 184 ? 18.799 -23.880 100.751 1.00 57.56 189 PHE C N 1
ATOM 6602 C CA . PHE C 1 184 ? 19.642 -23.187 99.786 1.00 54.20 189 PHE C CA 1
ATOM 6603 C C . PHE C 1 184 ? 20.450 -22.089 100.416 1.00 54.21 189 PHE C C 1
ATOM 6604 O O . PHE C 1 184 ? 20.232 -21.727 101.593 1.00 51.80 189 PHE C O 1
ATOM 6612 N N . LEU C 1 185 ? 21.371 -21.551 99.619 1.00 48.54 190 LEU C N 1
ATOM 6613 C CA . LEU C 1 185 ? 22.106 -20.373 100.003 1.00 48.40 190 LEU C CA 1
ATOM 6614 C C . LEU C 1 185 ? 22.212 -19.391 98.869 1.00 46.50 190 LEU C C 1
ATOM 6615 O O . LEU C 1 185 ? 21.994 -19.749 97.715 1.00 49.13 190 LEU C O 1
ATOM 6620 N N . ILE C 1 186 ? 22.537 -18.154 99.225 1.00 43.37 191 ILE C N 1
ATOM 6621 C CA . ILE C 1 186 ? 22.669 -17.055 98.301 1.00 41.25 191 ILE C CA 1
ATOM 6622 C C . ILE C 1 186 ? 23.990 -16.368 98.536 1.00 40.13 191 ILE C C 1
ATOM 6623 O O . ILE C 1 186 ? 24.359 -16.093 99.679 1.00 43.34 191 ILE C O 1
ATOM 6628 N N . LEU C 1 187 ? 24.710 -16.111 97.458 1.00 39.41 192 LEU C N 1
ATOM 6629 C CA . LEU C 1 187 ? 25.949 -15.357 97.525 1.00 39.19 192 LEU C CA 1
ATOM 6630 C C . LEU C 1 187 ? 26.128 -14.569 96.226 1.00 39.00 192 LEU C C 1
ATOM 6631 O O . LEU C 1 187 ? 25.434 -14.838 95.236 1.00 37.70 192 LEU C O 1
ATOM 6636 N N . PRO C 1 188 ? 27.092 -13.633 96.202 1.00 38.05 193 PRO C N 1
ATOM 6637 C CA . PRO C 1 188 ? 27.433 -12.956 94.955 1.00 37.96 193 PRO C CA 1
ATOM 6638 C C . PRO C 1 188 ? 27.814 -13.919 93.858 1.00 36.92 193 PRO C C 1
ATOM 6639 O O . PRO C 1 188 ? 28.576 -14.868 94.052 1.00 38.96 193 PRO C O 1
ATOM 6643 N N . ASP C 1 189 ? 27.278 -13.643 92.682 1.00 40.10 194 ASP C N 1
ATOM 6644 C CA . ASP C 1 189 ? 27.635 -14.389 91.508 1.00 34.89 194 ASP C CA 1
ATOM 6645 C C . ASP C 1 189 ? 29.036 -13.986 91.103 1.00 35.85 194 ASP C C 1
ATOM 6646 O O . ASP C 1 189 ? 29.423 -12.848 91.299 1.00 35.56 194 ASP C O 1
ATOM 6651 N N . MET C 1 190 ? 29.796 -14.936 90.553 1.00 37.83 195 MET C N 1
ATOM 6652 C CA . MET C 1 190 ? 31.117 -14.672 89.965 1.00 41.09 195 MET C CA 1
ATOM 6653 C C . MET C 1 190 ? 31.099 -13.487 88.974 1.00 37.50 195 MET C C 1
ATOM 6654 O O . MET C 1 190 ? 32.117 -12.847 88.768 1.00 36.99 195 MET C O 1
ATOM 6659 N N . LYS C 1 191 ? 29.960 -13.190 88.369 1.00 33.62 196 LYS C N 1
ATOM 6660 C CA . LYS C 1 191 ? 29.885 -12.010 87.475 1.00 34.87 196 LYS C CA 1
ATOM 6661 C C . LYS C 1 191 ? 30.014 -10.650 88.175 1.00 37.19 196 LYS C C 1
ATOM 6662 O O . LYS C 1 191 ? 30.369 -9.661 87.541 1.00 36.25 196 LYS C O 1
ATOM 6668 N N . TRP C 1 192 ? 29.721 -10.574 89.479 1.00 36.29 197 TRP C N 1
ATOM 6669 C CA . TRP C 1 192 ? 29.572 -9.267 90.106 1.00 37.94 197 TRP C CA 1
ATOM 6670 C C . TRP C 1 192 ? 30.879 -8.755 90.701 1.00 42.41 197 TRP C C 1
ATOM 6671 O O . TRP C 1 192 ? 31.574 -9.496 91.394 1.00 43.91 197 TRP C O 1
ATOM 6682 N N . ASP C 1 193 ? 31.217 -7.484 90.438 1.00 42.70 198 ASP C N 1
ATOM 6683 C CA . ASP C 1 193 ? 32.464 -6.921 90.982 1.00 43.71 198 ASP C CA 1
ATOM 6684 C C . ASP C 1 193 ? 32.368 -6.629 92.492 1.00 50.00 198 ASP C C 1
ATOM 6685 O O . ASP C 1 193 ? 33.370 -6.305 93.117 1.00 49.86 198 ASP C O 1
ATOM 6690 N N . GLY C 1 194 ? 31.162 -6.731 93.047 1.00 48.04 199 GLY C N 1
ATOM 6691 C CA . GLY C 1 194 ? 30.929 -6.596 94.473 1.00 56.68 199 GLY C CA 1
ATOM 6692 C C . GLY C 1 194 ? 30.839 -5.159 94.960 1.00 62.42 199 GLY C C 1
ATOM 6693 O O . GLY C 1 194 ? 30.730 -4.918 96.142 1.00 56.78 199 GLY C O 1
ATOM 6694 N N . MET C 1 195 ? 30.899 -4.195 94.050 1.00 60.04 200 MET C N 1
ATOM 6695 C CA . MET C 1 195 ? 30.988 -2.804 94.436 1.00 58.35 200 MET C CA 1
ATOM 6696 C C . MET C 1 195 ? 29.838 -1.955 93.931 1.00 59.40 200 MET C C 1
ATOM 6697 O O . MET C 1 195 ? 29.354 -1.082 94.642 1.00 56.75 200 MET C O 1
ATOM 6702 N N . ASN C 1 196 ? 29.435 -2.175 92.686 1.00 54.22 201 ASN C N 1
ATOM 6703 C CA . ASN C 1 196 ? 28.482 -1.313 92.061 1.00 46.77 201 ASN C CA 1
ATOM 6704 C C . ASN C 1 196 ? 27.115 -1.950 92.118 1.00 46.52 201 ASN C C 1
ATOM 6705 O O . ASN C 1 196 ? 26.891 -2.994 91.493 1.00 42.17 201 ASN C O 1
ATOM 6710 N N . LEU C 1 197 ? 26.193 -1.326 92.850 1.00 43.52 202 LEU C N 1
ATOM 6711 C CA . LEU C 1 197 ? 24.903 -1.953 93.105 1.00 45.15 202 LEU C CA 1
ATOM 6712 C C . LEU C 1 197 ? 24.029 -2.031 91.859 1.00 39.05 202 LEU C C 1
ATOM 6713 O O . LEU C 1 197 ? 23.125 -2.849 91.819 1.00 37.20 202 LEU C O 1
ATOM 6718 N N . ASP C 1 198 ? 24.258 -1.162 90.883 1.00 41.35 203 ASP C N 1
ATOM 6719 C CA . ASP C 1 198 ? 23.532 -1.222 89.594 1.00 40.87 203 ASP C CA 1
ATOM 6720 C C . ASP C 1 198 ? 23.742 -2.558 88.875 1.00 39.00 203 ASP C C 1
ATOM 6721 O O . ASP C 1 198 ? 22.848 -3.018 88.182 1.00 34.50 203 ASP C O 1
ATOM 6726 N N . SER C 1 199 ? 24.882 -3.208 89.093 1.00 36.88 204 SER C N 1
ATOM 6727 C CA . SER C 1 199 ? 25.109 -4.508 88.490 1.00 36.31 204 SER C CA 1
ATOM 6728 C C . SER C 1 199 ? 24.906 -5.667 89.472 1.00 39.60 204 SER C C 1
ATOM 6729 O O . SER C 1 199 ? 25.348 -6.784 89.201 1.00 32.99 204 SER C O 1
ATOM 6732 N N . LEU C 1 200 ? 24.206 -5.417 90.589 1.00 37.19 205 LEU C N 1
ATOM 6733 C CA . LEU C 1 200 ? 24.038 -6.437 91.625 1.00 37.24 205 LEU C CA 1
ATOM 6734 C C . LEU C 1 200 ? 23.650 -7.711 90.896 1.00 34.54 205 LEU C C 1
ATOM 6735 O O . LEU C 1 200 ? 22.628 -7.751 90.197 1.00 28.92 205 LEU C O 1
ATOM 6740 N N . TYR C 1 201 ? 24.411 -8.761 91.139 1.00 33.43 206 TYR C N 1
ATOM 6741 C CA . TYR C 1 201 ? 24.134 -10.051 90.543 1.00 33.63 206 TYR C CA 1
ATOM 6742 C C . TYR C 1 201 ? 24.455 -11.123 91.581 1.00 31.96 206 TYR C C 1
ATOM 6743 O O . TYR C 1 201 ? 25.606 -11.287 91.966 1.00 30.34 206 TYR C O 1
ATOM 6752 N N . LEU C 1 202 ? 23.432 -11.843 92.027 1.00 33.43 207 LEU C N 1
ATOM 6753 C CA . LEU C 1 202 ? 23.600 -12.917 93.002 1.00 36.84 207 LEU C CA 1
ATOM 6754 C C . LEU C 1 202 ? 23.110 -14.228 92.407 1.00 39.27 207 LEU C C 1
ATOM 6755 O O . LEU C 1 202 ? 22.293 -14.233 91.490 1.00 35.75 207 LEU C O 1
ATOM 6760 N N . VAL C 1 203 ? 23.579 -15.327 92.989 1.00 39.22 208 VAL C N 1
ATOM 6761 C CA . VAL C 1 203 ? 23.143 -16.667 92.615 1.00 44.63 208 VAL C CA 1
ATOM 6762 C C . VAL C 1 203 ? 22.667 -17.416 93.883 1.00 43.69 208 VAL C C 1
ATOM 6763 O O . VAL C 1 203 ? 23.331 -17.412 94.930 1.00 43.45 208 VAL C O 1
ATOM 6767 N N . ALA C 1 204 ? 21.468 -17.975 93.790 1.00 42.13 209 ALA C N 1
ATOM 6768 C CA . ALA C 1 204 ? 20.927 -18.815 94.820 1.00 45.61 209 ALA C CA 1
ATOM 6769 C C . ALA C 1 204 ? 21.147 -20.258 94.389 1.00 47.23 209 ALA C C 1
ATOM 6770 O O . ALA C 1 204 ? 20.651 -20.679 93.359 1.00 44.13 209 ALA C O 1
ATOM 6772 N N . ILE C 1 205 ? 21.871 -21.011 95.207 1.00 47.35 210 ILE C N 1
ATOM 6773 C CA . ILE C 1 205 ? 22.195 -22.386 94.917 1.00 44.53 210 ILE C CA 1
ATOM 6774 C C . ILE C 1 205 ? 21.420 -23.293 95.861 1.00 48.79 210 ILE C C 1
ATOM 6775 O O . ILE C 1 205 ? 21.559 -23.163 97.091 1.00 50.90 210 ILE C O 1
ATOM 6780 N N . VAL C 1 206 ? 20.606 -24.196 95.307 1.00 48.62 211 VAL C N 1
ATOM 6781 C CA . VAL C 1 206 ? 19.806 -25.109 96.132 1.00 52.45 211 VAL C CA 1
ATOM 6782 C C . VAL C 1 206 ? 20.626 -26.320 96.541 1.00 55.71 211 VAL C C 1
ATOM 6783 O O . VAL C 1 206 ? 21.620 -26.634 95.917 1.00 55.20 211 VAL C O 1
ATOM 6787 N N . TYR C 1 207 ? 20.194 -27.005 97.590 1.00 60.28 212 TYR C N 1
ATOM 6788 C CA . TYR C 1 207 ? 20.940 -28.158 98.127 1.00 61.59 212 TYR C CA 1
ATOM 6789 C C . TYR C 1 207 ? 20.578 -29.474 97.457 1.00 59.93 212 TYR C C 1
ATOM 6790 O O . TYR C 1 207 ? 21.420 -30.415 97.384 1.00 56.19 212 TYR C O 1
ATOM 6799 N N . ARG C 1 208 ? 19.328 -29.567 97.007 1.00 62.01 213 ARG C N 1
ATOM 6800 C CA . ARG C 1 208 ? 18.885 -30.780 96.329 1.00 67.55 213 ARG C CA 1
ATOM 6801 C C . ARG C 1 208 ? 19.704 -30.966 95.053 1.00 67.94 213 ARG C C 1
ATOM 6802 O O . ARG C 1 208 ? 20.179 -30.001 94.450 1.00 59.18 213 ARG C O 1
ATOM 6810 N N . THR C 1 209 ? 19.944 -32.223 94.711 1.00 77.30 214 THR C N 1
ATOM 6811 C CA . THR C 1 209 ? 20.793 -32.594 93.578 1.00 77.32 214 THR C CA 1
ATOM 6812 C C . THR C 1 209 ? 19.999 -33.280 92.478 1.00 76.43 214 THR C C 1
ATOM 6813 O O . THR C 1 209 ? 20.556 -33.622 91.442 1.00 71.99 214 THR C O 1
ATOM 6817 N N . ASP C 1 210 ? 18.701 -33.477 92.685 1.00 77.28 215 ASP C N 1
ATOM 6818 C CA . ASP C 1 210 ? 17.899 -34.227 91.715 1.00 77.45 215 ASP C CA 1
ATOM 6819 C C . ASP C 1 210 ? 17.371 -33.296 90.634 1.00 76.97 215 ASP C C 1
ATOM 6820 O O . ASP C 1 210 ? 16.828 -33.764 89.645 1.00 82.27 215 ASP C O 1
ATOM 6825 N N . ILE C 1 211 ? 17.551 -31.984 90.806 1.00 75.69 216 ILE C N 1
ATOM 6826 C CA . ILE C 1 211 ? 17.199 -31.015 89.772 1.00 67.10 216 ILE C CA 1
ATOM 6827 C C . ILE C 1 211 ? 18.443 -30.519 89.050 1.00 63.76 216 ILE C C 1
ATOM 6828 O O . ILE C 1 211 ? 19.171 -29.651 89.531 1.00 60.57 216 ILE C O 1
ATOM 6833 N N . LYS C 1 212 ? 18.638 -31.046 87.840 1.00 68.52 217 LYS C N 1
ATOM 6834 C CA . LYS C 1 212 ? 19.779 -30.691 87.003 1.00 63.59 217 LYS C CA 1
ATOM 6835 C C . LYS C 1 212 ? 19.467 -29.491 86.103 1.00 60.17 217 LYS C C 1
ATOM 6836 O O . LYS C 1 212 ? 20.369 -28.692 85.792 1.00 55.48 217 LYS C O 1
ATOM 6842 N N . THR C 1 213 ? 18.218 -29.412 85.634 1.00 57.61 218 THR C N 1
ATOM 6843 C CA . THR C 1 213 ? 17.717 -28.272 84.851 1.00 54.54 218 THR C CA 1
ATOM 6844 C C . THR C 1 213 ? 16.245 -28.092 85.189 1.00 54.02 218 THR C C 1
ATOM 6845 O O . THR C 1 213 ? 15.667 -28.911 85.882 1.00 57.57 218 THR C O 1
ATOM 6849 N N . ILE C 1 214 ? 15.622 -27.087 84.593 1.00 55.29 219 ILE C N 1
ATOM 6850 C CA . ILE C 1 214 ? 14.183 -26.910 84.717 1.00 56.44 219 ILE C CA 1
ATOM 6851 C C . ILE C 1 214 ? 13.370 -28.078 84.197 1.00 61.35 219 ILE C C 1
ATOM 6852 O O . ILE C 1 214 ? 12.218 -28.235 84.600 1.00 67.63 219 ILE C O 1
ATOM 6857 N N . ARG C 1 215 ? 13.956 -28.906 83.328 1.00 57.83 220 ARG C N 1
ATOM 6858 C CA . ARG C 1 215 ? 13.279 -30.104 82.866 1.00 61.45 220 ARG C CA 1
ATOM 6859 C C . ARG C 1 215 ? 12.840 -31.032 83.984 1.00 66.08 220 ARG C C 1
ATOM 6860 O O . ARG C 1 215 ? 11.879 -31.781 83.811 1.00 68.38 220 ARG C O 1
ATOM 6868 N N . ASP C 1 216 ? 13.555 -31.008 85.107 1.00 63.80 221 ASP C N 1
ATOM 6869 C CA . ASP C 1 216 ? 13.257 -31.894 86.242 1.00 67.81 221 ASP C CA 1
ATOM 6870 C C . ASP C 1 216 ? 12.186 -31.317 87.191 1.00 66.80 221 ASP C C 1
ATOM 6871 O O . ASP C 1 216 ? 11.749 -31.995 88.109 1.00 67.90 221 ASP C O 1
ATOM 6876 N N . LEU C 1 217 ? 11.761 -30.076 86.969 1.00 66.67 222 LEU C N 1
ATOM 6877 C CA . LEU C 1 217 ? 10.711 -29.474 87.790 1.00 65.17 222 LEU C CA 1
ATOM 6878 C C . LEU C 1 217 ? 9.345 -30.059 87.439 1.00 70.78 222 LEU C C 1
ATOM 6879 O O . LEU C 1 217 ? 8.889 -29.960 86.290 1.00 76.17 222 LEU C O 1
ATOM 6884 N N . ARG C 1 218 ? 8.713 -30.674 88.439 1.00 73.97 223 ARG C N 1
ATOM 6885 C CA . ARG C 1 218 ? 7.362 -31.221 88.321 1.00 79.94 223 ARG C CA 1
ATOM 6886 C C . ARG C 1 218 ? 6.333 -30.275 88.968 1.00 83.10 223 ARG C C 1
ATOM 6887 O O . ARG C 1 218 ? 6.706 -29.310 89.643 1.00 77.88 223 ARG C O 1
ATOM 6890 N N . TYR C 1 219 ? 5.047 -30.530 88.724 1.00 87.35 224 TYR C N 1
ATOM 6891 C CA . TYR C 1 219 ? 3.974 -29.743 89.342 1.00 86.63 224 TYR C CA 1
ATOM 6892 C C . TYR C 1 219 ? 4.114 -29.702 90.864 1.00 90.56 224 TYR C C 1
ATOM 6893 O O . TYR C 1 219 ? 3.823 -28.687 91.498 1.00 86.61 224 TYR C O 1
ATOM 6902 N N . SER C 1 220 ? 4.543 -30.823 91.441 1.00 93.33 225 SER C N 1
ATOM 6903 C CA . SER C 1 220 ? 4.734 -30.942 92.885 1.00 88.58 225 SER C CA 1
ATOM 6904 C C . SER C 1 220 ? 5.827 -30.030 93.449 1.00 82.62 225 SER C C 1
ATOM 6905 O O . SER C 1 220 ? 5.904 -29.838 94.659 1.00 77.03 225 SER C O 1
ATOM 6908 N N . ASP C 1 221 ? 6.678 -29.485 92.585 1.00 75.12 226 ASP C N 1
ATOM 6909 C CA . ASP C 1 221 ? 7.753 -28.597 93.033 1.00 72.08 226 ASP C CA 1
ATOM 6910 C C . ASP C 1 221 ? 7.330 -27.132 93.056 1.00 67.59 226 ASP C C 1
ATOM 6911 O O . ASP C 1 221 ? 8.105 -26.271 93.453 1.00 70.99 226 ASP C O 1
ATOM 6916 N N . ARG C 1 222 ? 6.095 -26.847 92.657 1.00 67.72 227 ARG C N 1
ATOM 6917 C CA . ARG C 1 222 ? 5.645 -25.474 92.489 1.00 65.71 227 ARG C CA 1
ATOM 6918 C C . ARG C 1 222 ? 5.688 -24.640 93.786 1.00 68.88 227 ARG C C 1
ATOM 6919 O O . ARG C 1 222 ? 6.177 -23.509 93.785 1.00 62.30 227 ARG C O 1
ATOM 6927 N N . GLN C 1 223 ? 5.170 -25.194 94.879 1.00 70.33 228 GLN C N 1
ATOM 6928 C CA . GLN C 1 223 ? 5.100 -24.453 96.121 1.00 72.69 228 GLN C CA 1
ATOM 6929 C C . GLN C 1 223 ? 6.509 -24.148 96.650 1.00 69.08 228 GLN C C 1
ATOM 6930 O O . GLN C 1 223 ? 6.753 -23.065 97.190 1.00 67.57 228 GLN C O 1
ATOM 6936 N N . TRP C 1 224 ? 7.419 -25.107 96.497 1.00 67.61 229 TRP C N 1
ATOM 6937 C CA . TRP C 1 224 ? 8.821 -24.919 96.858 1.00 65.59 229 TRP C CA 1
ATOM 6938 C C . TRP C 1 224 ? 9.435 -23.754 96.080 1.00 66.58 229 TRP C C 1
ATOM 6939 O O . TRP C 1 224 ? 10.175 -22.950 96.641 1.00 64.28 229 TRP C O 1
ATOM 6950 N N . LEU C 1 225 ? 9.116 -23.653 94.790 1.00 62.04 230 LEU C N 1
ATOM 6951 C CA . LEU C 1 225 ? 9.612 -22.547 93.987 1.00 59.84 230 LEU C CA 1
ATOM 6952 C C . LEU C 1 225 ? 9.026 -21.215 94.440 1.00 56.55 230 LEU C C 1
ATOM 6953 O O . LEU C 1 225 ? 9.731 -20.216 94.465 1.00 52.00 230 LEU C O 1
ATOM 6958 N N . ILE C 1 226 ? 7.738 -21.205 94.766 1.00 57.06 231 ILE C N 1
ATOM 6959 C CA . ILE C 1 226 ? 7.082 -20.006 95.266 1.00 57.05 231 ILE C CA 1
ATOM 6960 C C . ILE C 1 226 ? 7.789 -19.552 96.551 1.00 60.14 231 ILE C C 1
ATOM 6961 O O . ILE C 1 226 ? 8.088 -18.367 96.712 1.00 58.62 231 ILE C O 1
ATOM 6966 N N . ASN C 1 227 ? 8.083 -20.506 97.434 1.00 60.76 232 ASN C N 1
ATOM 6967 C CA . ASN C 1 227 ? 8.783 -20.211 98.687 1.00 61.67 232 ASN C CA 1
ATOM 6968 C C . ASN C 1 227 ? 10.167 -19.645 98.435 1.00 60.54 232 ASN C C 1
ATOM 6969 O O . ASN C 1 227 ? 10.553 -18.665 99.074 1.00 59.97 232 ASN C O 1
ATOM 6974 N N . LEU C 1 228 ? 10.904 -20.227 97.487 1.00 62.04 233 LEU C N 1
ATOM 6975 C CA . LEU C 1 228 ? 12.221 -19.668 97.110 1.00 62.34 233 LEU C CA 1
ATOM 6976 C C . LEU C 1 228 ? 12.096 -18.241 96.582 1.00 56.76 233 LEU C C 1
ATOM 6977 O O . LEU C 1 228 ? 12.867 -17.364 96.943 1.00 50.91 233 LEU C O 1
ATOM 6982 N N . ASN C 1 229 ? 11.093 -17.997 95.753 1.00 56.52 234 ASN C N 1
ATOM 6983 C CA . ASN C 1 229 ? 10.895 -16.657 95.220 1.00 50.74 234 ASN C CA 1
ATOM 6984 C C . ASN C 1 229 ? 10.616 -15.639 96.334 1.00 53.49 234 ASN C C 1
ATOM 6985 O O . ASN C 1 229 ? 11.139 -14.517 96.318 1.00 50.46 234 ASN C O 1
ATOM 6990 N N . ASN C 1 230 ? 9.788 -16.044 97.293 1.00 51.72 235 ASN C N 1
ATOM 6991 C CA . ASN C 1 230 ? 9.416 -15.186 98.389 1.00 53.69 235 ASN C CA 1
ATOM 6992 C C . ASN C 1 230 ? 10.593 -14.925 99.339 1.00 52.47 235 ASN C C 1
ATOM 6993 O O . ASN C 1 230 ? 10.812 -13.791 99.744 1.00 46.05 235 ASN C O 1
ATOM 6998 N N . LYS C 1 231 ? 11.350 -15.968 99.662 1.00 52.15 236 LYS C N 1
ATOM 6999 C CA . LYS C 1 231 ? 12.514 -15.812 100.521 1.00 55.14 236 LYS C CA 1
ATOM 7000 C C . LYS C 1 231 ? 13.522 -14.872 99.893 1.00 49.22 236 LYS C C 1
ATOM 7001 O O . LYS C 1 231 ? 14.000 -13.938 100.544 1.00 49.22 236 LYS C O 1
ATOM 7007 N N . ILE C 1 232 ? 13.844 -15.107 98.631 1.00 46.94 237 ILE C N 1
ATOM 7008 C CA . ILE C 1 232 ? 14.816 -14.265 97.940 1.00 44.30 237 ILE C CA 1
ATOM 7009 C C . ILE C 1 232 ? 14.428 -12.785 98.015 1.00 41.69 237 ILE C C 1
ATOM 7010 O O . ILE C 1 232 ? 15.229 -11.938 98.367 1.00 38.56 237 ILE C O 1
ATOM 7015 N N . ARG C 1 233 ? 13.176 -12.486 97.739 1.00 43.35 238 ARG C N 1
ATOM 7016 C CA . ARG C 1 233 ? 12.734 -11.099 97.734 1.00 43.50 238 ARG C CA 1
ATOM 7017 C C . ARG C 1 233 ? 12.568 -10.526 99.123 1.00 43.36 238 ARG C C 1
ATOM 7018 O O . ARG C 1 233 ? 12.598 -9.291 99.288 1.00 44.69 238 ARG C O 1
ATOM 7026 N N . SER C 1 234 ? 12.388 -11.398 100.118 1.00 45.11 239 SER C N 1
ATOM 7027 C CA . SER C 1 234 ? 12.253 -10.978 101.522 1.00 44.15 239 SER C CA 1
ATOM 7028 C C . SER C 1 234 ? 13.573 -10.696 102.204 1.00 43.55 239 SER C C 1
ATOM 7029 O O . SER C 1 234 ? 13.611 -9.999 103.207 1.00 46.96 239 SER C O 1
ATOM 7032 N N . ILE C 1 235 ? 14.652 -11.221 101.651 1.00 45.28 240 ILE C N 1
ATOM 7033 C CA . ILE C 1 235 ? 15.961 -11.191 102.294 1.00 46.00 240 ILE C CA 1
ATOM 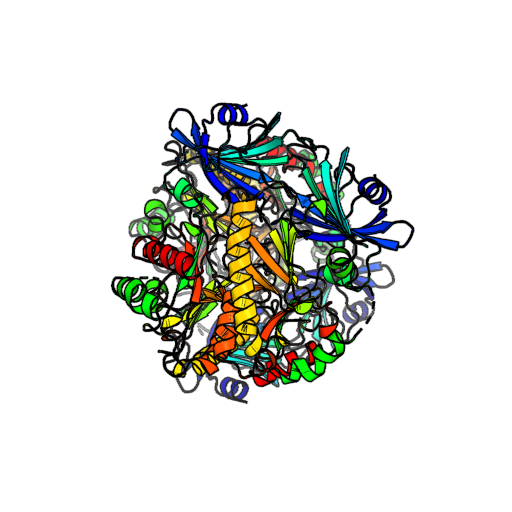7034 C C . ILE C 1 235 ? 16.919 -10.225 101.582 1.00 42.96 240 ILE C C 1
ATOM 7035 O O . ILE C 1 235 ? 17.576 -9.415 102.220 1.00 40.40 240 ILE C O 1
ATOM 7040 N N . VAL C 1 236 ? 17.031 -10.356 100.264 1.00 40.36 241 VAL C N 1
ATOM 7041 C CA . VAL C 1 236 ? 18.079 -9.651 99.527 1.00 37.99 241 VAL C CA 1
ATOM 7042 C C . VAL C 1 236 ? 18.048 -8.143 99.723 1.00 36.98 241 VAL C C 1
ATOM 7043 O O . VAL C 1 236 ? 19.075 -7.534 99.982 1.00 38.99 241 VAL C O 1
ATOM 7047 N N . PRO C 1 237 ? 16.878 -7.527 99.644 1.00 36.14 242 PRO C N 1
ATOM 7048 C CA . PRO C 1 237 ? 16.852 -6.067 99.809 1.00 36.58 242 PRO C CA 1
ATOM 7049 C C . PRO C 1 237 ? 17.408 -5.538 101.140 1.00 40.52 242 PRO C C 1
ATOM 7050 O O . PRO C 1 237 ? 18.121 -4.515 101.162 1.00 38.64 242 PRO C O 1
ATOM 7054 N N . GLY C 1 238 ? 17.098 -6.246 102.221 1.00 39.86 243 GLY C N 1
ATOM 7055 C CA . GLY C 1 238 ? 17.585 -5.878 103.535 1.00 42.97 243 GLY C CA 1
ATOM 7056 C C . GLY C 1 238 ? 19.075 -6.049 103.679 1.00 41.93 243 GLY C C 1
ATOM 7057 O O . GLY C 1 238 ? 19.702 -5.319 104.450 1.00 43.81 243 GLY C O 1
ATOM 7058 N N . CYS C 1 239 ? 19.651 -6.996 102.943 1.00 41.05 244 CYS C N 1
ATOM 7059 C CA . CYS C 1 239 ? 21.101 -7.106 102.912 1.00 42.93 244 CYS C CA 1
ATOM 7060 C C . CYS C 1 239 ? 21.809 -5.890 102.327 1.00 41.34 244 CYS C C 1
ATOM 7061 O O . CYS C 1 239 ? 22.986 -5.686 102.593 1.00 41.14 244 CYS C O 1
ATOM 7064 N N . TYR C 1 240 ? 21.114 -5.093 101.522 1.00 44.03 245 TYR C N 1
ATOM 7065 C CA . TYR C 1 240 ? 21.744 -3.949 100.843 1.00 41.80 245 TYR C CA 1
ATOM 7066 C C . TYR C 1 240 ? 21.034 -2.669 101.244 1.00 43.49 245 TYR C C 1
ATOM 7067 O O . TYR C 1 240 ? 20.920 -1.730 100.470 1.00 41.17 245 TYR C O 1
ATOM 7076 N N . ASN C 1 241 ? 20.577 -2.644 102.488 1.00 43.37 246 ASN C N 1
ATOM 7077 C CA . ASN C 1 241 ? 19.910 -1.481 103.058 1.00 47.39 246 ASN C CA 1
ATOM 7078 C C . ASN C 1 241 ? 18.827 -0.907 102.137 1.00 47.15 246 ASN C C 1
ATOM 7079 O O . ASN C 1 241 ? 18.643 0.304 102.088 1.00 45.51 246 ASN C O 1
ATOM 7084 N N . TYR C 1 242 ? 18.085 -1.780 101.471 1.00 44.73 247 TYR C N 1
ATOM 7085 C CA . TYR C 1 242 ? 16.986 -1.375 100.591 1.00 46.26 247 TYR C CA 1
ATOM 7086 C C . TYR C 1 242 ? 17.422 -0.412 99.473 1.00 47.44 247 TYR C C 1
ATOM 7087 O O . TYR C 1 242 ? 16.630 0.412 98.991 1.00 51.70 247 TYR C O 1
ATOM 7096 N N . ALA C 1 243 ? 18.690 -0.509 99.088 1.00 43.08 248 ALA C N 1
ATOM 7097 C CA . ALA C 1 243 ? 19.201 0.222 97.931 1.00 47.36 248 ALA C CA 1
ATOM 7098 C C . ALA C 1 243 ? 18.667 -0.412 96.663 1.00 44.10 248 ALA C C 1
ATOM 7099 O O . ALA C 1 243 ? 18.634 0.221 95.599 1.00 45.19 248 ALA C O 1
ATOM 7101 N N . VAL C 1 244 ? 18.237 -1.658 96.806 1.00 43.92 249 VAL C N 1
ATOM 7102 C CA . VAL C 1 244 ? 17.424 -2.317 95.824 1.00 41.52 249 VAL C CA 1
ATOM 7103 C C . VAL C 1 244 ? 16.139 -2.876 96.467 1.00 42.16 249 VAL C C 1
ATOM 7104 O O . VAL C 1 244 ? 16.161 -3.411 97.574 1.00 43.85 249 VAL C O 1
ATOM 7108 N N . HIS C 1 245 ? 15.002 -2.688 95.822 1.00 41.04 250 HIS C N 1
ATOM 7109 C CA . HIS C 1 245 ? 13.708 -3.087 96.390 1.00 44.83 250 HIS C CA 1
ATOM 7110 C C . HIS C 1 245 ? 13.336 -4.493 95.946 1.00 42.39 250 HIS C C 1
ATOM 7111 O O . HIS C 1 245 ? 13.934 -5.022 95.031 1.00 42.44 250 HIS C O 1
ATOM 7118 N N . PRO C 1 246 ? 12.357 -5.121 96.623 1.00 47.13 251 PRO C N 1
ATOM 7119 C CA . PRO C 1 246 ? 12.005 -6.489 96.238 1.00 44.02 251 PRO C CA 1
ATOM 7120 C C . PRO C 1 246 ? 11.485 -6.601 94.812 1.00 44.54 251 PRO C C 1
ATOM 7121 O O . PRO C 1 246 ? 11.711 -7.631 94.166 1.00 46.63 251 PRO C O 1
ATOM 7125 N N . ASP C 1 247 ? 10.813 -5.560 94.331 1.00 44.87 252 ASP C N 1
ATOM 7126 C CA . ASP C 1 247 ? 10.287 -5.539 92.971 1.00 44.39 252 ASP C CA 1
ATOM 7127 C C . ASP C 1 247 ? 11.301 -5.073 91.925 1.00 42.81 252 ASP C C 1
ATOM 7128 O O . ASP C 1 247 ? 10.950 -4.868 90.772 1.00 42.29 252 ASP C O 1
ATOM 7133 N N . GLU C 1 248 ? 12.553 -4.902 92.327 1.00 40.98 253 GLU C N 1
ATOM 7134 C CA . GLU C 1 248 ? 13.619 -4.478 91.435 1.00 38.50 253 GLU C CA 1
ATOM 7135 C C . GLU C 1 248 ? 14.635 -5.600 91.266 1.00 36.67 253 GLU C C 1
ATOM 7136 O O . GLU C 1 248 ? 15.785 -5.355 90.927 1.00 34.72 253 GLU C O 1
ATOM 7142 N N . LEU C 1 249 ? 14.221 -6.832 91.517 1.00 37.47 254 LEU C N 1
ATOM 7143 C CA . LEU C 1 249 ? 15.098 -7.959 91.317 1.00 37.43 254 LEU C CA 1
ATOM 7144 C C . LEU C 1 249 ? 14.539 -8.809 90.200 1.00 37.39 254 LEU C C 1
ATOM 7145 O O . LEU C 1 249 ? 13.384 -9.231 90.248 1.00 41.82 254 LEU C O 1
ATOM 7150 N N . ARG C 1 250 ? 15.357 -9.041 89.183 1.00 36.77 255 ARG C N 1
ATOM 7151 C CA . ARG C 1 250 ? 14.967 -9.890 88.054 1.00 38.45 255 ARG C CA 1
ATOM 7152 C C . ARG C 1 250 ? 15.479 -11.284 88.382 1.00 37.78 255 ARG C C 1
ATOM 7153 O O . ARG C 1 250 ? 16.684 -11.525 88.412 1.00 35.27 255 ARG C O 1
ATOM 7161 N N . ILE C 1 251 ? 14.553 -12.176 88.714 1.00 41.54 256 ILE C N 1
ATOM 7162 C CA . ILE C 1 251 ? 14.908 -13.480 89.262 1.00 41.07 256 ILE C CA 1
ATOM 7163 C C . ILE C 1 251 ? 14.555 -14.548 88.237 1.00 41.21 256 ILE C C 1
ATOM 7164 O O . ILE C 1 251 ? 13.404 -14.653 87.804 1.00 40.08 256 ILE C O 1
ATOM 7169 N N . LEU C 1 252 ? 15.552 -15.344 87.877 1.00 40.16 257 LEU C N 1
ATOM 7170 C CA . LEU C 1 252 ? 15.473 -16.139 86.680 1.00 42.00 257 LEU C CA 1
ATOM 7171 C C . LEU C 1 252 ? 16.383 -17.345 86.694 1.00 42.56 257 LEU C C 1
ATOM 7172 O O . LEU C 1 252 ? 17.307 -17.413 87.497 1.00 45.35 257 LEU C O 1
ATOM 7177 N N . VAL C 1 253 ? 16.115 -18.263 85.757 1.00 41.24 258 VAL C N 1
ATOM 7178 C CA . VAL C 1 253 ? 16.945 -19.433 85.507 1.00 43.20 258 VAL C CA 1
ATOM 7179 C C . VAL C 1 253 ? 17.343 -19.478 84.017 1.00 46.80 258 VAL C C 1
ATOM 7180 O O . VAL C 1 253 ? 16.745 -18.789 83.186 1.00 42.03 258 VAL C O 1
ATOM 7184 N N . HIS C 1 254 ? 18.348 -20.284 83.706 1.00 44.95 259 HIS C N 1
ATOM 7185 C CA . HIS C 1 254 ? 18.834 -20.458 82.358 1.00 47.44 259 HIS C CA 1
ATOM 7186 C C . HIS C 1 254 ? 18.555 -21.880 81.842 1.00 50.18 259 HIS C C 1
ATOM 7187 O O . HIS C 1 254 ? 18.643 -22.847 82.592 1.00 47.01 259 HIS C O 1
ATOM 7194 N N . TYR C 1 255 ? 18.259 -21.960 80.541 1.00 48.99 260 TYR C N 1
ATOM 7195 C CA . TYR C 1 255 ? 18.197 -23.205 79.791 1.00 46.79 260 TYR C CA 1
ATOM 7196 C C . TYR C 1 255 ? 18.680 -22.939 78.370 1.00 45.50 260 TYR C C 1
ATOM 7197 O O . TYR C 1 255 ? 18.088 -22.095 77.690 1.00 42.83 260 TYR C O 1
ATOM 7206 N N . GLN C 1 256 ? 19.766 -23.580 77.918 1.00 44.00 261 GLN C N 1
ATOM 7207 C CA . GLN C 1 256 ? 20.585 -24.472 78.724 1.00 45.45 261 GLN C CA 1
ATOM 7208 C C . GLN C 1 256 ? 21.425 -23.704 79.730 1.00 45.02 261 GLN C C 1
ATOM 7209 O O . GLN C 1 256 ? 21.976 -22.640 79.407 1.00 42.15 261 GLN C O 1
ATOM 7215 N N . PRO C 1 257 ? 21.566 -24.257 80.943 1.00 41.83 262 PRO C N 1
ATOM 7216 C CA . PRO C 1 257 ? 22.497 -23.684 81.904 1.00 43.92 262 PRO C CA 1
ATOM 7217 C C . PRO C 1 257 ? 23.899 -24.157 81.534 1.00 42.99 262 PRO C C 1
ATOM 7218 O O . PRO C 1 257 ? 24.035 -25.154 80.869 1.00 43.94 262 PRO C O 1
ATOM 7222 N N . SER C 1 258 ? 24.927 -23.458 81.977 1.00 41.98 263 SER C N 1
ATOM 7223 C CA . SER C 1 258 ? 26.306 -23.946 81.810 1.00 43.95 263 SER C CA 1
ATOM 7224 C C . SER C 1 258 ? 26.614 -25.125 82.758 1.00 45.22 263 SER C C 1
ATOM 7225 O O . SER C 1 258 ? 27.404 -26.008 82.431 1.00 44.98 263 SER C O 1
ATOM 7228 N N . TYR C 1 259 ? 25.987 -25.133 83.935 1.00 44.72 264 TYR C N 1
ATOM 7229 C CA . TYR C 1 259 ? 26.229 -26.154 84.935 1.00 44.85 264 TYR C CA 1
ATOM 7230 C C . TYR C 1 259 ? 24.935 -26.844 85.310 1.00 46.45 264 TYR C C 1
ATOM 7231 O O . TYR C 1 259 ? 23.907 -26.200 85.540 1.00 47.08 264 TYR C O 1
ATOM 7240 N N . TYR C 1 260 ? 24.993 -28.163 85.375 1.00 50.00 265 TYR C N 1
ATOM 7241 C CA . TYR C 1 260 ? 23.795 -28.961 85.601 1.00 53.97 265 TYR C CA 1
ATOM 7242 C C . TYR C 1 260 ? 23.534 -29.174 87.108 1.00 55.63 265 TYR C C 1
ATOM 7243 O O . TYR C 1 260 ? 23.577 -30.291 87.625 1.00 53.70 265 TYR C O 1
ATOM 7252 N N . HIS C 1 261 ? 23.276 -28.049 87.779 1.00 53.17 266 HIS C N 1
ATOM 7253 C CA . HIS C 1 261 ? 22.745 -27.997 89.131 1.00 58.92 266 HIS C CA 1
ATOM 7254 C C . HIS C 1 261 ? 21.851 -26.767 89.205 1.00 55.81 266 HIS C C 1
ATOM 7255 O O . HIS C 1 261 ? 22.288 -25.673 88.888 1.00 60.11 266 HIS C O 1
ATOM 7262 N N . PHE C 1 262 ? 20.610 -26.953 89.633 1.00 56.80 267 PHE C N 1
ATOM 7263 C CA . PHE C 1 262 ? 19.632 -25.875 89.658 1.00 54.36 267 PHE C CA 1
ATOM 7264 C C . PHE C 1 262 ? 20.142 -24.630 90.415 1.00 55.05 267 PHE C C 1
ATOM 7265 O O . PHE C 1 262 ? 20.386 -24.683 91.623 1.00 54.92 267 PHE C O 1
ATOM 7273 N N . ASN C 1 263 ? 20.321 -23.522 89.699 1.00 48.29 268 ASN C N 1
ATOM 7274 C CA . ASN C 1 263 ? 20.762 -22.247 90.274 1.00 50.13 268 ASN C CA 1
ATOM 7275 C C . ASN C 1 263 ? 19.838 -21.148 89.841 1.00 47.92 268 ASN C C 1
ATOM 7276 O O . ASN C 1 263 ? 19.373 -21.160 88.701 1.00 48.12 268 ASN C O 1
ATOM 7281 N N . ILE C 1 264 ? 19.553 -20.205 90.736 1.00 42.81 269 ILE C N 1
ATOM 7282 C CA . ILE C 1 264 ? 18.659 -19.108 90.416 1.00 41.62 269 ILE C CA 1
ATOM 7283 C C . ILE C 1 264 ? 19.476 -17.850 90.432 1.00 42.05 269 ILE C C 1
ATOM 7284 O O . ILE C 1 264 ? 20.181 -17.567 91.397 1.00 47.68 269 ILE C O 1
ATOM 7289 N N . HIS C 1 265 ? 19.347 -17.084 89.353 1.00 43.37 270 HIS C N 1
ATOM 7290 C CA . HIS C 1 265 ? 20.082 -15.860 89.153 1.00 38.78 270 HIS C CA 1
ATOM 7291 C C . HIS C 1 265 ? 19.196 -14.710 89.636 1.00 38.91 270 HIS C C 1
ATOM 7292 O O . HIS C 1 265 ? 17.993 -14.667 89.360 1.00 38.28 270 HIS C O 1
ATOM 7299 N N . ILE C 1 266 ? 19.795 -13.796 90.390 1.00 35.63 271 ILE C N 1
ATOM 7300 C CA . ILE C 1 266 ? 19.087 -12.705 91.025 1.00 36.28 271 ILE C CA 1
ATOM 7301 C C . ILE C 1 266 ? 19.836 -11.451 90.610 1.00 33.28 271 ILE C C 1
ATOM 7302 O O . ILE C 1 266 ? 20.963 -11.236 91.048 1.00 35.46 271 ILE C O 1
ATOM 7307 N N . VAL C 1 267 ? 19.193 -10.616 89.804 1.00 32.93 272 VAL C N 1
ATOM 7308 C CA . VAL C 1 267 ? 19.885 -9.526 89.135 1.00 29.96 272 VAL C CA 1
ATOM 7309 C C . VAL C 1 267 ? 19.143 -8.218 89.340 1.00 31.78 272 VAL C C 1
ATOM 7310 O O . VAL C 1 267 ? 17.924 -8.169 89.215 1.00 32.20 272 VAL C O 1
ATOM 7314 N N . ASN C 1 268 ? 19.869 -7.152 89.646 1.00 30.41 273 ASN C N 1
ATOM 7315 C CA . ASN C 1 268 ? 19.235 -5.843 89.674 1.00 33.05 273 ASN C CA 1
ATOM 7316 C C . ASN C 1 268 ? 18.511 -5.594 88.369 1.00 35.17 273 ASN C C 1
ATOM 7317 O O . ASN C 1 268 ? 19.091 -5.736 87.301 1.00 33.55 273 ASN C O 1
ATOM 7322 N N . ILE C 1 269 ? 17.252 -5.198 88.454 1.00 35.12 274 ILE C N 1
ATOM 7323 C CA . ILE C 1 269 ? 16.470 -4.927 87.285 1.00 35.77 274 ILE C CA 1
ATOM 7324 C C . ILE C 1 269 ? 17.097 -3.833 86.393 1.00 39.25 274 ILE C C 1
ATOM 7325 O O . ILE C 1 269 ? 16.805 -3.777 85.205 1.00 36.40 274 ILE C O 1
ATOM 7330 N N . LYS C 1 270 ? 17.934 -2.991 86.991 1.00 41.07 275 LYS C N 1
ATOM 7331 C CA . LYS C 1 270 ? 18.644 -1.897 86.338 1.00 42.57 275 LYS C CA 1
ATOM 7332 C C . LYS C 1 270 ? 19.782 -2.360 85.447 1.00 43.26 275 LYS C C 1
ATOM 7333 O O . LYS C 1 270 ? 20.389 -1.551 84.753 1.00 40.32 275 LYS C O 1
ATOM 7339 N N . HIS C 1 271 ? 20.171 -3.618 85.556 1.00 36.58 276 HIS C N 1
ATOM 7340 C CA . HIS C 1 271 ? 21.256 -4.124 84.750 1.00 35.55 276 HIS C CA 1
ATOM 7341 C C . HIS C 1 271 ? 20.675 -4.607 83.413 1.00 38.44 276 HIS C C 1
ATOM 7342 O O . HIS C 1 271 ? 19.943 -5.585 83.392 1.00 37.14 276 HIS C O 1
ATOM 7349 N N . PRO C 1 272 ? 21.007 -3.938 82.292 1.00 36.64 277 PRO C N 1
ATOM 7350 C CA . PRO C 1 272 ? 20.441 -4.456 81.061 1.00 38.15 277 PRO C CA 1
ATOM 7351 C C . PRO C 1 272 ? 20.954 -5.828 80.641 1.00 37.78 277 PRO C C 1
ATOM 7352 O O . PRO C 1 272 ? 20.362 -6.415 79.769 1.00 42.65 277 PRO C O 1
ATOM 7356 N N . GLY C 1 273 ? 22.066 -6.299 81.201 1.00 37.10 278 GLY C N 1
ATOM 7357 C CA . GLY C 1 273 ? 22.500 -7.686 80.986 1.00 36.06 278 GLY C CA 1
ATOM 7358 C C . GLY C 1 273 ? 23.666 -7.816 80.015 1.00 37.32 278 GLY C C 1
ATOM 7359 O O . GLY C 1 273 ? 23.633 -7.223 78.951 1.00 39.83 278 GLY C O 1
ATOM 7360 N N . LEU C 1 274 ? 24.699 -8.577 80.382 1.00 35.83 279 LEU C N 1
ATOM 7361 C CA . LEU C 1 274 ? 25.762 -8.996 79.454 1.00 38.07 279 LEU C CA 1
ATOM 7362 C C . LEU C 1 274 ? 25.326 -10.265 78.711 1.00 40.81 279 LEU C C 1
ATOM 7363 O O . LEU C 1 274 ? 24.633 -11.123 79.270 1.00 41.63 279 LEU C O 1
ATOM 7368 N N . GLY C 1 275 ? 25.733 -10.352 77.449 1.00 41.27 280 GLY C N 1
ATOM 7369 C CA . GLY C 1 275 ? 25.396 -11.435 76.506 1.00 36.68 280 GLY C CA 1
ATOM 7370 C C . GLY C 1 275 ? 23.977 -11.922 76.596 1.00 35.70 280 GLY C C 1
ATOM 7371 O O . GLY C 1 275 ? 23.076 -11.118 76.435 1.00 34.37 280 GLY C O 1
ATOM 7372 N N . ASN C 1 276 ? 23.757 -13.208 76.855 1.00 35.76 281 ASN C N 1
ATOM 7373 C CA . ASN C 1 276 ? 22.396 -13.739 76.989 1.00 38.81 281 ASN C CA 1
ATOM 7374 C C . ASN C 1 276 ? 21.942 -13.869 78.452 1.00 41.81 281 ASN C C 1
ATOM 7375 O O . ASN C 1 276 ? 20.901 -14.467 78.702 1.00 48.19 281 ASN C O 1
ATOM 7380 N N . SER C 1 277 ? 22.685 -13.331 79.413 1.00 37.39 282 SER C N 1
ATOM 7381 C CA . SER C 1 277 ? 22.379 -13.680 80.789 1.00 41.14 282 SER C CA 1
ATOM 7382 C C . SER C 1 277 ? 20.963 -13.332 81.224 1.00 36.08 282 SER C C 1
ATOM 7383 O O . SER C 1 277 ? 20.415 -14.060 82.018 1.00 36.82 282 SER C O 1
ATOM 7386 N N . ILE C 1 278 ? 20.346 -12.293 80.679 1.00 37.27 283 ILE C N 1
ATOM 7387 C CA . ILE C 1 278 ? 18.949 -11.989 81.007 1.00 39.40 283 ILE C CA 1
ATOM 7388 C C . ILE C 1 278 ? 18.013 -12.058 79.789 1.00 39.96 283 ILE C C 1
ATOM 7389 O O . ILE C 1 278 ? 16.847 -11.640 79.842 1.00 40.44 283 ILE C O 1
ATOM 7394 N N . ALA C 1 279 ? 18.515 -12.572 78.676 1.00 42.09 284 ALA C N 1
ATOM 7395 C CA . ALA C 1 279 ? 17.784 -12.478 77.393 1.00 39.20 284 ALA C CA 1
ATOM 7396 C C . ALA C 1 279 ? 16.725 -13.563 77.209 1.00 39.02 284 ALA C C 1
ATOM 7397 O O . ALA C 1 279 ? 16.958 -14.727 77.510 1.00 41.69 284 ALA C O 1
ATOM 7399 N N . ALA C 1 280 ? 15.565 -13.189 76.685 1.00 40.52 285 ALA C N 1
ATOM 7400 C CA . ALA C 1 280 ? 14.614 -14.174 76.167 1.00 43.82 285 ALA C CA 1
ATOM 7401 C C . ALA C 1 280 ? 15.338 -15.091 75.154 1.00 44.10 285 ALA C C 1
ATOM 7402 O O . ALA C 1 280 ? 16.072 -14.611 74.287 1.00 42.50 285 ALA C O 1
ATOM 7404 N N . GLY C 1 281 ? 15.133 -16.396 75.284 1.00 43.49 286 GLY C N 1
ATOM 7405 C CA . GLY C 1 281 ? 15.893 -17.397 74.537 1.00 43.80 286 GLY C CA 1
ATOM 7406 C C . GLY C 1 281 ? 16.988 -18.039 75.368 1.00 44.77 286 GLY C C 1
ATOM 7407 O O . GLY C 1 281 ? 17.669 -18.957 74.904 1.00 46.61 286 GLY C O 1
ATOM 7408 N N . LYS C 1 282 ? 17.138 -17.579 76.610 1.00 45.54 287 LYS C N 1
ATOM 7409 C CA . LYS C 1 282 ? 18.123 -18.134 77.533 1.00 45.56 287 LYS C CA 1
ATOM 7410 C C . LYS C 1 282 ? 17.593 -18.074 78.973 1.00 44.23 287 LYS C C 1
ATOM 7411 O O . LYS C 1 282 ? 17.451 -19.090 79.658 1.00 44.90 287 LYS C O 1
ATOM 7417 N N . ALA C 1 283 ? 17.276 -16.866 79.412 1.00 40.39 288 ALA C N 1
ATOM 7418 C CA . ALA C 1 283 ? 16.737 -16.629 80.733 1.00 39.44 288 ALA C CA 1
ATOM 7419 C C . ALA C 1 283 ? 15.242 -16.830 80.730 1.00 39.54 288 ALA C C 1
ATOM 7420 O O . ALA C 1 283 ? 14.567 -16.384 79.823 1.00 40.52 288 ALA C O 1
ATOM 7422 N N . ILE C 1 284 ? 14.734 -17.469 81.776 1.00 42.07 289 ILE C N 1
ATOM 7423 C CA . ILE C 1 284 ? 13.296 -17.585 82.014 1.00 43.45 289 ILE C CA 1
ATOM 7424 C C . ILE C 1 284 ? 13.020 -17.125 83.451 1.00 43.27 289 ILE C C 1
ATOM 7425 O O . ILE C 1 284 ? 13.667 -17.594 84.378 1.00 38.14 289 ILE C O 1
ATOM 7430 N N . LEU C 1 285 ? 12.084 -16.190 83.611 1.00 45.85 290 LEU C N 1
ATOM 7431 C CA . LEU C 1 285 ? 11.713 -15.677 84.923 1.00 50.24 290 LEU C CA 1
ATOM 7432 C C . LEU C 1 285 ? 11.180 -16.796 85.771 1.00 53.90 290 LEU C C 1
ATOM 7433 O O . LEU C 1 285 ? 10.396 -17.635 85.299 1.00 57.17 290 LEU C O 1
ATOM 7438 N N . LEU C 1 286 ? 11.605 -16.800 87.028 1.00 52.72 291 LEU C N 1
ATOM 7439 C CA . LEU C 1 286 ? 11.135 -17.773 88.004 1.00 50.02 291 LEU C CA 1
ATOM 7440 C C . LEU C 1 286 ? 9.613 -17.726 88.143 1.00 50.08 291 LEU C C 1
ATOM 7441 O O . LEU C 1 286 ? 8.967 -18.764 88.212 1.00 50.97 291 LEU C O 1
ATOM 7446 N N . GLU C 1 287 ? 9.041 -16.529 88.147 1.00 49.90 292 GLU C N 1
ATOM 7447 C CA . GLU C 1 287 ? 7.589 -16.380 88.206 1.00 55.45 292 GLU C CA 1
ATOM 7448 C C . GLU C 1 287 ? 6.926 -17.100 87.028 1.00 57.68 292 GLU C C 1
ATOM 7449 O O . GLU C 1 287 ? 5.855 -17.688 87.172 1.00 56.38 292 GLU C O 1
ATOM 7455 N N . ASP C 1 288 ? 7.563 -17.042 85.856 1.00 60.51 293 ASP C N 1
ATOM 7456 C CA . ASP C 1 288 ? 7.040 -17.728 84.667 1.00 63.83 293 ASP C CA 1
ATOM 7457 C C . ASP C 1 288 ? 7.139 -19.245 84.788 1.00 58.66 293 ASP C C 1
ATOM 7458 O O . ASP C 1 288 ? 6.231 -19.945 84.364 1.00 57.16 293 ASP C O 1
ATOM 7463 N N . ILE C 1 289 ? 8.228 -19.739 85.377 1.00 53.70 294 ILE C N 1
ATOM 7464 C CA . ILE C 1 289 ? 8.366 -21.163 85.641 1.00 52.45 294 ILE C CA 1
ATOM 7465 C C . ILE C 1 289 ? 7.200 -21.608 86.517 1.00 56.84 294 ILE C C 1
ATOM 7466 O O . ILE C 1 289 ? 6.523 -22.596 86.225 1.00 55.26 294 ILE C O 1
ATOM 7471 N N . ILE C 1 290 ? 6.974 -20.844 87.586 1.00 54.95 295 ILE C N 1
ATOM 7472 C CA . ILE C 1 290 ? 5.916 -21.108 88.561 1.00 58.85 295 ILE C CA 1
ATOM 7473 C C . ILE C 1 290 ? 4.531 -21.133 87.921 1.00 62.05 295 ILE C C 1
ATOM 7474 O O . ILE C 1 290 ? 3.738 -22.061 88.156 1.00 61.63 295 ILE C O 1
ATOM 7479 N N . GLU C 1 291 ? 4.245 -20.106 87.123 1.00 65.85 296 GLU C N 1
ATOM 7480 C CA . GLU C 1 291 ? 2.935 -19.963 86.483 1.00 75.18 296 GLU C CA 1
ATOM 7481 C C . GLU C 1 291 ? 2.713 -21.066 85.451 1.00 75.92 296 GLU C C 1
ATOM 7482 O O . GLU C 1 291 ? 1.617 -21.600 85.339 1.00 84.68 296 GLU C O 1
ATOM 7488 N N . MET C 1 292 ? 3.755 -21.434 84.719 1.00 82.10 297 MET C N 1
ATOM 7489 C CA . MET C 1 292 ? 3.608 -22.451 83.665 1.00 89.12 297 MET C CA 1
ATOM 7490 C C . MET C 1 292 ? 3.321 -23.840 84.267 1.00 84.91 297 MET C C 1
ATOM 7491 O O . MET C 1 292 ? 2.637 -24.660 83.647 1.00 79.50 297 MET C O 1
ATOM 7496 N N . LEU C 1 293 ? 3.805 -24.094 85.483 1.00 78.59 298 LEU C N 1
ATOM 7497 C CA . LEU C 1 293 ? 3.581 -25.396 86.122 1.00 75.15 298 LEU C CA 1
ATOM 7498 C C . LEU C 1 293 ? 2.112 -25.679 86.424 1.00 76.32 298 LEU C C 1
ATOM 7499 O O . LEU C 1 293 ? 1.725 -26.837 86.531 1.00 76.40 298 LEU C O 1
ATOM 7504 N N . ASN C 1 294 ? 1.293 -24.634 86.503 1.00 76.17 299 ASN C N 1
ATOM 7505 C CA . ASN C 1 294 ? -0.161 -24.812 86.584 1.00 80.47 299 ASN C CA 1
ATOM 7506 C C . ASN C 1 294 ? -0.790 -25.510 85.384 1.00 81.90 299 ASN C C 1
ATOM 7507 O O . ASN C 1 294 ? -1.851 -26.095 85.526 1.00 84.63 299 ASN C O 1
ATOM 7512 N N . TYR C 1 295 ? -0.155 -25.427 84.211 1.00 80.86 300 TYR C N 1
ATOM 7513 C CA . TYR C 1 295 ? -0.768 -25.872 82.950 1.00 80.57 300 TYR C CA 1
ATOM 7514 C C . TYR C 1 295 ? -0.109 -27.079 82.303 1.00 82.08 300 TYR C C 1
ATOM 7515 O O . TYR C 1 295 ? -0.716 -27.741 81.469 1.00 82.33 300 TYR C O 1
ATOM 7524 N N . LEU C 1 296 ? 1.132 -27.374 82.668 1.00 82.04 301 LEU C N 1
ATOM 7525 C CA . LEU C 1 296 ? 1.831 -28.505 82.091 1.00 84.44 301 LEU C CA 1
ATOM 7526 C C . LEU C 1 296 ? 1.240 -29.711 82.827 1.00 95.38 301 LEU C C 1
ATOM 7527 O O . LEU C 1 296 ? 0.331 -29.540 83.653 1.00 108.20 301 LEU C O 1
ATOM 7532 N N . GLY C 1 297 ? 1.667 -30.932 82.549 1.00 102.68 302 GLY C N 1
ATOM 7533 C CA . GLY C 1 297 ? 1.085 -32.052 83.293 1.00 110.80 302 GLY C CA 1
ATOM 7534 C C . GLY C 1 297 ? 1.746 -32.244 84.645 1.00 106.62 302 GLY C C 1
ATOM 7535 O O . GLY C 1 297 ? 2.504 -31.392 85.103 1.00 102.19 302 GLY C O 1
ATOM 7536 N N . PRO C 1 298 ? 1.479 -33.381 85.292 1.00 113.19 303 PRO C N 1
ATOM 7537 C CA . PRO C 1 298 ? 2.217 -33.732 86.514 1.00 116.60 303 PRO C CA 1
ATOM 7538 C C . PRO C 1 298 ? 3.739 -33.714 86.306 1.00 113.05 303 PRO C C 1
ATOM 7539 O O . PRO C 1 298 ? 4.475 -33.299 87.200 1.00 107.05 303 PRO C O 1
ATOM 7543 N N . GLU C 1 299 ? 4.200 -34.099 85.115 1.00 111.91 304 GLU C N 1
ATOM 7544 C CA . GLU C 1 299 ? 5.648 -34.197 84.844 1.00 107.18 304 GLU C CA 1
ATOM 7545 C C . GLU C 1 299 ? 6.273 -32.810 84.501 1.00 93.08 304 GLU C C 1
ATOM 7546 O O . GLU C 1 299 ? 7.487 -32.675 84.388 1.00 83.84 304 GLU C O 1
ATOM 7552 N N . GLY C 1 300 ? 5.444 -31.769 84.413 1.00 91.49 305 GLY C N 1
ATOM 7553 C CA . GLY C 1 300 ? 5.934 -30.382 84.391 1.00 90.12 305 GLY C CA 1
ATOM 7554 C C . GLY C 1 300 ? 6.657 -30.035 83.099 1.00 85.37 305 GLY C C 1
ATOM 7555 O O . GLY C 1 300 ? 6.134 -30.291 82.019 1.00 85.44 305 GLY C O 1
ATOM 7556 N N . TYR C 1 301 ? 7.870 -29.487 83.221 1.00 77.49 306 TYR C N 1
ATOM 7557 C CA . TYR C 1 301 ? 8.663 -29.054 82.061 1.00 77.79 306 TYR C CA 1
ATOM 7558 C C . TYR C 1 301 ? 9.172 -30.198 81.180 1.00 79.48 306 TYR C C 1
ATOM 7559 O O . TYR C 1 301 ? 9.684 -29.960 80.084 1.00 71.69 306 TYR C O 1
ATOM 7568 N N . MET C 1 302 ? 9.018 -31.437 81.644 1.00 81.66 307 MET C N 1
ATOM 7569 C CA . MET C 1 302 ? 9.278 -32.589 80.800 1.00 78.47 307 MET C CA 1
ATOM 7570 C C . MET C 1 302 ? 8.337 -32.608 79.601 1.00 81.43 307 MET C C 1
ATOM 7571 O O . MET C 1 302 ? 8.679 -33.176 78.568 1.00 80.18 307 MET C O 1
ATOM 7576 N N . ASN C 1 303 ? 7.148 -32.017 79.745 1.00 81.69 308 ASN C N 1
ATOM 7577 C CA . ASN C 1 303 ? 6.150 -31.967 78.669 1.00 83.28 308 ASN C CA 1
ATOM 7578 C C . ASN C 1 303 ? 6.229 -30.722 77.788 1.00 80.34 308 ASN C C 1
ATOM 7579 O O . ASN C 1 303 ? 5.416 -30.552 76.892 1.00 79.62 308 ASN C O 1
ATOM 7584 N N . LYS C 1 304 ? 7.188 -29.842 78.038 1.00 77.09 309 LYS C N 1
ATOM 7585 C CA . LYS C 1 304 ? 7.202 -28.574 77.344 1.00 74.79 309 LYS C CA 1
ATOM 7586 C C . LYS C 1 304 ? 8.145 -28.628 76.156 1.00 77.38 309 LYS C C 1
ATOM 7587 O O . LYS C 1 304 ? 9.187 -29.285 76.200 1.00 76.39 309 LYS C O 1
ATOM 7593 N N . THR C 1 305 ? 7.750 -27.967 75.071 1.00 79.16 310 THR C N 1
ATOM 7594 C CA . THR C 1 305 ? 8.678 -27.705 73.967 1.00 76.18 310 THR C CA 1
ATOM 7595 C C . THR C 1 305 ? 9.328 -26.359 74.245 1.00 67.74 310 THR C C 1
ATOM 7596 O O . THR C 1 305 ? 8.641 -25.343 74.304 1.00 67.84 310 THR C O 1
ATOM 7600 N N . ILE C 1 306 ? 10.640 -26.369 74.460 1.00 62.32 311 ILE C N 1
ATOM 7601 C CA . ILE C 1 306 ? 11.381 -25.183 74.892 1.00 61.11 311 ILE C CA 1
ATOM 7602 C C . ILE C 1 306 ? 12.271 -24.631 73.772 1.00 60.93 311 ILE C C 1
ATOM 7603 O O . ILE C 1 306 ? 13.166 -25.335 73.265 1.00 61.04 311 ILE C O 1
ATOM 7608 N N . THR C 1 307 ? 12.038 -23.377 73.402 1.00 56.63 312 THR C N 1
ATOM 7609 C CA . THR C 1 307 ? 12.826 -22.738 72.359 1.00 56.96 312 THR C CA 1
ATOM 7610 C C . THR C 1 307 ? 13.916 -21.893 72.994 1.00 53.32 312 THR C C 1
ATOM 7611 O O . THR C 1 307 ? 13.611 -21.009 73.774 1.00 47.77 312 THR C O 1
ATOM 7615 N N . TYR C 1 308 ? 15.172 -22.125 72.616 1.00 52.12 313 TYR C N 1
ATOM 7616 C CA . TYR C 1 308 ? 16.270 -21.356 73.165 1.00 48.66 313 TYR C CA 1
ATOM 7617 C C . TYR C 1 308 ? 17.454 -21.213 72.209 1.00 47.05 313 TYR C C 1
ATOM 7618 O O . TYR C 1 308 ? 17.547 -21.915 71.200 1.00 45.19 313 TYR C O 1
ATOM 7627 N N . ALA C 1 309 ? 18.366 -20.320 72.579 1.00 42.16 314 ALA C N 1
ATOM 7628 C CA . ALA C 1 309 ? 19.552 -20.042 71.799 1.00 46.51 314 ALA C CA 1
ATOM 7629 C C . ALA C 1 309 ? 20.699 -20.901 72.273 1.00 46.30 314 ALA C C 1
ATOM 7630 O O . ALA C 1 309 ? 21.014 -20.894 73.446 1.00 43.23 314 ALA C O 1
ATOM 7632 N N . ILE C 1 310 ? 21.335 -21.623 71.352 1.00 54.16 315 ILE C N 1
ATOM 7633 C CA . ILE C 1 310 ? 22.499 -22.416 71.693 1.00 51.13 315 ILE C CA 1
ATOM 7634 C C . ILE C 1 310 ? 23.674 -22.057 70.783 1.00 48.31 315 ILE C C 1
ATOM 7635 O O . ILE C 1 310 ? 23.479 -21.726 69.627 1.00 57.76 315 ILE C O 1
ATOM 7640 N N . GLY C 1 311 ? 24.893 -22.146 71.309 1.00 46.56 316 GLY C N 1
ATOM 7641 C CA . GLY C 1 311 ? 26.107 -21.915 70.539 1.00 45.39 316 GLY C CA 1
ATOM 7642 C C . GLY C 1 311 ? 26.532 -23.164 69.796 1.00 50.26 316 GLY C C 1
ATOM 7643 O O . GLY C 1 311 ? 26.336 -24.286 70.266 1.00 50.44 316 GLY C O 1
ATOM 7644 N N . GLU C 1 312 ? 27.113 -22.965 68.617 1.00 50.93 317 GLU C N 1
ATOM 7645 C CA . GLU C 1 312 ? 27.560 -24.059 67.777 1.00 51.55 317 GLU C CA 1
ATOM 7646 C C . GLU C 1 312 ? 28.667 -24.914 68.387 1.00 52.04 317 GLU C C 1
ATOM 7647 O O . GLU C 1 312 ? 28.793 -26.073 68.033 1.00 51.85 317 GLU C O 1
ATOM 7653 N N . ASN C 1 313 ? 29.476 -24.347 69.278 1.00 55.18 318 ASN C N 1
ATOM 7654 C CA . ASN C 1 313 ? 30.530 -25.115 69.955 1.00 56.96 318 ASN C CA 1
ATOM 7655 C C . ASN C 1 313 ? 30.000 -26.014 71.090 1.00 54.16 318 ASN C C 1
ATOM 7656 O O . ASN C 1 313 ? 30.727 -26.832 71.608 1.00 56.93 318 ASN C O 1
ATOM 7661 N N . HIS C 1 314 ? 28.756 -25.833 71.501 1.00 52.94 319 HIS C N 1
ATOM 7662 C CA . HIS C 1 314 ? 28.186 -26.631 72.598 1.00 53.60 319 HIS C CA 1
ATOM 7663 C C . HIS C 1 314 ? 28.150 -28.098 72.191 1.00 58.67 319 HIS C C 1
ATOM 7664 O O . HIS C 1 314 ? 27.892 -28.381 71.025 1.00 57.73 319 HIS C O 1
ATOM 7671 N N . ASP C 1 315 ? 28.432 -29.011 73.126 1.00 53.49 320 ASP C N 1
ATOM 7672 C CA . ASP C 1 315 ? 28.526 -30.446 72.827 1.00 59.28 320 ASP C CA 1
ATOM 7673 C C . ASP C 1 315 ? 27.213 -31.009 72.248 1.00 59.75 320 ASP C C 1
ATOM 7674 O O . ASP C 1 315 ? 27.221 -31.910 71.407 1.00 61.20 320 ASP C O 1
ATOM 7679 N N . LEU C 1 316 ? 26.089 -30.455 72.690 1.00 55.79 321 LEU C N 1
ATOM 7680 C CA . LEU C 1 316 ? 24.773 -30.883 72.229 1.00 56.62 321 LEU C CA 1
ATOM 7681 C C . LEU C 1 316 ? 24.504 -30.598 70.753 1.00 57.69 321 LEU C C 1
ATOM 7682 O O . LEU C 1 316 ? 23.656 -31.241 70.158 1.00 57.38 321 LEU C O 1
ATOM 7687 N N . TRP C 1 317 ? 25.197 -29.620 70.176 1.00 58.23 322 TRP C N 1
ATOM 7688 C CA . TRP C 1 317 ? 25.008 -29.278 68.769 1.00 59.97 322 TRP C CA 1
ATOM 7689 C C . TRP C 1 317 ? 25.275 -30.497 67.894 1.00 63.09 322 TRP C C 1
ATOM 7690 O O . TRP C 1 317 ? 24.379 -30.942 67.185 1.00 60.14 322 TRP C O 1
ATOM 7701 N N . LYS C 1 318 ? 26.490 -31.046 67.979 1.00 64.32 323 LYS C N 1
ATOM 7702 C CA . LYS C 1 318 ? 26.870 -32.236 67.208 1.00 65.72 323 LYS C CA 1
ATOM 7703 C C . LYS C 1 318 ? 26.310 -33.534 67.777 1.00 71.24 323 LYS C C 1
ATOM 7704 O O . LYS C 1 318 ? 26.368 -34.557 67.109 1.00 73.65 323 LYS C O 1
ATOM 7707 N N . ARG C 1 319 ? 25.779 -33.519 68.995 1.00 69.44 324 ARG C N 1
ATOM 7708 C CA . ARG C 1 319 ? 25.204 -34.735 69.589 1.00 71.97 324 ARG C CA 1
ATOM 7709 C C . ARG C 1 319 ? 23.754 -34.960 69.130 1.00 71.00 324 ARG C C 1
ATOM 7710 O O . ARG C 1 319 ? 23.145 -35.956 69.495 1.00 73.33 324 ARG C O 1
ATOM 7713 N N . GLY C 1 320 ? 23.198 -34.047 68.336 1.00 70.21 325 GLY C N 1
ATOM 7714 C CA . GLY C 1 320 ? 21.884 -34.267 67.719 1.00 68.72 325 GLY C CA 1
ATOM 7715 C C . GLY C 1 320 ? 21.013 -33.042 67.459 1.00 67.85 325 GLY C C 1
ATOM 7716 O O . GLY C 1 320 ? 20.028 -33.134 66.721 1.00 68.94 325 GLY C O 1
ATOM 7717 N N . LEU C 1 321 ? 21.320 -31.902 68.079 1.00 64.13 326 LEU C N 1
ATOM 7718 C CA . LEU C 1 321 ? 20.493 -30.718 67.878 1.00 62.31 326 LEU C CA 1
ATOM 7719 C C . LEU C 1 321 ? 20.615 -30.164 66.452 1.00 61.73 326 LEU C C 1
ATOM 7720 O O . LEU C 1 321 ? 19.643 -29.670 65.895 1.00 56.60 326 LEU C O 1
ATOM 7725 N N . GLU C 1 322 ? 21.810 -30.215 65.875 1.00 60.25 327 GLU C N 1
ATOM 7726 C CA . GLU C 1 322 ? 22.004 -29.748 64.511 1.00 65.64 327 GLU C CA 1
ATOM 7727 C C . GLU C 1 322 ? 21.112 -30.529 63.555 1.00 68.41 327 GLU C C 1
ATOM 7728 O O . GLU C 1 322 ? 20.328 -29.948 62.799 1.00 64.14 327 GLU C O 1
ATOM 7734 N N . GLU C 1 323 ? 21.248 -31.849 63.592 1.00 69.54 328 GLU C N 1
ATOM 7735 C CA . GLU C 1 323 ? 20.496 -32.723 62.693 1.00 73.08 328 GLU C CA 1
ATOM 7736 C C . GLU C 1 323 ? 18.992 -32.509 62.878 1.00 71.73 328 GLU C C 1
ATOM 7737 O O . GLU C 1 323 ? 18.237 -32.497 61.915 1.00 68.32 328 GLU C O 1
ATOM 7743 N N . GLU C 1 324 ? 18.559 -32.306 64.117 1.00 69.49 329 GLU C N 1
ATOM 7744 C CA . GLU C 1 324 ? 17.133 -32.158 64.382 1.00 70.83 329 GLU C CA 1
ATOM 7745 C C . GLU C 1 324 ? 16.583 -30.810 63.930 1.00 70.81 329 GLU C C 1
ATOM 7746 O O . GLU C 1 324 ? 15.435 -30.714 63.489 1.00 71.86 329 GLU C O 1
ATOM 7752 N N . LEU C 1 325 ? 17.401 -29.769 64.036 1.00 66.97 330 LEU C N 1
ATOM 7753 C CA . LEU C 1 325 ? 17.010 -28.443 63.571 1.00 68.27 330 LEU C CA 1
ATOM 7754 C C . LEU C 1 325 ? 16.799 -28.425 62.052 1.00 68.30 330 LEU C C 1
ATOM 7755 O O . LEU C 1 325 ? 15.871 -27.782 61.567 1.00 67.02 330 LEU C O 1
ATOM 7760 N N . THR C 1 326 ? 17.642 -29.138 61.301 1.00 65.84 331 THR C N 1
ATOM 7761 C CA . THR C 1 326 ? 17.497 -29.187 59.844 1.00 68.13 331 THR C CA 1
ATOM 7762 C C . THR C 1 326 ? 16.153 -29.822 59.498 1.00 70.75 331 THR C C 1
ATOM 7763 O O . THR C 1 326 ? 15.433 -29.313 58.659 1.00 68.32 331 THR C O 1
ATOM 7767 N N . LYS C 1 327 ? 15.820 -30.930 60.157 1.00 73.70 332 LYS C N 1
ATOM 7768 C CA . LYS C 1 327 ? 14.540 -31.597 59.930 1.00 75.36 332 LYS C CA 1
ATOM 7769 C C . LYS C 1 327 ? 13.340 -30.732 60.322 1.00 74.41 332 LYS C C 1
ATOM 7770 O O . LYS C 1 327 ? 12.317 -30.759 59.636 1.00 72.40 332 LYS C O 1
ATOM 7776 N N . GLN C 1 328 ? 13.466 -29.965 61.405 1.00 69.09 333 GLN C N 1
ATOM 7777 C CA . GLN C 1 328 ? 12.406 -29.043 61.832 1.00 70.45 333 GLN C CA 1
ATOM 7778 C C . GLN C 1 328 ? 12.154 -27.959 60.805 1.00 69.18 333 GLN C C 1
ATOM 7779 O O . GLN C 1 328 ? 11.005 -27.618 60.520 1.00 69.93 333 GLN C O 1
ATOM 7785 N N . LEU C 1 329 ? 13.233 -27.408 60.255 1.00 69.19 334 LEU C N 1
ATOM 7786 C CA . LEU C 1 329 ? 13.131 -26.406 59.194 1.00 71.72 334 LEU C CA 1
ATOM 7787 C C . LEU C 1 329 ? 12.405 -26.965 57.967 1.00 72.02 334 LEU C C 1
ATOM 7788 O O . LEU C 1 329 ? 11.546 -26.303 57.388 1.00 73.86 334 LEU C O 1
ATOM 7793 N N . GLU C 1 330 ? 12.737 -28.189 57.565 1.00 77.23 335 GLU C N 1
ATOM 7794 C CA . GLU C 1 330 ? 12.014 -28.848 56.475 1.00 79.06 335 GLU C CA 1
ATOM 7795 C C . GLU C 1 330 ? 10.531 -28.974 56.797 1.00 79.79 335 GLU C C 1
ATOM 7796 O O . GLU C 1 330 ? 9.699 -28.616 55.994 1.00 76.86 335 GLU C O 1
ATOM 7802 N N . ARG C 1 331 ? 10.198 -29.460 57.991 1.00 81.33 336 ARG C N 1
ATOM 7803 C CA . ARG C 1 331 ? 8.795 -29.622 58.368 1.00 82.52 336 ARG C CA 1
ATOM 7804 C C . ARG C 1 331 ? 8.036 -28.293 58.401 1.00 80.95 336 ARG C C 1
ATOM 7805 O O . ARG C 1 331 ? 6.853 -28.252 58.077 1.00 81.78 336 ARG C O 1
ATOM 7813 N N . ASP C 1 332 ? 8.711 -27.208 58.786 1.00 78.84 337 ASP C N 1
ATOM 7814 C CA . ASP C 1 332 ? 8.094 -25.885 58.773 1.00 77.16 337 ASP C CA 1
ATOM 7815 C C . ASP C 1 332 ? 8.059 -25.262 57.354 1.00 81.79 337 ASP C C 1
ATOM 7816 O O . ASP C 1 332 ? 7.475 -24.192 57.153 1.00 84.66 337 ASP C O 1
ATOM 7821 N N . GLY C 1 333 ? 8.653 -25.932 56.365 1.00 80.06 338 GLY C N 1
ATOM 7822 C CA . GLY C 1 333 ? 8.640 -25.428 55.000 1.00 81.87 338 GLY C CA 1
ATOM 7823 C C . GLY C 1 333 ? 9.538 -24.221 54.809 1.00 80.06 338 GLY C C 1
ATOM 7824 O O . GLY C 1 333 ? 9.250 -23.339 53.960 1.00 80.80 338 GLY C O 1
ATOM 7825 N N . ILE C 1 334 ? 10.626 -24.184 55.589 1.00 78.76 339 ILE C N 1
ATOM 7826 C CA . ILE C 1 334 ? 11.617 -23.141 55.484 1.00 75.02 339 ILE C CA 1
ATOM 7827 C C . ILE C 1 334 ? 12.589 -23.636 54.418 1.00 78.73 339 ILE C C 1
ATOM 7828 O O . ILE C 1 334 ? 13.032 -24.788 54.448 1.00 79.19 339 ILE C O 1
ATOM 7833 N N . PRO C 1 335 ? 12.903 -22.781 53.436 1.00 77.57 340 PRO C N 1
ATOM 7834 C CA . PRO C 1 335 ? 13.772 -23.229 52.356 1.00 79.36 340 PRO C CA 1
ATOM 7835 C C . PRO C 1 335 ? 15.172 -23.631 52.798 1.00 76.89 340 PRO C C 1
ATOM 7836 O O . PRO C 1 335 ? 15.712 -23.063 53.743 1.00 76.40 340 PRO C O 1
ATOM 7840 N N . LYS C 1 336 ? 15.742 -24.603 52.090 1.00 84.64 341 LYS C N 1
ATOM 7841 C CA . LYS C 1 336 ? 17.161 -24.920 52.207 1.00 87.63 341 LYS C CA 1
ATOM 7842 C C . LYS C 1 336 ? 17.992 -23.739 51.705 1.00 87.14 341 LYS C C 1
ATOM 7843 O O . LYS C 1 336 ? 17.639 -23.125 50.713 1.00 82.36 341 LYS C O 1
ATOM 7845 N N . ILE C 1 337 ? 19.088 -23.426 52.397 1.00 91.47 342 ILE C N 1
ATOM 7846 C CA . ILE C 1 337 ? 19.974 -22.337 51.984 1.00 90.60 342 ILE C CA 1
ATOM 7847 C C . ILE C 1 337 ? 20.639 -22.758 50.675 1.00 92.03 342 ILE C C 1
ATOM 7848 O O . ILE C 1 337 ? 21.196 -23.852 50.598 1.00 94.23 342 ILE C O 1
ATOM 7853 N N . PRO C 1 338 ? 20.550 -21.920 49.626 1.00 93.07 343 PRO C N 1
ATOM 7854 C CA . PRO C 1 338 ? 21.182 -22.329 48.364 1.00 97.70 343 PRO C CA 1
ATOM 7855 C C . PRO C 1 338 ? 22.695 -22.488 48.508 1.00 98.76 343 PRO C C 1
ATOM 7856 O O . PRO C 1 338 ? 23.309 -21.717 49.251 1.00 96.59 343 PRO C O 1
ATOM 7860 N N . LYS C 1 339 ? 23.266 -23.478 47.813 1.00 98.59 344 LYS C N 1
ATOM 7861 C CA . LYS C 1 339 ? 24.701 -23.738 47.786 1.00 101.66 344 LYS C CA 1
ATOM 7862 C C . LYS C 1 339 ? 25.414 -22.634 47.003 1.00 104.26 344 LYS C C 1
ATOM 7863 O O . LYS C 1 339 ? 25.898 -22.853 45.891 1.00 91.56 344 LYS C O 1
ATOM 7865 N N . ILE C 1 340 ? 25.418 -21.440 47.591 1.00 111.58 345 ILE C N 1
ATOM 7866 C CA . ILE C 1 340 ? 26.142 -20.267 47.079 1.00 111.17 345 ILE C CA 1
ATOM 7867 C C . ILE C 1 340 ? 26.833 -19.469 48.210 1.00 114.95 345 ILE C C 1
ATOM 7868 O O . ILE C 1 340 ? 27.623 -18.560 47.931 1.00 130.14 345 ILE C O 1
ATOM 7873 N N . VAL C 1 341 ? 26.592 -19.846 49.472 1.00 114.51 346 VAL C N 1
ATOM 7874 C CA . VAL C 1 341 ? 27.097 -19.114 50.639 1.00 106.54 346 VAL C CA 1
ATOM 7875 C C . VAL C 1 341 ? 26.382 -17.770 50.760 1.00 110.84 346 VAL C C 1
ATOM 7876 O O . VAL C 1 341 ? 25.549 -17.419 49.917 1.00 110.46 346 VAL C O 1
ATOM 7878 N N . GLY D 1 1 ? 41.779 24.698 78.436 1.00 75.31 6 GLY D N 1
ATOM 7879 C CA . GLY D 1 1 ? 41.061 25.115 77.191 1.00 77.48 6 GLY D CA 1
ATOM 7880 C C . GLY D 1 1 ? 39.556 25.274 77.382 1.00 73.71 6 GLY D C 1
ATOM 7881 O O . GLY D 1 1 ? 39.039 25.124 78.489 1.00 72.18 6 GLY D O 1
ATOM 7882 N N . MET D 1 2 ? 38.861 25.600 76.296 1.00 71.53 7 MET D N 1
ATOM 7883 C CA . MET D 1 2 ? 37.408 25.793 76.306 1.00 70.98 7 MET D CA 1
ATOM 7884 C C . MET D 1 2 ? 36.681 24.605 76.946 1.00 67.23 7 MET D C 1
ATOM 7885 O O . MET D 1 2 ? 35.909 24.761 77.909 1.00 64.00 7 MET D O 1
ATOM 7890 N N . PHE D 1 3 ? 36.919 23.421 76.394 1.00 57.27 8 PHE D N 1
ATOM 7891 C CA . PHE D 1 3 ? 36.299 22.190 76.870 1.00 53.20 8 PHE D CA 1
ATOM 7892 C C . PHE D 1 3 ? 36.529 21.969 78.381 1.00 53.99 8 PHE D C 1
ATOM 7893 O O . PHE D 1 3 ? 35.571 21.831 79.153 1.00 47.85 8 PHE D O 1
ATOM 7901 N N . ALA D 1 4 ? 37.793 21.930 78.789 1.00 55.65 9 ALA D N 1
ATOM 7902 C CA . ALA D 1 4 ? 38.140 21.752 80.212 1.00 60.09 9 ALA D CA 1
ATOM 7903 C C . ALA D 1 4 ? 37.438 22.801 81.078 1.00 56.93 9 ALA D C 1
ATOM 7904 O O . ALA D 1 4 ? 36.813 22.463 82.079 1.00 55.64 9 ALA D O 1
ATOM 7906 N N . SER D 1 5 ? 37.512 24.057 80.649 1.00 56.70 10 SER D N 1
ATOM 7907 C CA . SER D 1 5 ? 36.907 25.167 81.391 1.00 63.65 10 SER D CA 1
ATOM 7908 C C . SER D 1 5 ? 35.400 24.996 81.571 1.00 59.52 10 SER D C 1
ATOM 7909 O O . SER D 1 5 ? 34.885 25.265 82.641 1.00 62.44 10 SER D O 1
ATOM 7912 N N . LEU D 1 6 ? 34.703 24.516 80.546 1.00 57.38 11 LEU D N 1
ATOM 7913 C CA . LEU D 1 6 ? 33.258 24.290 80.640 1.00 56.39 11 LEU D CA 1
ATOM 7914 C C . LEU D 1 6 ? 32.925 23.149 81.606 1.00 52.85 11 LEU D C 1
ATOM 7915 O O . LEU D 1 6 ? 31.953 23.229 82.337 1.00 49.38 11 LEU D O 1
ATOM 7920 N N . ILE D 1 7 ? 33.726 22.091 81.577 1.00 49.03 12 ILE D N 1
ATOM 7921 C CA . ILE D 1 7 ? 33.504 20.945 82.431 1.00 50.53 12 ILE D CA 1
ATOM 7922 C C . ILE D 1 7 ? 33.703 21.344 83.897 1.00 54.03 12 ILE D C 1
ATOM 7923 O O . ILE D 1 7 ? 32.942 20.903 84.746 1.00 51.84 12 ILE D O 1
ATOM 7928 N N . LYS D 1 8 ? 34.681 22.212 84.167 1.00 59.27 13 LYS D N 1
ATOM 7929 C CA . LYS D 1 8 ? 34.953 22.715 85.538 1.00 64.58 13 LYS D CA 1
ATOM 7930 C C . LYS D 1 8 ? 33.793 23.558 86.098 1.00 62.91 13 LYS D C 1
ATOM 7931 O O . LYS D 1 8 ? 33.530 23.515 87.288 1.00 64.37 13 LYS D O 1
ATOM 7933 N N . ARG D 1 9 ? 33.090 24.289 85.234 1.00 59.70 14 ARG D N 1
ATOM 7934 C CA . ARG D 1 9 ? 31.944 25.107 85.644 1.00 58.37 14 ARG D CA 1
ATOM 7935 C C . ARG D 1 9 ? 30.638 24.343 85.764 1.00 56.11 14 ARG D C 1
ATOM 7936 O O . ARG D 1 9 ? 29.650 24.885 86.256 1.00 60.70 14 ARG D O 1
ATOM 7944 N N . PHE D 1 10 ? 30.609 23.113 85.277 1.00 53.70 15 PHE D N 1
ATOM 7945 C CA . PHE D 1 10 ? 29.410 22.287 85.346 1.00 52.88 15 PHE D CA 1
ATOM 7946 C C . PHE D 1 10 ? 28.932 22.104 86.791 1.00 51.20 15 PHE D C 1
ATOM 7947 O O . PHE D 1 10 ? 29.676 21.590 87.627 1.00 47.44 15 PHE D O 1
ATOM 7955 N N A GLN D 1 11 ? 27.701 22.527 87.063 0.50 51.20 16 GLN D N 1
ATOM 7956 N N B GLN D 1 11 ? 27.693 22.521 87.059 0.50 51.08 16 GLN D N 1
ATOM 7957 C CA A GLN D 1 11 ? 27.071 22.304 88.359 0.50 52.89 16 GLN D CA 1
ATOM 7958 C CA B GLN D 1 11 ? 27.047 22.326 88.359 0.50 52.71 16 GLN D CA 1
ATOM 7959 C C A GLN D 1 11 ? 26.071 21.156 88.240 0.50 49.56 16 GLN D C 1
ATOM 7960 C C B GLN D 1 11 ? 26.035 21.177 88.296 0.50 49.50 16 GLN D C 1
ATOM 7961 O O A GLN D 1 11 ? 25.060 21.272 87.536 0.50 50.27 16 GLN D O 1
ATOM 7962 O O B GLN D 1 11 ? 24.958 21.327 87.721 0.50 49.83 16 GLN D O 1
ATOM 7973 N N . PHE D 1 12 ? 26.363 20.056 88.929 1.00 47.22 17 PHE D N 1
ATOM 7974 C CA . PHE D 1 12 ? 25.530 18.858 88.887 1.00 48.94 17 PHE D CA 1
ATOM 7975 C C . PHE D 1 12 ? 24.105 19.106 89.369 1.00 47.72 17 PHE D C 1
ATOM 7976 O O . PHE D 1 12 ? 23.906 19.755 90.371 1.00 54.93 17 PHE D O 1
ATOM 7984 N N . VAL D 1 13 ? 23.124 18.579 88.645 1.00 48.93 18 VAL D N 1
ATOM 7985 C CA . VAL D 1 13 ? 21.734 18.608 89.082 1.00 48.37 18 VAL D CA 1
ATOM 7986 C C . VAL D 1 13 ? 21.245 17.194 89.369 1.00 47.75 18 VAL D C 1
ATOM 7987 O O . VAL D 1 13 ? 20.761 16.915 90.452 1.00 54.24 18 VAL D O 1
ATOM 7991 N N . SER D 1 14 ? 21.375 16.285 88.411 1.00 47.16 19 SER D N 1
ATOM 7992 C CA . SER D 1 14 ? 20.891 14.913 88.598 1.00 43.11 19 SER D CA 1
ATOM 7993 C C . SER D 1 14 ? 21.492 13.946 87.594 1.00 42.08 19 SER D C 1
ATOM 7994 O O . SER D 1 14 ? 22.039 14.353 86.580 1.00 39.33 19 SER D O 1
ATOM 7997 N N . VAL D 1 15 ? 21.401 12.662 87.907 1.00 39.48 20 VAL D N 1
ATOM 7998 C CA . VAL D 1 15 ? 21.882 11.627 87.042 1.00 39.31 20 VAL D CA 1
ATOM 7999 C C . VAL D 1 15 ? 20.750 11.246 86.110 1.00 41.53 20 VAL D C 1
ATOM 8000 O O . VAL D 1 15 ? 19.678 10.863 86.569 1.00 44.87 20 VAL D O 1
ATOM 8004 N N . LEU D 1 16 ? 20.985 11.388 84.806 1.00 38.77 21 LEU D N 1
ATOM 8005 C CA . LEU D 1 16 ? 19.991 11.030 83.799 1.00 40.10 21 LEU D CA 1
ATOM 8006 C C . LEU D 1 16 ? 19.937 9.532 83.519 1.00 36.52 21 LEU D C 1
ATOM 8007 O O . LEU D 1 16 ? 18.868 8.963 83.333 1.00 37.42 21 LEU D O 1
ATOM 8012 N N . ASP D 1 17 ? 21.093 8.886 83.521 1.00 34.46 22 ASP D N 1
ATOM 8013 C CA . ASP D 1 17 ? 21.197 7.506 83.091 1.00 37.55 22 ASP D CA 1
ATOM 8014 C C . ASP D 1 17 ? 22.427 6.905 83.672 1.00 34.01 22 ASP D C 1
ATOM 8015 O O . ASP D 1 17 ? 23.453 7.559 83.720 1.00 34.89 22 ASP D O 1
ATOM 8020 N N . SER D 1 18 ? 22.325 5.657 84.112 1.00 34.92 23 SER D N 1
ATOM 8021 C CA . SER D 1 18 ? 23.502 4.879 84.474 1.00 34.07 23 SER D CA 1
ATOM 8022 C C . SER D 1 18 ? 23.281 3.503 83.911 1.00 33.26 23 SER D C 1
ATOM 8023 O O . SER D 1 18 ? 22.276 2.857 84.206 1.00 31.40 23 SER D O 1
ATOM 8026 N N . ASN D 1 19 ? 24.208 3.066 83.076 1.00 33.43 24 ASN D N 1
ATOM 8027 C CA . ASN D 1 19 ? 24.058 1.799 82.365 1.00 32.70 24 ASN D CA 1
ATOM 8028 C C . ASN D 1 19 ? 25.295 0.953 82.556 1.00 31.29 24 ASN D C 1
ATOM 8029 O O . ASN D 1 19 ? 26.326 1.199 81.924 1.00 32.05 24 ASN D O 1
ATOM 8034 N N . PRO D 1 20 ? 25.199 -0.057 83.422 1.00 31.61 25 PRO D N 1
ATOM 8035 C CA . PRO D 1 20 ? 26.343 -0.907 83.718 1.00 31.90 25 PRO D CA 1
ATOM 8036 C C . PRO D 1 20 ? 26.693 -1.903 82.609 1.00 29.10 25 PRO D C 1
ATOM 8037 O O . PRO D 1 20 ? 27.790 -2.456 82.604 1.00 28.05 25 PRO D O 1
ATOM 8041 N N . GLN D 1 21 ? 25.771 -2.173 81.717 1.00 30.33 26 GLN D N 1
ATOM 8042 C CA . GLN D 1 21 ? 26.104 -3.003 80.550 1.00 32.26 26 GLN D CA 1
ATOM 8043 C C . GLN D 1 21 ? 27.102 -2.321 79.657 1.00 30.84 26 GLN D C 1
ATOM 8044 O O . GLN D 1 21 ? 28.128 -2.907 79.322 1.00 29.91 26 GLN D O 1
ATOM 8050 N N . THR D 1 22 ? 26.798 -1.080 79.285 1.00 30.06 27 THR D N 1
ATOM 8051 C CA . THR D 1 22 ? 27.628 -0.330 78.350 1.00 29.81 27 THR D CA 1
ATOM 8052 C C . THR D 1 22 ? 28.639 0.580 79.013 1.00 29.77 27 THR D C 1
ATOM 8053 O O . THR D 1 22 ? 29.493 1.131 78.346 1.00 32.69 27 THR D O 1
ATOM 8057 N N . LYS D 1 23 ? 28.579 0.710 80.330 1.00 30.21 28 LYS D N 1
ATOM 8058 C CA . LYS D 1 23 ? 29.491 1.588 81.082 1.00 30.57 28 LYS D CA 1
ATOM 8059 C C . LYS D 1 23 ? 29.356 3.031 80.639 1.00 29.87 28 LYS D C 1
ATOM 8060 O O . LYS D 1 23 ? 30.331 3.718 80.397 1.00 30.95 28 LYS D O 1
ATOM 8066 N N . VAL D 1 24 ? 28.112 3.469 80.573 1.00 31.34 29 VAL D N 1
ATOM 8067 C CA . VAL D 1 24 ? 27.764 4.805 80.206 1.00 32.97 29 VAL D CA 1
ATOM 8068 C C . VAL D 1 24 ? 27.019 5.443 81.372 1.00 36.52 29 VAL D C 1
ATOM 8069 O O . VAL D 1 24 ? 26.191 4.797 82.040 1.00 35.75 29 VAL D O 1
ATOM 8073 N N . MET D 1 25 ? 27.272 6.732 81.540 1.00 34.17 30 MET D N 1
ATOM 8074 C CA . MET D 1 25 ? 26.647 7.553 82.545 1.00 38.10 30 MET D CA 1
ATOM 8075 C C . MET D 1 25 ? 26.353 8.919 81.918 1.00 38.50 30 MET D C 1
ATOM 8076 O O . MET D 1 25 ? 27.233 9.526 81.310 1.00 37.00 30 MET D O 1
ATOM 8081 N N . SER D 1 26 ? 25.131 9.398 82.083 1.00 36.66 31 SER D N 1
ATOM 8082 C CA . SER D 1 26 ? 24.787 10.735 81.656 1.00 38.64 31 SER D CA 1
ATOM 8083 C C . SER D 1 26 ? 24.304 11.550 82.838 1.00 36.88 31 SER D C 1
ATOM 8084 O O . SER D 1 26 ? 23.504 11.075 83.628 1.00 37.93 31 SER D O 1
ATOM 8087 N N . LEU D 1 27 ? 24.775 12.796 82.912 1.00 37.60 32 LEU D N 1
ATOM 8088 C CA . LEU D 1 27 ? 24.487 13.726 84.004 1.00 37.30 32 LEU D CA 1
ATOM 8089 C C . LEU D 1 27 ? 23.837 14.995 83.479 1.00 37.82 32 LEU D C 1
ATOM 8090 O O . LEU D 1 27 ? 24.281 15.548 82.474 1.00 40.32 32 LEU D O 1
ATOM 8095 N N . LEU D 1 28 ? 22.771 15.423 84.135 1.00 37.49 33 LEU D N 1
ATOM 8096 C CA . LEU D 1 28 ? 22.168 16.713 83.876 1.00 38.40 33 LEU D CA 1
ATOM 8097 C C . LEU D 1 28 ? 22.766 17.705 84.843 1.00 41.74 33 LEU D C 1
ATOM 8098 O O . LEU D 1 28 ? 23.029 17.372 86.019 1.00 45.31 33 LEU D O 1
ATOM 8103 N N . GLY D 1 29 ? 22.988 18.920 84.364 1.00 41.21 34 GLY D N 1
ATOM 8104 C CA . GLY D 1 29 ? 23.523 19.990 85.194 1.00 41.61 34 GLY D CA 1
ATOM 8105 C C . GLY D 1 29 ? 23.314 21.325 84.518 1.00 43.46 34 GLY D C 1
ATOM 8106 O O . GLY D 1 29 ? 22.472 21.456 83.634 1.00 42.80 34 GLY D O 1
ATOM 8107 N N . THR D 1 30 ? 24.051 22.330 84.973 1.00 44.59 35 THR D N 1
ATOM 8108 C CA . THR D 1 30 ? 23.987 23.638 84.388 1.00 45.61 35 THR D CA 1
ATOM 8109 C C . THR D 1 30 ? 25.384 24.190 84.233 1.00 47.68 35 THR D C 1
ATOM 8110 O O . THR D 1 30 ? 26.296 23.860 85.006 1.00 43.31 35 THR D O 1
ATOM 8114 N N . ILE D 1 31 ? 25.527 25.022 83.199 1.00 50.08 36 ILE D N 1
ATOM 8115 C CA . ILE D 1 31 ? 26.678 25.891 83.020 1.00 52.22 36 ILE D CA 1
ATOM 8116 C C . ILE D 1 31 ? 26.129 27.276 82.723 1.00 54.90 36 ILE D C 1
ATOM 8117 O O . ILE D 1 31 ? 25.305 27.432 81.812 1.00 50.48 36 ILE D O 1
ATOM 8122 N N . ASP D 1 32 ? 26.574 28.267 83.503 1.00 57.93 37 ASP D N 1
ATOM 8123 C CA . ASP D 1 32 ? 26.040 29.627 83.439 1.00 60.17 37 ASP D CA 1
ATOM 8124 C C . ASP D 1 32 ? 24.516 29.613 83.435 1.00 62.01 37 ASP D C 1
ATOM 8125 O O . ASP D 1 32 ? 23.866 30.300 82.642 1.00 60.47 37 ASP D O 1
ATOM 8130 N N . ASN D 1 33 ? 23.955 28.817 84.348 1.00 66.31 38 ASN D N 1
ATOM 8131 C CA . ASN D 1 33 ? 22.516 28.697 84.515 1.00 66.86 38 ASN D CA 1
ATOM 8132 C C . ASN D 1 33 ? 21.742 28.283 83.268 1.00 63.02 38 ASN D C 1
ATOM 8133 O O . ASN D 1 33 ? 20.553 28.553 83.176 1.00 64.26 38 ASN D O 1
ATOM 8138 N N . LYS D 1 34 ? 22.419 27.646 82.311 1.00 61.55 39 LYS D N 1
ATOM 8139 C CA . LYS D 1 34 ? 21.745 27.018 81.167 1.00 57.88 39 LYS D CA 1
ATOM 8140 C C . LYS D 1 34 ? 21.977 25.508 81.280 1.00 55.13 39 LYS D C 1
ATOM 8141 O O . LYS D 1 34 ? 23.035 25.065 81.750 1.00 50.71 39 LYS D O 1
ATOM 8145 N N . ASP D 1 35 ? 20.965 24.724 80.913 1.00 52.73 40 ASP D N 1
ATOM 8146 C CA . ASP D 1 35 ? 21.032 23.279 81.048 1.00 52.05 40 ASP D CA 1
ATOM 8147 C C . ASP D 1 35 ? 22.204 22.693 80.263 1.00 49.64 40 ASP D C 1
ATOM 8148 O O . ASP D 1 35 ? 22.522 23.152 79.166 1.00 47.43 40 ASP D O 1
ATOM 8153 N N . ALA D 1 36 ? 22.826 21.667 80.837 1.00 47.42 41 ALA D N 1
ATOM 8154 C CA . ALA D 1 36 ? 23.955 20.989 80.217 1.00 44.94 41 ALA D CA 1
ATOM 8155 C C . ALA D 1 36 ? 23.854 19.495 80.472 1.00 41.34 41 ALA D C 1
ATOM 8156 O O . ALA D 1 36 ? 23.403 19.081 81.539 1.00 39.60 41 ALA D O 1
ATOM 8158 N N . ILE D 1 37 ? 24.264 18.699 79.482 1.00 38.39 42 ILE D N 1
ATOM 8159 C CA . ILE D 1 37 ? 24.329 17.249 79.633 1.00 35.96 42 ILE D CA 1
ATOM 8160 C C . ILE D 1 37 ? 25.743 16.745 79.397 1.00 35.36 42 ILE D C 1
ATOM 8161 O O . ILE D 1 37 ? 26.371 17.090 78.407 1.00 37.82 42 ILE D O 1
ATOM 8166 N N . ILE D 1 38 ? 26.273 15.988 80.348 1.00 36.58 43 ILE D N 1
ATOM 8167 C CA . ILE D 1 38 ? 27.554 15.339 80.164 1.00 35.81 43 ILE D CA 1
ATOM 8168 C C . ILE D 1 38 ? 27.318 13.849 80.104 1.00 36.40 43 ILE D C 1
ATOM 8169 O O . ILE D 1 38 ? 26.672 13.292 80.999 1.00 38.12 43 ILE D O 1
ATOM 8174 N N . THR D 1 39 ? 27.878 13.217 79.078 1.00 33.51 44 THR D N 1
ATOM 8175 C CA . THR D 1 39 ? 27.819 11.779 78.927 1.00 34.90 44 THR D CA 1
ATOM 8176 C C . THR D 1 39 ? 29.243 11.275 78.979 1.00 34.63 44 THR D C 1
ATOM 8177 O O . THR D 1 39 ? 30.140 11.821 78.332 1.00 40.97 44 THR D O 1
ATOM 8181 N N . ALA D 1 40 ? 29.455 10.249 79.781 1.00 34.96 45 ALA D N 1
ATOM 8182 C CA . ALA D 1 40 ? 30.752 9.631 79.919 1.00 35.19 45 ALA D CA 1
ATOM 8183 C C . ALA D 1 40 ? 30.603 8.149 79.601 1.00 33.30 45 ALA D C 1
ATOM 8184 O O . ALA D 1 40 ? 29.612 7.513 79.967 1.00 35.52 45 ALA D O 1
ATOM 8186 N N . GLU D 1 41 ? 31.616 7.601 78.954 1.00 33.27 46 GLU D N 1
ATOM 8187 C CA . GLU D 1 41 ? 31.637 6.199 78.570 1.00 33.57 46 GLU D CA 1
ATOM 8188 C C . GLU D 1 41 ? 33.044 5.669 78.699 1.00 33.58 46 GLU D C 1
ATOM 8189 O O . GLU D 1 41 ? 33.981 6.224 78.126 1.00 29.96 46 GLU D O 1
ATOM 8195 N N . LYS D 1 42 ? 33.191 4.561 79.436 1.00 31.33 47 LYS D N 1
ATOM 8196 C CA . LYS D 1 42 ? 34.499 3.959 79.603 1.00 29.49 47 LYS D CA 1
ATOM 8197 C C . LYS D 1 42 ? 34.998 3.510 78.231 1.00 30.67 47 LYS D C 1
ATOM 8198 O O . LYS D 1 42 ? 34.210 3.056 77.419 1.00 28.48 47 LYS D O 1
ATOM 8204 N N . THR D 1 43 ? 36.304 3.613 78.011 1.00 30.74 48 THR D N 1
ATOM 8205 C CA . THR D 1 43 ? 36.907 3.092 76.828 1.00 33.94 48 THR D CA 1
ATOM 8206 C C . THR D 1 43 ? 36.964 1.575 76.865 1.00 36.37 48 THR D C 1
ATOM 8207 O O . THR D 1 43 ? 36.901 0.957 77.921 1.00 35.54 48 THR D O 1
ATOM 8211 N N . HIS D 1 44 ? 37.106 0.985 75.695 1.00 34.17 49 HIS D N 1
ATOM 8212 C CA . HIS D 1 44 ? 37.302 -0.434 75.568 1.00 35.18 49 HIS D CA 1
ATOM 8213 C C . HIS D 1 44 ? 38.768 -0.742 75.825 1.00 35.99 49 HIS D C 1
ATOM 8214 O O . HIS D 1 44 ? 39.602 0.151 75.808 1.00 33.93 49 HIS D O 1
ATOM 8221 N N . PHE D 1 45 ? 39.071 -2.013 76.091 1.00 35.78 50 PHE D N 1
ATOM 8222 C CA . PHE D 1 45 ? 40.459 -2.468 76.109 1.00 39.50 50 PHE D CA 1
ATOM 8223 C C . PHE D 1 45 ? 41.079 -2.319 74.710 1.00 41.46 50 PHE D C 1
ATOM 8224 O O . PHE D 1 45 ? 40.371 -2.205 73.721 1.00 46.59 50 PHE D O 1
ATOM 8232 N N . LEU D 1 46 ? 42.401 -2.335 74.645 1.00 44.88 51 LEU D N 1
ATOM 8233 C CA . LEU D 1 46 ? 43.132 -2.043 73.417 1.00 50.09 51 LEU D CA 1
ATOM 8234 C C . LEU D 1 46 ? 43.891 -3.255 72.944 1.00 48.16 51 LEU D C 1
ATOM 8235 O O . LEU D 1 46 ? 44.247 -4.113 73.740 1.00 54.96 51 LEU D O 1
ATOM 8240 N N . PHE D 1 47 ? 44.157 -3.312 71.648 1.00 51.28 52 PHE D N 1
ATOM 8241 C CA . PHE D 1 47 ? 44.961 -4.390 71.063 1.00 53.21 52 PHE D CA 1
ATOM 8242 C C . PHE D 1 47 ? 46.072 -3.778 70.238 1.00 51.11 52 PHE D C 1
ATOM 8243 O O . PHE D 1 47 ? 46.049 -2.575 69.966 1.00 51.19 52 PHE D O 1
ATOM 8251 N N . ASP D 1 48 ? 47.078 -4.570 69.895 1.00 51.18 53 ASP D N 1
ATOM 8252 C CA . ASP D 1 48 ? 48.159 -4.024 69.070 1.00 57.54 53 ASP D CA 1
ATOM 8253 C C . ASP D 1 48 ? 47.537 -3.676 67.721 1.00 53.88 53 ASP D C 1
ATOM 8254 O O . ASP D 1 48 ? 47.832 -2.649 67.155 1.00 57.20 53 ASP D O 1
ATOM 8259 N N . PRO D 1 62 ? 38.149 -11.099 66.087 1.00 95.52 67 PRO D N 1
ATOM 8260 C CA . PRO D 1 62 ? 39.052 -10.828 67.213 1.00 97.44 67 PRO D CA 1
ATOM 8261 C C . PRO D 1 62 ? 40.070 -11.924 67.500 1.00 99.88 67 PRO D C 1
ATOM 8262 O O . PRO D 1 62 ? 41.010 -11.672 68.235 1.00 102.21 67 PRO D O 1
ATOM 8266 N N . VAL D 1 63 ? 39.893 -13.123 66.949 1.00 101.02 68 VAL D N 1
ATOM 8267 C CA . VAL D 1 63 ? 40.875 -14.208 67.171 1.00 99.74 68 VAL D CA 1
ATOM 8268 C C . VAL D 1 63 ? 42.289 -13.925 66.612 1.00 107.91 68 VAL D C 1
ATOM 8269 O O . VAL D 1 63 ? 43.245 -14.577 67.036 1.00 108.90 68 VAL D O 1
ATOM 8273 N N . LEU D 1 64 ? 42.412 -12.977 65.673 1.00 101.48 69 LEU D N 1
ATOM 8274 C CA . LEU D 1 64 ? 43.717 -12.529 65.135 1.00 104.30 69 LEU D CA 1
ATOM 8275 C C . LEU D 1 64 ? 44.325 -11.284 65.807 1.00 92.04 69 LEU D C 1
ATOM 8276 O O . LEU D 1 64 ? 45.335 -10.787 65.322 1.00 93.84 69 LEU D O 1
ATOM 8278 N N . TYR D 1 65 ? 43.741 -10.765 66.893 1.00 87.07 70 TYR D N 1
ATOM 8279 C CA . TYR D 1 65 ? 44.369 -9.597 67.570 1.00 73.28 70 TYR D CA 1
ATOM 8280 C C . TYR D 1 65 ? 45.564 -9.965 68.437 1.00 68.33 70 TYR D C 1
ATOM 8281 O O . TYR D 1 65 ? 45.672 -11.111 68.871 1.00 67.09 70 TYR D O 1
ATOM 8290 N N . ASN D 1 66 ? 46.421 -8.981 68.735 1.00 63.56 71 ASN D N 1
ATOM 8291 C CA . ASN D 1 66 ? 47.651 -9.230 69.486 1.00 66.72 71 ASN D CA 1
ATOM 8292 C C . ASN D 1 66 ? 47.870 -8.326 70.734 1.00 59.67 71 ASN D C 1
ATOM 8293 O O . ASN D 1 66 ? 47.296 -7.233 70.834 1.00 53.41 71 ASN D O 1
ATOM 8298 N N . CYS D 1 67 ? 48.718 -8.812 71.652 1.00 59.21 72 CYS D N 1
ATOM 8299 C CA . CYS D 1 67 ? 48.919 -8.236 72.993 1.00 59.73 72 CYS D CA 1
ATOM 8300 C C . CYS D 1 67 ? 50.393 -8.046 73.375 1.00 62.04 72 CYS D C 1
ATOM 8301 O O . CYS D 1 67 ? 50.781 -8.334 74.511 1.00 64.65 72 CYS D O 1
ATOM 8304 N N . GLU D 1 68 ? 51.206 -7.564 72.443 1.00 65.23 73 GLU D N 1
ATOM 8305 C CA . GLU D 1 68 ? 52.636 -7.329 72.693 1.00 70.41 73 GLU D CA 1
ATOM 8306 C C . GLU D 1 68 ? 52.921 -5.928 73.229 1.00 69.27 73 GLU D C 1
ATOM 8307 O O . GLU D 1 68 ? 53.855 -5.745 74.000 1.00 73.82 73 GLU D O 1
ATOM 8313 N N . ASN D 1 69 ? 52.115 -4.949 72.847 1.00 66.75 74 ASN D N 1
ATOM 8314 C CA . ASN D 1 69 ? 52.422 -3.550 73.150 1.00 71.21 74 ASN D CA 1
ATOM 8315 C C . ASN D 1 69 ? 52.066 -3.108 74.569 1.00 72.52 74 ASN D C 1
ATOM 8316 O O . ASN D 1 69 ? 51.181 -3.680 75.230 1.00 67.97 74 ASN D O 1
ATOM 8321 N N . GLU D 1 70 ? 52.759 -2.054 74.997 1.00 76.69 75 GLU D N 1
ATOM 8322 C CA . GLU D 1 70 ? 52.708 -1.534 76.370 1.00 76.98 75 GLU D CA 1
ATOM 8323 C C . GLU D 1 70 ? 51.300 -1.444 76.983 1.00 71.21 75 GLU D C 1
ATOM 8324 O O . GLU D 1 70 ? 51.080 -1.893 78.118 1.00 63.92 75 GLU D O 1
ATOM 8330 N N . TYR D 1 71 ? 50.357 -0.879 76.227 1.00 62.79 76 TYR D N 1
ATOM 8331 C CA . TYR D 1 71 ? 49.005 -0.627 76.733 1.00 56.91 76 TYR D CA 1
ATOM 8332 C C . TYR D 1 71 ? 47.954 -1.646 76.244 1.00 52.90 76 TYR D C 1
ATOM 8333 O O . TYR D 1 71 ? 46.774 -1.527 76.564 1.00 51.06 76 TYR D O 1
ATOM 8342 N N . SER D 1 72 ? 48.380 -2.648 75.482 1.00 53.67 77 SER D N 1
ATOM 8343 C CA . SER D 1 72 ? 47.453 -3.624 74.920 1.00 51.26 77 SER D CA 1
ATOM 8344 C C . SER D 1 72 ? 46.979 -4.613 75.970 1.00 48.33 77 SER D C 1
ATOM 8345 O O . SER D 1 72 ? 47.733 -4.987 76.869 1.00 51.35 77 SER D O 1
ATOM 8348 N N . CYS D 1 73 ? 45.726 -5.028 75.838 1.00 44.21 78 CYS D N 1
ATOM 8349 C CA . CYS D 1 73 ? 45.190 -6.137 76.597 1.00 47.22 78 CYS D CA 1
ATOM 8350 C C . CYS D 1 73 ? 45.333 -5.857 78.118 1.00 49.81 78 CYS D C 1
ATOM 8351 O O . CYS D 1 73 ? 44.778 -4.864 78.579 1.00 48.44 78 CYS D O 1
ATOM 8354 N N . ILE D 1 74 ? 46.040 -6.702 78.878 1.00 48.82 79 ILE D N 1
ATOM 8355 C CA . ILE D 1 74 ? 46.197 -6.502 80.326 1.00 49.11 79 ILE D CA 1
ATOM 8356 C C . ILE D 1 74 ? 47.643 -6.218 80.690 1.00 50.33 79 ILE D C 1
ATOM 8357 O O . ILE D 1 74 ? 48.032 -6.392 81.840 1.00 55.72 79 ILE D O 1
ATOM 8362 N N . ASN D 1 75 ? 48.419 -5.719 79.733 1.00 50.40 80 ASN D N 1
ATOM 8363 C CA . ASN D 1 75 ? 49.814 -5.385 79.983 1.00 54.11 80 ASN D CA 1
ATOM 8364 C C . ASN D 1 75 ? 50.037 -4.188 80.915 1.00 56.47 80 ASN D C 1
ATOM 8365 O O . ASN D 1 75 ? 51.107 -4.074 81.513 1.00 60.24 80 ASN D O 1
ATOM 8370 N N . GLY D 1 76 ? 49.054 -3.291 81.012 1.00 53.89 81 GLY D N 1
ATOM 8371 C CA . GLY D 1 76 ? 49.194 -2.078 81.825 1.00 59.12 81 GLY D CA 1
ATOM 8372 C C . GLY D 1 76 ? 48.801 -2.224 83.293 1.00 57.51 81 GLY D C 1
ATOM 8373 O O . GLY D 1 76 ? 48.723 -1.224 84.018 1.00 62.00 81 GLY D O 1
ATOM 8374 N N . ILE D 1 77 ? 48.525 -3.452 83.734 1.00 55.65 82 ILE D N 1
ATOM 8375 C CA . ILE D 1 77 ? 48.136 -3.698 85.122 1.00 56.10 82 ILE D CA 1
ATOM 8376 C C . ILE D 1 77 ? 49.243 -3.272 86.082 1.00 57.30 82 ILE D C 1
ATOM 8377 O O . ILE D 1 77 ? 50.358 -3.760 85.993 1.00 54.58 82 ILE D O 1
ATOM 8382 N N . GLN D 1 78 ? 48.911 -2.356 86.986 1.00 57.36 83 GLN D N 1
ATOM 8383 C CA . GLN D 1 78 ? 49.824 -1.920 88.043 1.00 62.38 83 GLN D CA 1
ATOM 8384 C C . GLN D 1 78 ? 49.553 -2.630 89.371 1.00 62.51 83 GLN D C 1
ATOM 8385 O O . GLN D 1 78 ? 50.451 -2.758 90.189 1.00 65.30 83 GLN D O 1
ATOM 8391 N N . GLU D 1 79 ? 48.318 -3.082 89.577 1.00 62.98 84 GLU D N 1
ATOM 8392 C CA . GLU D 1 79 ? 47.867 -3.525 90.893 1.00 57.61 84 GLU D CA 1
ATOM 8393 C C . GLU D 1 79 ? 46.709 -4.497 90.760 1.00 51.39 84 GLU D C 1
ATOM 8394 O O . GLU D 1 79 ? 45.780 -4.246 89.987 1.00 50.54 84 GLU D O 1
ATOM 8400 N N . LEU D 1 80 ? 46.746 -5.579 91.527 1.00 49.38 85 LEU D N 1
ATOM 8401 C CA . LEU D 1 80 ? 45.705 -6.600 91.537 1.00 49.65 85 LEU D CA 1
ATOM 8402 C C . LEU D 1 80 ? 45.182 -6.847 92.948 1.00 54.53 85 LEU D C 1
ATOM 8403 O O . LEU D 1 80 ? 45.929 -6.734 93.896 1.00 57.67 85 LEU D O 1
ATOM 8408 N N . LYS D 1 81 ? 43.907 -7.207 93.075 1.00 57.01 86 LYS D N 1
ATOM 8409 C CA . LYS D 1 81 ? 43.328 -7.588 94.354 1.00 55.25 86 LYS D CA 1
ATOM 8410 C C . LYS D 1 81 ? 42.272 -8.660 94.162 1.00 49.44 86 LYS D C 1
ATOM 8411 O O . LYS D 1 81 ? 41.356 -8.488 93.374 1.00 49.21 86 LYS D O 1
ATOM 8417 N N . GLU D 1 82 ? 42.378 -9.755 94.905 1.00 48.59 87 GLU D N 1
ATOM 8418 C CA . GLU D 1 82 ? 41.416 -10.843 94.788 1.00 49.14 87 GLU D CA 1
ATOM 8419 C C . GLU D 1 82 ? 40.105 -10.525 95.476 1.00 46.60 87 GLU D C 1
ATOM 8420 O O . GLU D 1 82 ? 40.099 -9.999 96.565 1.00 52.32 87 GLU D O 1
ATOM 8426 N N . ILE D 1 83 ? 38.995 -10.875 94.834 1.00 50.33 88 ILE D N 1
ATOM 8427 C CA . ILE D 1 83 ? 37.687 -10.821 95.468 1.00 48.23 88 ILE D CA 1
ATOM 8428 C C . ILE D 1 83 ? 37.499 -12.159 96.152 1.00 49.60 88 ILE D C 1
ATOM 8429 O O . ILE D 1 83 ? 37.333 -12.217 97.369 1.00 48.52 88 ILE D O 1
ATOM 8434 N N . THR D 1 84 ? 37.513 -13.230 95.376 1.00 47.28 89 THR D N 1
ATOM 8435 C CA . THR D 1 84 ? 37.498 -14.575 95.947 1.00 49.26 89 THR D CA 1
ATOM 8436 C C . THR D 1 84 ? 37.904 -15.588 94.893 1.00 50.12 89 THR D C 1
ATOM 8437 O O . THR D 1 84 ? 38.228 -15.212 93.765 1.00 46.70 89 THR D O 1
ATOM 8441 N N . SER D 1 85 ? 37.882 -16.866 95.262 1.00 46.85 90 SER D N 1
ATOM 8442 C CA . SER D 1 85 ? 38.147 -17.926 94.318 1.00 47.78 90 SER D CA 1
ATOM 8443 C C . SER D 1 85 ? 37.497 -19.214 94.767 1.00 47.54 90 SER D C 1
ATOM 8444 O O . SER D 1 85 ? 37.089 -19.337 95.901 1.00 47.56 90 SER D O 1
ATOM 8447 N N . ASN D 1 86 ? 37.397 -20.164 93.856 1.00 44.35 91 ASN D N 1
ATOM 8448 C CA . ASN D 1 86 ? 36.774 -21.434 94.107 1.00 45.48 91 ASN D CA 1
ATOM 8449 C C . ASN D 1 86 ? 37.240 -22.408 93.044 1.00 48.57 91 ASN D C 1
ATOM 8450 O O . ASN D 1 86 ? 36.953 -22.196 91.851 1.00 46.71 91 ASN D O 1
ATOM 8455 N N . ASP D 1 87 ? 37.981 -23.447 93.442 1.00 47.58 92 ASP D N 1
ATOM 8456 C CA . ASP D 1 87 ? 38.384 -24.463 92.516 1.00 48.79 92 ASP D CA 1
ATOM 8457 C C . ASP D 1 87 ? 39.178 -23.806 91.352 1.00 50.52 92 ASP D C 1
ATOM 8458 O O . ASP D 1 87 ? 40.195 -23.155 91.609 1.00 52.86 92 ASP D O 1
ATOM 8463 N N . ILE D 1 88 ? 38.745 -23.950 90.096 1.00 49.54 93 ILE D N 1
ATOM 8464 C CA . ILE D 1 88 ? 39.521 -23.409 88.956 1.00 50.76 93 ILE D CA 1
ATOM 8465 C C . ILE D 1 88 ? 39.107 -21.983 88.592 1.00 47.29 93 ILE D C 1
ATOM 8466 O O . ILE D 1 88 ? 39.602 -21.433 87.630 1.00 50.02 93 ILE D O 1
ATOM 8471 N N . TYR D 1 89 ? 38.211 -21.384 89.373 1.00 48.32 94 TYR D N 1
ATOM 8472 C CA . TYR D 1 89 ? 37.731 -20.039 89.107 1.00 47.01 94 TYR D CA 1
ATOM 8473 C C . TYR D 1 89 ? 38.331 -19.047 90.104 1.00 46.21 94 TYR D C 1
ATOM 8474 O O . TYR D 1 89 ? 38.303 -19.273 91.301 1.00 48.46 94 TYR D O 1
ATOM 8483 N N . TYR D 1 90 ? 38.923 -17.974 89.591 1.00 44.09 95 TYR D N 1
ATOM 8484 C CA . TYR D 1 90 ? 39.520 -16.916 90.415 1.00 42.55 95 TYR D CA 1
ATOM 8485 C C . TYR D 1 90 ? 39.057 -15.575 89.888 1.00 42.49 95 TYR D C 1
ATOM 8486 O O . TYR D 1 90 ? 39.031 -15.369 88.674 1.00 38.77 95 TYR D O 1
ATOM 8495 N N . TRP D 1 91 ? 38.662 -14.662 90.771 1.00 42.09 96 TRP D N 1
ATOM 8496 C CA . TRP D 1 91 ? 38.367 -13.328 90.274 1.00 42.87 96 TRP D CA 1
ATOM 8497 C C . TRP D 1 91 ? 38.650 -12.193 91.214 1.00 46.96 96 TRP D C 1
ATOM 8498 O O . TRP D 1 91 ? 38.639 -12.324 92.451 1.00 46.96 96 TRP D O 1
ATOM 8509 N N . GLY D 1 92 ? 38.902 -11.058 90.580 1.00 41.43 97 GLY D N 1
ATOM 8510 C CA . GLY D 1 92 ? 39.454 -9.932 91.276 1.00 41.85 97 GLY D CA 1
ATOM 8511 C C . GLY D 1 92 ? 39.321 -8.634 90.532 1.00 40.62 97 GLY D C 1
ATOM 8512 O O . GLY D 1 92 ? 38.579 -8.527 89.560 1.00 38.55 97 GLY D O 1
ATOM 8513 N N . LEU D 1 93 ? 40.048 -7.644 91.022 1.00 39.60 98 LEU D N 1
ATOM 8514 C CA . LEU D 1 93 ? 40.004 -6.316 90.490 1.00 41.68 98 LEU D CA 1
ATOM 8515 C C . LEU D 1 93 ? 41.410 -5.853 90.180 1.00 40.15 98 LEU D C 1
ATOM 8516 O O . LEU D 1 93 ? 42.385 -6.382 90.700 1.00 41.90 98 LEU D O 1
ATOM 8521 N N . SER D 1 94 ? 41.508 -4.851 89.319 1.00 37.50 99 SER D N 1
ATOM 8522 C CA . SER D 1 94 ? 42.800 -4.395 88.872 1.00 39.49 99 SER D CA 1
ATOM 8523 C C . SER D 1 94 ? 42.797 -2.906 88.731 1.00 37.85 99 SER D C 1
ATOM 8524 O O . SER D 1 94 ? 41.762 -2.315 88.453 1.00 38.88 99 SER D O 1
ATOM 8527 N N . VAL D 1 95 ? 43.969 -2.326 88.916 1.00 39.84 100 VAL D N 1
ATOM 8528 C CA . VAL D 1 95 ? 44.232 -0.972 88.527 1.00 43.45 100 VAL D CA 1
ATOM 8529 C C . VAL D 1 95 ? 45.177 -1.069 87.347 1.00 44.67 100 VAL D C 1
ATOM 8530 O O . VAL D 1 95 ? 46.169 -1.808 87.385 1.00 47.45 100 VAL D O 1
ATOM 8534 N N . ILE D 1 96 ? 44.881 -0.298 86.311 1.00 46.58 101 ILE D N 1
ATOM 8535 C CA . ILE D 1 96 ? 45.652 -0.313 85.061 1.00 45.75 101 ILE D CA 1
ATOM 8536 C C . ILE D 1 96 ? 46.147 1.100 84.798 1.00 47.27 101 ILE D C 1
ATOM 8537 O O . ILE D 1 96 ? 45.431 2.077 85.056 1.00 45.61 101 ILE D O 1
ATOM 8542 N N . LYS D 1 97 ? 47.362 1.203 84.273 1.00 49.49 102 LYS D N 1
ATOM 8543 C CA . LYS D 1 97 ? 47.966 2.496 83.974 1.00 51.99 102 LYS D CA 1
ATOM 8544 C C . LYS D 1 97 ? 47.180 3.247 82.914 1.00 51.84 102 LYS D C 1
ATOM 8545 O O . LYS D 1 97 ? 46.939 2.719 81.824 1.00 53.18 102 LYS D O 1
ATOM 8551 N N . GLN D 1 98 ? 46.784 4.474 83.249 1.00 49.85 103 GLN D N 1
ATOM 8552 C CA . GLN D 1 98 ? 46.067 5.358 82.341 1.00 48.43 103 GLN D CA 1
ATOM 8553 C C . GLN D 1 98 ? 47.043 6.327 81.688 1.00 51.84 103 GLN D C 1
ATOM 8554 O O . GLN D 1 98 ? 48.138 6.534 82.186 1.00 54.13 103 GLN D O 1
ATOM 8560 N N . ASP D 1 99 ? 46.646 6.912 80.560 1.00 54.90 104 ASP D N 1
ATOM 8561 C CA . ASP D 1 99 ? 47.506 7.836 79.808 1.00 57.84 104 ASP D CA 1
ATOM 8562 C C . ASP D 1 99 ? 46.662 8.537 78.746 1.00 57.24 104 ASP D C 1
ATOM 8563 O O . ASP D 1 99 ? 45.946 7.876 77.989 1.00 56.15 104 ASP D O 1
ATOM 8568 N N . MET D 1 100 ? 46.746 9.859 78.659 1.00 56.94 105 MET D N 1
ATOM 8569 C CA . MET D 1 100 ? 45.857 10.582 77.756 1.00 56.25 105 MET D CA 1
ATOM 8570 C C . MET D 1 100 ? 46.027 10.141 76.302 1.00 57.66 105 MET D C 1
ATOM 8571 O O . MET D 1 100 ? 45.048 9.917 75.610 1.00 62.79 105 MET D O 1
ATOM 8576 N N . GLU D 1 101 ? 47.264 9.989 75.854 1.00 61.15 106 GLU D N 1
ATOM 8577 C CA . GLU D 1 101 ? 47.534 9.626 74.466 1.00 65.23 106 GLU D CA 1
ATOM 8578 C C . GLU D 1 101 ? 47.260 8.169 74.128 1.00 61.16 106 GLU D C 1
ATOM 8579 O O . GLU D 1 101 ? 46.683 7.886 73.083 1.00 68.29 106 GLU D O 1
ATOM 8585 N N . SER D 1 102 ? 47.688 7.249 74.982 1.00 55.85 107 SER D N 1
ATOM 8586 C CA . SER D 1 102 ? 47.677 5.832 74.643 1.00 54.28 107 SER D CA 1
ATOM 8587 C C . SER D 1 102 ? 46.632 4.986 75.369 1.00 52.08 107 SER D C 1
ATOM 8588 O O . SER D 1 102 ? 46.365 3.856 74.945 1.00 50.17 107 SER D O 1
ATOM 8591 N N . ASN D 1 103 ? 46.065 5.487 76.465 1.00 50.23 108 ASN D N 1
ATOM 8592 C CA . ASN D 1 103 ? 45.037 4.737 77.175 1.00 49.09 108 ASN D CA 1
ATOM 8593 C C . ASN D 1 103 ? 44.167 5.636 78.049 1.00 48.70 108 ASN D C 1
ATOM 8594 O O . ASN D 1 103 ? 44.201 5.533 79.257 1.00 50.64 108 ASN D O 1
ATOM 8599 N N . PRO D 1 104 ? 43.400 6.529 77.428 1.00 48.23 109 PRO D N 1
ATOM 8600 C CA . PRO D 1 104 ? 42.477 7.350 78.184 1.00 42.84 109 PRO D CA 1
ATOM 8601 C C . PRO D 1 104 ? 41.434 6.509 78.884 1.00 41.07 109 PRO D C 1
ATOM 8602 O O . PRO D 1 104 ? 41.161 5.384 78.481 1.00 41.42 109 PRO D O 1
ATOM 8606 N N . THR D 1 105 ? 40.826 7.068 79.927 1.00 38.81 110 THR D N 1
ATOM 8607 C CA . THR D 1 105 ? 39.939 6.301 80.773 1.00 35.61 110 THR D CA 1
ATOM 8608 C C . THR D 1 105 ? 38.533 6.258 80.216 1.00 34.84 110 THR D C 1
ATOM 8609 O O . THR D 1 105 ? 37.843 5.228 80.333 1.00 33.70 110 THR D O 1
ATOM 8613 N N . ALA D 1 106 ? 38.072 7.398 79.703 1.00 35.68 111 ALA D N 1
ATOM 8614 C CA . ALA D 1 106 ? 36.695 7.524 79.247 1.00 34.98 111 ALA D CA 1
ATOM 8615 C C . ALA D 1 106 ? 36.492 8.623 78.185 1.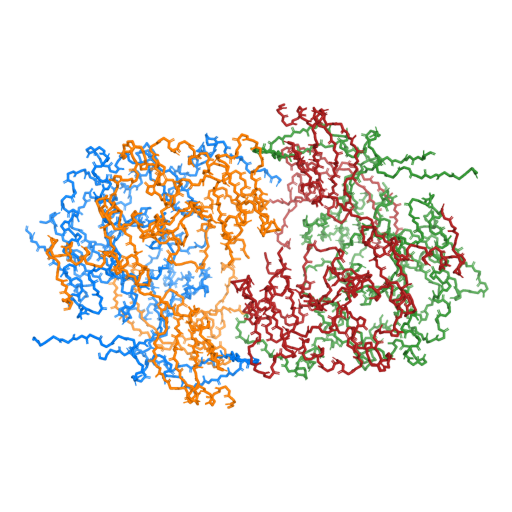00 37.64 111 ALA D C 1
ATOM 8616 O O . ALA D 1 106 ? 37.129 9.674 78.200 1.00 38.58 111 ALA D O 1
ATOM 8618 N N . LYS D 1 107 ? 35.563 8.356 77.288 1.00 38.65 112 LYS D N 1
ATOM 8619 C CA . LYS D 1 107 ? 35.068 9.336 76.355 1.00 41.30 112 LYS D CA 1
ATOM 8620 C C . LYS D 1 107 ? 34.176 10.247 77.166 1.00 41.97 112 LYS D C 1
ATOM 8621 O O . LYS D 1 107 ? 33.412 9.782 77.998 1.00 40.63 112 LYS D O 1
ATOM 8627 N N . LEU D 1 108 ? 34.222 11.542 76.894 1.00 41.48 113 LEU D N 1
ATOM 8628 C CA . LEU D 1 108 ? 33.386 12.455 77.621 1.00 41.92 113 LEU D CA 1
ATOM 8629 C C . LEU D 1 108 ? 32.820 13.531 76.708 1.00 39.14 113 LEU D C 1
ATOM 8630 O O . LEU D 1 108 ? 33.555 14.272 76.089 1.00 39.50 113 LEU D O 1
ATOM 8635 N N . ASN D 1 109 ? 31.496 13.592 76.623 1.00 37.89 114 ASN D N 1
ATOM 8636 C CA . ASN D 1 109 ? 30.826 14.550 75.755 1.00 41.07 114 ASN D CA 1
ATOM 8637 C C . ASN D 1 109 ? 30.001 15.539 76.535 1.00 37.60 114 ASN D C 1
ATOM 8638 O O . ASN D 1 109 ? 29.482 15.229 77.605 1.00 40.99 114 ASN D O 1
ATOM 8643 N N . LEU D 1 110 ? 29.845 16.719 75.966 1.00 37.61 115 LEU D N 1
ATOM 8644 C CA . LEU D 1 110 ? 29.073 17.765 76.576 1.00 39.41 115 LEU D CA 1
ATOM 8645 C C . LEU D 1 110 ? 28.083 18.266 75.565 1.00 38.24 115 LEU D C 1
ATOM 8646 O O . LEU D 1 110 ? 28.459 18.572 74.448 1.00 43.43 115 LEU D O 1
ATOM 8651 N N . ILE D 1 111 ? 26.837 18.409 75.984 1.00 39.58 116 ILE D N 1
ATOM 8652 C CA . ILE D 1 111 ? 25.830 19.133 75.225 1.00 40.61 116 ILE D CA 1
ATOM 8653 C C . ILE D 1 111 ? 25.439 20.377 76.025 1.00 43.21 116 ILE D C 1
ATOM 8654 O O . ILE D 1 111 ? 24.931 20.273 77.142 1.00 44.84 116 ILE D O 1
ATOM 8659 N N . TRP D 1 112 ? 25.671 21.558 75.460 1.00 45.53 117 TRP D N 1
ATOM 8660 C CA . TRP D 1 112 ? 25.402 22.798 76.161 1.00 46.28 117 TRP D CA 1
ATOM 8661 C C . TRP D 1 112 ? 25.395 23.940 75.151 1.00 46.01 117 TRP D C 1
ATOM 8662 O O . TRP D 1 112 ? 26.389 24.118 74.458 1.00 43.71 117 TRP D O 1
ATOM 8673 N N . PRO D 1 113 ? 24.330 24.747 75.107 1.00 47.63 118 PRO D N 1
ATOM 8674 C CA . PRO D 1 113 ? 23.148 24.593 75.975 1.00 48.77 118 PRO D CA 1
ATOM 8675 C C . PRO D 1 113 ? 22.246 23.462 75.471 1.00 46.44 118 PRO D C 1
ATOM 8676 O O . PRO D 1 113 ? 21.953 23.396 74.295 1.00 50.28 118 PRO D O 1
ATOM 8680 N N . ALA D 1 114 ? 21.811 22.601 76.369 1.00 45.63 119 ALA D N 1
ATOM 8681 C CA . ALA D 1 114 ? 20.966 21.475 76.028 1.00 47.15 119 ALA D CA 1
ATOM 8682 C C . ALA D 1 114 ? 19.513 21.893 75.986 1.00 49.14 119 ALA D C 1
ATOM 8683 O O . ALA D 1 114 ? 19.058 22.667 76.821 1.00 58.46 119 ALA D O 1
ATOM 8685 N N . THR D 1 115 ? 18.776 21.340 75.034 1.00 51.61 120 THR D N 1
ATOM 8686 C CA . THR D 1 115 ? 17.350 21.604 74.878 1.00 55.36 120 THR D CA 1
ATOM 8687 C C . THR D 1 115 ? 16.530 20.515 75.580 1.00 52.28 120 THR D C 1
ATOM 8688 O O . THR D 1 115 ? 17.056 19.455 75.869 1.00 49.95 120 THR D O 1
ATOM 8692 N N . PRO D 1 116 ? 15.231 20.771 75.838 1.00 55.40 121 PRO D N 1
ATOM 8693 C CA . PRO D 1 116 ? 14.354 19.744 76.419 1.00 54.81 121 PRO D CA 1
ATOM 8694 C C . PRO D 1 116 ? 14.389 18.433 75.655 1.00 55.55 121 PRO D C 1
ATOM 8695 O O . PRO D 1 116 ? 14.378 17.371 76.262 1.00 55.19 121 PRO D O 1
ATOM 8699 N N . ILE D 1 117 ? 14.441 18.520 74.323 1.00 58.33 122 ILE D N 1
ATOM 8700 C CA . ILE D 1 117 ? 14.536 17.347 73.459 1.00 57.14 122 ILE D CA 1
ATOM 8701 C C . ILE D 1 117 ? 15.781 16.503 73.776 1.00 51.32 122 ILE D C 1
ATOM 8702 O O . ILE D 1 117 ? 15.710 15.287 73.777 1.00 48.88 122 ILE D O 1
ATOM 8707 N N . HIS D 1 118 ? 16.908 17.149 74.070 1.00 49.06 123 HIS D N 1
ATOM 8708 C CA . HIS D 1 118 ? 18.111 16.425 74.456 1.00 47.59 123 HIS D CA 1
ATOM 8709 C C . HIS D 1 118 ? 17.944 15.745 75.808 1.00 50.82 123 HIS D C 1
ATOM 8710 O O . HIS D 1 118 ? 18.361 14.607 75.991 1.00 45.90 123 HIS D O 1
ATOM 8717 N N . ILE D 1 119 ? 17.311 16.441 76.741 1.00 50.14 124 ILE D N 1
ATOM 8718 C CA . ILE D 1 119 ? 17.134 15.905 78.081 1.00 51.34 124 ILE D CA 1
ATOM 8719 C C . ILE D 1 119 ? 16.199 14.704 78.017 1.00 53.21 124 ILE D C 1
ATOM 8720 O O . ILE D 1 119 ? 16.511 13.653 78.570 1.00 57.57 124 ILE D O 1
ATOM 8725 N N . LYS D 1 120 ? 15.069 14.858 77.334 1.00 56.93 125 LYS D N 1
ATOM 8726 C CA . LYS D 1 120 ? 14.126 13.737 77.143 1.00 58.78 125 LYS D CA 1
ATOM 8727 C C . LYS D 1 120 ? 14.822 12.530 76.477 1.00 58.24 125 LYS D C 1
ATOM 8728 O O . LYS D 1 120 ? 14.521 11.385 76.813 1.00 71.75 125 LYS D O 1
ATOM 8730 N N . LYS D 1 121 ? 15.756 12.781 75.563 1.00 54.19 126 LYS D N 1
ATOM 8731 C CA . LYS D 1 121 ? 16.478 11.701 74.909 1.00 54.52 126 LYS D CA 1
ATOM 8732 C C . LYS D 1 121 ? 17.364 10.943 75.888 1.00 58.91 126 LYS D C 1
ATOM 8733 O O . LYS D 1 121 ? 17.474 9.723 75.802 1.00 49.95 126 LYS D O 1
ATOM 8739 N N . TYR D 1 122 ? 18.031 11.658 76.797 1.00 52.24 127 TYR D N 1
ATOM 8740 C CA . TYR D 1 122 ? 19.009 11.002 77.639 1.00 46.51 127 TYR D CA 1
ATOM 8741 C C . TYR D 1 122 ? 18.444 10.455 78.957 1.00 43.45 127 TYR D C 1
ATOM 8742 O O . TYR D 1 122 ? 19.076 9.610 79.554 1.00 41.32 127 TYR D O 1
ATOM 8751 N N . GLU D 1 123 ? 17.286 10.928 79.405 1.00 63.15 128 GLU D N 1
ATOM 8752 C CA . GLU D 1 123 ? 16.726 10.417 80.663 1.00 63.39 128 GLU D CA 1
ATOM 8753 C C . GLU D 1 123 ? 16.269 8.989 80.479 1.00 59.55 128 GLU D C 1
ATOM 8754 O O . GLU D 1 123 ? 15.529 8.688 79.557 1.00 60.80 128 GLU D O 1
ATOM 8758 N N . GLN D 1 124 ? 16.790 8.099 81.323 1.00 58.88 129 GLN D N 1
ATOM 8759 C CA . GLN D 1 124 ? 16.415 6.700 81.358 1.00 55.18 129 GLN D CA 1
ATOM 8760 C C . GLN D 1 124 ? 15.553 6.480 82.572 1.00 53.31 129 GLN D C 1
ATOM 8761 O O . GLN D 1 124 ? 15.943 6.822 83.682 1.00 53.63 129 GLN D O 1
ATOM 8767 N N . GLN D 1 125 ? 14.374 5.925 82.359 1.00 50.75 130 GLN D N 1
ATOM 8768 C CA . GLN D 1 125 ? 13.486 5.630 83.477 1.00 51.77 130 GLN D CA 1
ATOM 8769 C C . GLN D 1 125 ? 13.850 4.369 84.286 1.00 47.87 130 GLN D C 1
ATOM 8770 O O . GLN D 1 125 ? 14.576 3.481 83.822 1.00 44.44 130 GLN D O 1
ATOM 8776 N N . ASN D 1 126 ? 13.338 4.317 85.512 1.00 48.13 131 ASN D N 1
ATOM 8777 C CA . ASN D 1 126 ? 13.457 3.120 86.362 1.00 47.63 131 ASN D CA 1
ATOM 8778 C C . ASN D 1 126 ? 12.311 2.139 86.154 1.00 46.89 131 ASN D C 1
ATOM 8779 O O . ASN D 1 126 ? 11.194 2.548 85.807 1.00 51.45 131 ASN D O 1
ATOM 8784 N N . PHE D 1 127 ? 12.600 0.856 86.340 1.00 42.90 132 PHE D N 1
ATOM 8785 C CA . PHE D 1 127 ? 11.624 -0.193 86.102 1.00 44.37 132 PHE D CA 1
ATOM 8786 C C . PHE D 1 127 ? 11.243 -0.952 87.388 1.00 44.82 132 PHE D C 1
ATOM 8787 O O . PHE D 1 127 ? 11.991 -0.952 88.362 1.00 43.48 132 PHE D O 1
ATOM 8795 N N . HIS D 1 128 ? 10.067 -1.573 87.358 1.00 45.55 133 HIS D N 1
ATOM 8796 C CA . HIS D 1 128 ? 9.541 -2.370 88.455 1.00 49.28 133 HIS D CA 1
ATOM 8797 C C . HIS D 1 128 ? 8.934 -3.649 87.946 1.00 50.66 133 HIS D C 1
ATOM 8798 O O . HIS D 1 128 ? 8.160 -3.611 86.999 1.00 54.89 133 HIS D O 1
ATOM 8805 N N . LEU D 1 129 ? 9.263 -4.777 88.569 1.00 52.67 134 LEU D N 1
ATOM 8806 C CA . LEU D 1 129 ? 8.599 -6.048 88.225 1.00 55.18 134 LEU D CA 1
ATOM 8807 C C . LEU D 1 129 ? 7.193 -6.089 88.802 1.00 55.22 134 LEU D C 1
ATOM 8808 O O . LEU D 1 129 ? 7.016 -6.057 90.029 1.00 54.79 134 LEU D O 1
ATOM 8813 N N . VAL D 1 130 ? 6.214 -6.198 87.916 1.00 55.05 135 VAL D N 1
ATOM 8814 C CA . VAL D 1 130 ? 4.824 -6.370 88.300 1.00 55.64 135 VAL D CA 1
ATOM 8815 C C . VAL D 1 130 ? 4.359 -7.763 87.891 1.00 58.68 135 VAL D C 1
ATOM 8816 O O . VAL D 1 130 ? 4.870 -8.372 86.947 1.00 52.87 135 VAL D O 1
ATOM 8820 N N . ARG D 1 131 ? 3.374 -8.250 88.622 1.00 59.90 136 ARG D N 1
ATOM 8821 C CA . ARG D 1 131 ? 2.722 -9.498 88.311 1.00 60.98 136 ARG D CA 1
ATOM 8822 C C . ARG D 1 131 ? 1.282 -9.149 87.980 1.00 64.68 136 ARG D C 1
ATOM 8823 O O . ARG D 1 131 ? 0.507 -8.773 88.861 1.00 61.47 136 ARG D O 1
ATOM 8831 N N . GLU D 1 132 ? 0.954 -9.217 86.689 1.00 65.27 137 GLU D N 1
ATOM 8832 C CA . GLU D 1 132 ? -0.322 -8.734 86.183 1.00 63.80 137 GLU D CA 1
ATOM 8833 C C . GLU D 1 132 ? -1.277 -9.883 85.933 1.00 68.21 137 GLU D C 1
ATOM 8834 O O . GLU D 1 132 ? -1.131 -10.636 84.968 1.00 71.60 137 GLU D O 1
ATOM 8840 N N . THR D 1 133 ? -2.260 -10.007 86.814 1.00 69.36 138 THR D N 1
ATOM 8841 C CA . THR D 1 133 ? -3.260 -11.057 86.735 1.00 71.16 138 THR D CA 1
ATOM 8842 C C . THR D 1 133 ? -4.309 -10.690 85.695 1.00 75.42 138 THR D C 1
ATOM 8843 O O . THR D 1 133 ? -4.424 -9.522 85.321 1.00 72.74 138 THR D O 1
ATOM 8847 N N . PRO D 1 134 ? -5.111 -11.678 85.259 1.00 75.57 139 PRO D N 1
ATOM 8848 C CA . PRO D 1 134 ? -6.263 -11.392 84.412 1.00 76.82 139 PRO D CA 1
ATOM 8849 C C . PRO D 1 134 ? -7.153 -10.264 84.933 1.00 80.63 139 PRO D C 1
ATOM 8850 O O . PRO D 1 134 ? -7.517 -9.381 84.160 1.00 79.43 139 PRO D O 1
ATOM 8854 N N . GLU D 1 135 ? -7.484 -10.293 86.228 1.00 82.83 140 GLU D N 1
ATOM 8855 C CA . GLU D 1 135 ? -8.362 -9.285 86.822 1.00 83.11 140 GLU D CA 1
ATOM 8856 C C . GLU D 1 135 ? -7.725 -7.897 86.727 1.00 82.68 140 GLU D C 1
ATOM 8857 O O . GLU D 1 135 ? -8.399 -6.919 86.411 1.00 83.14 140 GLU D O 1
ATOM 8859 N N . MET D 1 136 ? -6.422 -7.815 86.990 1.00 80.75 141 MET D N 1
ATOM 8860 C CA . MET D 1 136 ? -5.684 -6.552 86.853 1.00 79.29 141 MET D CA 1
ATOM 8861 C C . MET D 1 136 ? -5.764 -6.038 85.416 1.00 76.95 141 MET D C 1
ATOM 8862 O O . MET D 1 136 ? -5.983 -4.843 85.187 1.00 76.62 141 MET D O 1
ATOM 8867 N N . TYR D 1 137 ? -5.575 -6.931 84.449 1.00 73.44 142 TYR D N 1
ATOM 8868 C CA . TYR D 1 137 ? -5.671 -6.524 83.051 1.00 74.34 142 TYR D CA 1
ATOM 8869 C C . TYR D 1 137 ? -7.054 -5.943 82.776 1.00 77.57 142 TYR D C 1
ATOM 8870 O O . TYR D 1 137 ? -7.157 -4.848 82.235 1.00 77.20 142 TYR D O 1
ATOM 8879 N N . LYS D 1 138 ? -8.099 -6.666 83.180 1.00 80.64 143 LYS D N 1
ATOM 8880 C CA . LYS D 1 138 ? -9.482 -6.238 82.943 1.00 86.57 143 LYS D CA 1
ATOM 8881 C C . LYS D 1 138 ? -9.798 -4.909 83.640 1.00 89.14 143 LYS D C 1
ATOM 8882 O O . LYS D 1 138 ? -10.438 -4.044 83.049 1.00 91.85 143 LYS D O 1
ATOM 8885 N N . ARG D 1 139 ? -9.332 -4.743 84.879 1.00 87.83 144 ARG D N 1
ATOM 8886 C CA . ARG D 1 139 ? -9.670 -3.570 85.690 1.00 87.98 144 ARG D CA 1
ATOM 8887 C C . ARG D 1 139 ? -8.820 -2.345 85.350 1.00 84.14 144 ARG D C 1
ATOM 8888 O O . ARG D 1 139 ? -9.336 -1.232 85.301 1.00 84.26 144 ARG D O 1
ATOM 8896 N N . ILE D 1 140 ? -7.522 -2.547 85.134 1.00 81.45 145 ILE D N 1
ATOM 8897 C CA . ILE D 1 140 ? -6.565 -1.438 85.016 1.00 79.28 145 ILE D CA 1
ATOM 8898 C C . ILE D 1 140 ? -6.102 -1.162 83.588 1.00 77.26 145 ILE D C 1
ATOM 8899 O O . ILE D 1 140 ? -6.077 -0.010 83.142 1.00 76.14 145 ILE D O 1
ATOM 8904 N N . VAL D 1 141 ? -5.739 -2.215 82.869 1.00 76.43 146 VAL D N 1
ATOM 8905 C CA . VAL D 1 141 ? -5.061 -2.060 81.588 1.00 75.89 146 VAL D CA 1
ATOM 8906 C C . VAL D 1 141 ? -6.051 -1.893 80.433 1.00 77.78 146 VAL D C 1
ATOM 8907 O O . VAL D 1 141 ? -5.915 -0.980 79.622 1.00 76.68 146 VAL D O 1
ATOM 8911 N N . GLN D 1 142 ? -7.041 -2.778 80.366 1.00 82.93 147 GLN D N 1
ATOM 8912 C CA . GLN D 1 142 ? -7.989 -2.803 79.249 1.00 87.44 147 GLN D CA 1
ATOM 8913 C C . GLN D 1 142 ? -8.686 -1.458 79.026 1.00 89.63 147 GLN D C 1
ATOM 8914 O O . GLN D 1 142 ? -8.751 -0.992 77.887 1.00 99.72 147 GLN D O 1
ATOM 8920 N N . PRO D 1 143 ? -9.193 -0.821 80.099 1.00 89.98 148 PRO D N 1
ATOM 8921 C CA . PRO D 1 143 ? -9.784 0.505 79.882 1.00 93.38 148 PRO D CA 1
ATOM 8922 C C . PRO D 1 143 ? -8.795 1.544 79.316 1.00 92.96 148 PRO D C 1
ATOM 8923 O O . PRO D 1 143 ? -9.189 2.412 78.526 1.00 93.25 148 PRO D O 1
ATOM 8927 N N . TYR D 1 144 ? -7.529 1.452 79.721 1.00 88.62 149 TYR D N 1
ATOM 8928 C CA . TYR D 1 144 ? -6.485 2.354 79.226 1.00 85.80 149 TYR D CA 1
ATOM 8929 C C . TYR D 1 144 ? -6.250 2.177 77.724 1.00 85.16 149 TYR D C 1
ATOM 8930 O O . TYR D 1 144 ? -6.050 3.150 76.997 1.00 86.25 149 TYR D O 1
ATOM 8939 N N . ILE D 1 145 ? -6.273 0.929 77.271 1.00 84.42 150 ILE D N 1
ATOM 8940 C CA . ILE D 1 145 ? -6.018 0.627 75.860 1.00 86.32 150 ILE D CA 1
ATOM 8941 C C . ILE D 1 145 ? -7.111 1.213 74.990 1.00 91.78 150 ILE D C 1
ATOM 8942 O O . ILE D 1 145 ? -6.817 1.818 73.966 1.00 93.46 150 ILE D O 1
ATOM 8947 N N . GLU D 1 146 ? -8.354 1.083 75.442 1.00 98.50 151 GLU D N 1
ATOM 8948 C CA . GLU D 1 146 ? -9.506 1.598 74.710 1.00 106.05 151 GLU D CA 1
ATOM 8949 C C . GLU D 1 146 ? -9.434 3.110 74.502 1.00 108.25 151 GLU D C 1
ATOM 8950 O O . GLU D 1 146 ? -9.655 3.605 73.394 1.00 108.49 151 GLU D O 1
ATOM 8956 N N . GLU D 1 147 ? -9.096 3.850 75.553 1.00 108.19 152 GLU D N 1
ATOM 8957 C CA . GLU D 1 147 ? -8.899 5.292 75.401 1.00 109.48 152 GLU D CA 1
ATOM 8958 C C . GLU D 1 147 ? -7.890 5.633 74.295 1.00 106.16 152 GLU D C 1
ATOM 8959 O O . GLU D 1 147 ? -8.034 6.662 73.650 1.00 107.80 152 GLU D O 1
ATOM 8961 N N . MET D 1 148 ? -6.901 4.758 74.085 1.00 100.97 153 MET D N 1
ATOM 8962 C CA . MET D 1 148 ? -5.858 4.904 73.078 1.00 102.47 153 MET D CA 1
ATOM 8963 C C . MET D 1 148 ? -6.346 4.434 71.714 1.00 100.62 153 MET D C 1
ATOM 8964 O O . MET D 1 148 ? -7.154 5.113 71.084 1.00 110.23 153 MET D O 1
ATOM 8966 N N . VAL D 1 157 ? 1.642 4.625 62.711 1.00 86.94 162 VAL D N 1
ATOM 8967 C CA . VAL D 1 157 ? 1.468 3.229 62.265 1.00 87.05 162 VAL D CA 1
ATOM 8968 C C . VAL D 1 157 ? 0.523 3.154 61.062 1.00 93.61 162 VAL D C 1
ATOM 8969 O O . VAL D 1 157 ? 0.815 2.474 60.065 1.00 84.65 162 VAL D O 1
ATOM 8973 N N . ASN D 1 158 ? -0.626 3.815 61.169 1.00 96.06 163 ASN D N 1
ATOM 8974 C CA . ASN D 1 158 ? -1.607 3.815 60.076 1.00 103.81 163 ASN D CA 1
ATOM 8975 C C . ASN D 1 158 ? -1.065 4.494 58.811 1.00 108.03 163 ASN D C 1
ATOM 8976 O O . ASN D 1 158 ? -1.412 4.113 57.688 1.00 110.64 163 ASN D O 1
ATOM 8981 N N . ASN D 1 159 ? -0.217 5.504 58.989 1.00 113.64 164 ASN D N 1
ATOM 8982 C CA . ASN D 1 159 ? 0.449 6.136 57.850 1.00 108.88 164 ASN D CA 1
ATOM 8983 C C . ASN D 1 159 ? 1.296 5.135 57.094 1.00 109.87 164 ASN D C 1
ATOM 8984 O O . ASN D 1 159 ? 1.301 5.127 55.870 1.00 127.02 164 ASN D O 1
ATOM 8986 N N . ILE D 1 160 ? 2.009 4.283 57.820 1.00 99.67 165 ILE D N 1
ATOM 8987 C CA . ILE D 1 160 ? 2.819 3.267 57.176 1.00 94.39 165 ILE D CA 1
ATOM 8988 C C . ILE D 1 160 ? 1.918 2.238 56.497 1.00 94.85 165 ILE D C 1
ATOM 8989 O O . ILE D 1 160 ? 2.144 1.875 55.342 1.00 97.49 165 ILE D O 1
ATOM 8994 N N . LEU D 1 161 ? 0.885 1.789 57.199 1.00 89.38 166 LEU D N 1
ATOM 8995 C CA . LEU D 1 161 ? 0.027 0.723 56.688 1.00 92.14 166 LEU D CA 1
ATOM 8996 C C . LEU D 1 161 ? -0.855 1.122 55.508 1.00 98.18 166 LEU D C 1
ATOM 8997 O O . LEU D 1 161 ? -0.994 0.343 54.562 1.00 94.70 166 LEU D O 1
ATOM 9002 N N . TYR D 1 162 ? -1.456 2.313 55.575 1.00 104.49 167 TYR D N 1
ATOM 9003 C CA . TYR D 1 162 ? -2.489 2.723 54.609 1.00 114.76 167 TYR D CA 1
ATOM 9004 C C . TYR D 1 162 ? -2.196 4.001 53.807 1.00 114.09 167 TYR D C 1
ATOM 9005 O O . TYR D 1 162 ? -2.947 4.317 52.897 1.00 114.35 167 TYR D O 1
ATOM 9014 N N . GLU D 1 163 ? -1.125 4.730 54.119 1.00 113.77 168 GLU D N 1
ATOM 9015 C CA . GLU D 1 163 ? -0.838 5.989 53.415 1.00 117.90 168 GLU D CA 1
ATOM 9016 C C . GLU D 1 163 ? 0.567 6.061 52.780 1.00 119.22 168 GLU D C 1
ATOM 9017 O O . GLU D 1 163 ? 0.994 7.137 52.369 1.00 118.66 168 GLU D O 1
ATOM 9019 N N . GLY D 1 164 ? 1.275 4.935 52.688 1.00 119.93 169 GLY D N 1
ATOM 9020 C CA . GLY D 1 164 ? 2.582 4.884 52.004 1.00 120.09 169 GLY D CA 1
ATOM 9021 C C . GLY D 1 164 ? 3.782 5.508 52.716 1.00 117.51 169 GLY D C 1
ATOM 9022 O O . GLY D 1 164 ? 4.866 5.644 52.123 1.00 117.24 169 GLY D O 1
ATOM 9023 N N . ALA D 1 165 ? 3.612 5.888 53.979 1.00 110.12 170 ALA D N 1
ATOM 9024 C CA . ALA D 1 165 ? 4.690 6.546 54.713 1.00 116.65 170 ALA D CA 1
ATOM 9025 C C . ALA D 1 165 ? 5.857 5.590 54.873 1.00 113.68 170 ALA D C 1
ATOM 9026 O O . ALA D 1 165 ? 5.655 4.419 55.167 1.00 118.59 170 ALA D O 1
ATOM 9028 N N . GLU D 1 166 ? 7.071 6.096 54.669 1.00 111.25 171 GLU D N 1
ATOM 9029 C CA . GLU D 1 166 ? 8.289 5.290 54.807 1.00 106.11 171 GLU D CA 1
ATOM 9030 C C . GLU D 1 166 ? 8.335 4.091 53.841 1.00 99.75 171 GLU D C 1
ATOM 9031 O O . GLU D 1 166 ? 9.092 3.140 54.069 1.00 88.57 171 GLU D O 1
ATOM 9033 N N . SER D 1 167 ? 7.562 4.145 52.752 1.00 101.72 172 SER D N 1
ATOM 9034 C CA . SER D 1 167 ? 7.517 3.039 51.785 1.00 102.49 172 SER D CA 1
ATOM 9035 C C . SER D 1 167 ? 8.908 2.713 51.215 1.00 93.00 172 SER D C 1
ATOM 9036 O O . SER D 1 167 ? 9.211 1.560 50.924 1.00 77.38 172 SER D O 1
ATOM 9039 N N . GLU D 1 168 ? 9.749 3.735 51.083 1.00 91.87 173 GLU D N 1
ATOM 9040 C CA . GLU D 1 168 ? 11.134 3.568 50.628 1.00 93.19 173 GLU D CA 1
ATOM 9041 C C . GLU D 1 168 ? 11.981 2.635 51.515 1.00 86.46 173 GLU D C 1
ATOM 9042 O O . GLU D 1 168 ? 12.929 2.017 51.033 1.00 85.85 173 GLU D O 1
ATOM 9044 N N . ARG D 1 169 ? 11.627 2.518 52.794 1.00 81.88 174 ARG D N 1
ATOM 9045 C CA . ARG D 1 169 ? 12.408 1.722 53.753 1.00 76.66 174 ARG D CA 1
ATOM 9046 C C . ARG D 1 169 ? 11.841 0.286 53.927 1.00 72.85 174 ARG D C 1
ATOM 9047 O O . ARG D 1 169 ? 12.540 -0.622 54.373 1.00 68.45 174 ARG D O 1
ATOM 9049 N N . VAL D 1 170 ? 10.605 0.052 53.497 1.00 71.47 175 VAL D N 1
ATOM 9050 C CA . VAL D 1 170 ? 9.960 -1.255 53.695 1.00 69.46 175 VAL D CA 1
ATOM 9051 C C . VAL D 1 170 ? 10.779 -2.357 53.026 1.00 66.76 175 VAL D C 1
ATOM 9052 O O . VAL D 1 170 ? 11.248 -2.194 51.917 1.00 64.97 175 VAL D O 1
ATOM 9056 N N . VAL D 1 171 ? 10.931 -3.479 53.709 1.00 62.23 176 VAL D N 1
ATOM 9057 C CA . VAL D 1 171 ? 11.725 -4.596 53.256 1.00 59.39 176 VAL D CA 1
ATOM 9058 C C . VAL D 1 171 ? 10.827 -5.694 52.686 1.00 58.32 176 VAL D C 1
ATOM 9059 O O . VAL D 1 171 ? 11.238 -6.473 51.831 1.00 57.79 176 VAL D O 1
ATOM 9063 N N . TYR D 1 172 ? 9.592 -5.776 53.162 1.00 58.77 177 TYR D N 1
ATOM 9064 C CA . TYR D 1 172 ? 8.637 -6.765 52.657 1.00 59.89 177 TYR D CA 1
ATOM 9065 C C . TYR D 1 172 ? 7.222 -6.291 52.936 1.00 61.86 177 TYR D C 1
ATOM 9066 O O . TYR D 1 172 ? 6.952 -5.751 54.010 1.00 60.24 177 TYR D O 1
ATOM 9075 N N . LYS D 1 173 ? 6.324 -6.505 51.974 1.00 61.49 178 LYS D N 1
ATOM 9076 C CA . LYS D 1 173 ? 4.936 -6.071 52.091 1.00 62.23 178 LYS D CA 1
ATOM 9077 C C . LYS D 1 173 ? 3.995 -7.003 51.372 1.00 62.70 178 LYS D C 1
ATOM 9078 O O . LYS D 1 173 ? 4.168 -7.279 50.189 1.00 69.33 178 LYS D O 1
ATOM 9084 N N . ASP D 1 174 ? 2.987 -7.467 52.091 1.00 62.89 179 ASP D N 1
ATOM 9085 C CA . ASP D 1 174 ? 1.913 -8.247 51.492 1.00 64.15 179 ASP D CA 1
ATOM 9086 C C . ASP D 1 174 ? 0.949 -7.332 50.730 1.00 68.74 179 ASP D C 1
ATOM 9087 O O . ASP D 1 174 ? 0.626 -6.230 51.196 1.00 66.30 179 ASP D O 1
ATOM 9092 N N . PHE D 1 175 ? 0.517 -7.801 49.546 1.00 69.89 180 PHE D N 1
ATOM 9093 C CA . PHE D 1 175 ? -0.368 -7.068 48.656 1.00 69.69 180 PHE D CA 1
ATOM 9094 C C . PHE D 1 175 ? -1.671 -7.787 48.263 1.00 73.71 180 PHE D C 1
ATOM 9095 O O . PHE D 1 175 ? -2.655 -7.119 47.922 1.00 77.10 180 PHE D O 1
ATOM 9103 N N . SER D 1 176 ? -1.704 -9.118 48.331 1.00 73.91 181 SER D N 1
ATOM 9104 C CA . SER D 1 176 ? -2.819 -9.900 47.730 1.00 76.02 181 SER D CA 1
ATOM 9105 C C . SER D 1 176 ? -4.077 -9.854 48.581 1.00 78.04 181 SER D C 1
ATOM 9106 O O . SER D 1 176 ? -3.987 -9.801 49.814 1.00 75.28 181 SER D O 1
ATOM 9109 N N . GLU D 1 177 ? -5.236 -9.942 47.920 1.00 79.55 182 GLU D N 1
ATOM 9110 C CA . GLU D 1 177 ? -6.533 -9.970 48.604 1.00 82.84 182 GLU D CA 1
ATOM 9111 C C . GLU D 1 177 ? -6.564 -11.029 49.713 1.00 82.78 182 GLU D C 1
ATOM 9112 O O . GLU D 1 177 ? -7.121 -10.784 50.779 1.00 82.84 182 GLU D O 1
ATOM 9114 N N . GLU D 1 178 ? -5.941 -12.182 49.462 1.00 83.09 183 GLU D N 1
ATOM 9115 C CA . GLU D 1 178 ? -5.887 -13.289 50.433 1.00 85.16 183 GLU D CA 1
ATOM 9116 C C . GLU D 1 178 ? -5.223 -12.887 51.755 1.00 85.29 183 GLU D C 1
ATOM 9117 O O . GLU D 1 178 ? -5.559 -13.435 52.805 1.00 96.57 183 GLU D O 1
ATOM 9119 N N . ASN D 1 179 ? -4.303 -11.920 51.700 1.00 83.47 184 ASN D N 1
ATOM 9120 C CA . ASN D 1 179 ? -3.603 -11.433 52.884 1.00 80.66 184 ASN D CA 1
ATOM 9121 C C . ASN D 1 179 ? -4.081 -10.064 53.352 1.00 79.61 184 ASN D C 1
ATOM 9122 O O . ASN D 1 179 ? -3.417 -9.424 54.152 1.00 74.34 184 ASN D O 1
ATOM 9127 N N . LYS D 1 180 ? -5.238 -9.614 52.873 1.00 81.26 185 LYS D N 1
ATOM 9128 C CA . LYS D 1 180 ? -5.767 -8.318 53.269 1.00 82.93 185 LYS D CA 1
ATOM 9129 C C . LYS D 1 180 ? -5.828 -8.193 54.795 1.00 82.56 185 LYS D C 1
ATOM 9130 O O . LYS D 1 180 ? -5.443 -7.149 55.318 1.00 81.19 185 LYS D O 1
ATOM 9132 N N . ASP D 1 181 ? -6.288 -9.262 55.470 1.00 86.97 186 ASP D N 1
ATOM 9133 C CA . ASP D 1 181 ? -6.451 -9.348 56.945 1.00 88.79 186 ASP D CA 1
ATOM 9134 C C . ASP D 1 181 ? -5.305 -10.058 57.690 1.00 86.52 186 ASP D C 1
ATOM 9135 O O . ASP D 1 181 ? -4.884 -9.630 58.771 1.00 88.54 186 ASP D O 1
ATOM 9140 N N . ASP D 1 182 ? -4.808 -11.148 57.116 1.00 85.68 187 ASP D N 1
ATOM 9141 C CA . ASP D 1 182 ? -3.756 -11.962 57.753 1.00 82.87 187 ASP D CA 1
ATOM 9142 C C . ASP D 1 182 ? -2.338 -11.571 57.324 1.00 78.48 187 ASP D C 1
ATOM 9143 O O . ASP D 1 182 ? -1.386 -12.213 57.741 1.00 78.54 187 ASP D O 1
ATOM 9148 N N . GLY D 1 183 ? -2.203 -10.535 56.492 1.00 77.02 188 GLY D N 1
ATOM 9149 C CA . GLY D 1 183 ? -0.904 -10.073 56.010 1.00 73.13 188 GLY D CA 1
ATOM 9150 C C . GLY D 1 183 ? -0.148 -9.149 56.941 1.00 74.70 188 GLY D C 1
ATOM 9151 O O . GLY D 1 183 ? -0.619 -8.826 58.045 1.00 75.68 188 GLY D O 1
ATOM 9152 N N . PHE D 1 184 ? 1.025 -8.712 56.480 1.00 72.70 189 PHE D N 1
ATOM 9153 C CA . PHE D 1 184 ? 1.874 -7.796 57.234 1.00 69.72 189 PHE D CA 1
ATOM 9154 C C . PHE D 1 184 ? 2.920 -7.127 56.349 1.00 66.90 189 PHE D C 1
ATOM 9155 O O . PHE D 1 184 ? 3.044 -7.423 55.153 1.00 73.09 189 PHE D O 1
ATOM 9163 N N . LEU D 1 185 ? 3.651 -6.199 56.941 1.00 64.79 190 LEU D N 1
ATOM 9164 C CA . LEU D 1 185 ? 4.852 -5.673 56.330 1.00 63.05 190 LEU D CA 1
ATOM 9165 C C . LEU D 1 185 ? 5.991 -5.657 57.335 1.00 60.06 190 LEU D C 1
ATOM 9166 O O . LEU D 1 185 ? 5.772 -5.727 58.541 1.00 58.26 190 LEU D O 1
ATOM 9171 N N . ILE D 1 186 ? 7.205 -5.582 56.807 1.00 58.82 191 ILE D N 1
ATOM 9172 C CA . ILE D 1 186 ? 8.423 -5.601 57.593 1.00 58.55 191 ILE D CA 1
ATOM 9173 C C . ILE D 1 186 ? 9.263 -4.397 57.186 1.00 62.16 191 ILE D C 1
ATOM 9174 O O . ILE D 1 186 ? 9.420 -4.108 55.996 1.00 58.73 191 ILE D O 1
ATOM 9179 N N . LEU D 1 187 ? 9.791 -3.690 58.179 1.00 65.20 192 LEU D N 1
ATOM 9180 C CA . LEU D 1 187 ? 10.715 -2.587 57.925 1.00 66.85 192 LEU D CA 1
ATOM 9181 C C . LEU D 1 187 ? 11.762 -2.542 59.031 1.00 63.09 192 LEU D C 1
ATOM 9182 O O . LEU D 1 187 ? 11.573 -3.173 60.068 1.00 59.44 192 LEU D O 1
ATOM 9187 N N . PRO D 1 188 ? 12.888 -1.848 58.789 1.00 60.38 193 PRO D N 1
ATOM 9188 C CA . PRO D 1 188 ? 13.965 -1.783 59.781 1.00 62.00 193 PRO D CA 1
ATOM 9189 C C . PRO D 1 188 ? 13.556 -1.006 61.040 1.00 66.16 193 PRO D C 1
ATOM 9190 O O . PRO D 1 188 ? 12.701 -0.149 60.965 1.00 65.60 193 PRO D O 1
ATOM 9194 N N . ASP D 1 189 ? 14.180 -1.232 62.183 1.00 70.24 194 ASP D N 1
ATOM 9195 C CA . ASP D 1 189 ? 13.933 -0.311 63.288 1.00 79.34 194 ASP D CA 1
ATOM 9196 C C . ASP D 1 189 ? 14.842 0.916 63.173 1.00 90.25 194 ASP D C 1
ATOM 9197 O O . ASP D 1 189 ? 16.032 0.774 62.894 1.00 90.86 194 ASP D O 1
ATOM 9202 N N . MET D 1 190 ? 14.277 2.104 63.413 1.00 98.46 195 MET D N 1
ATOM 9203 C CA . MET D 1 190 ? 15.014 3.379 63.272 1.00 97.45 195 MET D CA 1
ATOM 9204 C C . MET D 1 190 ? 15.875 3.639 64.503 1.00 87.92 195 MET D C 1
ATOM 9205 O O . MET D 1 190 ? 17.026 3.206 64.561 1.00 89.59 195 MET D O 1
ATOM 9207 N N . ASN D 1 196 ? 26.955 -3.301 60.638 1.00 81.76 201 ASN D N 1
ATOM 9208 C CA . ASN D 1 196 ? 27.019 -4.748 60.427 1.00 83.99 201 ASN D CA 1
ATOM 9209 C C . ASN D 1 196 ? 25.666 -5.494 60.397 1.00 76.72 201 ASN D C 1
ATOM 9210 O O . ASN D 1 196 ? 24.651 -5.101 60.997 1.00 75.97 201 ASN D O 1
ATOM 9212 N N . LEU D 1 197 ? 25.686 -6.612 59.694 1.00 66.33 202 LEU D N 1
ATOM 9213 C CA . LEU D 1 197 ? 24.552 -7.517 59.634 1.00 62.18 202 LEU D CA 1
ATOM 9214 C C . LEU D 1 197 ? 24.272 -8.179 61.002 1.00 53.66 202 LEU D C 1
ATOM 9215 O O . LEU D 1 197 ? 23.158 -8.601 61.275 1.00 46.09 202 LEU D O 1
ATOM 9220 N N . ASP D 1 198 ? 25.281 -8.228 61.869 1.00 60.24 203 ASP D N 1
ATOM 9221 C CA . ASP D 1 198 ? 25.094 -8.645 63.269 1.00 56.62 203 ASP D CA 1
ATOM 9222 C C . ASP D 1 198 ? 24.038 -7.808 63.989 1.00 51.30 203 ASP D C 1
ATOM 9223 O O . ASP D 1 198 ? 23.409 -8.289 64.915 1.00 50.52 203 ASP D O 1
ATOM 9228 N N . SER D 1 199 ? 23.863 -6.551 63.579 1.00 50.46 204 SER D N 1
ATOM 9229 C CA . SER D 1 199 ? 22.892 -5.664 64.212 1.00 53.98 204 SER D CA 1
ATOM 9230 C C . SER D 1 199 ? 21.602 -5.538 63.478 1.00 48.80 204 SER D C 1
ATOM 9231 O O . SER D 1 199 ? 20.871 -4.567 63.653 1.00 47.80 204 SER D O 1
ATOM 9234 N N . LEU D 1 200 ? 21.295 -6.531 62.671 1.00 51.12 205 LEU D N 1
ATOM 9235 C CA . LEU D 1 200 ? 20.001 -6.554 62.019 1.00 50.76 205 LEU D CA 1
ATOM 9236 C C . LEU D 1 200 ? 18.832 -6.515 63.004 1.00 51.64 205 LEU D C 1
ATOM 9237 O O . LEU D 1 200 ? 18.748 -7.338 63.920 1.00 45.05 205 LEU D O 1
ATOM 9242 N N . TYR D 1 201 ? 17.943 -5.543 62.822 1.00 48.89 206 TYR D N 1
ATOM 9243 C CA . TYR D 1 201 ? 16.793 -5.390 63.697 1.00 48.14 206 TYR D CA 1
ATOM 9244 C C . TYR D 1 201 ? 15.632 -4.928 62.848 1.00 48.27 206 TYR D C 1
ATOM 9245 O O . TYR D 1 201 ? 15.654 -3.818 62.349 1.00 48.26 206 TYR D O 1
ATOM 9254 N N . LEU D 1 202 ? 14.623 -5.781 62.687 1.00 47.60 207 LEU D N 1
ATOM 9255 C CA . LEU D 1 202 ? 13.451 -5.468 61.884 1.00 49.99 207 LEU D CA 1
ATOM 9256 C C . LEU D 1 202 ? 12.198 -5.593 62.732 1.00 51.34 207 LEU D C 1
ATOM 9257 O O . LEU D 1 202 ? 12.195 -6.271 63.744 1.00 50.56 207 LEU D O 1
ATOM 9262 N N . VAL D 1 203 ? 11.129 -4.944 62.284 1.00 55.50 208 VAL D N 1
ATOM 9263 C CA . VAL D 1 203 ? 9.825 -5.028 62.921 1.00 53.26 208 VAL D CA 1
ATOM 9264 C C . VAL D 1 203 ? 8.781 -5.381 61.875 1.00 54.36 208 VAL D C 1
ATOM 9265 O O . VAL D 1 203 ? 8.660 -4.699 60.877 1.00 56.11 208 VAL D O 1
ATOM 9269 N N . ALA D 1 204 ? 8.013 -6.427 62.149 1.00 52.63 209 ALA D N 1
ATOM 9270 C CA . ALA D 1 204 ? 6.892 -6.829 61.336 1.00 51.41 209 ALA D CA 1
ATOM 9271 C C . ALA D 1 204 ? 5.607 -6.273 61.923 1.00 53.46 209 ALA D C 1
ATOM 9272 O O . ALA D 1 204 ? 5.267 -6.580 63.050 1.00 56.83 209 ALA D O 1
ATOM 9274 N N . ILE D 1 205 ? 4.896 -5.455 61.165 1.00 55.31 210 ILE D N 1
ATOM 9275 C CA . ILE D 1 205 ? 3.637 -4.865 61.600 1.00 55.86 210 ILE D CA 1
ATOM 9276 C C . ILE D 1 205 ? 2.504 -5.555 60.840 1.00 60.59 210 ILE D C 1
ATOM 9277 O O . ILE D 1 205 ? 2.463 -5.523 59.614 1.00 55.93 210 ILE D O 1
ATOM 9282 N N . VAL D 1 206 ? 1.570 -6.150 61.577 1.00 62.71 211 VAL D N 1
ATOM 9283 C CA . VAL D 1 206 ? 0.441 -6.873 60.975 1.00 63.87 211 VAL D CA 1
ATOM 9284 C C . VAL D 1 206 ? -0.674 -5.952 60.516 1.00 66.59 211 VAL D C 1
ATOM 9285 O O . VAL D 1 206 ? -0.785 -4.808 60.981 1.00 70.46 211 VAL D O 1
ATOM 9289 N N . TYR D 1 207 ? -1.512 -6.490 59.631 1.00 69.83 212 TYR D N 1
ATOM 9290 C CA . TYR D 1 207 ? -2.585 -5.748 59.008 1.00 72.99 212 TYR D CA 1
ATOM 9291 C C . TYR D 1 207 ? -3.837 -5.817 59.867 1.00 73.81 212 TYR D C 1
ATOM 9292 O O . TYR D 1 207 ? -4.673 -4.940 59.788 1.00 77.48 212 TYR D O 1
ATOM 9301 N N . ARG D 1 208 ? -3.989 -6.867 60.666 1.00 76.44 213 ARG D N 1
ATOM 9302 C CA . ARG D 1 208 ? -5.096 -6.927 61.633 1.00 79.64 213 ARG D CA 1
ATOM 9303 C C . ARG D 1 208 ? -5.112 -5.722 62.521 1.00 78.95 213 ARG D C 1
ATOM 9304 O O . ARG D 1 208 ? -4.065 -5.280 62.946 1.00 71.81 213 ARG D O 1
ATOM 9312 N N . THR D 1 209 ? -6.308 -5.248 62.854 1.00 84.32 214 THR D N 1
ATOM 9313 C CA . THR D 1 209 ? -6.486 -4.048 63.676 1.00 87.01 214 THR D CA 1
ATOM 9314 C C . THR D 1 209 ? -7.102 -4.332 65.057 1.00 85.65 214 THR D C 1
ATOM 9315 O O . THR D 1 209 ? -7.282 -3.412 65.838 1.00 86.22 214 THR D O 1
ATOM 9319 N N . ASP D 1 210 ? -7.423 -5.592 65.348 1.00 83.96 215 ASP D N 1
ATOM 9320 C CA . ASP D 1 210 ? -8.083 -5.984 66.604 1.00 90.50 215 ASP D CA 1
ATOM 9321 C C . ASP D 1 210 ? -7.124 -6.540 67.689 1.00 86.56 215 ASP D C 1
ATOM 9322 O O . ASP D 1 210 ? -7.544 -6.822 68.821 1.00 90.84 215 ASP D O 1
ATOM 9327 N N . ILE D 1 211 ? -5.851 -6.713 67.345 1.00 80.94 216 ILE D N 1
ATOM 9328 C CA . ILE D 1 211 ? -4.856 -7.149 68.327 1.00 76.13 216 ILE D CA 1
ATOM 9329 C C . ILE D 1 211 ? -3.999 -5.978 68.786 1.00 76.42 216 ILE D C 1
ATOM 9330 O O . ILE D 1 211 ? -3.119 -5.529 68.061 1.00 75.65 216 ILE D O 1
ATOM 9335 N N . LYS D 1 212 ? -4.281 -5.483 69.994 1.00 72.62 217 LYS D N 1
ATOM 9336 C CA . LYS D 1 212 ? -3.569 -4.338 70.565 1.00 71.18 217 LYS D CA 1
ATOM 9337 C C . LYS D 1 212 ? -2.334 -4.769 71.370 1.00 66.40 217 LYS D C 1
ATOM 9338 O O . LYS D 1 212 ? -1.319 -4.073 71.353 1.00 67.30 217 LYS D O 1
ATOM 9340 N N . THR D 1 213 ? -2.429 -5.921 72.048 1.00 63.36 218 THR D N 1
ATOM 9341 C CA . THR D 1 213 ? -1.295 -6.561 72.730 1.00 59.54 218 THR D CA 1
ATOM 9342 C C . THR D 1 213 ? -1.467 -8.056 72.652 1.00 59.61 218 THR D C 1
ATOM 9343 O O . THR D 1 213 ? -2.484 -8.536 72.141 1.00 64.75 218 THR D O 1
ATOM 9347 N N . ILE D 1 214 ? -0.507 -8.797 73.208 1.00 58.54 219 ILE D N 1
ATOM 9348 C CA . ILE D 1 214 ? -0.626 -10.249 73.290 1.00 59.50 219 ILE D CA 1
ATOM 9349 C C . ILE D 1 214 ? -1.850 -10.703 74.065 1.00 64.12 219 ILE D C 1
ATOM 9350 O O . ILE D 1 214 ? -2.296 -11.831 73.895 1.00 66.01 219 ILE D O 1
ATOM 9355 N N . ARG D 1 215 ? -2.396 -9.837 74.913 1.00 66.90 220 ARG D N 1
ATOM 9356 C CA . ARG D 1 215 ? -3.615 -10.174 75.641 1.00 70.17 220 ARG D CA 1
ATOM 9357 C C . ARG D 1 215 ? -4.791 -10.543 74.738 1.00 72.80 220 ARG D C 1
ATOM 9358 O O . ARG D 1 215 ? -5.677 -11.288 75.161 1.00 72.30 220 ARG D O 1
ATOM 9366 N N . ASP D 1 216 ? -4.808 -9.997 73.520 1.00 72.01 221 ASP D N 1
ATOM 9367 C CA . ASP D 1 216 ? -5.900 -10.237 72.582 1.00 75.84 221 ASP D CA 1
ATOM 9368 C C . ASP D 1 216 ? -5.713 -11.527 71.766 1.00 72.98 221 ASP D C 1
ATOM 9369 O O . ASP D 1 216 ? -6.615 -11.924 71.039 1.00 76.43 221 ASP D O 1
ATOM 9374 N N . LEU D 1 217 ? -4.561 -12.185 71.894 1.00 70.24 222 LEU D N 1
ATOM 9375 C CA . LEU D 1 217 ? -4.321 -13.447 71.208 1.00 68.27 222 LEU D CA 1
ATOM 9376 C C . LEU D 1 217 ? -5.098 -14.575 71.856 1.00 70.43 222 LEU D C 1
ATOM 9377 O O . LEU D 1 217 ? -4.917 -14.874 73.044 1.00 76.71 222 LEU D O 1
ATOM 9382 N N . ARG D 1 218 ? -5.987 -15.177 71.069 1.00 73.21 223 ARG D N 1
ATOM 9383 C CA . ARG D 1 218 ? -6.794 -16.315 71.492 1.00 74.94 223 ARG D CA 1
ATOM 9384 C C . ARG D 1 218 ? -6.195 -17.611 70.926 1.00 74.72 223 ARG D C 1
ATOM 9385 O O . ARG D 1 218 ? -5.290 -17.584 70.079 1.00 75.23 223 ARG D O 1
ATOM 9387 N N . TYR D 1 219 ? -6.675 -18.745 71.425 1.00 76.17 224 TYR D N 1
ATOM 9388 C CA . TYR D 1 219 ? -6.251 -20.055 70.927 1.00 77.46 224 TYR D CA 1
ATOM 9389 C C . TYR D 1 219 ? -6.437 -20.172 69.399 1.00 78.32 224 TYR D C 1
ATOM 9390 O O . TYR D 1 219 ? -5.611 -20.781 68.715 1.00 75.09 224 TYR D O 1
ATOM 9399 N N . SER D 1 220 ? -7.518 -19.578 68.892 1.00 79.13 225 SER D N 1
ATOM 9400 C CA . SER D 1 220 ? -7.831 -19.589 67.464 1.00 82.30 225 SER D CA 1
ATOM 9401 C C . SER D 1 220 ? -6.820 -18.826 66.606 1.00 78.48 225 SER D C 1
ATOM 9402 O O . SER D 1 220 ? -6.814 -18.977 65.400 1.00 76.34 225 SER D O 1
ATOM 9405 N N . ASP D 1 221 ? -5.975 -18.004 67.231 1.00 77.05 226 ASP D N 1
ATOM 9406 C CA . ASP D 1 221 ? -4.960 -17.239 66.511 1.00 72.68 226 ASP D CA 1
ATOM 9407 C C . ASP D 1 221 ? -3.638 -17.983 66.387 1.00 70.98 226 ASP D C 1
ATOM 9408 O O . ASP D 1 221 ? -2.705 -17.489 65.750 1.00 69.09 226 ASP D O 1
ATOM 9413 N N . ARG D 1 222 ? -3.556 -19.177 66.961 1.00 70.80 227 ARG D N 1
ATOM 9414 C CA . ARG D 1 222 ? -2.292 -19.895 67.025 1.00 71.13 227 ARG D CA 1
ATOM 9415 C C . ARG D 1 222 ? -1.688 -20.230 65.642 1.00 69.30 227 ARG D C 1
ATOM 9416 O O . ARG D 1 222 ? -0.493 -20.015 65.407 1.00 63.69 227 ARG D O 1
ATOM 9424 N N . GLN D 1 223 ? -2.508 -20.759 64.742 1.00 73.58 228 GLN D N 1
ATOM 9425 C CA . GLN D 1 223 ? -2.019 -21.179 63.442 1.00 71.67 228 GLN D CA 1
ATOM 9426 C C . GLN D 1 223 ? -1.532 -19.970 62.630 1.00 70.59 228 GLN D C 1
ATOM 9427 O O . GLN D 1 223 ? -0.519 -20.051 61.934 1.00 66.16 228 GLN D O 1
ATOM 9433 N N . TRP D 1 224 ? -2.246 -18.850 62.750 1.00 70.66 229 TRP D N 1
ATOM 9434 C CA . TRP D 1 224 ? -1.832 -17.578 62.153 1.00 67.95 229 TRP D CA 1
ATOM 9435 C C . TRP D 1 224 ? -0.453 -17.134 62.653 1.00 66.32 229 TRP D C 1
ATOM 9436 O O . TRP D 1 224 ? 0.385 -16.688 61.872 1.00 69.39 229 TRP D O 1
ATOM 9447 N N . LEU D 1 225 ? -0.197 -17.291 63.947 1.00 64.34 230 LEU D N 1
ATOM 9448 C CA . LEU D 1 225 ? 1.110 -16.947 64.501 1.00 60.32 230 LEU D CA 1
ATOM 9449 C C . LEU D 1 225 ? 2.203 -17.877 64.010 1.00 57.60 230 LEU D C 1
ATOM 9450 O O . LEU D 1 225 ? 3.304 -17.434 63.710 1.00 54.72 230 LEU D O 1
ATOM 9455 N N . ILE D 1 226 ? 1.893 -19.162 63.911 1.00 59.52 231 ILE D N 1
ATOM 9456 C CA . ILE D 1 226 ? 2.830 -20.131 63.352 1.00 60.02 231 ILE D CA 1
ATOM 9457 C C . ILE D 1 226 ? 3.185 -19.719 61.916 1.00 61.67 231 ILE D C 1
ATOM 9458 O O . ILE D 1 226 ? 4.356 -19.738 61.532 1.00 60.97 231 ILE D O 1
ATOM 9463 N N . ASN D 1 227 ? 2.170 -19.347 61.137 1.00 63.36 232 ASN D N 1
ATOM 9464 C CA . ASN D 1 227 ? 2.371 -18.931 59.753 1.00 63.04 232 ASN D CA 1
ATOM 9465 C C . ASN D 1 227 ? 3.250 -17.694 59.691 1.00 62.57 232 ASN D C 1
ATOM 9466 O O . ASN D 1 227 ? 4.145 -17.616 58.844 1.00 56.50 232 ASN D O 1
ATOM 9471 N N . LEU D 1 228 ? 3.014 -16.731 60.584 1.00 60.37 233 LEU D N 1
ATOM 9472 C CA . LEU D 1 228 ? 3.867 -15.533 60.622 1.00 59.07 233 LEU D CA 1
ATOM 9473 C C . LEU D 1 228 ? 5.300 -15.898 60.937 1.00 54.76 233 LEU D C 1
ATOM 9474 O O . LEU D 1 228 ? 6.234 -15.357 60.350 1.00 56.65 233 LEU D O 1
ATOM 9479 N N . ASN D 1 229 ? 5.477 -16.814 61.872 1.00 54.42 234 ASN D N 1
ATOM 9480 C CA . ASN D 1 229 ? 6.814 -17.218 62.253 1.00 53.10 234 ASN D CA 1
ATOM 9481 C C . ASN D 1 229 ? 7.540 -17.863 61.085 1.00 51.01 234 ASN D C 1
ATOM 9482 O O . ASN D 1 229 ? 8.702 -17.570 60.825 1.00 51.45 234 ASN D O 1
ATOM 9487 N N . ASN D 1 230 ? 6.824 -18.702 60.354 1.00 56.52 235 ASN D N 1
ATOM 9488 C CA . ASN D 1 230 ? 7.366 -19.376 59.180 1.00 56.10 235 ASN D CA 1
ATOM 9489 C C . ASN D 1 230 ? 7.648 -18.416 58.004 1.00 55.79 235 ASN D C 1
ATOM 9490 O O . ASN D 1 230 ? 8.702 -18.485 57.384 1.00 56.33 235 ASN D O 1
ATOM 9495 N N . LYS D 1 231 ? 6.723 -17.501 57.718 1.00 56.91 236 LYS D N 1
ATOM 9496 C CA . LYS D 1 231 ? 6.930 -16.480 56.673 1.00 55.43 236 LYS D CA 1
ATOM 9497 C C . LYS D 1 231 ? 8.140 -15.610 56.974 1.00 52.95 236 LYS D C 1
ATOM 9498 O O . LYS D 1 231 ? 8.990 -15.424 56.123 1.00 48.81 236 LYS D O 1
ATOM 9504 N N . ILE D 1 232 ? 8.230 -15.094 58.204 1.00 49.73 237 ILE D N 1
ATOM 9505 C CA . ILE D 1 232 ? 9.342 -14.241 58.572 1.00 48.04 237 ILE D CA 1
ATOM 9506 C C . ILE D 1 232 ? 10.642 -14.971 58.285 1.00 47.79 237 ILE D C 1
ATOM 9507 O O . ILE D 1 232 ? 11.559 -14.398 57.734 1.00 48.12 237 ILE D O 1
ATOM 9512 N N . ARG D 1 233 ? 10.743 -16.217 58.716 1.00 48.66 238 ARG D N 1
ATOM 9513 C CA . ARG D 1 233 ? 12.001 -16.938 58.607 1.00 50.74 238 ARG D CA 1
ATOM 9514 C C . ARG D 1 233 ? 12.256 -17.385 57.158 1.00 53.28 238 ARG D C 1
ATOM 9515 O O . ARG D 1 233 ? 13.386 -17.658 56.807 1.00 54.39 238 ARG D O 1
ATOM 9523 N N . SER D 1 234 ? 11.206 -17.463 56.344 1.00 50.36 239 SER D N 1
ATOM 9524 C CA . SER D 1 234 ? 11.329 -17.834 54.936 1.00 57.90 239 SER D CA 1
ATOM 9525 C C . SER D 1 234 ? 11.711 -16.658 54.036 1.00 54.53 239 SER D C 1
ATOM 9526 O O . SER D 1 234 ? 12.170 -16.869 52.933 1.00 58.07 239 SER D O 1
ATOM 9529 N N . ILE D 1 235 ? 11.491 -15.443 54.520 1.00 54.01 240 ILE D N 1
ATOM 9530 C CA . ILE D 1 235 ? 11.625 -14.230 53.742 1.00 54.34 240 ILE D CA 1
ATOM 9531 C C . ILE D 1 235 ? 12.857 -13.441 54.123 1.00 52.96 240 ILE D C 1
ATOM 9532 O O . ILE D 1 235 ? 13.610 -13.020 53.254 1.00 47.99 240 ILE D O 1
ATOM 9537 N N . VAL D 1 236 ? 13.038 -13.186 55.414 1.00 47.28 241 VAL D N 1
ATOM 9538 C CA . VAL D 1 236 ? 14.084 -12.274 55.824 1.00 47.97 241 VAL D CA 1
ATOM 9539 C C . VAL D 1 236 ? 15.461 -12.682 55.316 1.00 47.90 241 VAL D C 1
ATOM 9540 O O . VAL D 1 236 ? 16.212 -11.841 54.851 1.00 46.66 241 VAL D O 1
ATOM 9544 N N . PRO D 1 237 ? 15.810 -13.966 55.413 1.00 48.14 242 PRO D N 1
ATOM 9545 C CA . PRO D 1 237 ? 17.148 -14.343 54.988 1.00 48.35 242 PRO D CA 1
ATOM 9546 C C . PRO D 1 237 ? 17.401 -14.020 53.506 1.00 51.78 242 PRO D C 1
ATOM 9547 O O . PRO D 1 237 ? 18.497 -13.605 53.147 1.00 52.16 242 PRO D O 1
ATOM 9551 N N . GLY D 1 238 ? 16.396 -14.222 52.663 1.00 52.30 243 GLY D N 1
ATOM 9552 C CA . GLY D 1 238 ? 16.487 -13.919 51.231 1.00 52.78 243 GLY D CA 1
ATOM 9553 C C . GLY D 1 238 ? 16.641 -12.432 50.943 1.00 53.30 243 GLY D C 1
ATOM 9554 O O . GLY D 1 238 ? 17.261 -12.046 49.972 1.00 51.66 243 GLY D O 1
ATOM 9555 N N . CYS D 1 239 ? 16.100 -11.582 51.809 1.00 55.26 244 CYS D N 1
ATOM 9556 C CA . CYS D 1 239 ? 16.341 -10.145 51.701 1.00 54.44 244 CYS D CA 1
ATOM 9557 C C . CYS D 1 239 ? 17.793 -9.736 51.935 1.00 49.87 244 CYS D C 1
ATOM 9558 O O . CYS D 1 239 ? 18.189 -8.679 51.510 1.00 52.71 244 CYS D O 1
ATOM 9561 N N . TYR D 1 240 ? 18.584 -10.577 52.580 1.00 49.37 245 TYR D N 1
ATOM 9562 C CA . TYR D 1 240 ? 19.977 -10.258 52.872 1.00 50.46 245 TYR D CA 1
ATOM 9563 C C . TYR D 1 240 ? 20.886 -11.306 52.243 1.00 51.99 245 TYR D C 1
ATOM 9564 O O . TYR D 1 240 ? 21.947 -11.638 52.777 1.00 52.67 245 TYR D O 1
ATOM 9573 N N . ASN D 1 241 ? 20.448 -11.815 51.091 1.00 56.82 246 ASN D N 1
ATOM 9574 C CA . ASN D 1 241 ? 21.178 -12.798 50.308 1.00 57.98 246 ASN D CA 1
ATOM 9575 C C . ASN D 1 241 ? 21.688 -13.985 51.113 1.00 61.98 246 ASN D C 1
ATOM 9576 O O . ASN D 1 241 ? 22.804 -14.470 50.915 1.00 55.90 246 ASN D O 1
ATOM 9581 N N . TYR D 1 242 ? 20.874 -14.415 52.078 1.00 64.49 247 TYR D N 1
ATOM 9582 C CA . TYR D 1 242 ? 21.200 -15.534 52.940 1.00 63.14 247 TYR D CA 1
ATOM 9583 C C . TYR D 1 242 ? 22.494 -15.342 53.719 1.00 58.79 247 TYR D C 1
ATOM 9584 O O . TYR D 1 242 ? 23.097 -16.312 54.152 1.00 66.97 247 TYR D O 1
ATOM 9593 N N . ALA D 1 243 ? 22.848 -14.089 53.998 1.00 54.98 248 ALA D N 1
ATOM 9594 C CA . ALA D 1 243 ? 23.925 -13.794 54.939 1.00 57.60 248 ALA D CA 1
ATOM 9595 C C . ALA D 1 243 ? 23.516 -14.058 56.414 1.00 56.67 248 ALA D C 1
ATOM 9596 O O . ALA D 1 243 ? 24.368 -14.220 57.277 1.00 63.01 248 ALA D O 1
ATOM 9598 N N . VAL D 1 244 ? 22.223 -14.006 56.715 1.00 55.61 249 VAL D N 1
ATOM 9599 C CA . VAL D 1 244 ? 21.713 -14.382 58.044 1.00 57.85 249 VAL D CA 1
ATOM 9600 C C . VAL D 1 244 ? 20.778 -15.552 57.813 1.00 55.06 249 VAL D C 1
ATOM 9601 O O . VAL D 1 244 ? 20.000 -15.532 56.864 1.00 59.87 249 VAL D O 1
ATOM 9605 N N . HIS D 1 245 ? 20.867 -16.577 58.660 1.00 57.76 250 HIS D N 1
ATOM 9606 C CA . HIS D 1 245 ? 20.086 -17.796 58.443 1.00 54.88 250 HIS D CA 1
ATOM 9607 C C . HIS D 1 245 ? 18.754 -17.730 59.168 1.00 48.74 250 HIS D C 1
ATOM 9608 O O . HIS D 1 245 ? 18.570 -16.897 60.058 1.00 45.46 250 HIS D O 1
ATOM 9615 N N . PRO D 1 246 ? 17.802 -18.580 58.766 1.00 46.83 251 PRO D N 1
ATOM 9616 C CA . PRO D 1 246 ? 16.503 -18.536 59.417 1.00 46.99 251 PRO D CA 1
ATOM 9617 C C . PRO D 1 246 ? 16.561 -18.847 60.929 1.00 48.65 251 PRO D C 1
ATOM 9618 O O . PRO D 1 246 ? 15.795 -18.293 61.682 1.00 42.63 251 PRO D O 1
ATOM 9622 N N . ASP D 1 247 ? 17.501 -19.688 61.347 1.00 48.40 252 ASP D N 1
ATOM 9623 C CA . ASP D 1 247 ? 17.667 -20.024 62.751 1.00 50.37 252 ASP D CA 1
ATOM 9624 C C . ASP D 1 247 ? 18.549 -19.040 63.522 1.00 49.75 252 ASP D C 1
ATOM 9625 O O . ASP D 1 247 ? 18.880 -19.288 64.668 1.00 47.51 252 ASP D O 1
ATOM 9630 N N . GLU D 1 248 ? 18.931 -17.926 62.897 1.00 49.80 253 GLU D N 1
ATOM 9631 C CA . GLU D 1 248 ? 19.729 -16.890 63.543 1.00 47.32 253 GLU D CA 1
ATOM 9632 C C . GLU D 1 248 ? 18.899 -15.629 63.772 1.00 46.90 253 GLU D C 1
ATOM 9633 O O . GLU D 1 248 ? 19.442 -14.536 63.926 1.00 43.46 253 GLU D O 1
ATOM 9639 N N . LEU D 1 249 ? 17.580 -15.774 63.786 1.00 46.14 254 LEU D N 1
ATOM 9640 C CA . LEU D 1 249 ? 16.711 -14.647 64.066 1.00 46.45 254 LEU D CA 1
ATOM 9641 C C . LEU D 1 249 ? 16.001 -14.866 65.415 1.00 44.67 254 LEU D C 1
ATOM 9642 O O . LEU D 1 249 ? 15.338 -15.859 65.598 1.00 47.13 254 LEU D O 1
ATOM 9647 N N . ARG D 1 250 ? 16.134 -13.921 66.334 1.00 45.67 255 ARG D N 1
ATOM 9648 C CA . ARG D 1 250 ? 15.422 -13.927 67.616 1.00 44.14 255 ARG D CA 1
ATOM 9649 C C . ARG D 1 250 ? 14.130 -13.138 67.396 1.00 43.78 255 ARG D C 1
ATOM 9650 O O . ARG D 1 250 ? 14.140 -11.919 67.244 1.00 48.73 255 ARG D O 1
ATOM 9658 N N . ILE D 1 251 ? 13.019 -13.852 67.352 1.00 46.48 256 ILE D N 1
ATOM 9659 C CA . ILE D 1 251 ? 11.756 -13.274 66.957 1.00 48.85 256 ILE D CA 1
ATOM 9660 C C . ILE D 1 251 ? 10.869 -13.207 68.191 1.00 48.91 256 ILE D C 1
ATOM 9661 O O . ILE D 1 251 ? 10.568 -14.236 68.809 1.00 50.85 256 ILE D O 1
ATOM 9666 N N . LEU D 1 252 ? 10.394 -12.005 68.489 1.00 49.21 257 LEU D N 1
ATOM 9667 C CA . LEU D 1 252 ? 9.808 -11.741 69.780 1.00 53.51 257 LEU D CA 1
ATOM 9668 C C . LEU D 1 252 ? 8.824 -10.587 69.769 1.00 55.35 257 LEU D C 1
ATOM 9669 O O . LEU D 1 252 ? 8.789 -9.789 68.835 1.00 50.36 257 LEU D O 1
ATOM 9674 N N . VAL D 1 253 ? 8.011 -10.542 70.827 1.00 55.77 258 VAL D N 1
ATOM 9675 C CA . VAL D 1 253 ? 7.075 -9.454 71.074 1.00 54.27 258 VAL D CA 1
ATOM 9676 C C . VAL D 1 253 ? 7.355 -8.865 72.456 1.00 52.39 258 VAL D C 1
ATOM 9677 O O . VAL D 1 253 ? 8.082 -9.450 73.261 1.00 48.58 258 VAL D O 1
ATOM 9681 N N . HIS D 1 254 ? 6.769 -7.703 72.712 1.00 52.86 259 HIS D N 1
ATOM 9682 C CA . HIS D 1 254 ? 6.930 -6.987 73.962 1.00 53.96 259 HIS D CA 1
ATOM 9683 C C . HIS D 1 254 ? 5.615 -6.807 74.687 1.00 60.83 259 HIS D C 1
ATOM 9684 O O . HIS D 1 254 ? 4.571 -6.639 74.055 1.00 58.44 259 HIS D O 1
ATOM 9691 N N . TYR D 1 255 ? 5.681 -6.900 76.017 1.00 52.88 260 TYR D N 1
ATOM 9692 C CA . TYR D 1 255 ? 4.562 -6.568 76.884 1.00 53.23 260 TYR D CA 1
ATOM 9693 C C . TYR D 1 255 ? 5.158 -5.935 78.123 1.00 52.24 260 TYR D C 1
ATOM 9694 O O . TYR D 1 255 ? 5.939 -6.601 78.841 1.00 50.29 260 TYR D O 1
ATOM 9703 N N . GLN D 1 256 ? 4.844 -4.668 78.386 1.00 51.78 261 GLN D N 1
ATOM 9704 C CA . GLN D 1 256 ? 4.011 -3.818 77.542 1.00 51.77 261 GLN D CA 1
ATOM 9705 C C . GLN D 1 256 ? 4.776 -3.391 76.282 1.00 55.96 261 GLN D C 1
ATOM 9706 O O . GLN D 1 256 ? 5.969 -3.058 76.372 1.00 56.14 261 GLN D O 1
ATOM 9712 N N . PRO D 1 257 ? 4.090 -3.379 75.114 1.00 58.91 262 PRO D N 1
ATOM 9713 C CA . PRO D 1 257 ? 4.660 -2.904 73.848 1.00 59.42 262 PRO D CA 1
ATOM 9714 C C . PRO D 1 257 ? 4.701 -1.397 73.826 1.00 58.28 262 PRO D C 1
ATOM 9715 O O . PRO D 1 257 ? 3.963 -0.757 74.585 1.00 59.19 262 PRO D O 1
ATOM 9719 N N . SER D 1 258 ? 5.584 -0.849 72.997 1.00 59.18 263 SER D N 1
ATOM 9720 C CA . SER D 1 258 ? 5.734 0.583 72.882 1.00 68.37 263 SER D CA 1
ATOM 9721 C C . SER D 1 258 ? 4.553 1.205 72.144 1.00 68.27 263 SER D C 1
ATOM 9722 O O . SER D 1 258 ? 4.222 2.362 72.395 1.00 65.45 263 SER D O 1
ATOM 9725 N N . TYR D 1 259 ? 3.915 0.446 71.247 1.00 64.66 264 TYR D N 1
ATOM 9726 C CA . TYR D 1 259 ? 2.641 0.909 70.654 1.00 65.83 264 TYR D CA 1
ATOM 9727 C C . TYR D 1 259 ? 1.576 -0.209 70.600 1.00 64.33 264 TYR D C 1
ATOM 9728 O O . TYR D 1 259 ? 1.882 -1.416 70.493 1.00 58.44 264 TYR D O 1
ATOM 9737 N N . TYR D 1 260 ? 0.317 0.204 70.751 1.00 64.69 265 TYR D N 1
ATOM 9738 C CA . TYR D 1 260 ? -0.788 -0.742 70.898 1.00 65.76 265 TYR D CA 1
ATOM 9739 C C . TYR D 1 260 ? -1.366 -1.127 69.544 1.00 68.02 265 TYR D C 1
ATOM 9740 O O . TYR D 1 260 ? -2.530 -0.875 69.246 1.00 67.98 265 TYR D O 1
ATOM 9749 N N . HIS D 1 261 ? -0.492 -1.714 68.726 1.00 66.68 266 HIS D N 1
ATOM 9750 C CA . HIS D 1 261 ? -0.846 -2.409 67.507 1.00 63.30 266 HIS D CA 1
ATOM 9751 C C . HIS D 1 261 ? 0.170 -3.534 67.357 1.00 59.35 266 HIS D C 1
ATOM 9752 O O . HIS D 1 261 ? 1.380 -3.301 67.306 1.00 56.20 266 HIS D O 1
ATOM 9759 N N . PHE D 1 262 ? -0.323 -4.760 67.315 1.00 58.42 267 PHE D N 1
ATOM 9760 C CA . PHE D 1 262 ? 0.544 -5.934 67.406 1.00 57.27 267 PHE D CA 1
ATOM 9761 C C . PHE D 1 262 ? 1.711 -5.881 66.441 1.00 59.74 267 PHE D C 1
ATOM 9762 O O . PHE D 1 262 ? 1.532 -5.675 65.222 1.00 59.83 267 PHE D O 1
ATOM 9770 N N . ASN D 1 263 ? 2.894 -6.170 66.954 1.00 56.92 268 ASN D N 1
ATOM 9771 C CA . ASN D 1 263 ? 4.073 -6.106 66.097 1.00 59.71 268 ASN D CA 1
ATOM 9772 C C . ASN D 1 263 ? 5.149 -7.016 66.601 1.00 56.67 268 ASN D C 1
ATOM 9773 O O . ASN D 1 263 ? 5.329 -7.161 67.799 1.00 56.49 268 ASN D O 1
ATOM 9778 N N . ILE D 1 264 ? 5.936 -7.529 65.669 1.00 52.57 269 ILE D N 1
ATOM 9779 C CA . ILE D 1 264 ? 6.897 -8.548 65.981 1.00 51.64 269 ILE D CA 1
ATOM 9780 C C . ILE D 1 264 ? 8.294 -8.061 65.661 1.00 53.68 269 ILE D C 1
ATOM 9781 O O . ILE D 1 264 ? 8.535 -7.518 64.589 1.00 56.83 269 ILE D O 1
ATOM 9786 N N . HIS D 1 265 ? 9.194 -8.224 66.625 1.00 49.69 270 HIS D N 1
ATOM 9787 C CA . HIS D 1 265 ? 10.568 -7.783 66.511 1.00 49.14 270 HIS D CA 1
ATOM 9788 C C . HIS D 1 265 ? 11.387 -8.939 66.035 1.00 45.42 270 HIS D C 1
ATOM 9789 O O . HIS D 1 265 ? 11.230 -10.034 66.516 1.00 46.75 270 HIS D O 1
ATOM 9796 N N . ILE D 1 266 ? 12.269 -8.664 65.090 1.00 45.69 271 ILE D N 1
ATOM 9797 C CA . ILE D 1 266 ? 13.060 -9.674 64.423 1.00 44.46 271 ILE D CA 1
ATOM 9798 C C . ILE D 1 266 ? 14.497 -9.214 64.508 1.00 43.93 271 ILE D C 1
ATOM 9799 O O . ILE D 1 266 ? 14.876 -8.204 63.897 1.00 44.68 271 ILE D O 1
ATOM 9804 N N . VAL D 1 267 ? 15.301 -9.928 65.284 1.00 43.60 272 VAL D N 1
ATOM 9805 C CA . VAL D 1 267 ? 16.619 -9.420 65.689 1.00 44.32 272 VAL D CA 1
ATOM 9806 C C . VAL D 1 267 ? 17.681 -10.467 65.423 1.00 42.78 272 VAL D C 1
ATOM 9807 O O . VAL D 1 267 ? 17.478 -11.636 65.721 1.00 45.97 272 VAL D O 1
ATOM 9811 N N . ASN D 1 268 ? 18.811 -10.059 64.868 1.00 40.88 273 ASN D N 1
ATOM 9812 C CA . ASN D 1 268 ? 19.914 -10.983 64.743 1.00 41.28 273 ASN D CA 1
ATOM 9813 C C . ASN D 1 268 ? 20.210 -11.580 66.101 1.00 45.42 273 ASN D C 1
ATOM 9814 O O . ASN D 1 268 ? 20.394 -10.865 67.081 1.00 40.32 273 ASN D O 1
ATOM 9819 N N . ILE D 1 269 ? 20.289 -12.895 66.146 1.00 46.22 274 ILE D N 1
ATOM 9820 C CA . ILE D 1 269 ? 20.574 -13.592 67.385 1.00 45.07 274 ILE D CA 1
ATOM 9821 C C . ILE D 1 269 ? 21.888 -13.152 68.032 1.00 45.94 274 ILE D C 1
ATOM 9822 O O . ILE D 1 269 ? 22.086 -13.331 69.218 1.00 44.41 274 ILE D O 1
ATOM 9827 N N . LYS D 1 270 ? 22.793 -12.612 67.240 1.00 44.49 275 LYS D N 1
ATOM 9828 C CA . LYS D 1 270 ? 24.100 -12.213 67.731 1.00 45.77 275 LYS D CA 1
ATOM 9829 C C . LYS D 1 270 ? 24.169 -10.702 67.959 1.00 43.03 275 LYS D C 1
ATOM 9830 O O . LYS D 1 270 ? 25.239 -10.171 68.160 1.00 43.42 275 LYS D O 1
ATOM 9836 N N . HIS D 1 271 ? 23.042 -10.000 67.908 1.00 42.43 276 HIS D N 1
ATOM 9837 C CA . HIS D 1 271 ? 23.061 -8.518 67.988 1.00 43.48 276 HIS D CA 1
ATOM 9838 C C . HIS D 1 271 ? 23.778 -8.109 69.280 1.00 44.67 276 HIS D C 1
ATOM 9839 O O . HIS D 1 271 ? 23.340 -8.463 70.376 1.00 41.11 276 HIS D O 1
ATOM 9846 N N . PRO D 1 272 ? 24.884 -7.368 69.156 1.00 45.20 277 PRO D N 1
ATOM 9847 C CA . PRO D 1 272 ? 25.694 -7.006 70.330 1.00 44.78 277 PRO D CA 1
ATOM 9848 C C . PRO D 1 272 ? 25.187 -5.792 71.106 1.00 47.47 277 PRO D C 1
ATOM 9849 O O . PRO D 1 272 ? 25.624 -5.555 72.235 1.00 62.82 277 PRO D O 1
ATOM 9853 N N . GLY D 1 273 ? 24.245 -5.054 70.543 1.00 49.98 278 GLY D N 1
ATOM 9854 C CA . GLY D 1 273 ? 23.859 -3.750 71.081 1.00 61.82 278 GLY D CA 1
ATOM 9855 C C . GLY D 1 273 ? 22.906 -3.716 72.271 1.00 57.45 278 GLY D C 1
ATOM 9856 O O . GLY D 1 273 ? 22.860 -2.729 72.997 1.00 70.82 278 GLY D O 1
ATOM 9857 N N . LEU D 1 274 ? 22.149 -4.790 72.467 1.00 52.05 279 LEU D N 1
ATOM 9858 C CA . LEU D 1 274 ? 20.858 -4.685 73.121 1.00 45.59 279 LEU D CA 1
ATOM 9859 C C . LEU D 1 274 ? 20.872 -4.997 74.601 1.00 45.04 279 LEU D C 1
ATOM 9860 O O . LEU D 1 274 ? 21.678 -5.778 75.081 1.00 41.98 279 LEU D O 1
ATOM 9865 N N . GLY D 1 275 ? 19.962 -4.369 75.326 1.00 45.01 280 GLY D N 1
ATOM 9866 C CA . GLY D 1 275 ? 19.760 -4.711 76.721 1.00 43.18 280 GLY D CA 1
ATOM 9867 C C . GLY D 1 275 ? 18.325 -5.095 76.992 1.00 41.95 280 GLY D C 1
ATOM 9868 O O . GLY D 1 275 ? 17.945 -6.255 76.849 1.00 41.40 280 GLY D O 1
ATOM 9869 N N . ASN D 1 276 ? 17.530 -4.110 77.378 1.00 44.35 281 ASN D N 1
ATOM 9870 C CA . ASN D 1 276 ? 16.130 -4.337 77.802 1.00 46.89 281 ASN D CA 1
ATOM 9871 C C . ASN D 1 276 ? 15.163 -4.871 76.729 1.00 49.91 281 ASN D C 1
ATOM 9872 O O . ASN D 1 276 ? 14.171 -5.573 77.027 1.00 58.63 281 ASN D O 1
ATOM 9877 N N . SER D 1 277 ? 15.427 -4.506 75.479 1.00 50.62 282 SER D N 1
ATOM 9878 C CA . SER D 1 277 ? 14.569 -4.882 74.339 1.00 49.63 282 SER D CA 1
ATOM 9879 C C . SER D 1 277 ? 14.493 -6.398 74.064 1.00 47.28 282 SER D C 1
ATOM 9880 O O . SER D 1 277 ? 13.581 -6.869 73.369 1.00 59.12 282 SER D O 1
ATOM 9883 N N . ILE D 1 278 ? 15.483 -7.149 74.519 1.00 42.24 283 ILE D N 1
ATOM 9884 C CA . ILE D 1 278 ? 15.458 -8.592 74.390 1.00 43.46 283 ILE D CA 1
ATOM 9885 C C . ILE D 1 278 ? 15.367 -9.294 75.760 1.00 43.27 283 ILE D C 1
ATOM 9886 O O . ILE D 1 278 ? 15.491 -10.516 75.844 1.00 42.84 283 ILE D O 1
ATOM 9891 N N . ALA D 1 279 ? 15.143 -8.539 76.822 1.00 42.91 284 ALA D N 1
ATOM 9892 C CA . ALA D 1 279 ? 15.238 -9.112 78.177 1.00 43.57 284 ALA D CA 1
ATOM 9893 C C . ALA D 1 279 ? 13.991 -9.868 78.628 1.00 42.73 284 ALA D C 1
ATOM 9894 O O . ALA D 1 279 ? 12.868 -9.416 78.414 1.00 43.32 284 ALA D O 1
ATOM 9896 N N . ALA D 1 280 ? 14.188 -11.016 79.271 1.00 44.39 285 ALA D N 1
ATOM 9897 C CA . ALA D 1 280 ? 13.101 -11.645 80.025 1.00 47.61 285 ALA D CA 1
ATOM 9898 C C . ALA D 1 280 ? 12.500 -10.619 80.991 1.00 48.01 285 ALA D C 1
ATOM 9899 O O . ALA D 1 280 ? 13.242 -9.915 81.708 1.00 47.56 285 ALA D O 1
ATOM 9901 N N . GLY D 1 281 ? 11.175 -10.539 81.022 1.00 46.78 286 GLY D N 1
ATOM 9902 C CA . GLY D 1 281 ? 10.491 -9.463 81.738 1.00 50.72 286 GLY D CA 1
ATOM 9903 C C . GLY D 1 281 ? 9.966 -8.383 80.800 1.00 57.42 286 GLY D C 1
ATOM 9904 O O . GLY D 1 281 ? 9.271 -7.459 81.230 1.00 56.87 286 GLY D O 1
ATOM 9905 N N . LYS D 1 282 ? 10.291 -8.491 79.511 1.00 47.57 287 LYS D N 1
ATOM 9906 C CA . LYS D 1 282 ? 9.839 -7.524 78.525 1.00 53.92 287 LYS D CA 1
ATOM 9907 C C . LYS D 1 282 ? 9.582 -8.216 77.178 1.00 49.78 287 LYS D C 1
ATOM 9908 O O . LYS D 1 282 ? 8.456 -8.219 76.662 1.00 47.83 287 LYS D O 1
ATOM 9914 N N . ALA D 1 283 ? 10.626 -8.849 76.662 1.00 47.27 288 ALA D N 1
ATOM 9915 C CA . ALA D 1 283 ? 10.546 -9.608 75.444 1.00 52.82 288 ALA D CA 1
ATOM 9916 C C . ALA D 1 283 ? 10.028 -11.002 75.734 1.00 51.53 288 ALA D C 1
ATOM 9917 O O . ALA D 1 283 ? 10.441 -11.629 76.695 1.00 48.54 288 ALA D O 1
ATOM 9919 N N . ILE D 1 284 ? 9.141 -11.490 74.875 1.00 54.66 289 ILE D N 1
ATOM 9920 C CA . ILE D 1 284 ? 8.687 -12.877 74.898 1.00 53.31 289 ILE D CA 1
ATOM 9921 C C . ILE D 1 284 ? 8.863 -13.442 73.478 1.00 57.78 289 ILE D C 1
ATOM 9922 O O . ILE D 1 284 ? 8.380 -12.850 72.506 1.00 54.95 289 ILE D O 1
ATOM 9927 N N . LEU D 1 285 ? 9.548 -14.578 73.361 1.00 53.53 290 LEU D N 1
ATOM 9928 C CA . LEU D 1 285 ? 9.718 -15.238 72.076 1.00 54.65 290 LEU D CA 1
ATOM 9929 C C . LEU D 1 285 ? 8.376 -15.607 71.480 1.00 58.02 290 LEU D C 1
ATOM 9930 O O . LEU D 1 285 ? 7.484 -16.108 72.182 1.00 51.55 290 LEU D O 1
ATOM 9935 N N . LEU D 1 286 ? 8.255 -15.381 70.170 1.00 53.70 291 LEU D N 1
ATOM 9936 C CA . LEU D 1 286 ? 7.060 -15.739 69.445 1.00 54.08 291 LEU D CA 1
ATOM 9937 C C . LEU D 1 286 ? 6.762 -17.228 69.585 1.00 55.18 291 LEU D C 1
ATOM 9938 O O . LEU D 1 286 ? 5.609 -17.624 69.737 1.00 57.46 291 LEU D O 1
ATOM 9943 N N . GLU D 1 287 ? 7.795 -18.060 69.517 1.00 55.55 292 GLU D N 1
ATOM 9944 C CA . GLU D 1 287 ? 7.606 -19.504 69.683 1.00 56.37 292 GLU D CA 1
ATOM 9945 C C . GLU D 1 287 ? 6.986 -19.825 71.055 1.00 59.07 292 GLU D C 1
ATOM 9946 O O . GLU D 1 287 ? 6.167 -20.727 71.176 1.00 55.51 292 GLU D O 1
ATOM 9952 N N . ASP D 1 288 ? 7.376 -19.068 72.084 1.00 62.37 293 ASP D N 1
ATOM 9953 C CA . ASP D 1 288 ? 6.798 -19.234 73.419 1.00 63.39 293 ASP D CA 1
ATOM 9954 C C . ASP D 1 288 ? 5.336 -18.786 73.478 1.00 60.51 293 ASP D C 1
ATOM 9955 O O . ASP D 1 288 ? 4.525 -19.435 74.125 1.00 60.45 293 ASP D O 1
ATOM 9960 N N . ILE D 1 289 ? 4.995 -17.700 72.785 1.00 61.78 294 ILE D N 1
ATOM 9961 C CA . ILE D 1 289 ? 3.592 -17.288 72.668 1.00 61.45 294 ILE D CA 1
ATOM 9962 C C . ILE D 1 289 ? 2.775 -18.428 72.064 1.00 66.00 294 ILE D C 1
ATOM 9963 O O . ILE D 1 289 ? 1.728 -18.817 72.594 1.00 68.04 294 ILE D O 1
ATOM 9968 N N . ILE D 1 290 ? 3.289 -18.971 70.961 1.00 64.76 295 ILE D N 1
ATOM 9969 C CA . ILE D 1 290 ? 2.654 -20.072 70.227 1.00 65.86 295 ILE D CA 1
ATOM 9970 C C . ILE D 1 290 ? 2.449 -21.309 71.103 1.00 71.89 295 ILE D C 1
ATOM 9971 O O . ILE D 1 290 ? 1.352 -21.892 71.130 1.00 74.87 295 ILE D O 1
ATOM 9976 N N . GLU D 1 291 ? 3.509 -21.708 71.806 1.00 72.40 296 GLU D N 1
ATOM 9977 C CA . GLU D 1 291 ? 3.478 -22.906 72.645 1.00 79.80 296 GLU D CA 1
ATOM 9978 C C . GLU D 1 291 ? 2.529 -22.730 73.835 1.00 73.84 296 GLU D C 1
ATOM 9979 O O . GLU D 1 291 ? 1.803 -23.651 74.185 1.00 75.34 296 GLU D O 1
ATOM 9985 N N . MET D 1 292 ? 2.506 -21.542 74.423 1.00 77.39 297 MET D N 1
ATOM 9986 C CA . MET D 1 292 ? 1.658 -21.302 75.588 1.00 78.40 297 MET D CA 1
ATOM 9987 C C . MET D 1 292 ? 0.169 -21.324 75.230 1.00 74.89 297 MET D C 1
ATOM 9988 O O . MET D 1 292 ? -0.665 -21.737 76.039 1.00 78.04 297 MET D O 1
ATOM 9993 N N . LEU D 1 293 ? -0.168 -20.969 73.997 1.00 72.48 298 LEU D N 1
ATOM 9994 C CA . LEU D 1 293 ? -1.576 -20.998 73.567 1.00 75.97 298 LEU D CA 1
ATOM 9995 C C . LEU D 1 293 ? -2.208 -22.395 73.565 1.00 74.81 298 LEU D C 1
ATOM 9996 O O . LEU D 1 293 ? -3.429 -22.519 73.643 1.00 71.05 298 LEU D O 1
ATOM 10001 N N . ASN D 1 294 ? -1.381 -23.434 73.496 1.00 74.69 299 ASN D N 1
ATOM 10002 C CA . ASN D 1 294 ? -1.865 -24.803 73.671 1.00 79.07 299 ASN D CA 1
ATOM 10003 C C . ASN D 1 294 ? -2.481 -25.081 75.032 1.00 80.67 299 ASN D C 1
ATOM 10004 O O . ASN D 1 294 ? -3.286 -25.996 75.147 1.00 82.84 299 ASN D O 1
ATOM 10009 N N . TYR D 1 295 ? -2.088 -24.323 76.052 1.00 77.84 300 TYR D N 1
ATOM 10010 C CA . TYR D 1 295 ? -2.460 -24.628 77.432 1.00 82.05 300 TYR D CA 1
ATOM 10011 C C . TYR D 1 295 ? -3.414 -23.633 78.085 1.00 81.19 300 TYR D C 1
ATOM 10012 O O . TYR D 1 295 ? -4.022 -23.951 79.093 1.00 76.08 300 TYR D O 1
ATOM 10021 N N . LEU D 1 296 ? -3.529 -22.431 77.534 1.00 80.87 301 LEU D N 1
ATOM 10022 C CA . LEU D 1 296 ? -4.348 -21.382 78.152 1.00 84.78 301 LEU D CA 1
ATOM 10023 C C . LEU D 1 296 ? -5.849 -21.387 77.881 1.00 87.40 301 LEU D C 1
ATOM 10024 O O . LEU D 1 296 ? -6.568 -20.541 78.414 1.00 86.61 301 LEU D O 1
ATOM 10029 N N . GLY D 1 297 ? -6.331 -22.314 77.066 1.00 93.28 302 GLY D N 1
ATOM 10030 C CA . GLY D 1 297 ? -7.771 -22.382 76.801 1.00 93.88 302 GLY D CA 1
ATOM 10031 C C . GLY D 1 297 ? -8.220 -21.322 75.813 1.00 93.74 302 GLY D C 1
ATOM 10032 O O . GLY D 1 297 ? -7.405 -20.555 75.320 1.00 94.80 302 GLY D O 1
ATOM 10033 N N . PRO D 1 298 ? -9.531 -21.243 75.544 1.00 98.92 303 PRO D N 1
ATOM 10034 C CA . PRO D 1 298 ? -10.013 -20.432 74.412 1.00 101.08 303 PRO D CA 1
ATOM 10035 C C . PRO D 1 298 ? -9.602 -18.958 74.399 1.00 97.11 303 PRO D C 1
ATOM 10036 O O . PRO D 1 298 ? -9.254 -18.426 73.345 1.00 100.24 303 PRO D O 1
ATOM 10040 N N . GLU D 1 299 ? -9.616 -18.306 75.555 1.00 97.30 304 GLU D N 1
ATOM 10041 C CA . GLU D 1 299 ? -9.373 -16.858 75.610 1.00 93.82 304 GLU D CA 1
ATOM 10042 C C . GLU D 1 299 ? -7.884 -16.519 75.588 1.00 87.85 304 GLU D C 1
ATOM 10043 O O . GLU D 1 299 ? -7.507 -15.347 75.493 1.00 91.62 304 GLU D O 1
ATOM 10049 N N . GLY D 1 300 ? -7.044 -17.542 75.674 1.00 84.07 305 GLY D N 1
ATOM 10050 C CA . GLY D 1 300 ? -5.621 -17.368 75.443 1.00 82.53 305 GLY D CA 1
ATOM 10051 C C . GLY D 1 300 ? -4.944 -16.569 76.542 1.00 82.25 305 GLY D C 1
ATOM 10052 O O . GLY D 1 300 ? -5.123 -16.876 77.722 1.00 74.47 305 GLY D O 1
ATOM 10053 N N . TYR D 1 301 ? -4.184 -15.543 76.146 1.00 75.93 306 TYR D N 1
ATOM 10054 C CA . TYR D 1 301 ? -3.407 -14.720 77.079 1.00 75.61 306 TYR D CA 1
ATOM 10055 C C . TYR D 1 301 ? -4.261 -13.848 78.003 1.00 77.11 306 TYR D C 1
ATOM 10056 O O . TYR D 1 301 ? -3.742 -13.283 78.969 1.00 72.80 306 TYR D O 1
ATOM 10065 N N . MET D 1 302 ? -5.566 -13.777 77.745 1.00 78.14 307 MET D N 1
ATOM 10066 C CA . MET D 1 302 ? -6.494 -13.183 78.708 1.00 82.78 307 MET D CA 1
ATOM 10067 C C . MET D 1 302 ? -6.494 -13.915 80.045 1.00 81.98 307 MET D C 1
ATOM 10068 O O . MET D 1 302 ? -6.804 -13.326 81.065 1.00 84.71 307 MET D O 1
ATOM 10073 N N . ASN D 1 303 ? -6.182 -15.208 80.020 1.00 83.93 308 ASN D N 1
ATOM 10074 C CA . ASN D 1 303 ? -6.153 -16.043 81.222 1.00 81.40 308 ASN D CA 1
ATOM 10075 C C . ASN D 1 303 ? -4.787 -16.153 81.880 1.00 80.31 308 ASN D C 1
ATOM 10076 O O . ASN D 1 303 ? -4.643 -16.854 82.867 1.00 87.07 308 ASN D O 1
ATOM 10081 N N . LYS D 1 304 ? -3.790 -15.460 81.350 1.00 76.43 309 LYS D N 1
ATOM 10082 C CA . LYS D 1 304 ? -2.423 -15.606 81.824 1.00 78.53 309 LYS D CA 1
ATOM 10083 C C . LYS D 1 304 ? -2.108 -14.552 82.863 1.00 74.68 309 LYS D C 1
ATOM 10084 O O . LYS D 1 304 ? -2.556 -13.408 82.760 1.00 68.46 309 LYS D O 1
ATOM 10090 N N . THR D 1 305 ? -1.364 -14.954 83.887 1.00 74.15 310 THR D N 1
ATOM 10091 C CA . THR D 1 305 ? -0.754 -13.974 84.775 1.00 77.27 310 THR D CA 1
ATOM 10092 C C . THR D 1 305 ? 0.627 -13.698 84.223 1.00 71.46 310 THR D C 1
ATOM 10093 O O . THR D 1 305 ? 1.453 -14.603 84.130 1.00 74.27 310 THR D O 1
ATOM 10097 N N . ILE D 1 306 ? 0.842 -12.451 83.816 1.00 66.28 311 ILE D N 1
ATOM 10098 C CA . ILE D 1 306 ? 2.061 -12.048 83.134 1.00 60.18 311 ILE D CA 1
ATOM 10099 C C . ILE D 1 306 ? 2.931 -11.172 84.039 1.00 57.47 311 ILE D C 1
ATOM 10100 O O . ILE D 1 306 ? 2.525 -10.077 84.441 1.00 54.77 311 ILE D O 1
ATOM 10105 N N . THR D 1 307 ? 4.140 -11.639 84.307 1.00 52.28 312 THR D N 1
ATOM 10106 C CA . THR D 1 307 ? 5.093 -10.892 85.087 1.00 53.36 312 THR D CA 1
ATOM 10107 C C . THR D 1 307 ? 6.025 -10.134 84.161 1.00 50.00 312 THR D C 1
ATOM 10108 O O . THR D 1 307 ? 6.706 -10.744 83.356 1.00 51.58 312 THR D O 1
ATOM 10112 N N . TYR D 1 308 ? 6.091 -8.820 84.308 1.00 47.96 313 TYR D N 1
ATOM 10113 C CA . TYR D 1 308 ? 6.952 -8.020 83.457 1.00 47.59 313 TYR D CA 1
ATOM 10114 C C . TYR D 1 308 ? 7.419 -6.746 84.120 1.00 46.56 313 TYR D C 1
ATOM 10115 O O . TYR D 1 308 ? 6.889 -6.335 85.157 1.00 47.56 313 TYR D O 1
ATOM 10124 N N . ALA D 1 309 ? 8.403 -6.122 83.478 1.00 45.50 314 ALA D N 1
ATOM 10125 C CA . ALA D 1 309 ? 8.990 -4.902 83.954 1.00 43.90 314 ALA D CA 1
ATOM 10126 C C . ALA D 1 309 ? 8.201 -3.755 83.382 1.00 47.49 314 ALA D C 1
ATOM 10127 O O . ALA D 1 309 ? 8.085 -3.639 82.187 1.00 52.21 314 ALA D O 1
ATOM 10129 N N . ILE D 1 310 ? 7.656 -2.902 84.234 1.00 49.97 315 ILE D N 1
ATOM 10130 C CA . ILE D 1 310 ? 6.889 -1.738 83.788 1.00 50.40 315 ILE D CA 1
ATOM 10131 C C . ILE D 1 310 ? 7.717 -0.549 84.204 1.00 51.06 315 ILE D C 1
ATOM 10132 O O . ILE D 1 310 ? 8.371 -0.566 85.248 1.00 53.46 315 ILE D O 1
ATOM 10137 N N . GLY D 1 311 ? 7.744 0.454 83.346 1.00 52.29 316 GLY D N 1
ATOM 10138 C CA . GLY D 1 311 ? 8.531 1.638 83.587 1.00 54.51 316 GLY D CA 1
ATOM 10139 C C . GLY D 1 311 ? 7.746 2.622 84.402 1.00 56.86 316 GLY D C 1
ATOM 10140 O O . GLY D 1 311 ? 6.534 2.714 84.259 1.00 57.40 316 GLY D O 1
ATOM 10141 N N . GLU D 1 312 ? 8.462 3.403 85.199 1.00 60.16 317 GLU D N 1
ATOM 10142 C CA . GLU D 1 312 ? 7.850 4.424 86.047 1.00 62.65 317 GLU D CA 1
ATOM 10143 C C . GLU D 1 312 ? 7.148 5.536 85.278 1.00 64.70 317 GLU D C 1
ATOM 10144 O O . GLU D 1 312 ? 6.216 6.132 85.809 1.00 67.45 317 GLU D O 1
ATOM 10150 N N . ASN D 1 313 ? 7.607 5.836 84.060 1.00 72.69 318 ASN D N 1
ATOM 10151 C CA . ASN D 1 313 ? 6.994 6.892 83.237 1.00 77.29 318 ASN D CA 1
ATOM 10152 C C . ASN D 1 313 ? 5.697 6.460 82.587 1.00 75.99 318 ASN D C 1
ATOM 10153 O O . ASN D 1 313 ? 4.930 7.300 82.107 1.00 80.63 318 ASN D O 1
ATOM 10158 N N . HIS D 1 314 ? 5.451 5.159 82.570 1.00 70.68 319 HIS D N 1
ATOM 10159 C CA . HIS D 1 314 ? 4.289 4.629 81.909 1.00 71.11 319 HIS D CA 1
ATOM 10160 C C . HIS D 1 314 ? 3.009 5.043 82.666 1.00 77.13 319 HIS D C 1
ATOM 10161 O O . HIS D 1 314 ? 2.967 5.025 83.908 1.00 72.11 319 HIS D O 1
ATOM 10168 N N . ASP D 1 315 ? 1.972 5.402 81.915 1.00 77.87 320 ASP D N 1
ATOM 10169 C CA . ASP D 1 315 ? 0.694 5.858 82.490 1.00 82.98 320 ASP D CA 1
ATOM 10170 C C . ASP D 1 315 ? 0.057 4.818 83.425 1.00 78.63 320 ASP D C 1
ATOM 10171 O O . ASP D 1 315 ? -0.605 5.170 84.407 1.00 76.65 320 ASP D O 1
ATOM 10176 N N . LEU D 1 316 ? 0.239 3.542 83.103 1.00 70.96 321 LEU D N 1
ATOM 10177 C CA . LEU D 1 316 ? -0.326 2.451 83.891 1.00 75.67 321 LEU D CA 1
ATOM 10178 C C . LEU D 1 316 ? 0.235 2.323 85.310 1.00 68.71 321 LEU D C 1
ATOM 10179 O O . LEU D 1 316 ? -0.437 1.770 86.188 1.00 73.17 321 LEU D O 1
ATOM 10184 N N . TRP D 1 317 ? 1.449 2.823 85.531 1.00 66.87 322 TRP D N 1
ATOM 10185 C CA . TRP D 1 317 ? 2.085 2.772 86.854 1.00 70.73 322 TRP D CA 1
ATOM 10186 C C . TRP D 1 317 ? 1.190 3.457 87.889 1.00 69.84 322 TRP D C 1
ATOM 10187 O O . TRP D 1 317 ? 0.718 2.804 88.828 1.00 68.79 322 TRP D O 1
ATOM 10198 N N . LYS D 1 318 ? 0.900 4.741 87.667 1.00 72.95 323 LYS D N 1
ATOM 10199 C CA . LYS D 1 318 ? 0.019 5.501 88.564 1.00 77.23 323 LYS D CA 1
ATOM 10200 C C . LYS D 1 318 ? -1.482 5.201 88.398 1.00 77.74 323 LYS D C 1
ATOM 10201 O O . LYS D 1 318 ? -2.280 5.611 89.231 1.00 82.48 323 LYS D O 1
ATOM 10207 N N . ARG D 1 319 ? -1.869 4.512 87.328 1.00 76.99 324 ARG D N 1
ATOM 10208 C CA . ARG D 1 319 ? -3.282 4.181 87.080 1.00 78.90 324 ARG D CA 1
ATOM 10209 C C . ARG D 1 319 ? -3.719 2.899 87.800 1.00 77.20 324 ARG D C 1
ATOM 10210 O O . ARG D 1 319 ? -4.884 2.504 87.714 1.00 78.12 324 ARG D O 1
ATOM 10212 N N . GLY D 1 320 ? -2.801 2.251 88.512 1.00 76.34 325 GLY D N 1
ATOM 10213 C CA . GLY D 1 320 ? -3.187 1.130 89.376 1.00 79.59 325 GLY D CA 1
ATOM 10214 C C . GLY D 1 320 ? -2.154 0.044 89.606 1.00 77.09 325 GLY D C 1
ATOM 10215 O O . GLY D 1 320 ? -2.302 -0.754 90.525 1.00 79.31 325 GLY D O 1
ATOM 10216 N N . LEU D 1 321 ? -1.115 -0.014 88.779 1.00 74.46 326 LEU D N 1
ATOM 10217 C CA . LEU D 1 321 ? -0.117 -1.066 88.935 1.00 72.72 326 LEU D CA 1
ATOM 10218 C C . LEU D 1 321 ? 0.737 -0.897 90.184 1.00 69.25 326 LEU D C 1
ATOM 10219 O O . LEU D 1 321 ? 1.093 -1.882 90.837 1.00 71.92 326 LEU D O 1
ATOM 10224 N N . GLU D 1 322 ? 1.082 0.342 90.505 1.00 70.39 327 GLU D N 1
ATOM 10225 C CA . GLU D 1 322 ? 1.849 0.607 91.708 1.00 71.69 327 GLU D CA 1
ATOM 10226 C C . GLU D 1 322 ? 1.080 0.123 92.931 1.00 67.99 327 GLU D C 1
ATOM 10227 O O . GLU D 1 322 ? 1.595 -0.658 93.727 1.00 67.72 327 GLU D O 1
ATOM 10233 N N . GLU D 1 323 ? -0.152 0.599 93.073 1.00 69.77 328 GLU D N 1
ATOM 10234 C CA . GLU D 1 323 ? -0.974 0.263 94.240 1.00 72.87 328 GLU D CA 1
ATOM 10235 C C . GLU D 1 323 ? -1.164 -1.254 94.334 1.00 73.24 328 GLU D C 1
ATOM 10236 O O . GLU D 1 323 ? -1.129 -1.825 95.426 1.00 68.61 328 GLU D O 1
ATOM 10238 N N . GLU D 1 324 ? -1.311 -1.924 93.194 1.00 70.38 329 GLU D N 1
ATOM 10239 C CA . GLU D 1 324 ? -1.546 -3.365 93.221 1.00 71.81 329 GLU D CA 1
ATOM 10240 C C . GLU D 1 324 ? -0.291 -4.161 93.595 1.00 71.12 329 GLU D C 1
ATOM 10241 O O . GLU D 1 324 ? -0.376 -5.226 94.222 1.00 72.01 329 GLU D O 1
ATOM 10247 N N . LEU D 1 325 ? 0.865 -3.665 93.180 1.00 69.84 330 LEU D N 1
ATOM 10248 C CA . LEU D 1 325 ? 2.127 -4.312 93.512 1.00 72.77 330 LEU D CA 1
ATOM 10249 C C . LEU D 1 325 ? 2.385 -4.279 95.021 1.00 71.65 330 LEU D C 1
ATOM 10250 O O . LEU D 1 325 ? 2.881 -5.257 95.594 1.00 69.48 330 LEU D O 1
ATOM 10255 N N . THR D 1 326 ? 2.038 -3.174 95.669 1.00 66.96 331 THR D N 1
ATOM 10256 C CA . THR D 1 326 ? 2.267 -3.079 97.114 1.00 66.95 331 THR D CA 1
ATOM 10257 C C . THR D 1 326 ? 1.399 -4.135 97.825 1.00 67.62 331 THR D C 1
ATOM 10258 O O . THR D 1 326 ? 1.886 -4.830 98.718 1.00 69.43 331 THR D O 1
ATOM 10262 N N . LYS D 1 327 ? 0.141 -4.287 97.410 1.00 65.27 332 LYS D N 1
ATOM 10263 C CA . LYS D 1 327 ? -0.732 -5.317 97.998 1.00 64.45 332 LYS D CA 1
ATOM 10264 C C . LYS D 1 327 ? -0.241 -6.738 97.746 1.00 64.46 332 LYS D C 1
ATOM 10265 O O . LYS D 1 327 ? -0.366 -7.603 98.615 1.00 68.52 332 LYS D O 1
ATOM 10267 N N . GLN D 1 328 ? 0.324 -6.978 96.570 1.00 65.29 333 GLN D N 1
ATOM 10268 C CA . GLN D 1 328 ? 0.882 -8.292 96.236 1.00 65.62 333 GLN D CA 1
ATOM 10269 C C . GLN D 1 328 ? 2.056 -8.643 97.142 1.00 61.81 333 GLN D C 1
ATOM 10270 O O . GLN D 1 328 ? 2.201 -9.785 97.581 1.00 58.91 333 GLN D O 1
ATOM 10276 N N . LEU D 1 329 ? 2.922 -7.665 97.368 1.00 61.34 334 LEU D N 1
ATOM 10277 C CA . LEU D 1 329 ? 4.070 -7.846 98.250 1.00 61.71 334 LEU D CA 1
ATOM 10278 C C . LEU D 1 329 ? 3.615 -8.193 99.672 1.00 62.32 334 LEU D C 1
ATOM 10279 O O . LEU D 1 329 ? 4.176 -9.088 100.313 1.00 60.88 334 LEU D O 1
ATOM 10284 N N . GLU D 1 330 ? 2.582 -7.515 100.160 1.00 61.28 335 GLU D N 1
ATOM 10285 C CA . GLU D 1 330 ? 2.010 -7.874 101.450 1.00 61.42 335 GLU D CA 1
ATOM 10286 C C . GLU D 1 330 ? 1.515 -9.314 101.453 1.00 65.00 335 GLU D C 1
ATOM 10287 O O . GLU D 1 330 ? 1.822 -10.066 102.377 1.00 63.90 335 GLU D O 1
ATOM 10293 N N . ARG D 1 331 ? 0.759 -9.707 100.422 1.00 68.93 336 ARG D N 1
ATOM 10294 C CA . ARG D 1 331 ? 0.211 -11.070 100.361 1.00 67.83 336 ARG D CA 1
ATOM 10295 C C . ARG D 1 331 ? 1.305 -12.134 100.308 1.00 63.09 336 ARG D C 1
ATOM 10296 O O . ARG D 1 331 ? 1.148 -13.209 100.853 1.00 62.36 336 ARG D O 1
ATOM 10304 N N . ASP D 1 332 ? 2.429 -11.814 99.692 1.00 60.29 337 ASP D N 1
ATOM 10305 C CA . ASP D 1 332 ? 3.562 -12.733 99.649 1.00 59.01 337 ASP D CA 1
ATOM 10306 C C . ASP D 1 332 ? 4.421 -12.691 100.935 1.00 60.18 337 ASP D C 1
ATOM 10307 O O . ASP D 1 332 ? 5.369 -13.461 101.088 1.00 56.27 337 ASP D O 1
ATOM 10312 N N . GLY D 1 333 ? 4.101 -11.782 101.860 1.00 61.05 338 GLY D N 1
ATOM 10313 C CA . GLY D 1 333 ? 4.858 -11.657 103.109 1.00 57.69 338 GLY D CA 1
ATOM 10314 C C . GLY D 1 333 ? 6.246 -11.058 102.922 1.00 54.48 338 GLY D C 1
ATOM 10315 O O . GLY D 1 333 ? 7.200 -11.420 103.658 1.00 55.86 338 GLY D O 1
ATOM 10316 N N . ILE D 1 334 ? 6.362 -10.153 101.930 1.00 55.40 339 ILE D N 1
ATOM 10317 C CA . ILE D 1 334 ? 7.601 -9.455 101.655 1.00 53.43 339 ILE D CA 1
ATOM 10318 C C . ILE D 1 334 ? 7.571 -8.182 102.495 1.00 54.89 339 ILE D C 1
ATOM 10319 O O . ILE D 1 334 ? 6.550 -7.494 102.558 1.00 52.43 339 ILE D O 1
ATOM 10324 N N . PRO D 1 335 ? 8.676 -7.882 103.194 1.00 55.80 340 PRO D N 1
ATOM 10325 C CA . PRO D 1 335 ? 8.745 -6.660 103.987 1.00 60.74 340 PRO D CA 1
ATOM 10326 C C . PRO D 1 335 ? 8.677 -5.344 103.177 1.00 65.73 340 PRO D C 1
ATOM 10327 O O . PRO D 1 335 ? 9.287 -5.209 102.123 1.00 54.16 340 PRO D O 1
ATOM 10331 N N . LYS D 1 336 ? 7.961 -4.365 103.734 1.00 79.61 341 LYS D N 1
ATOM 10332 C CA . LYS D 1 336 ? 7.725 -3.080 103.046 1.00 80.85 341 LYS D CA 1
ATOM 10333 C C . LYS D 1 336 ? 8.869 -2.066 103.149 1.00 67.94 341 LYS D C 1
ATOM 10334 O O . LYS D 1 336 ? 9.645 -2.144 104.084 1.00 62.78 341 LYS D O 1
ATOM 10340 N N . ILE D 1 337 ? 8.956 -1.177 102.139 1.00 69.94 342 ILE D N 1
ATOM 10341 C CA . ILE D 1 337 ? 9.805 0.056 102.104 1.00 68.60 342 ILE D CA 1
ATOM 10342 C C . ILE D 1 337 ? 11.253 -0.089 102.614 1.00 66.35 342 ILE D C 1
ATOM 10343 O O . ILE D 1 337 ? 11.754 0.724 103.424 1.00 67.99 342 ILE D O 1
#

Foldseek 3Di:
DVVVQVVQWAFDAWQDADPVQQKTKTWTDHPNAIKIKIKGFDDAAADQPVVADDGPPGHADDCRHDQNQWPDKDWPDADDPDTDTDTDGDADPPPHHTMDMDMDPNDDPQRSLVRHDFDKDKFKAALVNCVPQVVVVLVVQPVVCVVVCCVVPVCVVVVFWQDWDDDVAQLTKTKGFDPPDPPPHQLWGKMKIFGGHAQQQDLLQDFLVCLVSLVVVLVVCLVRPCVSVSNPDHSVQWQKWFFVVDSGRGDMIMTTGNSDPDDDCPCPDQTIDGSVRLNVQNVPADRSRNSRDTDIHMDGCSRPSCVSPRVVVRVVVCVVVVNDDDDPD/DVVVVQVVQWAFDAWQDQDPVQQKTKTWTDHPNAIKIKMKGFDDAAFPVVVVPTHDPDCRHDQNQWPDWDWPDADDPGTDTDTDGDADPPPHHTIDMDMDPNDDPVRSVVRHDFDKDKFWAALVNCVPQVVVVLVVHCLCCVVPVVPPVVFWLDFDDDPVQQQLTWTKGFPVPPQWGKIKIFHNHDQQQDLLQDWLVCLVSLVVVLVVCQVRVCVSVVNPAHSVQWQKWFFVVHPGRGDMIMTGGNNNPPDDPCCDDQTIDGSVRLNVQNVPQPGSRNSRDTDIHMDTPPDPSCVSPRVVVRVVVCVVVVHDDDDD/DVVVVQVVQWAFDAWQDADPVQQKTKTWTDHPPAIKIKIKGFDDAAADQDWDVPATHGPGHHAPDCRHDQNQWPDKDWPDDDDPDTDTDTDGDADPPPHHTIDMDMDPNDDPLRSLVRHDFDKDKFWAALVNCVPFVVVVLVPVQCVVVCCVVPVCVVVVFWQDWDDDPVDQQLTKTKGFDPPDPPPHQLWGKMKIFHRHAQQQDLLQDFLVCLVSLVVVLVVCQVRVCVSVSNSDHSVQWQKWFFVVDSGRGDMIMTTGNSDPDDDCPCPDQTIDGSVRLNVQNVPADRSRNSRDTDIHMDGCSDPSCVSPRVVVRVVVCVVVVNDDDDPPD/DVVVVQVVQWAFDAWQDQDPVQQKTKTWTDHPNAIKIKMKGFDDAAFCVVPTHDPDCRHDQNQWPDWDWPDADDPGTDTDTDGDADPPPHHTIDMDMDPNDDPVRSVVRHDFDKDKFWAALVNCVPFPVVVPVVHLCCVVPVCPPVVFWLDFDDDPVQQALTWTKGFPVVVQWGKIKIFHNHDQQQDLLQDWLVCLVSLVVVLVVCLVRPCVSVVNPAHSVQWQKWFFVVHPGRGDMIMTGGNNNPPDDPCCDDQTIDGSVRLNVQNVPQPGSRNSRDTDIHMDTPPDPSCVSPRVVVRVVVCVVVVHDDD

GO terms:
  GO:0000932 P-body (C, IDA)
  GO:0016818 hydrolase activity, acting on acid anhydrides, in phosphorus-containing anhydrides (F, IDA)
  GO:0044692 exoribonuclease activator activity (F, IDA)
  GO:0000290 deadenylation-dependent decapping of nuclear-transcribed mRNA (P, IDA)
  GO:0031086 nuclear-transcribed mRNA catabolic process, deadenylation-independent decay (P, IGI)
  GO:0009267 cellular response to starvation (P, IGI)
  GO:0005634 nucleus (C, HDA)
  GO:0005737 cytoplasm (C, HDA)
  GO:0005739 mitochondrion (C, HDA)
  GO:0016818 hydrolase activity, acting on acid anhydrides, in phosphorus-containing anhydrides (F, IMP)
  GO:0031086 nuclear-transcribed mRNA catabolic process, deadenylation-independent decay (P, IMP)
  GO:0000290 deadenylation-dependent decapping of nuclear-transcribed mRNA (P, IMP)
  GO:0009267 cellular response to starvation (P, IMP)
  GO:0048471 perinuclear region of cytoplasm (C, IDA)
  GO:0005737 cytoplasm (C, IDA)
  GO:0000340 RNA 7-methylguanosine cap binding (F, IDA)
  GO:0009408 response to heat (P, IDA)
  GO:0042803 protein homodimerization activity (F, IDA)
  GO:0006970 response to osmotic stress (P, IDA)
  GO:0006979 response to oxidative stress (P, IDA)

Solvent-accessible surface area: 51460 Å² total; per-residue (Å²): 140,1,36,59,0,10,141,102,25,128,63,86,32,1,8,53,18,42,69,71,6,5,29,1,4,1,26,0,25,1,87,143,118,64,0,1,0,18,0,30,15,11,8,7,29,35,14,108,70,149,87,140,82,115,52,44,83,66,54,14,148,68,110,41,4,6,21,73,10,38,116,84,44,70,67,34,17,36,29,35,5,29,26,63,1,5,0,9,11,87,29,46,15,113,44,10,3,5,0,11,0,21,1,6,31,55,11,53,90,56,6,27,86,114,43,71,74,25,79,51,14,21,0,52,0,44,39,97,2,6,120,119,9,0,58,54,10,7,121,116,33,70,99,45,25,118,37,1,67,28,9,11,117,130,44,21,10,68,130,37,38,45,46,106,57,84,89,128,74,68,108,8,4,1,0,1,9,15,57,83,14,18,34,72,11,65,11,20,0,6,0,9,0,0,0,10,46,77,87,3,61,4,2,2,44,0,111,118,94,15,58,109,30,0,41,78,7,6,32,99,0,17,32,29,0,1,42,58,40,80,36,45,2,64,3,16,34,0,3,6,0,2,23,1,4,21,44,36,7,12,7,21,0,21,0,0,12,7,40,12,13,3,41,62,34,11,3,1,8,8,46,4,39,4,0,22,28,0,14,22,19,0,65,61,14,24,88,68,0,2,44,57,6,26,7,10,2,4,5,7,62,43,54,41,0,8,154,106,9,0,60,104,24,12,71,98,11,30,119,164,35,54,10,22,93,73,31,97,56,91,124,4,38,49,2,16,90,105,26,127,65,86,42,28,16,24,4,32,3,7,26,2,26,0,2,3,26,0,34,0,98,105,31,62,0,1,0,22,0,42,12,7,32,11,27,39,35,144,100,19,63,93,97,65,13,147,75,116,39,4,6,21,74,12,32,109,83,25,80,69,36,6,34,8,50,32,11,20,5,0,8,0,9,10,85,31,46,15,102,41,12,2,4,0,65,0,46,1,11,42,66,9,32,102,122,14,34,66,154,60,94,80,56,63,34,16,20,1,53,0,39,45,91,2,5,74,126,9,0,64,54,19,11,127,130,130,167,14,83,78,5,12,136,74,40,35,100,71,88,34,35,42,11,50,3,65,30,81,93,24,145,92,70,0,0,0,0,20,54,75,104,98,63,76,46,16,33,2,8,1,2,0,31,50,80,85,2,81,3,2,0,37,0,111,113,90,10,44,120,27,0,46,70,1,5,28,13,0,19,14,6,0,2,29,54,62,114,41,65,1,61,6,14,24,0,8,3,0,2,19,1,4,13,116,47,38,19,6,12,0,26,0,1,10,9,66,35,43,38,33,12,47,34,12,0,8,7,57,4,40,3,0,18,30,0,12,22,0,0,68,66,6,30,87,70,0,4,53,55,7,25,7,10,3,8,3,6,75,108,46,82,0,14,160,93,16,0,57,70,27,12,56,36,7,9,110,164,39,58,8,55,55,76,96,155,91,111,2,31,53,0,12,88,102,26,76,67,84,29,0,4,52,17,40,68,71,7,6,30,0,4,2,27,0,39,1,82,151,116,61,0,0,0,19,1,31,14,10,9,7,29,26,10,162,60,77,107,191,88,147,45,94,24,34,80,65,52,15,144,66,112,42,4,5,20,74,10,39,116,85,41,62,68,37,20,42,34,30,4,26,23,63,1,13,0,9,12,87,28,45,13,112,45,11,3,5,0,11,0,19,0,4,31,54,9,51,87,70,6,27,84,113,46,66,84,26,80,50,14,20,1,58,0,42,47,100,3,6,50,126,9,0,60,69,59,23,144,116,98,79,53,115,36,0,65,28,9,10,118,130,44,21,17,68,177,43,39,45,46,105,58,79,64,89,97,103,52,60,100,7,4,1,0,0,9,15,56,81,13,17,34,62,12,62,12,20,0,6,0,9,0,0,0,5,46,80,87,1,78,4,2,2,45,0,44,112,97,14,54,107,29,0,41,77,6,5,30,96,0,18,32,30,0,2,42,58,40,69,38,16,1,73,9,14,32,0,3,6,0,3,24,1,4,22,44,36,32,12,7,23,1,21,0,0,12,7,40,11,13,3,40,65,35,11,4,1,8,7,45,4,38,4,0,21,29,0,14,24,18,0,68,65,13,24,105,84,0,2,61,57,6,35,6,10,3,3,5,7,65,45,54,46,0,13,111,79,9,0,82,107,22,13,69,99,11,28,119,161,34,54,10,25,91,74,21,73,60,111,90,111,6,36,50,0,15,90,103,26,122,64,84,43,28,16,25,4,32,4,9,27,3,27,0,1,2,27,0,29,1,84,137,74,61,0,1,0,22,1,45,12,15,34,11,39,46,78,44,98,98,97,64,14,146,81,111,40,4,6,22,75,11,39,116,86,41,82,69,40,17,35,6,48,31,10,18,4,0,8,0,8,11,84,31,47,17,120,42,12,2,5,0,72,0,45,1,12,33,56,10,33,102,120,14,35,71,154,58,73,80,56,60,34,14,19,2,50,0,44,45,65,5,7,66,140,16,0,62,70,64,22,130,93,98,66,100,49,39,13,136,81,40,40,57,72,88,39,36,41,10,54,3,66,33,96,93,25,65,107,75,0,0,0,0,24,53,78,104,97,61,72,47,17,33,2,9,1,6,0,32,51,107,92,3,20,3,2,0,56,0,27,114,98,12,56,110,26,0,40,70,4,4,28,31,0,18,8,4,0,2,30,52,61,98,29,66,2,59,6,12,25,0,6,5,0,2,18,0,4,13,116,72,52,21,7,11,1,25,0,1,9,8,76,36,45,37,34,13,46,36,12,0,6,8,59,3,42,3,0,19,32,0,13,18,1,0,69,65,6,31,103,92,0,4,55,56,9,26,6,10,3,6,2,6,74,109,48,90,0,14,161,62,17,0,57,72,30,11,74,37,7,25,100,164,35,56,8,55,116,159

Organism: Saccharomyces cerevisiae (strain ATCC 204508 / S288c) (NCBI:txid559292)

=== Feature glossary ===
Each block in this record encodes a different view of the same protein. In brief:

Predicted aligned error. PAE(i, j) answers: if I align the predicted and true structures on residue i, how far off (in Å) do I expect residue j to be? A block-diagonal PAE matrix with low values on the blocks and high values off-diagonal is the signature of a multi-domain protein with confidently predicted domains but uncertain inter-domain orientation.

Contact-map, Ramachandran, and PAE plots. Plot images: a contact map (which residues are close in 3D, as an N×N binary image), a Ramachandran scatter (backbone torsion angles, revealing secondary-structure composition at a glance), and — for AlphaFold structures — a PAE heatmap (pairwise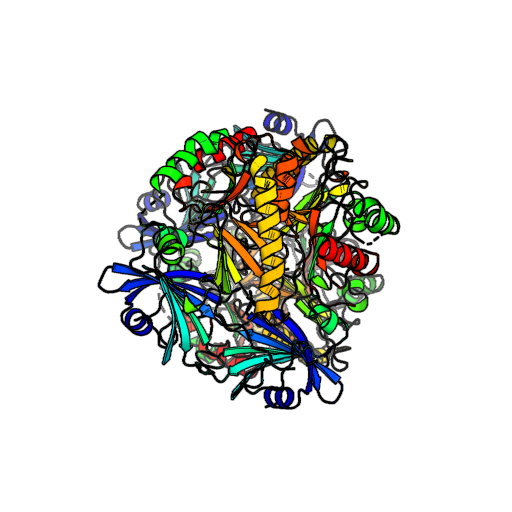 prediction confidence).

Backbone torsions (φ/ψ). φ (phi) and ψ (psi) are the two rotatable backbone dihedrals per residue: φ is the C(i-1)–N–Cα–C torsion, ψ is the N–Cα–C–N(i+1) torsion, both in degrees on (−180°, 180°]. α-helical residues cluster near (−60°, −45°); β-strand residues near (−120°, +130°). A Ramachandran plot is simply a scatter of (φ, ψ) for every residue.

Foldseek 3Di. A 3Di character summarizes, for each residue, the relative orientation of the Cα frame of its nearest spatial neighbor. Because it encodes fold topology rather than chemistry, 3Di alignments detect remote structural similarity that sequence alignment misses.

Radius of gyration, Cα contacts, bounding box. Three whole-structure scalars: the radius of gyration (RMS distance of Cα from centroid, in Å), the count of Cα–Cα contacts (pairs closer than 8 Å and separated by more than four residues in sequence — i.e. tertiary, not local, contacts), and the bounding-box dimensions. Together they distinguish compact globular folds from extended fibres or disordered chains.

Sequence. Sequence gives the chain of amino acids in standard one-letter code (A=alanine, C=cysteine, …, Y=tyrosine), read N→C. It is the only feature that is directly encoded by the gene; all structural features are derived from the folded form of this sequence.

mmCIF coordinates. Atomic coordinates in PDBx/mmCIF format — the same representation the Protein Data Bank distributes. Each line of the _atom_site loop places one backbone atom in Cartesian space (units: ångströms, origin: arbitrary).

Secondary structure (3-state, P-SEA). Three-state secondary structure (P-SEA) collapses the eight DSSP classes into helix (a), strand (b), and coil (c). P-SEA assigns these from Cα geometry alone — distances and angles — without requiring backbone oxygens, so it works on any Cα trace.

InterPro / GO / CATH / organism. Functional annotations link the protein to curated databases. InterPro entries identify conserved domains and families by matching the sequence against member-database signatures (Pfam, PROSITE, CDD, …). Gene Ontology (GO) terms describe molecular function, biological process, and cellular component in a controlled vocabulary. CATH places the structure in a hierarchical fold classification (Class/Architecture/Topology/Homologous-superfamily). The organism is the source species.

B-factor. B-factor (Debye–Waller factor) reflects atomic displacement in the crystal lattice. It is an experimental observable (units Å²), not a prediction; low values mean the atom is pinned down, high values mean it moves or is heterogeneous across the crystal.

Rendered structure images. Structure images are PyMOL renders from six orthogonal camera directions. Cartoon representation draws helices as coils and strands as arrows; sticks shows the backbone as bonds; surface shows the solvent-excluded envelope. Rainbow coloring maps sequence position to hue (blue→red, N→C); chain coloring assigns a distinct color per polypeptide.

Solvent-accessible surface area. Solvent-accessible surface area (SASA) is the area in Å² traced out by the centre of a 1.4 Å probe sphere (a water molecule) rolled over the protein's van der Waals surface (Shrake–Rupley / Lee–Richards construction). Buried residues have near-zero SASA; fully exposed residues can exceed 200 Å². The total SASA scales roughly with the number of surface residues.

Secondary structure (8-state, DSSP). The SS8 string is DSSP's per-residue secondary-structure call. α-helix (H) means an i→i+4 H-bond ladder; β-strand (E) means the residue participates in a β-sheet; 3₁₀ (G) and π (I) are tighter and wider helices; T/S are turns/bends; '-' is loop.

pLDDT. For AlphaFold models, the B-factor field carries pLDDT — the model's own estimate of local accuracy on a 0–100 scale. Regions with pLDDT<50 should be treated as essentially unmodeled; they often correspond to intrinsically disordered segments.

Nearest PDB structures. Nearest PDB neighbors are the top structural matches found by Foldseek when searching this structure against the entire Protein Data Bank. Each hit reports a TM-score (0 to 1; >0.5 almost always implies the same fold) and an E-value. These are *structural* homologs — they may share no detectable sequence similarity.